Protein AF-A0A255QYK6-F1 (afdb_monomer_lite)

Radius of gyration: 38.68 Å; chains: 1; bounding box: 108×79×109 Å

Secondary structure (DSSP, 8-state):
-TTTHHHHT--TTEEEEE-SS-HHHHHHHHHHHHHH--SEEEEEEEGGGGGGHHHHS-TT-BSSEEEEEE-TT--EEEEEE-TT-HHHHHHHHHHHHT--EEEEE--HHHHTT--PPPP---PPP-HHHHHHHHHT-SSHHHHHIIIIITT-TTS-HHHHHHHHHHHHHHHHHT-SS--HHHHHHHHHHHHHHHHS-SSEEEEEETTTGGGGSHHHHHHTHHHHHHHHHHHHHHHHS-TTS-GGGG--EEEEEE-BHHHHSGGGT-TT--S-HHHHHHHHH--SHHHHHHHHHHHHHHHHHHHHHTT----HHHHHHHHHHHHHHHHHTT-SS--HHHHHHHHIIIIITT-TTTHHHHHHHHHHHHHT---B-B--TTS---HHHHHHHHHHHHHT---GGGTTS-TTTTSPEEEEE-TTT-HHHHHHHHHHHHHHHTT-TTEEE------TTS--SSEEEEE---HHHHHHHHHHGGG-SSHHHHHHHHHHHHHHSS-TTSPPPHHHHHHHHHHHHHTT-HHHHHHHHHTSSHHHHHH--HHHHHHHHHHHHHHHHT-STT--SSGGG-BTTTBPPP---TTPPPHHHHHHHHHHHHTTTTT---HHHHHHHHHHHHHHTSHHHHHHHHHHHHHHHTT----GGGGG-HHHHHHHHHHHHHHHHHHS-HHHHHHHHHHHHHTTSS-HHHHHHHHHHHHHHTTSHHHHHHHHHHHHHHHHHHHHHHHH-GGGGHHHHHHHHHS-HHHHHTTHHHHHHHHHTS-HHHHHHHHHHHHTT--STTSGGGGGB-TTS-B-HHHHHHHHHHHHHHHHHHHHH-TTHHHHHHHHHHS----GGG----------SSSS-HHHHHHHHHT---SS--HHHHHHHHHHHHHHSTT--TTS---SS--------PPPPPPHHHHHHHHHHHH-HHHHHHHHHHHHHTT-HHHHTT--TTTPPP-HHHHHHHHHTGGGS-HHHHHHHHHHHHHHHHHHHHHHHHHHHHHHTTT----EESS--SSB-HHHHHHHHGGGEEE-TTS-EEE---S--EEPPPP----EEEEEEEE-BTT-HHHHHHHHHHHHHHHTSTTEEEEEEEESSSEEE-TTTTT-HHHHHHH---BS---HHHHHHHHHHT-S-GGGEEEEEEE----SS-HHHHHHHHHHHHHTT-EEEEEEPBPTTS-B---HHHHHHHHHTT--EE---HHHHHHHHHHHHHHHHHTTSSSSS-----

pLDDT: mean 76.94, std 16.85, range [23.14, 97.81]

Structure (mmCIF, N/CA/C/O backbone):
data_AF-A0A255QYK6-F1
#
_entry.id   AF-A0A255QYK6-F1
#
loop_
_atom_site.group_PDB
_atom_site.id
_atom_site.type_symbol
_atom_site.label_atom_id
_atom_site.label_alt_id
_atom_site.label_comp_id
_atom_site.label_asym_id
_atom_site.label_entity_id
_atom_site.label_seq_id
_atom_site.pdbx_PDB_ins_code
_atom_site.Cartn_x
_atom_site.Cartn_y
_atom_site.Cartn_z
_atom_site.occupancy
_atom_site.B_iso_or_equiv
_atom_site.auth_seq_id
_atom_site.auth_comp_id
_atom_site.auth_asym_id
_atom_site.auth_atom_id
_atom_site.pdbx_PDB_model_num
ATOM 1 N N . MET A 1 1 ? -12.108 -24.329 42.487 1.00 55.16 1 MET A N 1
ATOM 2 C CA . MET A 1 1 ? -13.130 -23.577 43.253 1.00 55.16 1 MET A CA 1
ATOM 3 C C . MET A 1 1 ? -12.539 -22.639 44.301 1.00 55.16 1 MET A C 1
ATOM 5 O O . MET A 1 1 ? -12.749 -21.452 44.132 1.00 55.16 1 MET A O 1
ATOM 9 N N . LYS A 1 2 ? -11.749 -23.088 45.295 1.00 66.50 2 LYS A N 1
ATOM 10 C CA . LYS A 1 2 ? -11.151 -22.176 46.307 1.00 66.50 2 LYS A CA 1
ATOM 11 C C . LYS A 1 2 ? -10.337 -20.997 45.731 1.00 66.50 2 LYS A C 1
ATOM 13 O O . LYS A 1 2 ? -10.312 -19.937 46.329 1.00 66.50 2 LYS A O 1
ATOM 18 N N . ALA A 1 3 ? -9.713 -21.167 44.561 1.00 72.31 3 ALA A N 1
ATOM 19 C CA . ALA A 1 3 ? -8.942 -20.113 43.889 1.00 72.31 3 ALA A CA 1
ATOM 20 C C . ALA A 1 3 ? -9.787 -19.077 43.108 1.00 72.31 3 ALA A C 1
ATOM 22 O O . ALA A 1 3 ? -9.275 -18.023 42.759 1.00 72.31 3 ALA A O 1
ATOM 23 N N . LEU A 1 4 ? -11.064 -19.365 42.817 1.00 83.75 4 LEU A N 1
ATOM 24 C CA . LEU A 1 4 ? -11.979 -18.463 42.089 1.00 83.75 4 LEU A CA 1
ATOM 25 C C . LEU A 1 4 ? -12.761 -17.540 43.031 1.00 83.75 4 LEU A C 1
ATOM 27 O O . LEU A 1 4 ? -13.229 -16.475 42.634 1.00 83.75 4 LEU A O 1
ATOM 31 N N . GLU A 1 5 ? -12.912 -17.973 44.280 1.00 85.94 5 GLU A N 1
ATOM 32 C CA . GLU A 1 5 ? -13.726 -17.322 45.300 1.00 85.94 5 GLU A CA 1
ATOM 33 C C . GLU A 1 5 ? -13.316 -15.858 45.562 1.00 85.94 5 GLU A C 1
ATOM 35 O O . GLU A 1 5 ? -14.210 -15.009 45.534 1.00 85.94 5 GLU A O 1
ATOM 40 N N . PRO A 1 6 ? -12.014 -15.503 45.661 1.00 86.44 6 PRO A N 1
ATOM 41 C CA . PRO A 1 6 ? -11.593 -14.109 45.838 1.00 86.44 6 PRO A CA 1
ATOM 42 C C . PRO A 1 6 ? -11.974 -13.188 44.668 1.00 86.44 6 PRO A C 1
ATOM 44 O O . PRO A 1 6 ? -12.292 -12.020 44.876 1.00 86.44 6 PRO A O 1
ATOM 47 N N . ILE A 1 7 ? -11.977 -13.707 43.434 1.00 90.94 7 ILE A N 1
ATOM 48 C CA . ILE A 1 7 ? -12.278 -12.926 42.223 1.00 90.94 7 ILE A CA 1
ATOM 49 C C . ILE A 1 7 ? -13.780 -12.625 42.157 1.00 90.94 7 ILE A C 1
ATOM 51 O O . ILE A 1 7 ? -14.190 -11.483 41.953 1.00 90.94 7 ILE A O 1
ATOM 55 N N . ILE A 1 8 ? -14.619 -13.644 42.373 1.00 91.94 8 ILE A N 1
ATOM 56 C CA . ILE A 1 8 ? -16.081 -13.501 42.319 1.00 91.94 8 ILE A CA 1
ATOM 57 C C . ILE A 1 8 ? -16.586 -12.641 43.489 1.00 91.94 8 ILE A C 1
ATOM 59 O O . ILE A 1 8 ? -17.487 -11.820 43.292 1.00 91.94 8 ILE A O 1
ATOM 63 N N . GLN A 1 9 ? -15.999 -12.784 44.681 1.00 91.69 9 GLN A N 1
ATOM 64 C CA . GLN A 1 9 ? -16.382 -12.030 45.882 1.00 91.69 9 GLN A CA 1
ATOM 65 C C . GLN A 1 9 ? -15.782 -10.618 45.949 1.00 91.69 9 GLN A C 1
ATOM 67 O O . GLN A 1 9 ? -16.126 -9.875 46.865 1.00 91.69 9 GLN A O 1
ATOM 72 N N . SER A 1 10 ? -14.932 -10.214 44.998 1.00 91.69 10 SER A N 1
ATOM 73 C CA . SER A 1 10 ? -14.361 -8.863 44.983 1.00 91.69 10 SER A CA 1
ATOM 74 C C . SER A 1 10 ? -15.458 -7.793 44.947 1.00 91.69 10 SER A C 1
ATOM 76 O O . SER A 1 10 ? -16.387 -7.859 44.131 1.00 91.69 10 SER A O 1
ATOM 78 N N . ARG A 1 11 ? -15.358 -6.817 45.857 1.00 91.44 11 ARG A N 1
ATOM 79 C CA . ARG A 1 11 ? -16.264 -5.657 45.971 1.00 91.44 11 ARG A CA 1
ATOM 80 C C . ARG A 1 11 ? -15.533 -4.310 46.050 1.00 91.44 11 ARG A C 1
ATOM 82 O O . ARG A 1 11 ? -16.193 -3.287 45.956 1.00 91.44 11 ARG A O 1
ATOM 89 N N . SER A 1 12 ? -14.203 -4.314 46.150 1.00 89.19 12 SER A N 1
ATOM 90 C CA . SER A 1 12 ? -13.364 -3.107 46.183 1.00 89.19 12 SER A CA 1
ATOM 91 C C . SER A 1 12 ? -12.111 -3.313 45.318 1.00 89.19 12 SER A C 1
ATOM 93 O O . SER A 1 12 ? -11.047 -3.621 45.858 1.00 89.19 12 SER A O 1
ATOM 95 N N . PRO A 1 13 ? -12.230 -3.223 43.978 1.00 93.38 13 PRO A N 1
ATOM 96 C CA . PRO A 1 13 ? -13.437 -2.875 43.217 1.00 93.38 13 PRO A CA 1
ATOM 97 C C . PRO A 1 13 ? -14.353 -4.083 42.946 1.00 93.38 13 PRO A C 1
ATOM 99 O O . PRO A 1 13 ? -13.942 -5.247 43.057 1.00 93.38 13 PRO A O 1
ATOM 102 N N . LEU A 1 14 ? -15.604 -3.824 42.550 1.00 96.62 14 LEU A N 1
ATOM 103 C CA . LEU A 1 14 ? -16.443 -4.847 41.920 1.00 96.62 14 LEU A CA 1
ATOM 104 C C . LEU A 1 14 ? -15.889 -5.143 40.519 1.00 96.62 14 LEU A C 1
ATOM 106 O O . LEU A 1 14 ? -15.897 -4.282 39.641 1.00 96.62 14 LEU A O 1
ATOM 110 N N . LEU A 1 15 ? -15.417 -6.372 40.312 1.00 96.88 15 LEU A N 1
ATOM 111 C CA . LEU A 1 15 ? -14.855 -6.812 39.035 1.00 96.88 15 LEU A CA 1
ATOM 112 C C . LEU A 1 15 ? -15.960 -7.315 38.100 1.00 96.88 15 LEU A C 1
ATOM 114 O O . LEU A 1 15 ? -16.748 -8.195 38.472 1.00 96.88 15 LEU A O 1
ATOM 118 N N . ILE A 1 16 ? -15.981 -6.795 36.874 1.00 97.12 16 ILE A N 1
ATOM 119 C CA . ILE A 1 16 ? -16.819 -7.279 35.776 1.00 97.12 16 ILE A CA 1
ATOM 120 C C . ILE A 1 16 ? -15.891 -7.649 34.618 1.00 97.12 16 ILE A C 1
ATOM 122 O O . ILE A 1 16 ? -15.348 -6.781 33.939 1.00 97.12 16 ILE A O 1
ATOM 126 N N . GLY A 1 17 ? -15.699 -8.956 34.425 1.00 95.50 17 GLY A N 1
ATOM 127 C CA . GLY A 1 17 ? -14.974 -9.492 33.279 1.00 95.50 17 GLY A CA 1
ATOM 128 C C . GLY A 1 17 ? -15.841 -9.415 32.029 1.00 95.50 17 GLY A C 1
ATOM 129 O O . GLY A 1 17 ? -16.974 -9.895 32.049 1.00 95.50 17 GLY A O 1
ATOM 130 N N . VAL A 1 18 ? -15.329 -8.818 30.959 1.00 95.12 18 VAL A N 1
ATOM 131 C CA . VAL A 1 18 ? -16.051 -8.667 29.691 1.00 95.12 18 VAL A CA 1
ATOM 132 C C . VAL A 1 18 ? -15.278 -9.266 28.522 1.00 95.12 18 VAL A C 1
ATOM 134 O O . VAL A 1 18 ? -14.081 -9.559 28.603 1.00 95.12 18 VAL A O 1
ATOM 137 N N . ARG A 1 19 ? -16.003 -9.497 27.433 1.00 91.69 19 ARG A N 1
ATOM 138 C CA . ARG A 1 19 ? -15.470 -9.589 26.078 1.00 91.69 19 ARG A CA 1
ATOM 139 C C . ARG A 1 19 ? -16.010 -8.364 25.346 1.00 91.69 19 ARG A C 1
ATOM 141 O O . ARG A 1 19 ? -17.184 -8.048 25.532 1.00 91.69 19 ARG A O 1
ATOM 148 N N . HIS A 1 20 ? -15.184 -7.762 24.491 1.00 88.38 20 HIS A N 1
ATOM 149 C CA . HIS A 1 20 ? -15.470 -6.508 23.769 1.00 88.38 20 HIS A CA 1
ATOM 150 C C . HIS A 1 20 ? -16.847 -6.458 23.083 1.00 88.38 20 HIS A C 1
ATOM 152 O O . HIS A 1 20 ? -17.471 -5.407 22.934 1.00 88.38 20 HIS A O 1
ATOM 158 N N . HIS A 1 21 ? -17.347 -7.629 22.687 1.00 92.56 21 HIS A N 1
ATOM 159 C CA . HIS A 1 21 ? -18.709 -7.834 22.221 1.00 92.56 21 HIS A CA 1
ATOM 160 C C . HIS A 1 21 ? -19.324 -9.033 22.956 1.00 92.56 21 HIS A C 1
ATOM 162 O O . HIS A 1 21 ? -18.875 -10.170 22.792 1.00 92.56 21 HIS A O 1
ATOM 168 N N . SER A 1 22 ? -20.346 -8.772 23.774 1.00 93.81 22 SER A N 1
ATOM 169 C CA . SER A 1 22 ? -21.103 -9.780 24.519 1.00 93.81 22 SER A CA 1
ATOM 170 C C . SER A 1 22 ? -22.527 -9.293 24.756 1.00 93.81 22 SER A C 1
ATOM 172 O O . SER A 1 22 ? -22.759 -8.348 25.512 1.00 93.81 22 SER A O 1
ATOM 174 N N . ALA A 1 23 ? -23.496 -9.951 24.119 1.00 93.88 23 ALA A N 1
ATOM 175 C CA . ALA A 1 23 ? -24.884 -9.512 24.159 1.00 93.88 23 ALA A CA 1
ATOM 176 C C . ALA A 1 23 ? -25.475 -9.683 25.564 1.00 93.88 23 ALA A C 1
ATOM 178 O O . ALA A 1 23 ? -26.094 -8.762 26.102 1.00 93.88 23 ALA A O 1
ATOM 179 N N . MET A 1 24 ? -25.261 -10.844 26.189 1.00 93.81 24 MET A N 1
ATOM 180 C CA . MET A 1 24 ? -25.851 -11.120 27.503 1.00 93.81 24 MET A CA 1
ATOM 181 C C . MET A 1 24 ? -25.223 -10.292 28.622 1.00 93.81 24 MET A C 1
ATOM 183 O O . MET A 1 24 ? -25.952 -9.802 29.486 1.00 93.81 24 MET A O 1
ATOM 187 N N . LEU A 1 25 ? -23.908 -10.044 28.589 1.00 94.31 25 LEU A N 1
ATOM 188 C CA . LEU A 1 25 ? -23.294 -9.126 29.553 1.00 94.31 25 LEU A CA 1
ATOM 189 C C . LEU A 1 25 ? -23.718 -7.680 29.320 1.00 94.31 25 LEU A C 1
ATOM 191 O O . LEU A 1 25 ? -24.015 -6.996 30.294 1.00 94.31 25 LEU A O 1
ATOM 195 N N . ALA A 1 26 ? -23.791 -7.214 28.069 1.00 95.44 26 ALA A N 1
ATOM 196 C CA . ALA A 1 26 ? -24.257 -5.861 27.763 1.00 95.44 26 ALA A CA 1
ATOM 197 C C . ALA A 1 26 ? -25.679 -5.635 28.293 1.00 95.44 26 ALA A C 1
ATOM 199 O O . ALA A 1 26 ? -25.961 -4.608 28.906 1.00 95.44 26 ALA A O 1
ATOM 200 N N . ARG A 1 27 ? -26.554 -6.636 28.157 1.00 93.62 27 ARG A N 1
ATOM 201 C CA . ARG A 1 27 ? -27.905 -6.618 28.724 1.00 93.62 27 ARG A CA 1
ATOM 202 C C . ARG A 1 27 ? -27.919 -6.611 30.256 1.00 93.62 27 ARG A C 1
ATOM 204 O O . ARG A 1 27 ? -28.722 -5.895 30.847 1.00 93.62 27 ARG A O 1
ATOM 211 N N . ALA A 1 28 ? -27.078 -7.418 30.900 1.00 94.62 28 ALA A N 1
ATOM 212 C CA . ALA A 1 28 ? -27.020 -7.512 32.360 1.00 94.62 28 ALA A CA 1
ATOM 213 C C . ALA A 1 28 ? -26.333 -6.297 33.012 1.00 94.62 28 ALA A C 1
ATOM 215 O O . ALA A 1 28 ? -26.593 -5.998 34.178 1.00 94.62 28 ALA A O 1
ATOM 216 N N . MET A 1 29 ? -25.484 -5.583 32.267 1.00 96.00 29 MET A N 1
ATOM 217 C CA . MET A 1 29 ? -24.637 -4.499 32.768 1.00 96.00 29 MET A CA 1
ATOM 218 C C . MET A 1 29 ? -25.413 -3.418 33.542 1.00 96.00 29 MET A C 1
ATOM 220 O O . MET A 1 29 ? -25.029 -3.148 34.682 1.00 96.00 29 MET A O 1
ATOM 224 N N . PRO A 1 30 ? -26.525 -2.839 33.035 1.00 95.62 30 PRO A N 1
ATOM 225 C CA . PRO A 1 30 ? -27.266 -1.820 33.777 1.00 95.62 30 PRO A CA 1
ATOM 226 C C . PRO A 1 30 ? -27.779 -2.322 35.128 1.00 95.62 30 PRO A C 1
ATOM 228 O O . PRO A 1 30 ? -27.740 -1.580 36.102 1.00 95.62 30 PRO A O 1
ATOM 231 N N . GLN A 1 31 ? -28.220 -3.583 35.210 1.00 95.25 31 GLN A N 1
ATOM 232 C CA . GLN A 1 31 ? -28.685 -4.173 36.465 1.00 95.25 31 GLN A CA 1
ATOM 233 C C . GLN A 1 31 ? -27.528 -4.355 37.456 1.00 95.25 31 GLN A C 1
ATOM 235 O O . GLN A 1 31 ? -27.660 -3.958 38.611 1.00 95.25 31 GLN A O 1
ATOM 240 N N . ILE A 1 32 ? -26.381 -4.881 37.005 1.00 95.88 32 ILE A N 1
ATOM 241 C CA . ILE A 1 32 ? -25.187 -5.062 37.855 1.00 95.88 32 ILE A CA 1
ATOM 242 C C . ILE A 1 32 ? -24.751 -3.719 38.456 1.00 95.88 32 ILE A C 1
ATOM 244 O O . ILE A 1 32 ? -24.486 -3.623 39.656 1.00 95.88 32 ILE A O 1
ATOM 248 N N . LEU A 1 33 ? -24.699 -2.673 37.629 1.00 97.25 33 LEU A N 1
ATOM 249 C CA . LEU A 1 33 ? -24.295 -1.334 38.056 1.00 97.25 33 LEU A CA 1
ATOM 250 C C . LEU A 1 33 ? -25.341 -0.683 38.971 1.00 97.25 33 LEU A C 1
ATOM 252 O O . LEU A 1 33 ? -24.975 -0.073 39.976 1.00 97.25 33 LEU A O 1
ATOM 256 N N . GLN A 1 34 ? -26.632 -0.860 38.680 1.00 96.12 34 GLN A N 1
ATOM 257 C CA . GLN A 1 34 ? -27.728 -0.338 39.499 1.00 96.12 34 GLN A CA 1
ATOM 258 C C . GLN A 1 34 ? -27.777 -0.970 40.896 1.00 96.12 34 GLN A C 1
ATOM 260 O O . GLN A 1 34 ? -28.061 -0.268 41.873 1.00 96.12 34 GLN A O 1
ATOM 265 N N . ASP A 1 35 ? -27.506 -2.272 40.991 1.00 95.50 35 ASP A N 1
ATOM 266 C CA . ASP A 1 35 ? -27.507 -3.017 42.250 1.00 95.50 35 ASP A CA 1
ATOM 267 C C . ASP A 1 35 ? -26.298 -2.642 43.123 1.00 95.50 35 ASP A C 1
ATOM 269 O O . ASP A 1 35 ? -26.432 -2.509 44.340 1.00 95.50 35 ASP A O 1
ATOM 273 N N . PHE A 1 36 ? -25.128 -2.415 42.514 1.00 96.06 36 PHE A N 1
ATOM 274 C CA . PHE A 1 36 ? -23.906 -2.049 43.238 1.00 96.06 36 PHE A CA 1
ATOM 275 C C . PHE A 1 36 ? -23.810 -0.553 43.583 1.00 96.06 36 PHE A C 1
ATOM 277 O O . PHE A 1 36 ? -23.289 -0.210 44.644 1.00 96.06 36 PHE A O 1
ATOM 284 N N . ARG A 1 37 ? -24.332 0.334 42.722 1.00 95.25 37 ARG A N 1
ATOM 285 C CA . ARG A 1 37 ? -24.265 1.807 42.835 1.00 95.25 37 ARG A CA 1
ATOM 286 C C . ARG A 1 37 ? -22.831 2.341 42.999 1.00 95.25 37 ARG A C 1
ATOM 288 O O . ARG A 1 37 ? -22.510 2.875 44.060 1.00 95.25 37 ARG A O 1
ATOM 295 N N . PRO A 1 38 ? -21.963 2.189 41.984 1.00 96.62 38 PRO A N 1
ATOM 296 C CA . PRO A 1 38 ? -20.578 2.645 42.068 1.00 96.62 38 PRO A CA 1
ATOM 297 C C . PRO A 1 38 ? -20.455 4.167 42.178 1.00 96.62 38 PRO A C 1
ATOM 299 O O . PRO A 1 38 ? -21.214 4.910 41.558 1.00 96.62 38 PRO A O 1
ATOM 302 N N . GLU A 1 39 ? -19.427 4.621 42.892 1.00 96.81 39 GLU A N 1
ATOM 303 C CA . GLU A 1 39 ? -18.994 6.026 42.909 1.00 96.81 39 GLU A CA 1
ATOM 304 C C . GLU A 1 39 ? -18.133 6.382 41.689 1.00 96.81 39 GLU A C 1
ATOM 306 O O . GLU A 1 39 ? -18.017 7.550 41.329 1.00 96.81 39 GLU A O 1
ATOM 311 N N . CYS A 1 40 ? -17.511 5.383 41.056 1.00 96.94 40 CYS A N 1
ATOM 312 C CA . CYS A 1 40 ? -16.657 5.539 39.882 1.00 96.94 40 CYS A CA 1
ATOM 313 C C . CYS A 1 40 ? -16.626 4.243 39.064 1.00 96.94 40 CYS A C 1
ATOM 315 O O . CYS A 1 40 ? -16.632 3.144 39.631 1.00 96.94 40 CYS A O 1
ATOM 317 N N . LEU A 1 41 ? -16.561 4.372 37.740 1.00 97.69 41 LEU A N 1
ATOM 318 C CA . LEU A 1 41 ? -16.467 3.250 36.814 1.00 97.69 41 LEU A CA 1
ATOM 319 C C . LEU A 1 41 ? -15.133 3.300 36.059 1.00 97.69 41 LEU A C 1
ATOM 321 O O . LEU A 1 41 ? -14.838 4.262 35.356 1.00 97.69 41 LEU A O 1
ATOM 325 N N . LEU A 1 42 ? -14.326 2.255 36.210 1.00 97.50 42 LEU A N 1
ATOM 326 C CA . LEU A 1 42 ? -13.077 2.052 35.485 1.00 97.50 42 LEU A CA 1
ATOM 327 C C . LEU A 1 42 ? -13.362 1.193 34.251 1.00 97.50 42 LEU A C 1
ATOM 329 O O . LEU A 1 42 ? -13.886 0.090 34.397 1.00 97.50 42 LEU A O 1
ATOM 333 N N . VAL A 1 43 ? -13.036 1.682 33.055 1.00 96.94 43 VAL A N 1
ATOM 334 C CA . VAL A 1 43 ? -13.237 0.954 31.788 1.00 96.94 43 VAL A CA 1
ATOM 335 C C . VAL A 1 43 ? -11.890 0.670 31.147 1.00 96.94 43 VAL A C 1
ATOM 337 O O . VAL A 1 43 ? -11.058 1.577 31.061 1.00 96.94 43 VAL A O 1
ATOM 340 N N . GLU A 1 44 ? -11.697 -0.555 30.650 1.00 94.75 44 GLU A N 1
ATOM 341 C CA . GLU A 1 44 ? -10.571 -0.916 29.781 1.00 94.75 44 GLU A CA 1
ATOM 342 C C . GLU A 1 44 ? -10.635 -0.130 28.464 1.00 94.75 44 GLU A C 1
ATOM 344 O O . GLU A 1 44 ? -11.153 -0.567 27.441 1.00 94.75 44 GLU A O 1
ATOM 349 N N . LEU A 1 45 ? -10.112 1.084 28.525 1.00 92.19 45 LEU A N 1
ATOM 350 C CA . LEU A 1 45 ? -9.935 2.009 27.427 1.00 92.19 45 LEU A CA 1
ATOM 351 C C . LEU A 1 45 ? -8.572 2.680 27.643 1.00 92.19 45 LEU A C 1
ATOM 353 O O . LEU A 1 45 ? -8.253 3.002 28.793 1.00 92.19 45 LEU A O 1
ATOM 357 N N . PRO A 1 46 ? -7.752 2.871 26.595 1.00 90.50 46 PRO A N 1
ATOM 358 C CA . PRO A 1 46 ? -6.493 3.596 26.722 1.00 90.50 46 PRO A CA 1
ATOM 359 C C . PRO A 1 46 ? -6.697 4.988 27.317 1.00 90.50 46 PRO A C 1
ATOM 361 O O . PRO A 1 46 ? -7.644 5.687 26.948 1.00 90.50 46 PRO A O 1
ATOM 364 N N . GLU A 1 47 ? -5.787 5.409 28.193 1.00 86.44 47 GLU A N 1
ATOM 365 C CA . GLU A 1 47 ? -5.859 6.718 28.857 1.00 86.44 47 GLU A CA 1
ATOM 366 C C . GLU A 1 47 ? -5.942 7.906 27.878 1.00 86.44 47 GLU A C 1
ATOM 368 O O . GLU A 1 47 ? -6.646 8.874 28.160 1.00 86.44 47 GLU A O 1
ATOM 373 N N . ASP A 1 48 ? -5.338 7.804 26.686 1.00 85.12 48 ASP A N 1
ATOM 374 C CA . ASP A 1 48 ? -5.396 8.855 25.651 1.00 85.12 48 ASP A CA 1
ATOM 375 C C . ASP A 1 48 ? -6.820 9.103 25.124 1.00 85.12 48 ASP A C 1
ATOM 377 O O . ASP A 1 48 ? -7.097 10.120 24.489 1.00 85.12 48 ASP A O 1
ATOM 381 N N . LEU A 1 49 ? -7.733 8.154 25.343 1.00 89.38 49 LEU A N 1
ATOM 382 C CA . LEU A 1 49 ? -9.115 8.227 24.876 1.00 89.38 49 LEU A CA 1
ATOM 383 C C . LEU A 1 49 ? -10.075 8.762 25.949 1.00 89.38 49 LEU A C 1
ATOM 385 O O . LEU A 1 49 ? -11.274 8.874 25.687 1.00 89.38 49 LEU A O 1
ATOM 389 N N . GLN A 1 50 ? -9.578 9.119 27.138 1.00 92.06 50 GLN A N 1
ATOM 390 C CA . GLN A 1 50 ? -10.387 9.616 28.255 1.00 92.06 50 GLN A CA 1
ATOM 391 C C . GLN A 1 50 ? -11.272 10.810 27.863 1.00 92.06 50 GLN A C 1
ATOM 393 O O . GLN A 1 50 ? -12.456 10.843 28.209 1.00 92.06 50 GLN A O 1
ATOM 398 N N . ASP A 1 51 ? -10.727 11.758 27.099 1.00 90.69 51 ASP A N 1
ATOM 399 C CA . ASP A 1 51 ? -11.443 12.967 26.668 1.00 90.69 51 ASP A CA 1
ATOM 400 C C . ASP A 1 51 ? -12.561 12.676 25.655 1.00 90.69 51 ASP A C 1
ATOM 402 O O . ASP A 1 51 ? -13.433 13.517 25.419 1.00 90.69 51 ASP A O 1
ATOM 406 N N . TRP A 1 52 ? -12.576 11.473 25.071 1.00 91.81 52 TRP A N 1
ATOM 407 C CA . TRP A 1 52 ? -13.575 11.060 24.088 1.00 91.81 52 TRP A CA 1
ATOM 408 C C . TRP A 1 52 ? -14.810 10.402 24.709 1.00 91.81 52 TRP A C 1
ATOM 410 O O . TRP A 1 52 ? -15.870 10.374 24.077 1.00 91.81 52 TRP A O 1
ATOM 420 N N . VAL A 1 53 ? -14.714 9.936 25.959 1.00 93.38 53 VAL A N 1
ATOM 421 C CA . VAL A 1 53 ? -15.797 9.247 26.682 1.00 93.38 53 VAL A CA 1
ATOM 422 C C . VAL A 1 53 ? -17.114 10.047 26.714 1.00 93.38 53 VAL A C 1
ATOM 424 O O . VAL A 1 53 ? -18.158 9.445 26.451 1.00 93.38 53 VAL A O 1
ATOM 427 N N . PRO A 1 54 ? -17.136 11.381 26.934 1.00 94.06 54 PRO A N 1
ATOM 428 C CA . PRO A 1 54 ? -18.385 12.150 26.904 1.00 94.06 54 PRO A CA 1
ATOM 429 C C . PRO A 1 54 ? -19.100 12.133 25.544 1.00 94.06 54 PRO A C 1
ATOM 431 O O . PRO A 1 54 ? -20.328 12.159 25.497 1.00 94.06 54 PRO A O 1
ATOM 434 N N . TYR A 1 55 ? -18.358 12.069 24.432 1.00 94.06 55 TYR A N 1
ATOM 435 C CA . TYR A 1 55 ? -18.944 12.014 23.087 1.00 94.06 55 TYR A CA 1
ATOM 436 C C . TYR A 1 55 ? -19.456 10.614 22.741 1.00 94.06 55 TYR A C 1
ATOM 438 O O . TYR A 1 55 ? -20.455 10.496 22.029 1.00 94.06 55 TYR A O 1
ATOM 446 N N . LEU A 1 56 ? -18.813 9.566 23.272 1.00 93.06 56 LEU A N 1
ATOM 447 C CA . LEU A 1 56 ? -19.334 8.197 23.222 1.00 93.06 56 LEU A CA 1
ATOM 448 C C . LEU A 1 56 ? -20.666 8.107 23.974 1.00 93.06 56 LEU A C 1
ATOM 450 O O . LEU A 1 56 ? -21.650 7.605 23.446 1.00 93.06 56 LEU A O 1
ATOM 454 N N . ALA A 1 57 ? -20.727 8.665 25.182 1.00 93.75 57 ALA A N 1
ATOM 455 C CA . ALA A 1 57 ? -21.927 8.627 26.010 1.00 93.75 57 ALA A CA 1
ATOM 456 C C . ALA A 1 57 ? -23.081 9.512 25.498 1.00 93.75 57 ALA A C 1
ATOM 458 O O . ALA A 1 57 ? -24.211 9.392 25.976 1.00 93.75 57 ALA A O 1
ATOM 459 N N . HIS A 1 58 ? -22.810 10.417 24.552 1.00 94.88 58 HIS A N 1
ATOM 460 C CA . HIS A 1 58 ? -23.779 11.396 24.077 1.00 94.88 58 HIS A CA 1
ATOM 461 C C . HIS A 1 58 ? -25.011 10.718 23.433 1.00 94.88 58 HIS A C 1
ATOM 463 O O . HIS A 1 58 ? -24.838 9.865 22.563 1.00 94.88 58 HIS A O 1
ATOM 469 N N . PRO A 1 59 ? -26.256 11.131 23.753 1.00 91.44 59 PRO A N 1
ATOM 470 C CA . PRO A 1 59 ? -27.475 10.482 23.244 1.00 91.44 59 PRO A CA 1
ATOM 471 C C . PRO A 1 59 ? -27.618 10.445 21.713 1.00 91.44 59 PRO A C 1
ATOM 473 O O . PRO A 1 59 ? -28.229 9.525 21.168 1.00 91.44 59 PRO A O 1
ATOM 476 N N . ASP A 1 60 ? -27.060 11.441 21.017 1.00 93.88 60 ASP A N 1
ATOM 477 C CA . ASP A 1 60 ? -27.065 11.499 19.545 1.00 93.88 60 ASP A CA 1
ATOM 478 C C . ASP A 1 60 ? -26.011 10.589 18.887 1.00 93.88 60 ASP A C 1
ATOM 480 O O . ASP A 1 60 ? -26.053 10.385 17.671 1.00 93.88 60 ASP A O 1
ATOM 484 N N . THR A 1 61 ? -25.078 10.030 19.663 1.00 93.88 61 THR A N 1
ATOM 485 C CA . THR A 1 61 ? -24.119 9.038 19.172 1.00 93.88 61 THR A CA 1
ATOM 486 C C . THR A 1 61 ? -24.778 7.656 19.190 1.00 93.88 61 THR A C 1
ATOM 488 O O . THR A 1 61 ? -25.088 7.105 20.245 1.00 93.88 61 THR A O 1
ATOM 491 N N . ARG A 1 62 ? -25.021 7.087 18.007 1.00 93.12 62 ARG A N 1
ATOM 492 C CA . ARG A 1 62 ? -25.698 5.794 17.815 1.00 93.12 62 ARG A CA 1
ATOM 493 C C . ARG A 1 62 ? -24.716 4.761 17.299 1.00 93.12 62 ARG A C 1
ATOM 495 O O . ARG A 1 62 ? -24.052 5.010 16.298 1.00 93.12 62 ARG A O 1
ATOM 502 N N . ALA A 1 63 ? -24.643 3.608 17.949 1.00 92.12 63 ALA A N 1
ATOM 503 C CA . ALA A 1 63 ? -23.756 2.530 17.541 1.00 92.12 63 ALA A CA 1
ATOM 504 C C . ALA A 1 63 ? -24.240 1.860 16.226 1.00 92.12 63 ALA A C 1
ATOM 506 O O . ALA A 1 63 ? -25.421 1.969 15.889 1.00 92.12 63 ALA A O 1
ATOM 507 N N . PRO A 1 64 ? -23.362 1.181 15.460 1.00 91.69 64 PRO A N 1
ATOM 508 C CA . PRO A 1 64 ? -21.936 0.983 15.721 1.00 91.69 64 PRO A CA 1
ATOM 509 C C . PRO A 1 64 ? -21.081 2.223 15.400 1.00 91.69 64 PRO A C 1
ATOM 511 O O . PRO A 1 64 ? -21.164 2.796 14.314 1.00 91.69 64 PRO A O 1
ATOM 514 N N . VAL A 1 65 ? -20.209 2.616 16.325 1.00 92.00 65 VAL A N 1
ATOM 515 C CA . VAL A 1 65 ? -19.206 3.687 16.143 1.00 92.00 65 VAL A CA 1
ATOM 516 C C . VAL A 1 65 ? -17.823 3.141 16.457 1.00 92.00 65 VAL A C 1
ATOM 518 O O . VAL A 1 65 ? -17.716 2.081 17.056 1.00 92.00 65 VAL A O 1
ATOM 521 N N . ALA A 1 66 ? -16.757 3.830 16.073 1.00 89.62 66 ALA A N 1
ATOM 522 C CA . ALA A 1 66 ? -15.412 3.451 16.489 1.00 89.62 66 ALA A CA 1
ATOM 523 C C . ALA A 1 66 ? -14.611 4.678 16.898 1.00 89.62 66 ALA A C 1
ATOM 525 O O . ALA A 1 66 ? -14.702 5.724 16.253 1.00 89.62 66 ALA A O 1
ATOM 526 N N . ILE A 1 67 ? -13.787 4.538 17.933 1.00 89.38 67 ILE A N 1
ATOM 527 C CA . ILE A 1 67 ? -12.679 5.471 18.124 1.00 89.38 67 ILE A CA 1
ATOM 528 C C . ILE A 1 67 ? -11.528 4.985 17.250 1.00 89.38 67 ILE A C 1
ATOM 530 O O . ILE A 1 67 ? -11.051 3.859 17.403 1.00 89.38 67 ILE A O 1
ATOM 534 N N . SER A 1 68 ? -11.098 5.832 16.322 1.00 85.44 68 SER A N 1
ATOM 535 C CA . SER A 1 68 ? -9.882 5.630 15.546 1.00 85.44 68 SER A CA 1
ATOM 536 C C . SER A 1 68 ? -8.750 6.442 16.150 1.00 85.44 68 SER A C 1
ATOM 538 O O . SER A 1 68 ? -8.920 7.638 16.381 1.00 85.44 68 SER A O 1
ATOM 540 N N . ALA A 1 69 ? -7.600 5.814 16.350 1.00 80.94 69 ALA A N 1
ATOM 541 C CA . ALA A 1 69 ? -6.363 6.481 16.715 1.00 80.94 69 ALA A CA 1
ATOM 542 C C . ALA A 1 69 ? -5.291 6.131 15.684 1.00 80.94 69 ALA A C 1
ATOM 544 O O . ALA A 1 69 ? -5.160 4.969 15.306 1.00 80.94 69 ALA A O 1
ATOM 545 N N . VAL A 1 70 ? -4.534 7.120 15.226 1.00 73.19 70 VAL A N 1
ATOM 546 C CA . VAL A 1 70 ? -3.426 6.913 14.292 1.00 73.19 70 VAL A CA 1
ATOM 547 C C . VAL A 1 70 ? -2.150 7.464 14.887 1.00 73.19 70 VAL A C 1
ATOM 549 O O . VAL A 1 70 ? -2.116 8.614 15.338 1.00 73.19 70 VAL A O 1
ATOM 552 N N . ASP A 1 71 ? -1.110 6.638 14.899 1.00 68.38 71 ASP A N 1
ATOM 553 C CA . ASP A 1 71 ? 0.186 7.050 15.409 1.00 68.38 71 ASP A CA 1
ATOM 554 C C . ASP A 1 71 ? 0.955 7.956 14.428 1.00 68.38 71 ASP A C 1
ATOM 556 O O . ASP A 1 71 ? 0.620 8.063 13.239 1.00 68.38 71 ASP A O 1
ATOM 560 N N . PRO A 1 72 ? 2.003 8.655 14.898 1.00 55.53 72 PRO A N 1
ATOM 561 C CA . PRO A 1 72 ? 2.827 9.492 14.034 1.00 55.53 72 PRO A CA 1
ATOM 562 C C . PRO A 1 72 ? 3.474 8.736 12.860 1.00 55.53 72 PRO A C 1
ATOM 564 O O . PRO A 1 72 ? 3.776 9.349 11.836 1.00 55.53 72 PRO A O 1
ATOM 567 N N . GLN A 1 73 ? 3.655 7.420 12.968 1.00 56.38 73 GLN A N 1
ATOM 568 C CA . GLN A 1 73 ? 4.245 6.555 11.943 1.00 56.38 73 GLN A CA 1
ATOM 569 C C . GLN A 1 73 ? 3.198 5.991 10.960 1.00 56.38 73 GLN A C 1
ATOM 571 O O . GLN A 1 73 ? 3.567 5.376 9.963 1.00 56.38 73 GLN A O 1
ATOM 576 N N . GLY A 1 74 ? 1.907 6.268 11.178 1.00 56.44 74 GLY A N 1
ATOM 577 C CA . GLY A 1 74 ? 0.797 5.840 10.326 1.00 56.44 74 GLY A CA 1
ATOM 578 C C . GLY A 1 74 ? 0.100 4.550 10.773 1.00 56.44 74 GLY A C 1
ATOM 579 O O . GLY A 1 74 ? -0.762 4.061 10.042 1.00 56.44 74 GLY A O 1
ATOM 580 N N . GLY A 1 75 ? 0.426 4.005 11.948 1.00 64.88 75 GLY A N 1
ATOM 581 C CA . GLY A 1 75 ? -0.259 2.852 12.531 1.00 64.88 75 GLY A CA 1
ATOM 582 C C . GLY A 1 75 ? -1.692 3.197 12.937 1.00 64.88 75 GLY A C 1
ATOM 583 O O . GLY A 1 75 ? -1.908 4.088 13.755 1.00 64.88 75 GLY A O 1
ATOM 584 N N . LEU A 1 76 ? -2.679 2.510 12.351 1.00 72.19 76 LEU A N 1
ATOM 585 C CA . LEU A 1 76 ? -4.109 2.709 12.614 1.00 72.19 76 LEU A CA 1
ATOM 586 C C . LEU A 1 76 ? -4.617 1.720 13.672 1.00 72.19 76 LEU A C 1
ATOM 588 O O . LEU A 1 76 ? -4.592 0.509 13.465 1.00 72.19 76 LEU A O 1
ATOM 592 N N . PHE A 1 77 ? -5.177 2.248 14.757 1.00 80.06 77 PHE A N 1
ATOM 593 C CA . PHE A 1 77 ? -5.846 1.505 15.820 1.00 80.06 77 PHE A CA 1
ATOM 594 C C . PHE A 1 77 ? -7.341 1.836 15.821 1.00 80.06 77 PHE A C 1
ATOM 596 O O . PHE A 1 77 ? -7.727 3.006 15.831 1.00 80.06 77 PHE A O 1
ATOM 603 N N . LEU A 1 78 ? -8.191 0.809 15.821 1.00 83.00 78 LEU A N 1
ATOM 604 C CA . LEU A 1 78 ? -9.648 0.950 15.825 1.00 83.00 78 LEU A CA 1
ATOM 605 C C . LEU A 1 78 ? -10.247 0.258 17.050 1.00 83.00 78 LEU A C 1
ATOM 607 O O . LEU A 1 78 ? -9.991 -0.924 17.286 1.00 83.00 78 LEU A O 1
ATOM 611 N N . TYR A 1 79 ? -11.088 0.996 17.774 1.00 88.56 79 TYR A N 1
ATOM 612 C CA . TYR A 1 79 ? -11.865 0.531 18.925 1.00 88.56 79 TYR A CA 1
ATOM 613 C C . TYR A 1 79 ? -13.361 0.654 18.597 1.00 88.56 79 TYR A C 1
ATOM 615 O O . TYR A 1 79 ? -13.983 1.667 18.934 1.00 88.56 79 TYR A O 1
ATOM 623 N N . PRO A 1 80 ? -13.940 -0.313 17.860 1.00 89.75 80 PRO A N 1
ATOM 624 C CA . PRO A 1 80 ? -15.340 -0.280 17.470 1.00 89.75 80 PRO A CA 1
ATOM 625 C C . PRO A 1 80 ? -16.243 -0.661 18.643 1.00 89.75 80 PRO A C 1
ATOM 627 O O . PRO A 1 80 ? -15.955 -1.592 19.376 1.00 89.75 80 PRO A O 1
ATOM 630 N N . LEU A 1 81 ? -17.354 0.036 18.824 1.00 93.31 81 LEU A N 1
ATOM 631 C CA . LEU A 1 81 ? -18.308 -0.150 19.910 1.00 93.31 81 LEU A CA 1
ATOM 632 C C . LEU A 1 81 ? -19.704 -0.319 19.310 1.00 93.31 81 LEU A C 1
ATOM 634 O O . LEU A 1 81 ? -20.095 0.410 18.394 1.00 93.31 81 LEU A O 1
ATOM 638 N N . ALA A 1 82 ? -20.443 -1.299 19.825 1.00 94.56 82 ALA A N 1
ATOM 639 C CA . ALA A 1 82 ? -21.809 -1.630 19.425 1.00 94.56 82 ALA A CA 1
ATOM 640 C C . ALA A 1 82 ? -22.746 -1.614 20.645 1.00 94.56 82 ALA A C 1
ATOM 642 O O . ALA A 1 82 ? -22.282 -1.591 21.783 1.00 94.56 82 ALA A O 1
ATOM 643 N N . ASP A 1 83 ? -24.064 -1.692 20.438 1.00 94.94 83 ASP A N 1
ATOM 644 C CA . ASP A 1 83 ? -25.023 -1.774 21.558 1.00 94.94 83 ASP A CA 1
ATOM 645 C C . ASP A 1 83 ? -24.835 -3.050 22.405 1.00 94.94 83 ASP A C 1
ATOM 647 O O . ASP A 1 83 ? -25.240 -3.106 23.563 1.00 94.94 83 ASP A O 1
ATOM 651 N N . PHE A 1 84 ? -24.173 -4.063 21.842 1.00 94.69 84 PHE A N 1
ATOM 652 C CA . PHE A 1 84 ? -23.755 -5.290 22.521 1.00 94.69 84 PHE A CA 1
ATOM 653 C C . PHE A 1 84 ? -22.299 -5.260 23.023 1.00 94.69 84 PHE A C 1
ATOM 655 O O . PHE A 1 84 ? -21.739 -6.314 23.322 1.00 94.69 84 PHE A O 1
ATOM 662 N N . SER A 1 85 ? -21.667 -4.087 23.111 1.00 95.69 85 SER A N 1
ATOM 663 C CA . SER A 1 85 ? -20.398 -3.894 23.828 1.00 95.69 85 SER A CA 1
ATOM 664 C C . SER A 1 85 ? -20.687 -3.526 25.288 1.00 95.69 85 SER A C 1
ATOM 666 O O . SER A 1 85 ? -21.192 -2.427 25.542 1.00 95.69 85 SER A O 1
ATOM 668 N N . PRO A 1 86 ? -20.398 -4.404 26.267 1.00 95.56 86 PRO A N 1
ATOM 669 C CA . PRO A 1 86 ? -20.681 -4.125 27.676 1.00 95.56 86 PRO A CA 1
ATOM 670 C C . PRO A 1 86 ? -20.012 -2.844 28.196 1.00 95.56 86 PRO A C 1
ATOM 672 O O . PRO A 1 86 ? -20.588 -2.139 29.021 1.00 95.56 86 PRO A O 1
ATOM 675 N N . GLU A 1 87 ? -18.828 -2.514 27.684 1.00 95.25 87 GLU A N 1
ATOM 676 C CA . GLU A 1 87 ? -18.063 -1.302 27.988 1.00 95.25 87 GLU A CA 1
ATOM 677 C C . GLU A 1 87 ? -18.834 -0.042 27.574 1.00 95.25 87 GLU A C 1
ATOM 679 O O . GLU A 1 87 ? -18.951 0.909 28.346 1.00 95.25 87 GLU A O 1
ATOM 684 N N . TRP A 1 88 ? -19.428 -0.052 26.377 1.00 95.00 88 TRP A N 1
ATOM 685 C CA . TRP A 1 88 ? -20.260 1.045 25.880 1.00 95.00 88 TRP A CA 1
ATOM 686 C C . TRP A 1 88 ? -21.523 1.225 26.721 1.00 95.00 88 TRP A C 1
ATOM 688 O O . TRP A 1 88 ? -21.874 2.347 27.096 1.00 95.00 88 TRP A O 1
ATOM 698 N N . VAL A 1 89 ? -22.196 0.119 27.055 1.00 96.56 89 VAL A N 1
ATOM 699 C CA . VAL A 1 89 ? -23.394 0.151 27.905 1.00 96.56 89 VAL A CA 1
ATOM 700 C C . VAL A 1 89 ? -23.063 0.698 29.293 1.00 96.56 89 VAL A C 1
ATOM 702 O O . VAL A 1 89 ? -23.812 1.523 29.815 1.00 96.56 89 VAL A O 1
ATOM 705 N N . ALA A 1 90 ? -21.923 0.305 29.866 1.00 97.06 90 ALA A N 1
ATOM 706 C CA . ALA A 1 90 ? -21.441 0.830 31.140 1.00 97.06 90 ALA A CA 1
ATOM 707 C C . ALA A 1 90 ? -21.185 2.346 31.080 1.00 97.06 90 ALA A C 1
ATOM 709 O O . ALA A 1 90 ? -21.630 3.075 31.967 1.00 97.06 90 ALA A O 1
ATOM 710 N N . ILE A 1 91 ? -20.539 2.833 30.014 1.00 96.69 91 ILE A N 1
ATOM 711 C CA . ILE A 1 91 ? -20.296 4.267 29.781 1.00 96.69 91 ILE A CA 1
ATOM 712 C C . ILE A 1 91 ? -21.615 5.047 29.696 1.00 96.69 91 ILE A C 1
ATOM 714 O O . ILE A 1 91 ? -21.762 6.085 30.345 1.00 96.69 91 ILE A O 1
ATOM 718 N N . ARG A 1 92 ? -22.595 4.549 28.930 1.00 95.81 92 ARG A N 1
ATOM 719 C CA . ARG A 1 92 ? -23.906 5.204 28.790 1.00 95.81 92 ARG A CA 1
ATOM 720 C C . ARG A 1 92 ? -24.689 5.221 30.097 1.00 95.81 92 ARG A C 1
ATOM 722 O O . ARG A 1 92 ? -25.216 6.267 30.466 1.00 95.81 92 ARG A O 1
ATOM 729 N N . TRP A 1 93 ? -24.718 4.102 30.820 1.00 97.12 93 TRP A N 1
ATOM 730 C CA . TRP A 1 93 ? -25.364 4.031 32.131 1.00 97.12 93 TRP A CA 1
ATOM 731 C C . TRP A 1 93 ? -24.727 5.016 33.119 1.00 97.12 93 TRP A C 1
ATOM 733 O O . TRP A 1 93 ? -25.441 5.729 33.822 1.00 97.12 93 TRP A O 1
ATOM 743 N N . ALA A 1 94 ? -23.393 5.097 33.147 1.00 96.69 94 ALA A N 1
ATOM 744 C CA . ALA A 1 94 ? -22.671 6.001 34.036 1.00 96.69 94 ALA A CA 1
ATOM 745 C C . ALA A 1 94 ? -22.995 7.470 33.725 1.00 96.69 94 ALA A C 1
ATOM 747 O O . ALA A 1 94 ? -23.294 8.238 34.637 1.00 96.69 94 ALA A O 1
ATOM 748 N N . PHE A 1 95 ? -23.041 7.839 32.442 1.00 95.38 95 PHE A N 1
ATOM 749 C CA . PHE A 1 95 ? -23.440 9.178 32.008 1.00 95.38 95 PHE A CA 1
ATOM 750 C C . PHE A 1 95 ? -24.884 9.524 32.398 1.00 95.38 95 PHE A C 1
ATOM 752 O O . PHE A 1 95 ? -25.129 10.602 32.937 1.00 95.38 95 PHE A O 1
ATOM 759 N N . GLU A 1 96 ? -25.832 8.603 32.197 1.00 95.50 96 GLU A N 1
ATOM 760 C CA . GLU A 1 96 ? -27.242 8.785 32.578 1.00 95.50 96 GLU A CA 1
ATOM 761 C C . GLU A 1 96 ? -27.437 8.932 34.100 1.00 95.50 96 GLU A C 1
ATOM 763 O O . GLU A 1 96 ? -28.355 9.628 34.536 1.00 95.50 96 GLU A O 1
ATOM 768 N N . ASN A 1 97 ? -26.559 8.328 34.908 1.00 96.44 97 ASN A N 1
ATOM 769 C CA . ASN A 1 97 ? -26.622 8.352 36.375 1.00 96.44 97 ASN A CA 1
ATOM 770 C C . ASN A 1 97 ? -25.640 9.340 37.033 1.00 96.44 97 ASN A C 1
ATOM 772 O O . ASN A 1 97 ? -25.573 9.407 38.260 1.00 96.44 97 ASN A O 1
ATOM 776 N N . GLY A 1 98 ? -24.882 10.116 36.249 1.00 95.38 98 GLY A N 1
ATOM 777 C CA . GLY A 1 98 ? -23.901 11.078 36.766 1.00 95.38 98 GLY A CA 1
ATOM 778 C C . GLY A 1 98 ? -22.694 10.446 37.472 1.00 95.38 98 GLY A C 1
ATOM 779 O O . GLY A 1 98 ? -22.073 11.095 38.312 1.00 95.38 98 GLY A O 1
ATOM 780 N N . VAL A 1 99 ? -22.363 9.193 37.151 1.00 97.12 99 VAL A N 1
ATOM 781 C CA . VAL A 1 99 ? -21.199 8.472 37.686 1.00 97.12 99 VAL A CA 1
ATOM 782 C C . VAL A 1 99 ? -19.977 8.756 36.799 1.00 97.12 99 VAL A C 1
ATOM 784 O O . VAL A 1 99 ? -20.063 8.596 35.579 1.00 97.12 99 VAL A O 1
ATOM 787 N N . PRO A 1 100 ? -18.826 9.172 37.360 1.00 96.25 100 PRO A N 1
ATOM 788 C CA . PRO A 1 100 ? -17.617 9.417 36.581 1.00 96.25 100 PRO A CA 1
ATOM 789 C C . PRO A 1 100 ? -17.041 8.119 36.001 1.00 96.25 100 PRO A C 1
ATOM 791 O O . PRO A 1 100 ? -16.996 7.084 36.669 1.00 96.25 100 PRO A O 1
ATOM 794 N N . VAL A 1 101 ? -16.553 8.207 34.762 1.00 97.25 101 VAL A N 1
ATOM 795 C CA . VAL A 1 101 ? -15.878 7.114 34.054 1.00 97.25 101 VAL A CA 1
ATOM 796 C C . VAL A 1 101 ? -14.399 7.449 33.880 1.00 97.25 101 VAL A C 1
ATOM 798 O O . VAL A 1 101 ? -14.070 8.522 33.368 1.00 97.25 101 VAL A O 1
ATOM 801 N N . LYS A 1 102 ? -13.515 6.523 34.258 1.00 96.06 102 LYS A N 1
ATOM 802 C CA . LYS A 1 102 ? -12.062 6.640 34.090 1.00 96.06 102 LYS A CA 1
ATOM 803 C C . LYS A 1 102 ? -11.522 5.496 33.223 1.00 96.06 102 LYS A C 1
ATOM 805 O O . LYS A 1 102 ? -11.759 4.324 33.504 1.00 96.06 102 LYS A O 1
ATOM 810 N N . ALA A 1 103 ? -10.790 5.845 32.177 1.00 95.00 103 ALA A N 1
ATOM 811 C CA . ALA A 1 103 ? -10.005 4.941 31.351 1.00 95.00 103 ALA A CA 1
ATOM 812 C C . ALA A 1 103 ? -8.879 4.321 32.197 1.00 95.00 103 ALA A C 1
ATOM 814 O O . ALA A 1 103 ? -8.188 5.035 32.928 1.00 95.00 103 ALA A O 1
ATOM 815 N N . CYS A 1 104 ? -8.722 2.997 32.150 1.00 93.56 104 CYS A N 1
ATOM 816 C CA . CYS A 1 104 ? -7.755 2.274 32.981 1.00 93.56 104 CYS A CA 1
ATOM 817 C C . CYS A 1 104 ? -6.777 1.375 32.207 1.00 93.56 104 CYS A C 1
ATOM 819 O O . CYS A 1 104 ? -6.116 0.548 32.832 1.00 93.56 104 CYS A O 1
ATOM 821 N N . ASP A 1 105 ? -6.658 1.526 30.883 1.00 92.44 105 ASP A N 1
ATOM 822 C CA . ASP A 1 105 ? -5.717 0.757 30.055 1.00 92.44 105 ASP A CA 1
ATOM 823 C C . ASP A 1 105 ? -4.504 1.590 29.601 1.00 92.44 105 ASP A C 1
ATOM 825 O O . ASP A 1 105 ? -4.504 2.824 29.630 1.00 92.44 105 ASP A O 1
ATOM 829 N N . LEU A 1 106 ? -3.461 0.891 29.152 1.00 87.81 106 LEU A N 1
ATOM 830 C CA . LEU A 1 106 ? -2.213 1.471 28.661 1.00 87.81 106 LEU A CA 1
ATOM 831 C C . LEU A 1 106 ? -2.440 2.395 27.447 1.00 87.81 106 LEU A C 1
ATOM 833 O O . LEU A 1 106 ? -3.186 2.047 26.527 1.00 87.81 106 LEU A O 1
ATOM 837 N N . SER A 1 107 ? -1.728 3.531 27.418 1.00 83.88 107 SER A N 1
ATOM 838 C CA . SER A 1 107 ? -1.697 4.466 26.282 1.00 83.88 107 SER A CA 1
ATOM 839 C C . SER A 1 107 ? -1.388 3.766 24.951 1.00 83.88 107 SER A C 1
ATOM 841 O O . SER A 1 107 ? -0.546 2.866 24.868 1.00 83.88 107 SER A O 1
ATOM 843 N N . ILE A 1 108 ? -2.050 4.213 23.884 1.00 76.75 108 ILE A N 1
ATOM 844 C CA . ILE A 1 108 ? -1.889 3.731 22.507 1.00 76.75 108 ILE A CA 1
ATOM 845 C C . ILE A 1 108 ? -0.459 3.965 22.018 1.00 76.75 108 ILE A C 1
ATOM 847 O O . ILE A 1 108 ? 0.111 3.087 21.373 1.00 76.75 108 ILE A O 1
ATOM 851 N N . ALA A 1 109 ? 0.158 5.092 22.385 1.00 66.62 109 ALA A N 1
ATOM 852 C CA . ALA A 1 109 ? 1.544 5.394 22.023 1.00 66.62 109 ALA A CA 1
ATOM 853 C C . ALA A 1 109 ? 2.533 4.358 22.592 1.00 66.62 109 ALA A C 1
ATOM 855 O O . ALA A 1 109 ? 3.539 4.039 21.959 1.00 66.62 109 ALA A O 1
ATOM 856 N N . SER A 1 110 ? 2.211 3.778 23.751 1.00 68.25 110 SER A N 1
ATOM 857 C CA . SER A 1 110 ? 2.989 2.710 24.388 1.00 68.25 110 SER A CA 1
ATOM 858 C C . SER A 1 110 ? 2.687 1.320 23.807 1.00 68.25 110 SER A C 1
ATOM 860 O O . SER A 1 110 ? 3.487 0.404 23.986 1.00 68.25 110 SER A O 1
ATOM 862 N N . LYS A 1 111 ? 1.573 1.139 23.073 1.00 62.81 111 LYS A N 1
ATOM 863 C CA . LYS A 1 111 ? 1.256 -0.127 22.379 1.00 62.81 111 LYS A CA 1
ATOM 864 C C . LYS A 1 111 ? 2.210 -0.401 21.214 1.00 62.81 111 LYS A C 1
ATOM 866 O O . LYS A 1 111 ? 2.572 -1.552 21.002 1.00 62.81 111 LYS A O 1
ATOM 871 N N . GLY A 1 112 ? 2.655 0.638 20.501 1.00 50.38 112 GLY A N 1
ATOM 872 C CA . GLY A 1 112 ? 3.559 0.506 19.347 1.00 50.38 112 GLY A CA 1
ATOM 873 C C . GLY A 1 112 ? 4.989 0.059 19.687 1.00 50.38 112 GLY A C 1
ATOM 874 O O . GLY A 1 112 ? 5.721 -0.348 18.793 1.00 50.38 112 GLY A O 1
ATOM 875 N N . GLN A 1 113 ? 5.391 0.117 20.962 1.00 43.94 113 GLN A N 1
ATOM 876 C CA . GLN A 1 113 ? 6.746 -0.225 21.422 1.00 43.94 113 GLN A CA 1
ATOM 877 C C . GLN A 1 113 ? 6.851 -1.622 22.053 1.00 43.94 113 GLN A C 1
ATOM 879 O O . GLN A 1 113 ? 7.957 -2.111 22.249 1.00 43.94 113 GLN A O 1
ATOM 884 N N . ALA A 1 114 ? 5.722 -2.260 22.373 1.00 42.66 114 ALA A N 1
ATOM 885 C CA . ALA A 1 114 ? 5.670 -3.430 23.253 1.00 42.66 114 ALA A CA 1
ATOM 886 C C . ALA A 1 114 ? 5.261 -4.739 22.550 1.00 42.66 114 ALA A C 1
ATOM 888 O O . ALA A 1 114 ? 4.991 -5.736 23.219 1.00 42.66 114 ALA A O 1
ATOM 889 N N . VAL A 1 115 ? 5.199 -4.754 21.214 1.00 36.16 115 VAL A N 1
ATOM 890 C CA . VAL A 1 115 ? 4.919 -5.976 20.444 1.00 36.16 115 VAL A CA 1
ATOM 891 C C . VAL A 1 115 ? 6.214 -6.781 20.300 1.00 36.16 115 VAL A C 1
ATOM 893 O O . VAL A 1 115 ? 6.839 -6.806 19.245 1.00 36.16 115 VAL A O 1
ATOM 896 N N . GLU A 1 116 ? 6.629 -7.418 21.393 1.00 32.50 116 GLU A N 1
ATOM 897 C CA . GLU A 1 116 ? 7.538 -8.562 21.356 1.00 32.50 116 GLU A CA 1
ATOM 898 C C . GLU A 1 116 ? 6.698 -9.843 21.303 1.00 32.50 116 GLU A C 1
ATOM 900 O O . GLU A 1 116 ? 5.880 -10.134 22.179 1.00 32.50 116 GLU A O 1
ATOM 905 N N . SER A 1 117 ? 6.868 -10.578 20.209 1.00 29.50 117 SER A N 1
ATOM 906 C CA . SER A 1 117 ? 6.187 -11.829 19.901 1.00 29.50 117 SER A CA 1
ATOM 907 C C . SER A 1 117 ? 6.662 -12.947 20.832 1.00 29.50 117 SER A C 1
ATOM 909 O O . SER A 1 117 ? 7.839 -13.299 20.835 1.00 29.50 117 SER A O 1
ATOM 911 N N . ASN A 1 118 ? 5.743 -13.560 21.582 1.00 32.75 118 ASN A N 1
ATOM 912 C CA . ASN A 1 118 ? 6.014 -14.819 22.277 1.00 32.75 118 ASN A CA 1
ATOM 913 C C . ASN A 1 118 ? 6.247 -15.936 21.246 1.00 32.75 118 ASN A C 1
ATOM 915 O O . ASN A 1 118 ? 5.348 -16.274 20.473 1.00 32.75 118 ASN A O 1
ATOM 919 N N . ALA A 1 119 ? 7.433 -16.544 21.277 1.00 30.00 119 ALA A N 1
ATOM 920 C CA . ALA A 1 119 ? 7.688 -17.821 20.629 1.00 30.00 119 ALA A CA 1
ATOM 921 C C . ALA A 1 119 ? 6.852 -18.912 21.319 1.00 30.00 119 ALA A C 1
ATOM 923 O O . ALA A 1 119 ? 6.898 -19.078 22.540 1.00 30.00 119 ALA A O 1
ATOM 924 N N . ALA A 1 120 ? 6.060 -19.646 20.539 1.00 30.97 120 ALA A N 1
ATOM 925 C CA . ALA A 1 120 ? 5.328 -20.804 21.026 1.00 30.97 120 ALA A CA 1
ATOM 926 C C . ALA A 1 120 ? 6.314 -21.950 21.302 1.00 30.97 120 ALA A C 1
ATOM 928 O O . ALA A 1 120 ? 6.736 -22.653 20.386 1.00 30.97 120 ALA A O 1
ATOM 929 N N . GLU A 1 121 ? 6.683 -22.145 22.567 1.00 36.38 121 GLU A N 1
ATOM 930 C CA . GLU A 1 121 ? 7.298 -23.395 23.010 1.00 36.38 121 GLU A CA 1
ATOM 931 C C . GLU A 1 121 ? 6.238 -24.497 23.142 1.00 36.38 121 GLU A C 1
ATOM 933 O O . GLU A 1 121 ? 5.096 -24.261 23.541 1.00 36.38 121 GLU A O 1
ATOM 938 N N . ASN A 1 122 ? 6.636 -25.724 22.801 1.00 38.50 122 ASN A N 1
ATOM 939 C CA . ASN A 1 122 ? 5.811 -26.930 22.835 1.00 38.50 122 ASN A CA 1
ATOM 940 C C . ASN A 1 122 ? 5.203 -27.167 24.232 1.00 38.50 122 ASN A C 1
ATOM 942 O O . ASN A 1 122 ? 5.869 -27.697 25.124 1.00 38.50 122 ASN A O 1
ATOM 946 N N . ALA A 1 123 ? 3.930 -26.809 24.420 1.00 49.91 123 ALA A N 1
ATOM 947 C CA . ALA A 1 123 ? 3.246 -26.917 25.705 1.00 49.91 123 ALA A CA 1
ATOM 948 C C . ALA A 1 123 ? 2.357 -28.170 25.819 1.00 49.91 123 ALA A C 1
ATOM 950 O O . ALA A 1 123 ? 1.672 -28.591 24.888 1.00 49.91 123 ALA A O 1
ATOM 951 N N . VAL A 1 124 ? 2.372 -28.754 27.017 1.00 57.28 124 VAL A N 1
ATOM 952 C CA . VAL A 1 124 ? 1.517 -29.857 27.485 1.00 57.28 124 VAL A CA 1
ATOM 953 C C . VAL A 1 124 ? 0.036 -29.418 27.498 1.00 57.28 124 VAL A C 1
ATOM 955 O O . VAL A 1 124 ? -0.219 -28.260 27.824 1.00 57.28 124 VAL A O 1
ATOM 958 N N . PRO A 1 125 ? -0.953 -30.308 27.239 1.00 66.62 125 PRO A N 1
ATOM 959 C CA . PRO A 1 125 ? -2.374 -29.944 27.252 1.00 66.62 125 PRO A CA 1
ATOM 960 C C . PRO A 1 125 ? -2.820 -29.278 28.563 1.00 66.62 125 PRO A C 1
ATOM 962 O O . PRO A 1 125 ? -2.744 -29.862 29.657 1.00 66.62 125 PRO A O 1
ATOM 965 N N . THR A 1 126 ? -3.325 -28.055 28.447 1.00 80.06 126 THR A N 1
ATOM 966 C CA . THR A 1 126 ? -3.752 -27.210 29.565 1.00 80.06 126 THR A CA 1
ATOM 967 C C . THR A 1 126 ? -5.096 -27.670 30.150 1.00 80.06 126 THR A C 1
ATOM 969 O O . THR A 1 126 ? -5.725 -28.633 29.697 1.00 80.06 126 THR A O 1
ATOM 972 N N . ALA A 1 127 ? -5.543 -27.028 31.234 1.00 78.81 127 ALA A N 1
ATOM 973 C CA . ALA A 1 127 ? -6.876 -27.276 31.790 1.00 78.81 127 ALA A CA 1
ATOM 974 C C . ALA A 1 127 ? -7.990 -26.783 30.849 1.00 78.81 127 ALA A C 1
ATOM 976 O O . ALA A 1 127 ? -9.047 -27.411 30.783 1.00 78.81 127 ALA A O 1
ATOM 977 N N . LEU A 1 128 ? -7.736 -25.700 30.108 1.00 85.50 128 LEU A N 1
ATOM 978 C CA . LEU A 1 128 ? -8.631 -25.177 29.081 1.00 85.50 128 LEU A CA 1
ATOM 979 C C . LEU A 1 128 ? -8.776 -26.154 27.910 1.00 85.50 128 LEU A C 1
ATOM 981 O O . LEU A 1 128 ? -9.904 -26.447 27.528 1.00 85.50 128 LEU A O 1
ATOM 985 N N . ASP A 1 129 ? -7.677 -26.737 27.421 1.00 84.00 129 ASP A N 1
ATOM 986 C CA . ASP A 1 129 ? -7.722 -27.717 26.320 1.00 84.00 129 ASP A CA 1
ATOM 987 C C . ASP A 1 129 ? -8.568 -28.941 26.686 1.00 84.00 129 ASP A C 1
ATOM 989 O O . ASP A 1 129 ? -9.378 -29.428 25.898 1.00 84.00 129 ASP A O 1
ATOM 993 N N . ARG A 1 130 ? -8.435 -29.410 27.932 1.00 84.06 130 ARG A N 1
ATOM 994 C CA . ARG A 1 130 ? -9.265 -30.499 28.462 1.00 84.06 130 ARG A CA 1
ATOM 995 C C . ARG A 1 130 ? -10.737 -30.116 28.560 1.00 84.06 130 ARG A C 1
ATOM 997 O O . ARG A 1 130 ? -11.584 -30.971 28.316 1.00 84.06 130 ARG A O 1
ATOM 1004 N N . LEU A 1 131 ? -11.045 -28.871 28.921 1.00 85.38 131 LEU A N 1
ATOM 1005 C CA . LEU A 1 131 ? -12.423 -28.392 28.985 1.00 85.38 131 LEU A CA 1
ATOM 1006 C C . LEU A 1 131 ? -13.036 -28.305 27.586 1.00 85.38 131 LEU A C 1
ATOM 1008 O O . LEU A 1 131 ? -14.111 -28.860 27.396 1.00 85.38 131 LEU A O 1
ATOM 1012 N N . LEU A 1 132 ? -12.331 -27.710 26.618 1.00 87.81 132 LEU A N 1
ATOM 1013 C CA . LEU A 1 132 ? -12.759 -27.648 25.215 1.00 87.81 132 LEU A CA 1
ATOM 1014 C C . LEU A 1 132 ? -13.028 -29.052 24.656 1.00 87.81 132 LEU A C 1
ATOM 1016 O O . LEU A 1 132 ? -14.081 -29.308 24.075 1.00 87.81 132 LEU A O 1
ATOM 1020 N N . GLN A 1 133 ? -12.134 -30.008 24.931 1.00 85.31 133 GLN A N 1
ATOM 1021 C CA . GLN A 1 133 ? -12.319 -31.399 24.517 1.00 85.31 133 GLN A CA 1
ATOM 1022 C C . GLN A 1 133 ? -13.530 -32.071 25.191 1.00 85.31 133 GLN A C 1
ATOM 1024 O O . GLN A 1 133 ? -14.216 -32.872 24.558 1.00 85.31 133 GLN A O 1
ATOM 1029 N N . GLN A 1 134 ? -13.801 -31.771 26.465 1.00 85.12 134 GLN A N 1
ATOM 1030 C CA . GLN A 1 134 ? -14.949 -32.323 27.195 1.00 85.12 134 GLN A CA 1
ATOM 1031 C C . GLN A 1 134 ? -16.282 -31.729 26.740 1.00 85.12 134 GLN A C 1
ATOM 1033 O O . GLN A 1 134 ? -17.282 -32.445 26.691 1.00 85.12 134 GLN A O 1
ATOM 1038 N N . THR A 1 135 ? -16.315 -30.432 26.442 1.00 83.38 135 THR A N 1
ATOM 1039 C CA . THR A 1 135 ? -17.528 -29.730 26.005 1.00 83.38 135 THR A CA 1
ATOM 1040 C C . THR A 1 135 ? -17.783 -29.877 24.505 1.00 83.38 135 THR A C 1
ATOM 1042 O O . THR A 1 135 ? -18.908 -29.646 24.050 1.00 83.38 135 THR A O 1
ATOM 1045 N N . GLY A 1 136 ? -16.766 -30.304 23.750 1.00 80.56 136 GLY A N 1
ATOM 1046 C CA . GLY A 1 136 ? -16.797 -30.399 22.294 1.00 80.56 136 GLY A CA 1
ATOM 1047 C C . GLY A 1 136 ? -16.763 -29.035 21.604 1.00 80.56 136 GLY A C 1
ATOM 1048 O O . GLY A 1 136 ? -17.202 -28.949 20.462 1.00 80.56 136 GLY A O 1
ATOM 1049 N N . ASP A 1 137 ? -16.304 -27.989 22.299 1.00 82.62 137 ASP A N 1
ATOM 1050 C CA . ASP A 1 137 ? -16.111 -26.649 21.731 1.00 82.62 137 ASP A CA 1
ATOM 1051 C C . ASP A 1 137 ? -14.842 -26.615 20.877 1.00 82.62 137 ASP A C 1
ATOM 1053 O O . ASP A 1 137 ? -13.795 -27.122 21.290 1.00 82.62 137 ASP A O 1
ATOM 1057 N N . ALA A 1 138 ? -14.919 -25.990 19.703 1.00 77.94 138 ALA A N 1
ATOM 1058 C CA . ALA A 1 138 ? -13.780 -25.874 18.797 1.00 77.94 138 ALA A CA 1
ATOM 1059 C C . ALA A 1 138 ? -12.736 -24.861 19.291 1.00 77.94 138 ALA A C 1
ATOM 1061 O O . ALA A 1 138 ? -11.540 -25.046 19.060 1.00 77.94 138 ALA A O 1
ATOM 1062 N N . ASP A 1 139 ? -13.179 -23.793 19.960 1.00 84.00 139 ASP A N 1
ATOM 1063 C CA . ASP A 1 139 ? -12.319 -22.709 20.424 1.00 84.00 139 ASP A CA 1
ATOM 1064 C C . ASP A 1 139 ? -12.852 -22.007 21.690 1.00 84.00 139 ASP A C 1
ATOM 1066 O O . ASP A 1 139 ? -13.934 -22.287 22.217 1.00 84.00 139 ASP A O 1
ATOM 1070 N N . THR A 1 140 ? -12.063 -21.062 22.204 1.00 84.81 140 THR A N 1
ATOM 1071 C CA . THR A 1 140 ? -12.416 -20.252 23.380 1.00 84.81 140 THR A CA 1
ATOM 1072 C C . THR A 1 140 ? -13.608 -19.322 23.138 1.00 84.81 140 THR A C 1
ATOM 1074 O O . THR A 1 140 ? -14.275 -18.921 24.094 1.00 84.81 140 THR A O 1
ATOM 1077 N N . GLY A 1 141 ? -13.907 -18.986 21.882 1.00 85.69 141 GLY A N 1
ATOM 1078 C CA . GLY A 1 141 ? -15.064 -18.190 21.492 1.00 85.69 141 GLY A CA 1
ATOM 1079 C C . GLY A 1 141 ? -16.373 -18.968 21.621 1.00 85.69 141 GLY A C 1
ATOM 1080 O O . GLY A 1 141 ? -17.344 -18.422 22.150 1.00 85.69 141 GLY A O 1
ATOM 1081 N N . GLU A 1 142 ? -16.400 -20.234 21.206 1.00 85.00 142 GLU A N 1
ATOM 1082 C CA . GLU A 1 142 ? -17.530 -21.147 21.426 1.00 85.00 142 GLU A CA 1
ATOM 1083 C C . GLU A 1 142 ? -17.724 -21.449 22.914 1.00 85.00 142 GLU A C 1
ATOM 1085 O O . GLU A 1 142 ? -18.851 -21.408 23.413 1.00 85.00 142 GLU A O 1
ATOM 1090 N N . LEU A 1 143 ? -16.631 -21.607 23.666 1.00 89.25 143 LEU A N 1
ATOM 1091 C CA . LEU A 1 143 ? -16.714 -21.749 25.119 1.00 89.25 143 LEU A CA 1
ATOM 1092 C C . LEU A 1 143 ? -17.339 -20.509 25.787 1.00 89.25 143 LEU A C 1
ATOM 1094 O O . LEU A 1 143 ? -18.185 -20.650 26.673 1.00 89.25 143 LEU A O 1
ATOM 1098 N N . TRP A 1 144 ? -16.979 -19.292 25.355 1.00 91.06 144 TRP A N 1
ATOM 1099 C CA . TRP A 1 144 ? -17.640 -18.059 25.809 1.00 91.06 144 TRP A CA 1
ATOM 1100 C C . TRP A 1 144 ? -19.131 -18.059 25.459 1.00 91.06 144 TRP A C 1
ATOM 1102 O O . TRP A 1 144 ? -19.973 -17.759 26.308 1.00 91.06 144 TRP A O 1
ATOM 1112 N N . GLN A 1 145 ? -19.468 -18.443 24.224 1.00 89.00 145 GLN A N 1
ATOM 1113 C CA . GLN A 1 145 ? -20.853 -18.557 23.773 1.00 89.00 145 GLN A CA 1
ATOM 1114 C C . GLN A 1 145 ? -21.646 -19.513 24.673 1.00 89.00 145 GLN A C 1
ATOM 1116 O O . GLN A 1 145 ? -22.768 -19.193 25.063 1.00 89.00 145 GLN A O 1
ATOM 1121 N N . ARG A 1 146 ? -21.076 -20.657 25.059 1.00 90.56 146 ARG A N 1
ATOM 1122 C CA . ARG A 1 146 ? -21.711 -21.624 25.965 1.00 90.56 146 ARG A CA 1
ATOM 1123 C C . ARG A 1 146 ? -21.877 -21.081 27.387 1.00 90.56 146 ARG A C 1
ATOM 1125 O O . ARG A 1 146 ? -22.953 -21.227 27.960 1.00 90.56 146 ARG A O 1
ATOM 1132 N N . LEU A 1 147 ? -20.831 -20.494 27.969 1.00 90.69 147 LEU A N 1
ATOM 1133 C CA . LEU A 1 147 ? -20.817 -20.112 29.388 1.00 90.69 147 LEU A CA 1
ATOM 1134 C C . LEU A 1 147 ? -21.550 -18.801 29.683 1.00 90.69 147 LEU A C 1
ATOM 1136 O O . LEU A 1 147 ? -22.160 -18.683 30.744 1.00 90.69 147 LEU A O 1
ATOM 1140 N N . VAL A 1 148 ? -21.465 -17.820 28.782 1.00 92.88 148 VAL A N 1
ATOM 1141 C CA . VAL A 1 148 ? -21.924 -16.443 29.029 1.00 92.88 148 VAL A CA 1
ATOM 1142 C C . VAL A 1 148 ? -23.129 -16.078 28.166 1.00 92.88 148 VAL A C 1
ATOM 1144 O O . VAL A 1 148 ? -24.063 -15.463 28.668 1.00 92.88 148 VAL A O 1
ATOM 1147 N N . GLU A 1 149 ? -23.164 -16.476 26.892 1.00 92.38 149 GLU A N 1
ATOM 1148 C CA . GLU A 1 149 ? -24.262 -16.080 25.991 1.00 92.38 149 GLU A CA 1
ATOM 1149 C C . GLU A 1 149 ? -25.464 -17.043 26.048 1.00 92.38 149 GLU A C 1
ATOM 1151 O O . GLU A 1 149 ? -26.613 -16.613 26.059 1.00 92.38 149 GLU A O 1
ATOM 1156 N N . SER A 1 150 ? -25.222 -18.355 26.117 1.00 89.56 150 SER A N 1
ATOM 1157 C CA . SER A 1 150 ? -26.265 -19.398 26.088 1.00 89.56 150 SER A CA 1
ATOM 1158 C C . SER A 1 150 ? -27.127 -19.533 27.354 1.00 89.56 150 SER A C 1
ATOM 1160 O O . SER A 1 150 ? -28.227 -20.085 27.237 1.00 89.56 150 SER A O 1
ATOM 1162 N N . PRO A 1 151 ? -26.726 -19.048 28.553 1.00 88.62 151 PRO A N 1
ATOM 1163 C CA . PRO A 1 151 ? -27.666 -18.871 29.660 1.00 88.62 151 PRO A CA 1
ATOM 1164 C C . PRO A 1 151 ? -28.861 -17.977 29.289 1.00 88.62 151 PRO A C 1
ATOM 1166 O O . PRO A 1 151 ? -29.936 -18.149 29.855 1.00 88.62 151 PRO A O 1
ATOM 1169 N N . GLY A 1 152 ? -28.684 -17.078 28.312 1.00 85.12 152 GLY A N 1
ATOM 1170 C CA . GLY A 1 152 ? -29.722 -16.213 27.759 1.00 85.12 152 GLY A CA 1
ATOM 1171 C C . GLY A 1 152 ? -30.269 -15.176 28.743 1.00 85.12 152 GLY A C 1
ATOM 1172 O O . GLY A 1 152 ? -29.670 -14.883 29.777 1.00 85.12 152 GLY A O 1
ATOM 1173 N N . CYS A 1 153 ? -31.402 -14.567 28.392 1.00 83.25 153 CYS A N 1
ATOM 1174 C CA . CYS A 1 153 ? -31.914 -13.366 29.061 1.00 83.25 153 CYS A CA 1
ATOM 1175 C C . CYS A 1 153 ? -32.444 -13.571 30.484 1.00 83.25 153 CYS A C 1
ATOM 1177 O O . CYS A 1 153 ? -32.529 -12.580 31.210 1.00 83.25 153 CYS A O 1
ATOM 1179 N N . ASP A 1 154 ? -32.814 -14.796 30.865 1.00 82.69 154 ASP A N 1
ATOM 1180 C CA . ASP A 1 154 ? -33.400 -15.094 32.180 1.00 82.69 154 ASP A CA 1
ATOM 1181 C C . ASP A 1 154 ? -32.331 -15.442 33.227 1.00 82.69 154 ASP A C 1
ATOM 1183 O O . ASP A 1 154 ? -32.624 -15.598 34.417 1.00 82.69 154 ASP A O 1
ATOM 1187 N N . ALA A 1 155 ? -31.068 -15.554 32.807 1.00 88.31 155 ALA A N 1
ATOM 1188 C CA . ALA A 1 155 ? -29.959 -15.764 33.717 1.00 88.31 155 ALA A CA 1
ATOM 1189 C C . ALA A 1 155 ? -29.794 -14.560 34.657 1.00 88.31 155 ALA A C 1
ATOM 1191 O O . ALA A 1 155 ? -29.736 -13.408 34.230 1.00 88.31 155 ALA A O 1
ATOM 1192 N N . ALA A 1 156 ? -29.668 -14.832 35.959 1.00 91.94 156 ALA A N 1
ATOM 1193 C CA . ALA A 1 156 ? -29.389 -13.787 36.936 1.00 91.94 156 ALA A CA 1
ATOM 1194 C C . ALA A 1 156 ? -28.075 -13.063 36.591 1.00 91.94 156 ALA A C 1
ATOM 1196 O O . ALA A 1 156 ? -27.061 -13.709 36.314 1.00 91.94 156 ALA A O 1
ATOM 1197 N N . ALA A 1 157 ? -28.076 -11.731 36.670 1.00 93.31 157 ALA A N 1
ATOM 1198 C CA . ALA A 1 157 ? -26.938 -10.898 36.285 1.00 93.31 157 ALA A CA 1
ATOM 1199 C C . ALA A 1 157 ? -25.624 -11.285 37.001 1.00 93.31 157 ALA A C 1
ATOM 1201 O O . ALA A 1 157 ? -24.560 -11.325 36.385 1.00 93.31 157 ALA A O 1
ATOM 1202 N N . GLU A 1 158 ? -25.705 -11.668 38.280 1.00 93.38 158 GLU A N 1
ATOM 1203 C CA . GLU A 1 158 ? -24.552 -12.145 39.055 1.00 93.38 158 GLU A CA 1
ATOM 1204 C C . GLU A 1 158 ? -23.988 -13.476 38.530 1.00 93.38 158 GLU A C 1
ATOM 1206 O O . GLU A 1 158 ? -22.775 -13.678 38.550 1.00 93.38 158 GLU A O 1
ATOM 1211 N N . ASN A 1 159 ? -24.835 -14.368 38.002 1.00 93.69 159 ASN A N 1
ATOM 1212 C CA . ASN A 1 159 ? -24.382 -15.629 37.409 1.00 93.69 159 ASN A CA 1
ATOM 1213 C C . ASN A 1 159 ? -23.612 -15.375 36.109 1.00 93.69 159 ASN A C 1
ATOM 1215 O O . ASN A 1 159 ? -22.578 -16.001 35.888 1.00 93.69 159 ASN A O 1
ATOM 1219 N N . LEU A 1 160 ? -24.077 -14.433 35.281 1.00 94.06 160 LEU A N 1
ATOM 1220 C CA . LEU A 1 160 ? -23.378 -14.026 34.057 1.00 94.06 160 LEU A CA 1
ATOM 1221 C C . LEU A 1 160 ? -22.025 -13.382 34.381 1.00 94.06 160 LEU A C 1
ATOM 1223 O O . LEU A 1 160 ? -21.006 -13.757 33.799 1.00 94.06 160 LEU A O 1
ATOM 1227 N N . ARG A 1 161 ? -21.990 -12.483 35.374 1.00 95.12 161 ARG A N 1
ATOM 1228 C CA . ARG A 1 161 ? -20.745 -11.877 35.871 1.00 95.12 161 ARG A CA 1
ATOM 1229 C C . ARG A 1 161 ? -19.766 -12.943 36.372 1.00 95.12 161 ARG A C 1
ATOM 1231 O O . ARG A 1 161 ? -18.593 -12.929 36.005 1.00 95.12 161 ARG A O 1
ATOM 1238 N N . ALA A 1 162 ? -20.239 -13.886 37.187 1.00 94.88 162 ALA A N 1
ATOM 1239 C CA . ALA A 1 162 ? -19.418 -14.973 37.714 1.00 94.88 162 ALA A CA 1
ATOM 1240 C C . ALA A 1 162 ? -18.910 -15.915 36.609 1.00 94.88 162 ALA A C 1
ATOM 1242 O O . ALA A 1 162 ? -17.752 -16.339 36.659 1.00 94.88 162 ALA A O 1
ATOM 1243 N N . ALA A 1 163 ? -19.732 -16.216 35.599 1.00 94.06 163 ALA A N 1
ATOM 1244 C CA . ALA A 1 163 ? -19.345 -17.036 34.452 1.00 94.06 163 ALA A CA 1
ATOM 1245 C C . ALA A 1 163 ? -18.225 -16.377 33.634 1.00 94.06 163 ALA A C 1
ATOM 1247 O O . ALA A 1 163 ? -17.219 -17.027 33.346 1.00 94.06 163 ALA A O 1
ATOM 1248 N N . ALA A 1 164 ? -18.344 -15.078 33.344 1.00 95.19 164 ALA A N 1
ATOM 1249 C CA . ALA A 1 164 ? -17.329 -14.324 32.610 1.00 95.19 164 ALA A CA 1
ATOM 1250 C C . ALA A 1 164 ? -15.986 -14.253 33.361 1.00 95.19 164 ALA A C 1
ATOM 1252 O O . ALA A 1 164 ? -14.927 -14.510 32.787 1.00 95.19 164 ALA A O 1
ATOM 1253 N N . LEU A 1 165 ? -16.018 -14.003 34.676 1.00 95.19 165 LEU A N 1
ATOM 1254 C CA . LEU A 1 165 ? -14.817 -14.035 35.521 1.00 95.19 165 LEU A CA 1
ATOM 1255 C C . LEU A 1 165 ? -14.185 -15.431 35.583 1.00 95.19 165 LEU A C 1
ATOM 1257 O O . LEU A 1 165 ? -12.962 -15.565 35.548 1.00 95.19 165 LEU A O 1
ATOM 1261 N N . THR A 1 166 ? -15.012 -16.477 35.646 1.00 93.38 166 THR A N 1
ATOM 1262 C CA . THR A 1 166 ? -14.541 -17.868 35.650 1.00 93.38 166 THR A CA 1
ATOM 1263 C C . THR A 1 166 ? -13.850 -18.220 34.337 1.00 93.38 166 THR A C 1
ATOM 1265 O O . THR A 1 166 ? -12.780 -18.828 34.356 1.00 93.38 166 THR A O 1
ATOM 1268 N N . PHE A 1 167 ? -14.420 -17.800 33.205 1.00 93.06 167 PHE A N 1
ATOM 1269 C CA . PHE A 1 167 ? -13.800 -17.951 31.890 1.00 93.06 167 PHE A CA 1
ATOM 1270 C C . PHE A 1 167 ? -12.438 -17.250 31.834 1.00 93.06 167 PHE A C 1
ATOM 1272 O O . PHE A 1 167 ? -11.435 -17.875 31.496 1.00 93.06 167 PHE A O 1
ATOM 1279 N N . GLY A 1 168 ? -12.380 -15.980 32.236 1.00 91.88 168 GLY A N 1
ATOM 1280 C CA . GLY A 1 168 ? -11.144 -15.201 32.257 1.00 91.88 168 GLY A CA 1
ATOM 1281 C C . GLY A 1 168 ? -10.036 -15.830 33.100 1.00 91.88 168 GLY A C 1
ATOM 1282 O O . GLY A 1 168 ? -8.889 -15.931 32.662 1.00 91.88 168 GLY A O 1
ATOM 1283 N N . TRP A 1 169 ? -10.394 -16.343 34.280 1.00 91.62 169 TRP A N 1
ATOM 1284 C CA . TRP A 1 169 ? -9.480 -17.097 35.135 1.00 91.62 169 TRP A CA 1
ATOM 1285 C C . TRP A 1 169 ? -8.962 -18.374 34.460 1.00 91.62 169 TRP A C 1
ATOM 1287 O O . TRP A 1 169 ? -7.759 -18.621 34.496 1.00 91.62 169 TRP A O 1
ATOM 1297 N N . LEU A 1 170 ? -9.827 -19.161 33.808 1.00 89.88 170 LEU A N 1
ATOM 1298 C CA . LEU A 1 170 ? -9.422 -20.386 33.101 1.00 89.88 170 LEU A CA 1
ATOM 1299 C C . LEU A 1 170 ? -8.428 -20.104 31.968 1.00 89.88 170 LEU A C 1
ATOM 1301 O O . LEU A 1 170 ? -7.423 -20.811 31.848 1.00 89.88 170 LEU A O 1
ATOM 1305 N N . VAL A 1 171 ? -8.690 -19.070 31.163 1.00 89.25 171 VAL A N 1
ATOM 1306 C CA . VAL A 1 171 ? -7.805 -18.664 30.059 1.00 89.25 171 VAL A CA 1
ATOM 1307 C C . VAL A 1 171 ? -6.456 -18.203 30.604 1.00 89.25 171 VAL A C 1
ATOM 1309 O O . VAL A 1 171 ? -5.413 -18.671 30.146 1.00 89.25 171 VAL A O 1
ATOM 1312 N N . ARG A 1 172 ? -6.459 -17.360 31.643 1.00 88.38 172 ARG A N 1
ATOM 1313 C CA . ARG A 1 172 ? -5.226 -16.871 32.268 1.00 88.38 172 ARG A CA 1
ATOM 1314 C C . ARG A 1 172 ? -4.372 -17.999 32.842 1.00 88.38 172 ARG A C 1
ATOM 1316 O O . ARG A 1 172 ? -3.180 -18.047 32.578 1.00 88.38 172 ARG A O 1
ATOM 1323 N N . GLN A 1 173 ? -4.970 -18.931 33.585 1.00 86.31 173 GLN A N 1
ATOM 1324 C CA . GLN A 1 173 ? -4.248 -20.076 34.164 1.00 86.31 173 GLN A CA 1
ATOM 1325 C C . GLN A 1 173 ? -3.683 -21.032 33.108 1.00 86.31 173 GLN A C 1
ATOM 1327 O O . GLN A 1 173 ? -2.749 -21.780 33.385 1.00 86.31 173 GLN A O 1
ATOM 1332 N N . SER A 1 174 ? -4.258 -21.022 31.907 1.00 85.25 174 SER A N 1
ATOM 1333 C CA . SER A 1 174 ? -3.805 -21.841 30.781 1.00 85.25 174 SER A CA 1
ATOM 1334 C C . SER A 1 174 ? -2.770 -21.120 29.910 1.00 85.25 174 SER A C 1
ATOM 1336 O O . SER A 1 174 ? -2.313 -21.689 28.926 1.00 85.25 174 SER A O 1
ATOM 1338 N N . THR A 1 175 ? -2.377 -19.893 30.270 1.00 82.50 175 THR A N 1
ATOM 1339 C CA . THR A 1 175 ? -1.353 -19.107 29.572 1.00 82.50 175 THR A CA 1
ATOM 1340 C C . THR A 1 175 ? -0.029 -19.212 30.344 1.00 82.50 175 THR A C 1
ATOM 1342 O O . THR A 1 175 ? 0.083 -18.608 31.411 1.00 82.50 175 THR A O 1
ATOM 1345 N N . PRO A 1 176 ? 0.970 -19.982 29.861 1.00 69.19 176 PRO A N 1
ATOM 1346 C CA . PRO A 1 176 ? 2.168 -20.307 30.640 1.00 69.19 176 PRO A CA 1
ATOM 1347 C C . PRO A 1 176 ? 3.038 -19.088 30.969 1.00 69.19 176 PRO A C 1
ATOM 1349 O O . PRO A 1 176 ? 3.592 -19.034 32.061 1.00 69.19 176 PRO A O 1
ATOM 1352 N N . ASN A 1 177 ? 3.098 -18.098 30.071 1.00 78.69 177 ASN A N 1
ATOM 1353 C CA . ASN A 1 177 ? 3.765 -16.816 30.293 1.00 78.69 177 ASN A CA 1
ATOM 1354 C C . ASN A 1 177 ? 2.869 -15.679 29.786 1.00 78.69 177 ASN A C 1
ATOM 1356 O O . ASN A 1 177 ? 2.665 -15.533 28.579 1.00 78.69 177 ASN A O 1
ATOM 1360 N N . VAL A 1 178 ? 2.323 -14.881 30.710 1.00 82.81 178 VAL A N 1
ATOM 1361 C CA . VAL A 1 178 ? 1.596 -13.649 30.364 1.00 82.81 178 VAL A CA 1
ATOM 1362 C C . VAL A 1 178 ? 2.577 -12.691 29.689 1.00 82.81 178 VAL A C 1
ATOM 1364 O O . VAL A 1 178 ? 3.695 -12.518 30.174 1.00 82.81 178 VAL A O 1
ATOM 1367 N N . SER A 1 179 ? 2.173 -12.106 28.560 1.00 83.06 179 SER A N 1
ATOM 1368 C CA . SER A 1 179 ? 3.045 -11.233 27.772 1.00 83.06 179 SER A CA 1
ATOM 1369 C C . SER A 1 179 ? 3.536 -10.038 28.601 1.00 83.06 179 SER A C 1
ATOM 1371 O O . SER A 1 179 ? 2.818 -9.531 29.468 1.00 83.06 179 SER A O 1
ATOM 1373 N N . SER A 1 180 ? 4.755 -9.558 28.331 1.00 82.06 180 SER A N 1
ATOM 1374 C CA . SER A 1 180 ? 5.291 -8.336 28.955 1.00 82.06 180 SER A CA 1
ATOM 1375 C C . SER A 1 180 ? 4.340 -7.150 28.754 1.00 82.06 180 SER A C 1
ATOM 1377 O O . SER A 1 180 ? 4.120 -6.356 29.670 1.00 82.06 180 SER A O 1
ATOM 1379 N N . TYR A 1 181 ? 3.703 -7.097 27.585 1.00 83.44 181 TYR A N 1
ATOM 1380 C CA . TYR A 1 181 ? 2.658 -6.148 27.242 1.00 83.44 181 TYR A CA 1
ATOM 1381 C C . TYR A 1 181 ? 1.438 -6.225 28.174 1.00 83.44 181 TYR A C 1
ATOM 1383 O O . TYR A 1 181 ? 1.060 -5.214 28.766 1.00 83.44 181 TYR A O 1
ATOM 1391 N N . ASP A 1 182 ? 0.844 -7.404 28.373 1.00 88.94 182 ASP A N 1
ATOM 1392 C CA . ASP A 1 182 ? -0.311 -7.566 29.266 1.00 88.94 182 ASP A CA 1
ATOM 1393 C C . ASP A 1 182 ? 0.056 -7.279 30.728 1.00 88.94 182 ASP A C 1
ATOM 1395 O O . ASP A 1 182 ? -0.716 -6.641 31.441 1.00 88.94 182 ASP A O 1
ATOM 1399 N N . VAL A 1 183 ? 1.269 -7.634 31.167 1.00 90.75 183 VAL A N 1
ATOM 1400 C CA . VAL A 1 183 ? 1.768 -7.275 32.508 1.00 90.75 183 VAL A CA 1
ATOM 1401 C C . VAL A 1 183 ? 1.837 -5.754 32.692 1.00 90.75 183 VAL A C 1
ATOM 1403 O O . VAL A 1 183 ? 1.492 -5.247 33.766 1.00 90.75 183 VAL A O 1
ATOM 1406 N N . LEU A 1 184 ? 2.258 -5.007 31.665 1.00 90.75 184 LEU A N 1
ATOM 1407 C CA . LEU A 1 184 ? 2.257 -3.541 31.703 1.00 90.75 184 LEU A CA 1
ATOM 1408 C C . LEU A 1 184 ? 0.831 -2.985 31.751 1.00 90.75 184 LEU A C 1
ATOM 1410 O O . LEU A 1 184 ? 0.560 -2.111 32.576 1.00 90.75 184 LEU A O 1
ATOM 1414 N N . ARG A 1 185 ? -0.096 -3.515 30.946 1.00 92.19 185 ARG A N 1
ATOM 1415 C CA . ARG A 1 185 ? -1.517 -3.120 30.981 1.00 92.19 185 ARG A CA 1
ATOM 1416 C C . ARG A 1 185 ? -2.122 -3.324 32.361 1.00 92.19 185 ARG A C 1
ATOM 1418 O O . ARG A 1 185 ? -2.705 -2.405 32.928 1.00 92.19 185 ARG A O 1
ATOM 1425 N N . GLU A 1 186 ? -1.897 -4.488 32.957 1.00 94.75 186 GLU A N 1
ATOM 1426 C CA . GLU A 1 186 ? -2.369 -4.786 34.305 1.00 94.75 186 GLU A CA 1
ATOM 1427 C C . GLU A 1 186 ? -1.764 -3.853 35.362 1.00 94.75 186 GLU A C 1
ATOM 1429 O O . GLU A 1 186 ? -2.444 -3.500 36.325 1.00 94.75 186 GLU A O 1
ATOM 1434 N N . SER A 1 187 ? -0.506 -3.423 35.200 1.00 94.56 187 SER A N 1
ATOM 1435 C CA . SER A 1 187 ? 0.109 -2.452 36.116 1.00 94.56 187 SER A CA 1
ATOM 1436 C C . SER A 1 187 ? -0.595 -1.090 36.084 1.00 94.56 187 SER A C 1
ATOM 1438 O O . SER A 1 187 ? -0.817 -0.492 37.142 1.00 94.56 187 SER A O 1
ATOM 1440 N N . VAL A 1 188 ? -1.030 -0.649 34.896 1.00 93.94 188 VAL A N 1
ATOM 1441 C CA . VAL A 1 188 ? -1.840 0.566 34.706 1.00 93.94 188 VAL A CA 1
ATOM 1442 C C . VAL A 1 188 ? -3.231 0.380 35.309 1.00 93.94 188 VAL A C 1
ATOM 1444 O O . VAL A 1 188 ? -3.669 1.219 36.096 1.00 93.94 188 VAL A O 1
ATOM 1447 N N . MET A 1 189 ? -3.890 -0.752 35.046 1.00 95.94 189 MET A N 1
ATOM 1448 C CA . MET A 1 189 ? -5.207 -1.070 35.613 1.00 95.94 189 MET A CA 1
ATOM 1449 C C . MET A 1 189 ? -5.178 -1.080 37.148 1.00 95.94 189 MET A C 1
ATOM 1451 O O . MET A 1 189 ? -6.012 -0.441 37.792 1.00 95.94 189 MET A O 1
ATOM 1455 N N . ARG A 1 190 ? -4.184 -1.740 37.761 1.00 96.44 190 ARG A N 1
ATOM 1456 C CA . ARG A 1 190 ? -4.001 -1.740 39.223 1.00 96.44 190 ARG A CA 1
ATOM 1457 C C . ARG A 1 190 ? -3.701 -0.343 39.761 1.00 96.44 190 ARG A C 1
ATOM 1459 O O . ARG A 1 190 ? -4.170 -0.006 40.847 1.00 96.44 190 ARG A O 1
ATOM 1466 N N . GLN A 1 191 ? -2.944 0.486 39.038 1.00 94.94 191 GLN A N 1
ATOM 1467 C CA . GLN A 1 191 ? -2.727 1.880 39.433 1.00 94.94 191 GLN A CA 1
ATOM 1468 C C . GLN A 1 191 ? -4.035 2.677 39.400 1.00 94.94 191 GLN A C 1
ATOM 1470 O O . GLN A 1 191 ? -4.345 3.354 40.379 1.00 94.94 191 GLN A O 1
ATOM 1475 N N . ALA A 1 192 ? -4.826 2.551 38.335 1.00 94.56 192 ALA A N 1
ATOM 1476 C CA . ALA A 1 192 ? -6.113 3.226 38.212 1.00 94.56 192 ALA A CA 1
ATOM 1477 C C . ALA A 1 192 ? -7.081 2.829 39.338 1.00 94.56 192 ALA A C 1
ATOM 1479 O O . ALA A 1 192 ? -7.752 3.704 39.881 1.00 94.56 192 ALA A O 1
ATOM 1480 N N . ILE A 1 193 ? -7.092 1.549 39.735 1.00 95.62 193 ILE A N 1
ATOM 1481 C CA . ILE A 1 193 ? -7.860 1.050 40.888 1.00 95.62 193 ILE A CA 1
ATOM 1482 C C . ILE A 1 193 ? -7.396 1.704 42.194 1.00 95.62 193 ILE A C 1
ATOM 1484 O O . ILE A 1 193 ? -8.230 2.155 42.969 1.00 95.62 193 ILE A O 1
ATOM 1488 N N . ARG A 1 194 ? -6.080 1.810 42.435 1.00 95.06 194 ARG A N 1
ATOM 1489 C CA . ARG A 1 194 ? -5.530 2.455 43.649 1.00 95.06 194 ARG A CA 1
ATOM 1490 C C . ARG A 1 194 ? -5.874 3.943 43.757 1.00 95.06 194 ARG A C 1
ATOM 1492 O O . ARG A 1 194 ? -5.878 4.485 44.856 1.00 95.06 194 ARG A O 1
ATOM 1499 N N . GLU A 1 195 ? -6.096 4.605 42.627 1.00 94.25 195 GLU A N 1
ATOM 1500 C CA . GLU A 1 195 ? -6.462 6.024 42.552 1.00 94.25 195 GLU A CA 1
ATOM 1501 C C . GLU A 1 195 ? -7.980 6.258 42.565 1.00 94.25 195 GLU A C 1
ATOM 1503 O O . GLU A 1 195 ? -8.420 7.405 42.662 1.00 94.25 195 GLU A O 1
ATOM 1508 N N . ALA A 1 196 ? -8.780 5.202 42.413 1.00 94.56 196 ALA A N 1
ATOM 1509 C CA . ALA A 1 196 ? -10.233 5.275 42.418 1.00 94.56 196 ALA A CA 1
ATOM 1510 C C . ALA A 1 196 ? -10.794 5.190 43.852 1.00 94.56 196 ALA A C 1
ATOM 1512 O O . ALA A 1 196 ? -10.115 4.695 44.752 1.00 94.56 196 ALA A O 1
ATOM 1513 N N . PRO A 1 197 ? -12.041 5.639 44.083 1.00 94.00 197 PRO A N 1
ATOM 1514 C CA . PRO A 1 197 ? -12.742 5.382 45.339 1.00 94.00 197 PRO A CA 1
ATOM 1515 C C . PRO A 1 197 ? -12.888 3.879 45.626 1.00 94.00 197 PRO A C 1
ATOM 1517 O O . PRO A 1 197 ? -13.006 3.073 44.698 1.00 94.00 197 PRO A O 1
ATOM 1520 N N . ASP A 1 198 ? -12.963 3.511 46.909 1.00 88.12 198 ASP A N 1
ATOM 1521 C CA . ASP A 1 198 ? -13.110 2.113 47.355 1.00 88.12 198 ASP A CA 1
ATOM 1522 C C . ASP A 1 198 ? -14.367 1.436 46.780 1.00 88.12 198 ASP A C 1
ATOM 1524 O O . ASP A 1 198 ? -14.374 0.228 46.525 1.00 88.12 198 ASP A O 1
ATOM 1528 N N . HIS A 1 199 ? -15.428 2.219 46.549 1.00 94.31 199 HIS A N 1
ATOM 1529 C CA . HIS A 1 199 ? -16.704 1.762 45.994 1.00 94.31 199 HIS A CA 1
ATOM 1530 C C . HIS A 1 199 ? -16.766 1.957 44.471 1.00 94.31 199 HIS A C 1
ATOM 1532 O O . HIS A 1 199 ? -17.652 2.624 43.930 1.00 94.31 199 HIS A O 1
ATOM 1538 N N . SER A 1 200 ? -15.778 1.403 43.767 1.00 96.25 200 SER A N 1
ATOM 1539 C CA . SER A 1 200 ? -15.641 1.478 42.308 1.00 96.25 200 SER A CA 1
ATOM 1540 C C . SER A 1 200 ? -15.934 0.145 41.611 1.00 96.25 200 SER A C 1
ATOM 1542 O O . SER A 1 200 ? -15.862 -0.935 42.203 1.00 96.25 200 SER A O 1
ATOM 1544 N N . VAL A 1 201 ? -16.281 0.222 40.325 1.00 97.81 201 VAL A N 1
ATOM 1545 C CA . VAL A 1 201 ? -16.440 -0.937 39.430 1.00 97.81 201 VAL A CA 1
ATOM 1546 C C . VAL A 1 201 ? -15.317 -0.925 38.405 1.00 97.81 201 VAL A C 1
ATOM 1548 O O . VAL A 1 201 ? -15.039 0.125 37.837 1.00 97.81 201 VAL A O 1
ATOM 1551 N N . ALA A 1 202 ? -14.718 -2.082 38.125 1.00 97.38 202 ALA A N 1
ATOM 1552 C CA . ALA A 1 202 ? -13.782 -2.251 37.017 1.00 97.38 202 ALA A CA 1
ATOM 1553 C C . ALA A 1 202 ? -14.387 -3.158 35.937 1.00 97.38 202 ALA A C 1
ATOM 1555 O O . ALA A 1 202 ? -14.605 -4.350 36.169 1.00 97.38 202 ALA A O 1
ATOM 1556 N N . VAL A 1 203 ? -14.655 -2.574 34.768 1.00 97.56 203 VAL A N 1
ATOM 1557 C CA . VAL A 1 203 ? -15.100 -3.252 33.546 1.00 97.56 203 VAL A CA 1
ATOM 1558 C C . VAL A 1 203 ? -13.872 -3.491 32.677 1.00 97.56 203 VAL A C 1
ATOM 1560 O O . VAL A 1 203 ? -13.380 -2.579 32.011 1.00 97.56 203 VAL A O 1
ATOM 1563 N N . VAL A 1 204 ? -13.355 -4.714 32.730 1.00 96.44 204 VAL A N 1
ATOM 1564 C CA . VAL A 1 204 ? -12.107 -5.102 32.062 1.00 96.44 204 VAL A CA 1
ATOM 1565 C C . VAL A 1 204 ? -12.278 -6.419 31.326 1.00 96.44 204 VAL A C 1
ATOM 1567 O O . VAL A 1 204 ? -13.098 -7.259 31.701 1.00 96.44 204 VAL A O 1
ATOM 1570 N N . GLY A 1 205 ? -11.466 -6.634 30.303 1.00 94.62 205 GLY A N 1
ATOM 1571 C CA . GLY A 1 205 ? -11.302 -7.899 29.620 1.00 94.62 205 GLY A CA 1
ATOM 1572 C C . GLY A 1 205 ? -11.153 -9.028 30.632 1.00 94.62 205 GLY A C 1
ATOM 1573 O O . GLY A 1 205 ? -10.358 -8.965 31.571 1.00 94.62 205 GLY A O 1
ATOM 1574 N N . SER A 1 206 ? -11.946 -10.080 30.447 1.00 94.06 206 SER A N 1
ATOM 1575 C CA . SER A 1 206 ? -12.089 -11.167 31.425 1.00 94.06 206 SER A CA 1
ATOM 1576 C C . SER A 1 206 ? -10.740 -11.776 31.830 1.00 94.06 206 SER A C 1
ATOM 1578 O O . SER A 1 206 ? -10.552 -12.144 32.987 1.00 94.06 206 SER A O 1
ATOM 1580 N N . PHE A 1 207 ? -9.788 -11.833 30.894 1.00 93.75 207 PHE A N 1
ATOM 1581 C CA . PHE A 1 207 ? -8.417 -12.306 31.103 1.00 93.75 207 PHE A CA 1
ATOM 1582 C C . PHE A 1 207 ? -7.638 -11.529 32.182 1.00 93.75 207 PHE A C 1
ATOM 1584 O O . PHE A 1 207 ? -6.846 -12.129 32.916 1.00 93.75 207 PHE A O 1
ATOM 1591 N N . HIS A 1 208 ? -7.874 -10.219 32.301 1.00 94.38 208 HIS A N 1
ATOM 1592 C CA . HIS A 1 208 ? -7.161 -9.327 33.225 1.00 94.38 208 HIS A CA 1
ATOM 1593 C C . HIS A 1 208 ? -7.747 -9.343 34.632 1.00 94.38 208 HIS A C 1
ATOM 1595 O O . HIS A 1 208 ? -7.019 -9.157 35.603 1.00 94.38 208 HIS A O 1
ATOM 1601 N N . ALA A 1 209 ? -9.044 -9.628 34.776 1.00 94.81 209 ALA A N 1
ATOM 1602 C CA . ALA A 1 209 ? -9.746 -9.576 36.060 1.00 94.81 209 ALA A CA 1
ATOM 1603 C C . ALA A 1 209 ? -9.067 -10.354 37.217 1.00 94.81 209 ALA A C 1
ATOM 1605 O O . ALA A 1 209 ? -9.023 -9.819 38.327 1.00 94.81 209 ALA A O 1
ATOM 1606 N N . PRO A 1 210 ? -8.483 -11.560 37.020 1.00 93.38 210 PRO A N 1
ATOM 1607 C CA . PRO A 1 210 ? -7.763 -12.258 38.088 1.00 93.38 210 PRO A CA 1
ATOM 1608 C C . PRO A 1 210 ? -6.567 -11.480 38.659 1.00 93.38 210 PRO A C 1
ATOM 1610 O O . PRO A 1 210 ? -6.208 -11.696 39.812 1.00 93.38 210 PRO A O 1
ATOM 1613 N N . ALA A 1 211 ? -5.963 -10.579 37.880 1.00 93.38 211 ALA A N 1
ATOM 1614 C CA . ALA A 1 211 ? -4.809 -9.771 38.276 1.00 93.38 211 ALA A CA 1
ATOM 1615 C C . ALA A 1 211 ? -5.184 -8.469 39.009 1.00 93.38 211 ALA A C 1
ATOM 1617 O O . ALA A 1 211 ? -4.300 -7.686 39.367 1.00 93.38 211 ALA A O 1
ATOM 1618 N N . LEU A 1 212 ? -6.487 -8.225 39.198 1.00 94.75 212 LEU A N 1
ATOM 1619 C CA . LEU A 1 212 ? -7.054 -6.995 39.758 1.00 94.75 212 LEU A CA 1
ATOM 1620 C C . LEU A 1 212 ? -7.809 -7.235 41.074 1.00 94.75 212 LEU A C 1
ATOM 1622 O O . LEU A 1 212 ? -8.588 -6.389 41.510 1.00 94.75 212 LEU A O 1
ATOM 1626 N N . THR A 1 213 ? -7.606 -8.391 41.713 1.00 93.88 213 THR A N 1
ATOM 1627 C CA . THR A 1 213 ? -8.164 -8.644 43.049 1.00 93.88 213 THR A CA 1
ATOM 1628 C C . THR A 1 213 ? -7.523 -7.713 44.089 1.00 93.88 213 THR A C 1
ATOM 1630 O O . THR A 1 213 ? -6.397 -7.252 43.881 1.00 93.88 213 THR A O 1
ATOM 1633 N N . PRO A 1 214 ? -8.181 -7.451 45.234 1.00 91.44 214 PRO A N 1
ATOM 1634 C CA . PRO A 1 214 ? -7.627 -6.570 46.266 1.00 91.44 214 PRO A CA 1
ATOM 1635 C C . PRO A 1 214 ? -6.227 -6.991 46.743 1.00 91.44 214 PRO A C 1
ATOM 1637 O O . PRO A 1 214 ? -5.367 -6.145 46.986 1.00 91.44 214 PRO A O 1
ATOM 1640 N N . GLU A 1 215 ? -5.982 -8.301 46.829 1.00 92.06 215 GLU A N 1
ATOM 1641 C CA . GLU A 1 215 ? -4.685 -8.869 47.198 1.00 92.06 215 GLU A CA 1
ATOM 1642 C C . GLU A 1 215 ? -3.620 -8.604 46.122 1.00 92.06 215 GLU A C 1
ATOM 1644 O O . GLU A 1 215 ? -2.541 -8.108 46.439 1.00 92.06 215 GLU A O 1
ATOM 1649 N N . GLU A 1 216 ? -3.931 -8.829 44.842 1.00 92.88 216 GLU A N 1
ATOM 1650 C CA . GLU A 1 216 ? -3.001 -8.558 43.735 1.00 92.88 216 GLU A CA 1
ATOM 1651 C C . GLU A 1 216 ? -2.688 -7.063 43.580 1.00 92.88 216 GLU A C 1
ATOM 1653 O O . GLU A 1 216 ? -1.534 -6.687 43.350 1.00 92.88 216 GLU A O 1
ATOM 1658 N N . VAL A 1 217 ? -3.689 -6.192 43.755 1.00 92.62 217 VAL A N 1
ATOM 1659 C CA . VAL A 1 217 ? -3.526 -4.727 43.734 1.00 92.62 217 VAL A CA 1
ATOM 1660 C C . VAL A 1 217 ? -2.575 -4.259 44.840 1.00 92.62 217 VAL A C 1
ATOM 1662 O O . VAL A 1 217 ? -1.774 -3.341 44.615 1.00 92.62 217 VAL A O 1
ATOM 1665 N N . HIS A 1 218 ? -2.641 -4.891 46.016 1.00 92.44 218 HIS A N 1
ATOM 1666 C CA . HIS A 1 218 ? -1.752 -4.620 47.144 1.00 92.44 218 HIS A CA 1
ATOM 1667 C C . HIS A 1 218 ? -0.338 -5.170 46.907 1.00 92.44 218 HIS A C 1
ATOM 1669 O O . HIS A 1 218 ? 0.635 -4.418 46.999 1.00 92.44 218 HIS A O 1
ATOM 1675 N N . ASN A 1 219 ? -0.225 -6.451 46.546 1.00 94.00 219 ASN A N 1
ATOM 1676 C CA . ASN A 1 219 ? 1.047 -7.165 46.401 1.00 94.00 219 ASN A CA 1
ATOM 1677 C C . ASN A 1 219 ? 1.928 -6.595 45.278 1.00 94.00 219 ASN A C 1
ATOM 1679 O O . ASN A 1 219 ? 3.152 -6.580 45.398 1.00 94.00 219 ASN A O 1
ATOM 1683 N N . ASN A 1 220 ? 1.326 -6.075 44.204 1.00 94.56 220 ASN A N 1
ATOM 1684 C CA . ASN A 1 220 ? 2.058 -5.549 43.048 1.00 94.56 220 ASN A CA 1
ATOM 1685 C C . ASN A 1 220 ? 2.355 -4.042 43.119 1.00 94.56 220 ASN A C 1
ATOM 1687 O O . ASN A 1 220 ? 2.849 -3.479 42.144 1.00 94.56 220 ASN A O 1
ATOM 1691 N N . ARG A 1 221 ? 2.116 -3.366 44.252 1.00 93.25 221 ARG A N 1
ATOM 1692 C CA . ARG A 1 221 ? 2.306 -1.907 44.368 1.00 93.25 221 ARG A CA 1
ATOM 1693 C C . ARG A 1 221 ? 3.722 -1.436 44.008 1.00 93.25 221 ARG A C 1
ATOM 1695 O O . ARG A 1 221 ? 3.865 -0.509 43.217 1.00 93.25 221 ARG A O 1
ATOM 1702 N N . GLU A 1 222 ? 4.745 -2.062 44.588 1.00 92.69 222 GLU A N 1
ATOM 1703 C CA . GLU A 1 222 ? 6.156 -1.721 44.341 1.00 92.69 222 GLU A CA 1
ATOM 1704 C C . GLU A 1 222 ? 6.613 -2.130 42.921 1.00 92.69 222 GLU A C 1
ATOM 1706 O O . GLU A 1 222 ? 7.146 -1.274 42.209 1.00 92.69 222 GLU A O 1
ATOM 1711 N N . PRO A 1 223 ? 6.355 -3.371 42.438 1.00 91.88 223 PRO A N 1
ATOM 1712 C CA . PRO A 1 223 ? 6.666 -3.754 41.057 1.00 91.88 223 PRO A CA 1
ATOM 1713 C C . PRO A 1 223 ? 6.008 -2.867 39.994 1.00 91.88 223 PRO A C 1
ATOM 1715 O O . PRO A 1 223 ? 6.658 -2.494 39.019 1.00 91.88 223 PRO A O 1
ATOM 1718 N N . ASP A 1 224 ? 4.730 -2.514 40.167 1.00 91.81 224 ASP A N 1
ATOM 1719 C CA . ASP A 1 224 ? 4.012 -1.649 39.227 1.00 91.81 224 ASP A CA 1
ATOM 1720 C C . ASP A 1 224 ? 4.671 -0.262 39.158 1.00 91.81 224 ASP A C 1
ATOM 1722 O O . ASP A 1 224 ? 4.927 0.243 38.066 1.00 91.81 224 ASP A O 1
ATOM 1726 N N . ALA A 1 225 ? 5.015 0.333 40.308 1.00 89.75 225 ALA A N 1
ATOM 1727 C CA . ALA A 1 225 ? 5.676 1.638 40.359 1.00 89.75 225 ALA A CA 1
ATOM 1728 C C . ALA A 1 225 ? 7.024 1.641 39.617 1.00 89.75 225 ALA A C 1
ATOM 1730 O O . ALA A 1 225 ? 7.331 2.600 38.908 1.00 89.75 225 ALA A O 1
ATOM 1731 N N . GLN A 1 226 ? 7.801 0.558 39.729 1.00 88.88 226 GLN A N 1
ATOM 1732 C CA . GLN A 1 226 ? 9.068 0.399 39.008 1.00 88.88 226 GLN A CA 1
ATOM 1733 C C . GLN A 1 226 ? 8.860 0.281 37.492 1.00 88.88 226 GLN A C 1
ATOM 1735 O O . GLN A 1 226 ? 9.515 0.998 36.735 1.00 88.88 226 GLN A O 1
ATOM 1740 N N . ARG A 1 227 ? 7.924 -0.567 37.041 1.00 87.94 227 ARG A N 1
ATOM 1741 C CA . ARG A 1 227 ? 7.616 -0.749 35.607 1.00 87.94 227 ARG A CA 1
ATOM 1742 C C . ARG A 1 227 ? 7.150 0.552 34.955 1.00 87.94 227 ARG A C 1
ATOM 1744 O O . ARG A 1 227 ? 7.644 0.937 33.899 1.00 87.94 227 ARG A O 1
ATOM 1751 N N . LEU A 1 228 ? 6.240 1.262 35.619 1.00 85.25 228 LEU A N 1
ATOM 1752 C CA . LEU A 1 228 ? 5.674 2.514 35.120 1.00 85.25 228 LEU A CA 1
ATOM 1753 C C . LEU A 1 228 ? 6.695 3.663 35.131 1.00 85.25 228 LEU A C 1
ATOM 1755 O O . LEU A 1 228 ? 6.671 4.519 34.246 1.00 85.25 228 LEU A O 1
ATOM 1759 N N . ALA A 1 229 ? 7.623 3.684 36.094 1.00 85.12 229 ALA A N 1
ATOM 1760 C CA . ALA A 1 229 ? 8.746 4.622 36.088 1.00 85.12 229 ALA A CA 1
ATOM 1761 C C . ALA A 1 229 ? 9.723 4.344 34.932 1.00 85.12 229 ALA A C 1
ATOM 1763 O O . ALA A 1 229 ? 10.170 5.294 34.285 1.00 85.12 229 ALA A O 1
ATOM 1764 N N . GLY A 1 230 ? 9.997 3.066 34.638 1.00 80.00 230 GLY A N 1
ATOM 1765 C CA . GLY A 1 230 ? 10.778 2.632 33.474 1.00 80.00 230 GLY A CA 1
ATOM 1766 C C . GLY A 1 230 ? 10.204 3.185 32.170 1.00 80.00 230 GLY A C 1
ATOM 1767 O O . GLY A 1 230 ? 10.885 3.954 31.490 1.00 80.00 230 GLY A O 1
ATOM 1768 N N . LEU A 1 231 ? 8.913 2.937 31.916 1.00 76.62 231 LEU A N 1
ATOM 1769 C CA . LEU A 1 231 ? 8.191 3.455 30.743 1.00 76.62 231 LEU A CA 1
ATOM 1770 C C . LEU A 1 231 ? 8.298 4.984 30.604 1.00 76.62 231 LEU A C 1
ATOM 1772 O O . LEU A 1 231 ? 8.605 5.500 29.530 1.00 76.62 231 LEU A O 1
ATOM 1776 N N . ARG A 1 232 ? 8.105 5.739 31.694 1.00 76.81 232 ARG A N 1
ATOM 1777 C CA . ARG A 1 232 ? 8.210 7.214 31.676 1.00 76.81 232 ARG A CA 1
ATOM 1778 C C . ARG A 1 232 ? 9.634 7.704 31.400 1.00 76.81 232 ARG A C 1
ATOM 1780 O O . ARG A 1 232 ? 9.819 8.744 30.762 1.00 76.81 232 ARG A O 1
ATOM 1787 N N . SER A 1 233 ? 10.645 6.984 31.885 1.00 68.44 233 SER A N 1
ATOM 1788 C CA . SER A 1 233 ? 12.056 7.323 31.668 1.00 68.44 233 SER A CA 1
ATOM 1789 C C . SER A 1 233 ? 12.500 7.058 30.226 1.00 68.44 233 SER A C 1
ATOM 1791 O O . SER A 1 233 ? 13.161 7.907 29.628 1.00 68.44 233 SER A O 1
ATOM 1793 N N . GLU A 1 234 ? 12.045 5.957 29.625 1.00 62.41 234 GLU A N 1
ATOM 1794 C CA . GLU A 1 234 ? 12.249 5.635 28.207 1.00 62.41 234 GLU A CA 1
ATOM 1795 C C . GLU A 1 234 ? 11.557 6.659 27.301 1.00 62.41 234 GLU A C 1
ATOM 1797 O O . GLU A 1 234 ? 12.149 7.161 26.342 1.00 62.41 234 GLU A O 1
ATOM 1802 N N . GLN A 1 235 ? 10.345 7.083 27.671 1.00 60.09 235 GLN A N 1
ATOM 1803 C CA . GLN A 1 235 ? 9.647 8.184 27.009 1.00 60.09 235 GLN A CA 1
ATOM 1804 C C . GLN A 1 235 ? 10.391 9.525 27.148 1.00 60.09 235 GLN A C 1
ATOM 1806 O O . GLN A 1 235 ? 10.338 10.344 26.229 1.00 60.09 235 GLN A O 1
ATOM 1811 N N . SER A 1 236 ? 11.099 9.779 28.250 1.00 54.25 236 SER A N 1
ATOM 1812 C CA . SER A 1 236 ? 11.803 11.052 28.487 1.00 54.25 236 SER A CA 1
ATOM 1813 C C . SER A 1 236 ? 13.193 11.119 27.834 1.00 54.25 236 SER A C 1
ATOM 1815 O O . SER A 1 236 ? 13.606 12.191 27.400 1.00 54.25 236 SER A O 1
ATOM 1817 N N . ASN A 1 237 ? 13.894 9.986 27.699 1.00 48.78 237 ASN A N 1
ATOM 1818 C CA . ASN A 1 237 ? 15.248 9.901 27.123 1.00 48.78 237 ASN A CA 1
ATOM 1819 C C . ASN A 1 237 ? 15.293 9.904 25.580 1.00 48.78 237 ASN A C 1
ATOM 1821 O O . ASN A 1 237 ? 16.370 9.922 24.986 1.00 48.78 237 ASN A O 1
ATOM 1825 N N . SER A 1 238 ? 14.142 9.927 24.905 1.00 48.00 238 SER A N 1
ATOM 1826 C CA . SER A 1 238 ? 14.029 10.202 23.463 1.00 48.00 238 SER A CA 1
ATOM 1827 C C . SER A 1 238 ? 14.170 11.720 23.199 1.00 48.00 238 SER A C 1
ATOM 1829 O O . SER A 1 238 ? 13.245 12.390 22.735 1.00 48.00 238 SER A O 1
ATOM 1831 N N . THR A 1 239 ? 15.329 12.293 23.516 1.00 36.41 239 THR A N 1
ATOM 1832 C CA . THR A 1 239 ? 15.585 13.746 23.598 1.00 36.41 239 THR A CA 1
ATOM 1833 C C . THR A 1 239 ? 15.843 14.448 22.251 1.00 36.41 239 THR A C 1
ATOM 1835 O O . THR A 1 239 ? 16.578 15.430 22.198 1.00 36.41 239 THR A O 1
ATOM 1838 N N . THR A 1 240 ? 15.253 13.982 21.145 1.00 37.91 240 THR A N 1
ATOM 1839 C CA . THR A 1 240 ? 15.423 14.619 19.814 1.00 37.91 240 THR A CA 1
ATOM 1840 C C . THR A 1 240 ? 14.132 14.850 19.035 1.00 37.91 240 THR A C 1
ATOM 1842 O O . THR A 1 240 ? 14.185 15.384 17.933 1.00 37.91 240 THR A O 1
ATOM 1845 N N . LYS A 1 241 ? 12.963 14.502 19.580 1.00 39.94 241 LYS A N 1
ATOM 1846 C CA . LYS A 1 241 ? 11.680 14.773 18.920 1.00 39.94 241 LYS A CA 1
ATOM 1847 C C . LYS A 1 241 ? 10.856 15.717 19.777 1.00 39.94 241 LYS A C 1
ATOM 1849 O O . LYS A 1 241 ? 10.627 15.453 20.955 1.00 39.94 241 LYS A O 1
ATOM 1854 N N . SER A 1 242 ? 10.487 16.846 19.178 1.00 38.25 242 SER A N 1
ATOM 1855 C CA . SER A 1 242 ? 9.609 17.858 19.758 1.00 38.25 242 SER A CA 1
ATOM 1856 C C . SER A 1 242 ? 8.379 17.200 20.387 1.00 38.25 242 SER A C 1
ATOM 1858 O O . SER A 1 242 ? 7.864 16.211 19.875 1.00 38.25 242 SER A O 1
ATOM 1860 N N . GLN A 1 243 ? 7.864 17.778 21.468 1.00 39.66 243 GLN A N 1
ATOM 1861 C CA . GLN A 1 243 ? 6.627 17.351 22.129 1.00 39.66 243 GLN A CA 1
ATOM 1862 C C . GLN A 1 243 ? 5.428 17.272 21.151 1.00 39.66 243 GLN A C 1
ATOM 1864 O O . GLN A 1 243 ? 4.499 16.508 21.383 1.00 39.66 243 GLN A O 1
ATOM 1869 N N . THR A 1 244 ? 5.501 17.981 20.015 1.00 37.81 244 THR A N 1
ATOM 1870 C CA . THR A 1 244 ? 4.536 17.946 18.901 1.00 37.81 244 THR A CA 1
ATOM 1871 C C . THR A 1 244 ? 4.605 16.692 18.013 1.00 37.81 244 THR A C 1
ATOM 1873 O O . THR A 1 244 ? 3.645 16.411 17.308 1.00 37.81 244 THR A O 1
ATOM 1876 N N . ASP A 1 245 ? 5.698 15.919 18.028 1.00 41.97 245 ASP A N 1
ATOM 1877 C CA . ASP A 1 245 ? 5.864 14.700 17.205 1.00 41.97 245 ASP A CA 1
ATOM 1878 C C . ASP A 1 245 ? 5.190 13.455 17.810 1.00 41.97 245 ASP A C 1
ATOM 1880 O O . ASP A 1 245 ? 5.267 12.366 17.238 1.00 41.97 245 ASP A O 1
ATOM 1884 N N . ARG A 1 246 ? 4.556 13.587 18.982 1.00 51.44 246 ARG A N 1
ATOM 1885 C CA . ARG A 1 246 ? 3.945 12.476 19.733 1.00 51.44 246 ARG A CA 1
ATOM 1886 C C . ARG A 1 246 ? 2.424 12.535 19.828 1.00 51.44 246 ARG A C 1
ATOM 1888 O O . ARG A 1 246 ? 1.834 11.617 20.387 1.00 51.44 246 ARG A O 1
ATOM 1895 N N . GLU A 1 247 ? 1.785 13.579 19.306 1.00 61.50 247 GLU A N 1
ATOM 1896 C CA . GLU A 1 247 ? 0.327 13.687 19.359 1.00 61.50 247 GLU A CA 1
ATOM 1897 C C . GLU A 1 247 ? -0.320 12.694 18.381 1.00 61.50 247 GLU A C 1
ATOM 1899 O O . GLU A 1 247 ? -0.173 12.788 17.160 1.00 61.50 247 GLU A O 1
ATOM 1904 N N . MET A 1 248 ? -1.020 11.708 18.946 1.00 70.88 248 MET A N 1
ATOM 1905 C CA . MET A 1 248 ? -1.844 10.745 18.219 1.00 70.88 248 MET A CA 1
ATOM 1906 C C . MET A 1 248 ? -3.030 11.464 17.570 1.00 70.88 248 MET A C 1
ATOM 1908 O O . MET A 1 248 ? -3.731 12.238 18.224 1.00 70.88 248 MET A O 1
ATOM 1912 N N . GLY A 1 249 ? -3.313 11.164 16.302 1.00 75.19 249 GLY A N 1
ATOM 1913 C CA . GLY A 1 249 ? -4.549 11.616 15.667 1.00 75.19 249 GLY A CA 1
ATOM 1914 C C . GLY A 1 249 ? -5.709 10.751 16.142 1.00 75.19 249 GLY A C 1
ATOM 1915 O O . GLY A 1 249 ? -5.819 9.610 15.699 1.00 75.19 249 GLY A O 1
ATOM 1916 N N . VAL A 1 250 ? -6.557 11.263 17.037 1.00 81.81 250 VAL A N 1
ATOM 1917 C CA . VAL A 1 250 ? -7.731 10.542 17.557 1.00 81.81 250 VAL A CA 1
ATOM 1918 C C . VAL A 1 250 ? -9.012 11.148 16.996 1.00 81.81 250 VAL A C 1
ATOM 1920 O O . VAL A 1 250 ? -9.150 12.366 16.921 1.00 81.81 250 VAL A O 1
ATOM 1923 N N . SER A 1 251 ? -9.958 10.299 16.602 1.00 84.94 251 SER A N 1
ATOM 1924 C CA . SER A 1 251 ? -11.265 10.730 16.110 1.00 84.94 251 SER A CA 1
ATOM 1925 C C . SER A 1 251 ? -12.346 9.694 16.373 1.00 84.94 251 SER A C 1
ATOM 1927 O O . SER A 1 251 ? -12.091 8.488 16.361 1.00 84.94 251 SER A O 1
ATOM 1929 N N . LEU A 1 252 ? -13.567 10.178 16.583 1.00 88.44 252 LEU A N 1
ATOM 1930 C CA . LEU A 1 252 ? -14.764 9.357 16.686 1.00 88.44 252 LEU A CA 1
ATOM 1931 C C . LEU A 1 252 ? -15.429 9.259 15.310 1.00 88.44 252 LEU A C 1
ATOM 1933 O O . LEU A 1 252 ? -15.906 10.256 14.765 1.00 88.44 252 LEU A O 1
ATOM 1937 N N . ILE A 1 253 ? -15.478 8.049 14.757 1.00 86.50 253 ILE A N 1
ATOM 1938 C CA . ILE A 1 253 ? -15.993 7.779 13.413 1.00 86.50 253 ILE A CA 1
ATOM 1939 C C . ILE A 1 253 ? -17.256 6.917 13.455 1.00 86.50 253 ILE A C 1
ATOM 1941 O O . ILE A 1 253 ? -17.425 6.048 14.313 1.00 86.50 253 ILE A O 1
ATOM 1945 N N . ALA A 1 254 ? -18.155 7.148 12.497 1.00 84.62 254 ALA A N 1
ATOM 1946 C CA . ALA A 1 254 ? -19.276 6.247 12.263 1.00 84.62 254 ALA A CA 1
ATOM 1947 C C . ALA A 1 254 ? -18.752 4.905 11.736 1.00 84.62 254 ALA A C 1
ATOM 1949 O O . ALA A 1 254 ? -17.831 4.869 10.916 1.00 84.62 254 ALA A O 1
ATOM 1950 N N . TYR A 1 255 ? -19.355 3.815 12.195 1.00 84.88 255 TYR A N 1
ATOM 1951 C CA . TYR A 1 255 ? -18.990 2.460 11.808 1.00 84.88 255 TYR A CA 1
ATOM 1952 C C . TYR A 1 255 ? -20.216 1.720 11.267 1.00 84.88 255 TYR A C 1
ATOM 1954 O O . TYR A 1 255 ? -21.317 2.274 11.173 1.00 84.88 255 TYR A O 1
ATOM 1962 N N . SER A 1 256 ? -20.040 0.467 10.867 1.00 85.31 256 SER A N 1
ATOM 1963 C CA . SER A 1 256 ? -21.120 -0.358 10.333 1.00 85.31 256 SER A CA 1
ATOM 1964 C C . SER A 1 256 ? -20.960 -1.808 10.743 1.00 85.31 256 SER A C 1
ATOM 1966 O O . SER A 1 256 ? -19.865 -2.252 11.082 1.00 85.31 256 SER A O 1
ATOM 1968 N N . PHE A 1 257 ? -22.051 -2.562 10.686 1.00 87.25 257 PHE A N 1
ATOM 1969 C CA . PHE A 1 257 ? -22.014 -3.991 10.984 1.00 87.25 257 PHE A CA 1
ATOM 1970 C C . PHE A 1 257 ? -21.154 -4.788 10.001 1.00 87.25 257 PHE A C 1
ATOM 1972 O O . PHE A 1 257 ? -20.453 -5.698 10.423 1.00 87.25 257 PHE A O 1
ATOM 1979 N N . GLU A 1 258 ? -21.111 -4.405 8.724 1.00 82.94 258 GLU A N 1
ATOM 1980 C CA . GLU A 1 258 ? -20.202 -5.033 7.756 1.00 82.94 258 GLU A CA 1
ATOM 1981 C C . GLU A 1 258 ? -18.728 -4.864 8.145 1.00 82.94 258 GLU A C 1
ATOM 1983 O O . GLU A 1 258 ? -17.927 -5.764 7.924 1.00 82.94 258 GLU A O 1
ATOM 1988 N N . GLN A 1 259 ? -18.376 -3.734 8.762 1.00 79.75 259 GLN A N 1
ATOM 1989 C CA . GLN A 1 259 ? -17.020 -3.483 9.254 1.00 79.75 259 GLN A CA 1
ATOM 1990 C C . GLN A 1 259 ? -16.738 -4.189 10.582 1.00 79.75 259 GLN A C 1
ATOM 1992 O O . GLN A 1 259 ? -15.608 -4.566 10.859 1.00 79.75 259 GLN A O 1
ATOM 1997 N N . LEU A 1 260 ? -17.769 -4.350 11.409 1.00 84.00 260 LEU A N 1
ATOM 1998 C CA . LEU A 1 260 ? -17.676 -5.033 12.694 1.00 84.00 260 LEU A CA 1
ATOM 1999 C C . LEU A 1 260 ? -17.549 -6.553 12.540 1.00 84.00 260 LEU A C 1
ATOM 2001 O O . LEU A 1 260 ? -17.027 -7.219 13.436 1.00 84.00 260 LEU A O 1
ATOM 2005 N N . ASP A 1 261 ? -18.026 -7.093 11.415 1.00 84.56 261 ASP A N 1
ATOM 2006 C CA . ASP A 1 261 ? -17.935 -8.515 11.120 1.00 84.56 261 ASP A CA 1
ATOM 2007 C C . ASP A 1 261 ? -16.472 -8.953 10.994 1.00 84.56 261 ASP A C 1
ATOM 2009 O O . ASP A 1 261 ? -15.690 -8.382 10.233 1.00 84.56 261 ASP A O 1
ATOM 2013 N N . GLU A 1 262 ? -16.105 -9.998 11.732 1.00 81.62 262 GLU A N 1
ATOM 2014 C CA . GLU A 1 262 ? -14.752 -10.575 11.754 1.00 81.62 262 GLU A CA 1
ATOM 2015 C C . GLU A 1 262 ? -14.238 -10.917 10.339 1.00 81.62 262 GLU A C 1
ATOM 2017 O O . GLU A 1 262 ? -13.048 -10.791 10.050 1.00 81.62 262 GLU A O 1
ATOM 2022 N N . ARG A 1 263 ? -15.135 -11.279 9.404 1.00 79.50 263 ARG A N 1
ATOM 2023 C CA . ARG A 1 263 ? -14.777 -11.648 8.020 1.00 79.50 263 ARG A CA 1
ATOM 2024 C C . ARG A 1 263 ? -14.313 -10.450 7.183 1.00 79.50 263 ARG A C 1
ATOM 2026 O O . ARG A 1 263 ? -13.824 -10.655 6.075 1.00 79.50 263 ARG A O 1
ATOM 2033 N N . SER A 1 264 ? -14.447 -9.223 7.687 1.00 65.38 264 SER A N 1
ATOM 2034 C CA . SER A 1 264 ? -13.895 -8.009 7.070 1.00 65.38 264 SER A CA 1
ATOM 2035 C C . SER A 1 264 ? -12.372 -7.886 7.222 1.00 65.38 264 SER A C 1
ATOM 2037 O O . SER A 1 264 ? -11.760 -7.055 6.551 1.00 65.38 264 SER A O 1
ATOM 2039 N N . GLY A 1 265 ? -11.760 -8.713 8.079 1.00 57.03 265 GLY A N 1
ATOM 2040 C CA . GLY A 1 265 ? -10.329 -8.676 8.383 1.00 57.03 265 GLY A CA 1
ATOM 2041 C C . GLY A 1 265 ? -9.977 -7.929 9.672 1.00 57.03 265 GLY A C 1
ATOM 2042 O O . GLY A 1 265 ? -8.793 -7.780 9.960 1.00 57.03 265 GLY A O 1
ATOM 2043 N N . TYR A 1 266 ? -10.964 -7.477 10.460 1.00 62.81 266 TYR A N 1
ATOM 2044 C CA . TYR A 1 266 ? -10.729 -6.932 11.800 1.00 62.81 266 TYR A CA 1
ATOM 2045 C C . TYR A 1 266 ? -10.535 -8.070 12.828 1.00 62.81 266 TYR A C 1
ATOM 2047 O O . TYR A 1 266 ? -11.496 -8.792 13.108 1.00 62.81 266 TYR A O 1
ATOM 2055 N N . PRO A 1 267 ? -9.337 -8.235 13.434 1.00 56.31 267 PRO A N 1
ATOM 2056 C CA . PRO A 1 267 ? -9.027 -9.399 14.278 1.00 56.31 267 PRO A CA 1
ATOM 2057 C C . PRO A 1 267 ? -9.878 -9.527 15.548 1.00 56.31 267 PRO A C 1
ATOM 2059 O O . PRO A 1 267 ? -10.072 -10.631 16.044 1.00 56.31 267 PRO A O 1
ATOM 2062 N N . ALA A 1 268 ? -10.387 -8.409 16.076 1.00 62.75 268 ALA A N 1
ATOM 2063 C CA . ALA A 1 268 ? -11.258 -8.381 17.254 1.00 62.75 268 ALA A CA 1
ATOM 2064 C C . ALA A 1 268 ? -12.754 -8.239 16.896 1.00 62.75 268 ALA A C 1
ATOM 2066 O O . ALA A 1 268 ? -13.567 -7.903 17.758 1.00 62.75 268 ALA A O 1
ATOM 2067 N N . GLY A 1 269 ? -13.120 -8.464 15.628 1.00 76.00 269 GLY A N 1
ATOM 2068 C CA . GLY A 1 269 ? -14.502 -8.383 15.153 1.00 76.00 269 GLY A CA 1
ATOM 2069 C C . GLY A 1 269 ? -15.401 -9.484 15.709 1.00 76.00 269 GLY A C 1
ATOM 2070 O O . GLY A 1 269 ? -14.942 -10.448 16.325 1.00 76.00 269 GLY A O 1
ATOM 2071 N N . ILE A 1 270 ? -16.708 -9.349 15.480 1.00 86.00 270 ILE A N 1
ATOM 2072 C CA . ILE A 1 270 ? -17.711 -10.343 15.883 1.00 86.00 270 ILE A CA 1
ATOM 2073 C C . ILE A 1 270 ? -18.506 -10.826 14.679 1.00 86.00 270 ILE A C 1
ATOM 2075 O O . ILE A 1 270 ? -18.960 -10.031 13.866 1.00 86.00 270 ILE A O 1
ATOM 2079 N N . ARG A 1 271 ? -18.699 -12.139 14.552 1.00 89.19 271 ARG A N 1
ATOM 2080 C CA . ARG A 1 271 ? -19.499 -12.701 13.457 1.00 89.19 271 ARG A CA 1
ATOM 2081 C C . ARG A 1 271 ? -20.975 -12.408 13.649 1.00 89.19 271 ARG A C 1
ATOM 2083 O O . ARG A 1 271 ? -21.494 -12.566 14.750 1.00 89.19 271 ARG A O 1
ATOM 2090 N N . ASP A 1 272 ? -21.653 -12.130 12.541 1.00 91.75 272 ASP A N 1
ATOM 2091 C CA . ASP A 1 272 ? -23.113 -12.005 12.485 1.00 91.75 272 ASP A CA 1
ATOM 2092 C C . ASP A 1 272 ? -23.659 -10.954 13.482 1.00 91.75 272 ASP A C 1
ATOM 2094 O O . ASP A 1 272 ? -24.493 -11.263 14.335 1.00 91.75 272 ASP A O 1
ATOM 2098 N N . PRO A 1 273 ? -23.202 -9.693 13.410 1.00 93.00 273 PRO A N 1
ATOM 2099 C CA . PRO A 1 273 ? -23.533 -8.640 14.379 1.00 93.00 273 PRO A CA 1
ATOM 2100 C C . PRO A 1 273 ? -25.038 -8.381 14.559 1.00 93.00 273 PRO A C 1
ATOM 2102 O O . PRO A 1 273 ? -25.462 -8.019 15.657 1.00 93.00 273 PRO A O 1
ATOM 2105 N N . VAL A 1 274 ? -25.876 -8.615 13.539 1.00 95.00 274 VAL A N 1
ATOM 2106 C CA . VAL A 1 274 ? -27.339 -8.472 13.674 1.00 95.00 274 VAL A CA 1
ATOM 2107 C C . VAL A 1 274 ? -27.898 -9.500 14.655 1.00 95.00 274 VAL A C 1
ATOM 2109 O O . VAL A 1 274 ? -28.827 -9.178 15.394 1.00 95.00 274 VAL A O 1
ATOM 2112 N N . TRP A 1 275 ? -27.332 -10.712 14.712 1.00 94.06 275 TRP A N 1
ATOM 2113 C CA . TRP A 1 275 ? -27.713 -11.703 15.722 1.00 94.06 275 TRP A CA 1
ATOM 2114 C C . TRP A 1 275 ? -27.543 -11.111 17.120 1.00 94.06 275 TRP A C 1
ATOM 2116 O O . TRP A 1 275 ? -28.499 -11.054 17.890 1.00 94.06 275 TRP A O 1
ATOM 2126 N N . HIS A 1 276 ? -26.352 -10.590 17.415 1.00 93.62 276 HIS A N 1
ATOM 2127 C CA . HIS A 1 276 ? -26.031 -10.012 18.718 1.00 93.62 276 HIS A CA 1
ATOM 2128 C C . HIS A 1 276 ? -26.897 -8.791 19.045 1.00 93.62 276 HIS A C 1
ATOM 2130 O O . HIS A 1 276 ? -27.416 -8.706 20.157 1.00 93.62 276 HIS A O 1
ATOM 2136 N N . GLN A 1 277 ? -27.140 -7.911 18.068 1.00 94.88 277 GLN A N 1
ATOM 2137 C CA . GLN A 1 277 ? -28.052 -6.774 18.219 1.00 94.88 277 GLN A CA 1
ATOM 2138 C C . GLN A 1 277 ? -29.452 -7.227 18.661 1.00 94.88 277 GLN A C 1
ATOM 2140 O O . GLN A 1 277 ? -29.990 -6.729 19.649 1.00 94.88 277 GLN A O 1
ATOM 2145 N N . ARG A 1 278 ? -30.032 -8.220 17.975 1.00 94.25 278 ARG A N 1
ATOM 2146 C CA . ARG A 1 278 ? -31.378 -8.720 18.295 1.00 94.25 278 ARG A CA 1
ATOM 2147 C C . ARG A 1 278 ? -31.431 -9.433 19.643 1.00 94.25 278 ARG A C 1
ATOM 2149 O O . ARG A 1 278 ? -32.437 -9.318 20.337 1.00 94.25 278 ARG A O 1
ATOM 2156 N N . MET A 1 279 ? -30.359 -10.120 20.040 1.00 92.88 279 MET A N 1
ATOM 2157 C CA . MET A 1 279 ? -30.283 -10.760 21.358 1.00 92.88 279 MET A CA 1
ATOM 2158 C C . MET A 1 279 ? -30.210 -9.743 22.505 1.00 92.88 279 MET A C 1
ATOM 2160 O O . MET A 1 279 ? -30.795 -9.991 23.557 1.00 92.88 279 MET A O 1
ATOM 2164 N N . VAL A 1 280 ? -29.556 -8.589 22.317 1.00 92.44 280 VAL A N 1
ATOM 2165 C CA . VAL A 1 280 ? -29.573 -7.496 23.313 1.00 92.44 280 VAL A CA 1
ATOM 2166 C C . VAL A 1 280 ? -30.957 -6.854 23.424 1.00 92.44 280 VAL A C 1
ATOM 2168 O O . VAL A 1 280 ? -31.423 -6.579 24.530 1.00 92.44 280 VAL A O 1
ATOM 2171 N N . GLU A 1 281 ? -31.633 -6.645 22.292 1.00 92.31 281 GLU A N 1
ATOM 2172 C CA . GLU A 1 281 ? -32.972 -6.040 22.231 1.00 92.31 281 GLU A CA 1
ATOM 2173 C C . GLU A 1 281 ? -34.085 -6.942 22.796 1.00 92.31 281 GLU A C 1
ATOM 2175 O O . GLU A 1 281 ? -35.114 -6.442 23.267 1.00 92.31 281 GLU A O 1
ATOM 2180 N N . ALA A 1 282 ? -33.910 -8.265 22.738 1.00 91.56 282 ALA A N 1
ATOM 2181 C CA . ALA A 1 282 ? -34.898 -9.244 23.184 1.00 91.56 282 ALA A CA 1
ATOM 2182 C C . ALA A 1 282 ? -35.149 -9.145 24.695 1.00 91.56 282 ALA A C 1
ATOM 2184 O O . ALA A 1 282 ? -34.215 -9.095 25.484 1.00 91.56 282 ALA A O 1
ATOM 2185 N N . LYS A 1 283 ? -36.414 -9.117 25.130 1.00 87.88 283 LYS A N 1
ATOM 2186 C CA . LYS A 1 283 ? -36.778 -8.897 26.545 1.00 87.88 283 LYS A CA 1
ATOM 2187 C C . LYS A 1 283 ? -36.867 -10.170 27.382 1.00 87.88 283 LYS A C 1
ATOM 2189 O O . LYS A 1 283 ? -36.733 -10.070 28.596 1.00 87.88 283 LYS A O 1
ATOM 2194 N N . ASP A 1 284 ? -37.092 -11.301 26.742 1.00 89.12 284 ASP A N 1
ATOM 2195 C CA . ASP A 1 284 ? -37.316 -12.619 27.326 1.00 89.12 284 ASP A CA 1
ATOM 2196 C C . ASP A 1 284 ? -36.911 -13.700 26.303 1.00 89.12 284 ASP A C 1
ATOM 2198 O O . ASP A 1 284 ? -36.547 -13.389 25.158 1.00 89.12 284 ASP A O 1
ATOM 2202 N N . HIS A 1 285 ? -36.934 -14.972 26.715 1.00 86.81 285 HIS A N 1
ATOM 2203 C CA . HIS A 1 285 ? -36.513 -16.076 25.850 1.00 86.81 285 HIS A CA 1
ATOM 2204 C C . HIS A 1 285 ? -37.450 -16.245 24.651 1.00 86.81 285 HIS A C 1
ATOM 2206 O O . HIS A 1 285 ? -36.990 -16.591 23.564 1.00 86.81 285 HIS A O 1
ATOM 2212 N N . ASP A 1 286 ? -38.738 -15.938 24.816 1.00 88.38 286 ASP A N 1
ATOM 2213 C CA . ASP A 1 286 ? -39.715 -15.977 23.728 1.00 88.38 286 ASP A CA 1
ATOM 2214 C C . ASP A 1 286 ? -39.369 -14.956 22.631 1.00 88.38 286 ASP A C 1
ATOM 2216 O O . ASP A 1 286 ? -39.455 -15.268 21.440 1.00 88.38 286 ASP A O 1
ATOM 2220 N N . ALA A 1 287 ? -38.913 -13.755 23.002 1.00 91.44 287 ALA A N 1
ATOM 2221 C CA . ALA A 1 287 ? -38.433 -12.752 22.055 1.00 91.44 287 ALA A CA 1
ATOM 2222 C C . ALA A 1 287 ? -37.131 -13.177 21.352 1.00 91.44 287 ALA A C 1
ATOM 2224 O O . ALA A 1 287 ? -36.974 -12.895 20.161 1.00 91.44 287 ALA A O 1
ATOM 2225 N N . MET A 1 288 ? -36.218 -13.870 22.044 1.00 90.56 288 MET A N 1
ATOM 2226 C CA . MET A 1 288 ? -35.007 -14.434 21.424 1.00 90.56 288 MET A CA 1
ATOM 2227 C C . MET A 1 288 ? -35.358 -15.503 20.386 1.00 90.56 288 MET A C 1
ATOM 2229 O O . MET A 1 288 ? -34.875 -15.461 19.251 1.00 90.56 288 MET A O 1
ATOM 2233 N N . ASP A 1 289 ? -36.261 -16.416 20.740 1.00 89.25 289 ASP A N 1
ATOM 2234 C CA . ASP A 1 289 ? -36.759 -17.459 19.841 1.00 89.25 289 ASP A CA 1
ATOM 2235 C C . ASP A 1 289 ? -37.504 -16.858 18.637 1.00 89.25 289 ASP A C 1
ATOM 2237 O O . ASP A 1 289 ? -37.339 -17.313 17.498 1.00 89.25 289 ASP A O 1
ATOM 2241 N N . ALA A 1 290 ? -38.289 -15.799 18.856 1.00 92.25 290 ALA A N 1
ATOM 2242 C CA . ALA A 1 290 ? -38.956 -15.065 17.785 1.00 92.25 290 ALA A CA 1
ATOM 2243 C C . ALA A 1 290 ? -37.952 -14.396 16.830 1.00 92.25 290 ALA A C 1
ATOM 2245 O O . ALA A 1 290 ? -38.153 -14.440 15.614 1.00 92.25 290 ALA A O 1
ATOM 2246 N N . ALA A 1 291 ? -36.855 -13.832 17.348 1.00 93.69 291 ALA A N 1
ATOM 2247 C CA . ALA A 1 291 ? -35.786 -13.262 16.527 1.00 93.69 291 ALA A CA 1
ATOM 2248 C C . ALA A 1 291 ? -35.078 -14.337 15.683 1.00 93.69 291 ALA A C 1
ATOM 2250 O O . ALA A 1 291 ? -34.876 -14.141 14.483 1.00 93.69 291 ALA A O 1
ATOM 2251 N N . ALA A 1 292 ? -34.778 -15.506 16.259 1.00 94.12 292 ALA A N 1
ATOM 2252 C CA . ALA A 1 292 ? -34.216 -16.634 15.511 1.00 94.12 292 ALA A CA 1
ATOM 2253 C C . ALA A 1 292 ? -35.145 -17.086 14.367 1.00 94.12 292 ALA A C 1
ATOM 2255 O O . ALA A 1 292 ? -34.699 -17.306 13.234 1.00 94.12 292 ALA A O 1
ATOM 2256 N N . LEU A 1 293 ? -36.455 -17.161 14.622 1.00 94.75 293 LEU A N 1
ATOM 2257 C CA . LEU A 1 293 ? -37.457 -17.469 13.596 1.00 94.75 293 LEU A CA 1
ATOM 2258 C C . LEU A 1 293 ? -37.516 -16.392 12.497 1.00 94.75 293 LEU A C 1
ATOM 2260 O O . LEU A 1 293 ? -37.629 -16.713 11.307 1.00 94.75 293 LEU A O 1
ATOM 2264 N N . GLU A 1 294 ? -37.416 -15.115 12.862 1.00 95.31 294 GLU A N 1
ATOM 2265 C CA . GLU A 1 294 ? -37.353 -13.998 11.914 1.00 95.31 294 GLU A CA 1
ATOM 2266 C C . GLU A 1 294 ? -36.121 -14.100 10.999 1.00 95.31 294 GLU A C 1
ATOM 2268 O O . GLU A 1 294 ? -36.234 -13.907 9.781 1.00 95.31 294 GLU A O 1
ATOM 2273 N N . PHE A 1 295 ? -34.966 -14.489 11.544 1.00 96.38 295 PHE A N 1
ATOM 2274 C CA . PHE A 1 295 ? -33.765 -14.753 10.754 1.00 96.38 295 PHE A CA 1
ATOM 2275 C C . PHE A 1 295 ? -33.964 -15.923 9.790 1.00 96.38 295 PHE A C 1
ATOM 2277 O O . PHE A 1 295 ? -33.739 -15.762 8.588 1.00 96.38 295 PHE A O 1
ATOM 2284 N N . ALA A 1 296 ? -34.453 -17.074 10.267 1.00 96.31 296 ALA A N 1
ATOM 2285 C CA . ALA A 1 296 ? -34.677 -18.253 9.423 1.00 96.31 296 ALA A CA 1
ATOM 2286 C C . ALA A 1 296 ? -35.639 -17.948 8.262 1.00 96.31 296 ALA A C 1
ATOM 2288 O O . ALA A 1 296 ? -35.372 -18.276 7.100 1.00 96.31 296 ALA A O 1
ATOM 2289 N N . THR A 1 297 ? -36.746 -17.261 8.553 1.00 96.50 297 THR A N 1
ATOM 2290 C CA . THR A 1 297 ? -37.735 -16.877 7.534 1.00 96.50 297 THR A CA 1
ATOM 2291 C C . THR A 1 297 ? -37.192 -15.836 6.554 1.00 96.50 297 THR A C 1
ATOM 2293 O O . THR A 1 297 ? -37.501 -15.902 5.358 1.00 96.50 297 THR A O 1
ATOM 2296 N N . SER A 1 298 ? -36.349 -14.907 7.010 1.00 95.50 298 SER A N 1
ATOM 2297 C CA . SER A 1 298 ? -35.704 -13.906 6.154 1.00 95.50 298 SER A CA 1
ATOM 2298 C C . SER A 1 298 ? -34.641 -14.514 5.243 1.00 95.50 298 SER A C 1
ATOM 2300 O O . SER A 1 298 ? -34.616 -14.184 4.056 1.00 95.50 298 SER A O 1
ATOM 2302 N N . ILE A 1 299 ? -33.848 -15.468 5.734 1.00 95.88 299 ILE A N 1
ATOM 2303 C CA . ILE A 1 299 ? -32.890 -16.231 4.919 1.00 95.88 299 ILE A CA 1
ATOM 2304 C C . ILE A 1 299 ? -33.634 -17.032 3.847 1.00 95.88 299 ILE A C 1
ATOM 2306 O O . ILE A 1 299 ? -33.302 -16.932 2.665 1.00 95.88 299 ILE A O 1
ATOM 2310 N N . CYS A 1 300 ? -34.715 -17.733 4.208 1.00 95.81 300 CYS A N 1
ATOM 2311 C CA . CYS A 1 300 ? -35.555 -18.435 3.231 1.00 95.81 300 CYS A CA 1
ATOM 2312 C C . CYS A 1 300 ? -36.138 -17.477 2.178 1.00 95.81 300 CYS A C 1
ATOM 2314 O O . CYS A 1 300 ? -36.197 -17.804 0.993 1.00 95.81 300 CYS A O 1
ATOM 2316 N N . ARG A 1 301 ? -36.538 -16.260 2.576 1.00 95.19 301 ARG A N 1
ATOM 2317 C CA . ARG A 1 301 ? -37.027 -15.227 1.647 1.00 95.19 301 ARG A CA 1
ATOM 2318 C C . ARG A 1 301 ? -35.938 -14.781 0.663 1.00 95.19 301 ARG A C 1
ATOM 2320 O O . ARG A 1 301 ? -36.234 -14.665 -0.524 1.00 95.19 301 ARG A O 1
ATOM 2327 N N . ARG A 1 302 ? -34.707 -14.555 1.131 1.00 93.75 302 ARG A N 1
ATOM 2328 C CA . ARG A 1 302 ? -33.554 -14.180 0.289 1.00 93.75 302 ARG A CA 1
ATOM 2329 C C . ARG A 1 302 ? -33.154 -15.303 -0.667 1.00 93.75 302 ARG A C 1
ATOM 2331 O O . ARG A 1 302 ? -32.945 -15.044 -1.846 1.00 93.75 302 ARG A O 1
ATOM 2338 N N . LEU A 1 303 ? -33.170 -16.551 -0.202 1.00 92.81 303 LEU A N 1
ATOM 2339 C CA . LEU A 1 303 ? -32.954 -17.727 -1.049 1.00 92.81 303 LEU A CA 1
ATOM 2340 C C . LEU A 1 303 ? -33.975 -17.821 -2.186 1.00 92.81 303 LEU A C 1
ATOM 2342 O O . LEU A 1 303 ? -33.588 -18.042 -3.332 1.00 92.81 303 LEU A O 1
ATOM 2346 N N . ARG A 1 304 ? -35.262 -17.569 -1.903 1.00 93.06 304 ARG A N 1
ATOM 2347 C CA . ARG A 1 304 ? -36.298 -17.503 -2.949 1.00 93.06 304 ARG A CA 1
ATOM 2348 C C . ARG A 1 304 ? -36.048 -16.391 -3.960 1.00 93.06 304 ARG A C 1
ATOM 2350 O O . ARG A 1 304 ? -36.253 -16.607 -5.149 1.00 93.06 304 ARG A O 1
ATOM 2357 N N . GLN A 1 305 ? -35.596 -15.220 -3.513 1.00 91.44 305 GLN A N 1
ATOM 2358 C CA . GLN A 1 305 ? -35.238 -14.116 -4.414 1.00 91.44 305 GLN A CA 1
ATOM 2359 C C . GLN A 1 305 ? -34.047 -14.466 -5.316 1.00 91.44 305 GLN A C 1
ATOM 2361 O O . GLN A 1 305 ? -34.017 -14.038 -6.465 1.00 91.44 305 GLN A O 1
ATOM 2366 N N . ALA A 1 306 ? -33.115 -15.283 -4.825 1.00 87.19 306 ALA A N 1
ATOM 2367 C CA . ALA A 1 306 ? -31.999 -15.825 -5.597 1.00 87.19 306 ALA A CA 1
ATOM 2368 C C . ALA A 1 306 ? -32.381 -17.032 -6.486 1.00 87.19 306 ALA A C 1
ATOM 2370 O O . ALA A 1 306 ? -31.511 -17.617 -7.122 1.00 87.19 306 ALA A O 1
ATOM 2371 N N . GLY A 1 307 ? -33.664 -17.415 -6.546 1.00 90.06 307 GLY A N 1
ATOM 2372 C CA . GLY A 1 307 ? -34.159 -18.502 -7.399 1.00 90.06 307 GLY A CA 1
ATOM 2373 C C . GLY A 1 307 ? -34.134 -19.900 -6.770 1.00 90.06 307 GLY A C 1
ATOM 2374 O O . GLY A 1 307 ? -34.404 -20.877 -7.466 1.00 90.06 307 GLY A O 1
ATOM 2375 N N . HIS A 1 308 ? -33.850 -20.026 -5.470 1.00 89.38 308 HIS A N 1
ATOM 2376 C CA . HIS A 1 308 ? -33.835 -21.312 -4.762 1.00 89.38 308 HIS A CA 1
ATOM 2377 C C . HIS A 1 308 ? -35.162 -21.612 -4.048 1.00 89.38 308 HIS A C 1
ATOM 2379 O O . HIS A 1 308 ? -35.835 -20.721 -3.527 1.00 89.38 308 HIS A O 1
ATOM 2385 N N . VAL A 1 309 ? -35.531 -22.894 -3.964 1.00 88.12 309 VAL A N 1
ATOM 2386 C CA . VAL A 1 309 ? -36.722 -23.337 -3.222 1.00 88.12 309 VAL A CA 1
ATOM 2387 C C . VAL A 1 309 ? -36.409 -23.374 -1.724 1.00 88.12 309 VAL A C 1
ATOM 2389 O O . VAL A 1 309 ? -35.689 -24.257 -1.262 1.00 88.12 309 VAL A O 1
ATOM 2392 N N . ALA A 1 310 ? -36.951 -22.414 -0.975 1.00 90.81 310 ALA A N 1
ATOM 2393 C CA . ALA A 1 310 ? -36.908 -22.378 0.487 1.00 90.81 310 ALA A CA 1
ATOM 2394 C C . ALA A 1 310 ? -38.235 -21.823 1.032 1.00 90.81 310 ALA A C 1
ATOM 2396 O O . ALA A 1 310 ? -38.658 -20.720 0.672 1.00 90.81 310 ALA A O 1
ATOM 2397 N N . GLY A 1 311 ? -38.936 -22.589 1.860 1.00 88.75 311 GLY A N 1
ATOM 2398 C CA . GLY A 1 311 ? -40.293 -22.316 2.328 1.00 88.75 311 GLY A CA 1
ATOM 2399 C C . GLY A 1 311 ? -40.423 -22.243 3.847 1.00 88.75 311 GLY A C 1
ATOM 2400 O O . GLY A 1 311 ? -39.452 -22.319 4.592 1.00 88.75 311 GLY A O 1
ATOM 2401 N N . THR A 1 312 ? -41.663 -22.106 4.314 1.00 91.69 312 THR A N 1
ATOM 2402 C CA . THR A 1 312 ? -41.992 -22.208 5.743 1.00 91.69 312 THR A CA 1
ATOM 2403 C C . THR A 1 312 ? -41.548 -23.542 6.358 1.00 91.69 312 THR A C 1
ATOM 2405 O O . THR A 1 312 ? -40.989 -23.483 7.448 1.00 91.69 312 THR A O 1
ATOM 2408 N N . PRO A 1 313 ? -41.702 -24.713 5.693 1.00 93.31 313 PRO A N 1
ATOM 2409 C CA . PRO A 1 313 ? -41.224 -25.980 6.251 1.00 93.31 313 PRO A CA 1
ATOM 2410 C C . PRO A 1 313 ? -39.725 -25.968 6.558 1.00 93.31 313 PRO A C 1
ATOM 2412 O O . PRO A 1 313 ? -39.325 -26.406 7.629 1.00 93.31 313 PRO A O 1
ATOM 2415 N N . ASP A 1 314 ? -38.908 -25.390 5.673 1.00 93.88 314 ASP A N 1
ATOM 2416 C CA . ASP A 1 314 ? -37.458 -25.311 5.872 1.00 93.88 314 ASP A CA 1
ATOM 2417 C C . ASP A 1 314 ? -37.093 -24.415 7.067 1.00 93.88 314 ASP A C 1
ATOM 2419 O O . ASP A 1 314 ? -36.222 -24.758 7.867 1.00 93.88 314 ASP A O 1
ATOM 2423 N N . ALA A 1 315 ? -37.788 -23.284 7.231 1.00 94.62 315 ALA A N 1
ATOM 2424 C CA . ALA A 1 315 ? -37.606 -22.405 8.387 1.00 94.62 315 ALA A CA 1
ATOM 2425 C C . ALA A 1 315 ? -38.050 -23.083 9.696 1.00 94.62 315 ALA A C 1
ATOM 2427 O O . ALA A 1 315 ? -37.364 -22.969 10.710 1.00 94.62 315 ALA A O 1
ATOM 2428 N N . THR A 1 316 ? -39.166 -23.819 9.677 1.00 94.56 316 THR A N 1
ATOM 2429 C CA . THR A 1 316 ? -39.639 -24.599 10.830 1.00 94.56 316 THR A CA 1
ATOM 2430 C C . THR A 1 316 ? -38.637 -25.685 11.214 1.00 94.56 316 THR A C 1
ATOM 2432 O O . THR A 1 316 ? -38.295 -25.792 12.391 1.00 94.56 316 THR A O 1
ATOM 2435 N N . GLU A 1 317 ? -38.118 -26.441 10.243 1.00 95.81 317 GLU A N 1
ATOM 2436 C CA . GLU A 1 317 ? -37.095 -27.461 10.494 1.00 95.81 317 GLU A CA 1
ATOM 2437 C C . GLU A 1 317 ? -35.786 -26.856 11.000 1.00 95.81 317 GLU A C 1
ATOM 2439 O O . GLU A 1 317 ? -35.191 -27.405 11.923 1.00 95.81 317 GLU A O 1
ATOM 2444 N N . THR A 1 318 ? -35.382 -25.692 10.484 1.00 96.31 318 THR A N 1
ATOM 2445 C CA . THR A 1 318 ? -34.202 -24.961 10.978 1.00 96.31 318 THR A CA 1
ATOM 2446 C C . THR A 1 318 ? -34.345 -24.635 12.468 1.00 96.31 318 THR A C 1
ATOM 2448 O O . THR A 1 318 ? -33.455 -24.937 13.259 1.00 96.31 318 THR A O 1
ATOM 2451 N N . ILE A 1 319 ? -35.485 -24.080 12.893 1.00 96.00 319 ILE A N 1
ATOM 2452 C CA . ILE A 1 319 ? -35.710 -23.738 14.308 1.00 96.00 319 ILE A CA 1
ATOM 2453 C C . ILE A 1 319 ? -35.856 -24.985 15.184 1.00 96.00 319 ILE A C 1
ATOM 2455 O O . ILE A 1 319 ? -35.350 -25.012 16.307 1.00 96.00 319 ILE A O 1
ATOM 2459 N N . ARG A 1 320 ? -36.514 -26.039 14.687 1.00 96.19 320 ARG A N 1
ATOM 2460 C CA . ARG A 1 320 ? -36.588 -27.321 15.399 1.00 96.19 320 ARG A CA 1
ATOM 2461 C C . ARG A 1 320 ? -35.186 -27.893 15.630 1.00 96.19 320 ARG A C 1
ATOM 2463 O O . ARG A 1 320 ? -34.852 -28.207 16.767 1.00 96.19 320 ARG A O 1
ATOM 2470 N N . MET A 1 321 ? -34.368 -27.975 14.578 1.00 96.31 321 MET A N 1
ATOM 2471 C CA . MET A 1 321 ? -32.999 -28.494 14.638 1.00 96.31 321 MET A CA 1
ATOM 2472 C C . MET A 1 321 ? -32.124 -27.667 15.582 1.00 96.31 321 MET A C 1
ATOM 2474 O O . MET A 1 321 ? -31.432 -28.238 16.417 1.00 96.31 321 MET A O 1
ATOM 2478 N N . MET A 1 322 ? -32.208 -26.336 15.517 1.00 95.50 322 MET A N 1
ATOM 2479 C CA . MET A 1 322 ? -31.509 -25.432 16.437 1.00 95.50 322 MET A CA 1
ATOM 2480 C C . MET A 1 322 ? -31.832 -25.755 17.908 1.00 95.50 322 MET A C 1
ATOM 2482 O O . MET A 1 322 ? -30.931 -25.870 18.738 1.00 95.50 322 MET A O 1
ATOM 2486 N N . ARG A 1 323 ? -33.115 -25.951 18.237 1.00 93.88 323 ARG A N 1
ATOM 2487 C CA . ARG A 1 323 ? -33.550 -26.311 19.599 1.00 93.88 323 ARG A CA 1
ATOM 2488 C C . ARG A 1 323 ? -33.067 -27.697 20.018 1.00 93.88 323 ARG A C 1
ATOM 2490 O O . ARG A 1 323 ? -32.688 -27.891 21.171 1.00 93.88 323 ARG A O 1
ATOM 2497 N N . ASP A 1 324 ? -33.083 -28.657 19.102 1.00 95.62 324 ASP A N 1
ATOM 2498 C CA . ASP A 1 324 ? -32.623 -30.015 19.387 1.00 95.62 324 ASP A CA 1
ATOM 2499 C C . ASP A 1 324 ? -31.101 -30.061 19.594 1.00 95.62 324 ASP A C 1
ATOM 2501 O O . ASP A 1 324 ? -30.644 -30.718 20.530 1.00 95.62 324 ASP A O 1
ATOM 2505 N N . LEU A 1 325 ? -30.322 -29.294 18.822 1.00 93.69 325 LEU A N 1
ATOM 2506 C CA . LEU A 1 325 ? -28.882 -29.105 19.043 1.00 93.69 325 LEU A CA 1
ATOM 2507 C C . LEU A 1 325 ? -28.600 -28.520 20.433 1.00 93.69 325 LEU A C 1
ATOM 2509 O O . LEU A 1 325 ? -27.774 -29.067 21.164 1.00 93.69 325 LEU A O 1
ATOM 2513 N N . ALA A 1 326 ? -29.331 -27.477 20.838 1.00 91.81 326 ALA A N 1
ATOM 2514 C CA . ALA A 1 326 ? -29.184 -26.877 22.165 1.00 91.81 326 ALA A CA 1
ATOM 2515 C C . ALA A 1 326 ? -29.454 -27.889 23.293 1.00 91.81 326 ALA A C 1
ATOM 2517 O O . ALA A 1 326 ? -28.675 -27.984 24.242 1.00 91.81 326 ALA A O 1
ATOM 2518 N N . ARG A 1 327 ? -30.505 -28.713 23.158 1.00 93.12 327 ARG A N 1
ATOM 2519 C CA . ARG A 1 327 ? -30.816 -29.788 24.118 1.00 93.12 327 ARG A CA 1
ATOM 2520 C C . ARG A 1 327 ? -29.730 -30.857 24.165 1.00 93.12 327 ARG A C 1
ATOM 2522 O O . ARG A 1 327 ? -29.335 -31.262 25.253 1.00 93.12 327 ARG A O 1
ATOM 2529 N N . MET A 1 328 ? -29.230 -31.303 23.010 1.00 92.19 328 MET A N 1
ATOM 2530 C CA . MET A 1 328 ? -28.151 -32.299 22.944 1.00 92.19 328 MET A CA 1
ATOM 2531 C C . MET A 1 328 ? -26.852 -31.784 23.570 1.00 92.19 328 MET A C 1
ATOM 2533 O O . MET A 1 328 ? -26.120 -32.553 24.187 1.00 92.19 328 MET A O 1
ATOM 2537 N N . ARG A 1 329 ? -26.587 -30.481 23.450 1.00 88.62 329 ARG A N 1
ATOM 2538 C CA . ARG A 1 329 ? -25.423 -29.797 24.034 1.00 88.62 329 ARG A CA 1
ATOM 2539 C C . ARG A 1 329 ? -25.622 -29.353 25.483 1.00 88.62 329 ARG A C 1
ATOM 2541 O O . ARG A 1 329 ? -24.707 -28.752 26.045 1.00 88.62 329 ARG A O 1
ATOM 2548 N N . ASN A 1 330 ? -26.783 -29.653 26.072 1.00 88.25 330 ASN A N 1
ATOM 2549 C CA . ASN A 1 330 ? -27.179 -29.259 27.424 1.00 88.25 330 ASN A CA 1
ATOM 2550 C C . ASN A 1 330 ? -27.071 -27.739 27.669 1.00 88.25 330 ASN A C 1
ATOM 2552 O O . ASN A 1 330 ? -26.581 -27.297 28.709 1.00 88.25 330 ASN A O 1
ATOM 2556 N N . LEU A 1 331 ? -27.496 -26.940 26.686 1.00 88.56 331 LEU A N 1
ATOM 2557 C CA . LEU A 1 331 ? -27.563 -25.481 26.775 1.00 88.56 331 LEU A CA 1
ATOM 2558 C C . LEU A 1 331 ? -28.930 -25.035 27.310 1.00 88.56 331 LEU A C 1
ATOM 2560 O O . LEU A 1 331 ? -29.951 -25.655 27.011 1.00 88.56 331 LEU A O 1
ATOM 2564 N N . ALA A 1 332 ? -28.953 -23.941 28.078 1.00 84.50 332 ALA A N 1
ATOM 2565 C CA . ALA A 1 332 ? -30.194 -23.364 28.603 1.00 84.50 332 ALA A CA 1
ATOM 2566 C C . ALA A 1 332 ? -31.057 -22.744 27.491 1.00 84.50 332 ALA A C 1
ATOM 2568 O O . ALA A 1 332 ? -32.278 -22.881 27.500 1.00 84.50 332 ALA A O 1
ATOM 2569 N N . SER A 1 333 ? -30.413 -22.113 26.508 1.00 86.69 333 SER A N 1
ATOM 2570 C CA . SER A 1 333 ? -31.046 -21.587 25.302 1.00 86.69 333 SER A CA 1
ATOM 2571 C C . SER A 1 333 ? -30.169 -21.828 24.077 1.00 86.69 333 SER A C 1
ATOM 2573 O O . SER A 1 333 ? -28.969 -22.079 24.197 1.00 86.69 333 SER A O 1
ATOM 2575 N N . ALA A 1 334 ? -30.780 -21.807 22.893 1.00 89.00 334 ALA A N 1
ATOM 2576 C CA . ALA A 1 334 ? -30.053 -21.986 21.645 1.00 89.00 334 ALA A CA 1
ATOM 2577 C C . ALA A 1 334 ? -29.307 -20.705 21.248 1.00 89.00 334 ALA A C 1
ATOM 2579 O O . ALA A 1 334 ? -29.889 -19.620 21.238 1.00 89.00 334 ALA A O 1
ATOM 2580 N N . GLY A 1 335 ? -28.027 -20.837 20.897 1.00 89.31 335 GLY A N 1
ATOM 2581 C CA . GLY A 1 335 ? -27.168 -19.722 20.525 1.00 89.31 335 GLY A CA 1
ATOM 2582 C C . GLY A 1 335 ? -26.948 -19.585 19.018 1.00 89.31 335 GLY A C 1
ATOM 2583 O O . GLY A 1 335 ? -27.544 -20.277 18.188 1.00 89.31 335 GLY A O 1
ATOM 2584 N N . ARG A 1 336 ? -26.022 -18.683 18.663 1.00 90.88 336 ARG A N 1
ATOM 2585 C CA . ARG A 1 336 ? -25.610 -18.434 17.271 1.00 90.88 336 ARG A CA 1
ATOM 2586 C C . ARG A 1 336 ? -25.082 -19.706 16.599 1.00 90.88 336 ARG A C 1
ATOM 2588 O O . ARG A 1 336 ? -25.379 -19.949 15.433 1.00 90.88 336 ARG A O 1
ATOM 2595 N N . GLY A 1 337 ? -24.293 -20.499 17.329 1.00 89.44 337 GLY A N 1
ATOM 2596 C CA . GLY A 1 337 ? -23.680 -21.730 16.821 1.00 89.44 337 GLY A CA 1
ATOM 2597 C C . GLY A 1 337 ? -24.728 -22.745 16.371 1.00 89.44 337 GLY A C 1
ATOM 2598 O O . GLY A 1 337 ? -24.708 -23.182 15.221 1.00 89.44 337 GLY A O 1
ATOM 2599 N N . GLU A 1 338 ? -25.709 -23.028 17.233 1.00 92.00 338 GLU A N 1
ATOM 2600 C CA . GLU A 1 338 ? -26.822 -23.937 16.930 1.00 92.00 338 GLU A CA 1
ATOM 2601 C C . GLU A 1 338 ? -27.640 -23.449 15.730 1.00 92.00 338 GLU A C 1
ATOM 2603 O O . GLU A 1 338 ? -28.072 -24.253 14.905 1.00 92.00 338 GLU A O 1
ATOM 2608 N N . PHE A 1 339 ? -27.841 -22.135 15.604 1.00 94.19 339 PHE A N 1
ATOM 2609 C CA . PHE A 1 339 ? -28.583 -21.555 14.488 1.00 94.19 339 PHE A CA 1
ATOM 2610 C C . PHE A 1 339 ? -27.849 -21.706 13.148 1.00 94.19 339 PHE A C 1
ATOM 2612 O O . PHE A 1 339 ? -28.449 -22.115 12.150 1.00 94.19 339 PHE A O 1
ATOM 2619 N N . VAL A 1 340 ? -26.546 -21.410 13.113 1.00 92.56 340 VAL A N 1
ATOM 2620 C CA . VAL A 1 340 ? -25.726 -21.531 11.895 1.00 92.56 340 VAL A CA 1
ATOM 2621 C C . VAL A 1 340 ? -25.627 -22.984 11.444 1.00 92.56 340 VAL A C 1
ATOM 2623 O O . VAL A 1 340 ? -25.793 -23.269 10.257 1.00 92.56 340 VAL A O 1
ATOM 2626 N N . GLU A 1 341 ? -25.424 -23.912 12.375 1.00 91.75 341 GLU A N 1
ATOM 2627 C CA . GLU A 1 341 ? -25.374 -25.344 12.074 1.00 91.75 341 GLU A CA 1
ATOM 2628 C C . GLU A 1 341 ? -26.730 -25.886 11.604 1.00 91.75 341 GLU A C 1
ATOM 2630 O O . GLU A 1 341 ? -26.794 -26.687 10.665 1.00 91.75 341 GLU A O 1
ATOM 2635 N N . ALA A 1 342 ? -27.833 -25.406 12.188 1.00 95.25 342 ALA A N 1
ATOM 2636 C CA . ALA A 1 342 ? -29.174 -25.742 11.727 1.00 95.25 342 ALA A CA 1
ATOM 2637 C C . ALA A 1 342 ? -29.428 -25.242 10.297 1.00 95.25 342 ALA A C 1
ATOM 2639 O O . ALA A 1 342 ? -29.954 -25.989 9.474 1.00 95.25 342 ALA A O 1
ATOM 2640 N N . ILE A 1 343 ? -29.002 -24.020 9.956 1.00 94.75 343 ILE A N 1
ATOM 2641 C CA . ILE A 1 343 ? -29.086 -23.501 8.581 1.00 94.75 343 ILE A CA 1
ATOM 2642 C C . ILE A 1 343 ? -28.243 -24.342 7.622 1.00 94.75 343 ILE A C 1
ATOM 2644 O O . ILE A 1 343 ? -28.710 -24.684 6.533 1.00 94.75 343 ILE A O 1
ATOM 2648 N N . GLN A 1 344 ? -27.015 -24.691 8.006 1.00 91.69 344 GLN A N 1
ATOM 2649 C CA . GLN A 1 344 ? -26.149 -25.541 7.190 1.00 91.69 344 GLN A CA 1
ATOM 2650 C C . GLN A 1 344 ? -26.801 -26.908 6.944 1.00 91.69 344 GLN A C 1
ATOM 2652 O O . GLN A 1 344 ? -26.892 -27.361 5.806 1.00 91.69 344 GLN A O 1
ATOM 2657 N N . SER A 1 345 ? -27.354 -27.529 7.980 1.00 92.62 345 SER A N 1
ATOM 2658 C CA . SER A 1 345 ? -27.983 -28.846 7.868 1.00 92.62 345 SER A CA 1
ATOM 2659 C C . SER A 1 345 ? -29.282 -28.809 7.055 1.00 92.62 345 SER A C 1
ATOM 2661 O O . SER A 1 345 ? -29.455 -29.587 6.115 1.00 92.62 345 SER A O 1
ATOM 2663 N N . CYS A 1 346 ? -30.193 -27.887 7.376 1.00 93.56 346 CYS A N 1
ATOM 2664 C CA . CYS A 1 346 ? -31.536 -27.843 6.795 1.00 93.56 346 CYS A CA 1
ATOM 2665 C C . CYS A 1 346 ? -31.574 -27.177 5.413 1.00 93.56 346 CYS A C 1
ATOM 2667 O O . CYS A 1 346 ? -32.303 -27.642 4.534 1.00 93.56 346 CYS A O 1
ATOM 2669 N N . LEU A 1 347 ? -30.805 -26.098 5.204 1.00 91.88 347 LEU A N 1
ATOM 2670 C CA . LEU A 1 347 ? -30.880 -25.284 3.985 1.00 91.88 347 LEU A CA 1
ATOM 2671 C C . LEU A 1 347 ? -29.787 -25.600 2.962 1.00 91.88 347 LEU A C 1
ATOM 2673 O O . LEU A 1 347 ? -30.050 -25.415 1.775 1.00 91.88 347 LEU A O 1
ATOM 2677 N N . VAL A 1 348 ? -28.591 -26.050 3.364 1.00 90.69 348 VAL A N 1
ATOM 2678 C CA . VAL A 1 348 ? -27.506 -26.380 2.409 1.00 90.69 348 VAL A CA 1
ATOM 2679 C C . VAL A 1 348 ? -27.636 -27.807 1.881 1.00 90.69 348 VAL A C 1
ATOM 2681 O O . VAL A 1 348 ? -27.370 -28.039 0.704 1.00 90.69 348 VAL A O 1
ATOM 2684 N N . GLN A 1 349 ? -28.086 -28.753 2.715 1.00 84.94 349 GLN A N 1
ATOM 2685 C CA . GLN A 1 349 ? -28.378 -30.144 2.320 1.00 84.94 349 GLN A CA 1
ATOM 2686 C C . GLN A 1 349 ? -27.196 -30.859 1.623 1.00 84.94 349 GLN A C 1
ATOM 2688 O O . GLN A 1 349 ? -27.397 -31.723 0.774 1.00 84.94 349 GLN A O 1
ATOM 2693 N N . GLY A 1 350 ? -25.954 -30.489 1.960 1.00 79.62 350 GLY A N 1
ATOM 2694 C CA . GLY A 1 350 ? -24.730 -31.090 1.411 1.00 79.62 350 GLY A CA 1
ATOM 2695 C C . GLY A 1 350 ? -24.248 -30.541 0.057 1.00 79.62 350 GLY A C 1
ATOM 2696 O O . GLY A 1 350 ? -23.144 -30.885 -0.360 1.00 79.62 350 GLY A O 1
ATOM 2697 N N . ASP A 1 351 ? -24.998 -29.657 -0.615 1.00 81.81 351 ASP A N 1
ATOM 2698 C CA . ASP A 1 351 ? -24.542 -28.986 -1.847 1.00 81.81 351 ASP A CA 1
ATOM 2699 C C . ASP A 1 351 ? -23.781 -27.694 -1.520 1.00 81.81 351 ASP A C 1
ATOM 2701 O O . ASP A 1 351 ? -24.354 -26.608 -1.446 1.00 81.81 351 ASP A O 1
ATOM 2705 N N . LEU A 1 352 ? -22.466 -27.803 -1.325 1.00 77.88 352 LEU A N 1
ATOM 2706 C CA . LEU A 1 352 ? -21.616 -26.681 -0.909 1.00 77.88 352 LEU A CA 1
ATOM 2707 C C . LEU A 1 352 ? -21.368 -25.639 -2.014 1.00 77.88 352 LEU A C 1
ATOM 2709 O O . LEU A 1 352 ? -21.160 -24.463 -1.712 1.00 77.88 352 LEU A O 1
ATOM 2713 N N . MET A 1 353 ? -21.365 -26.044 -3.288 1.00 72.56 353 MET A N 1
ATOM 2714 C CA . MET A 1 353 ? -20.909 -25.188 -4.395 1.00 72.56 353 MET A CA 1
ATOM 2715 C C . MET A 1 353 ? -22.051 -24.446 -5.092 1.00 72.56 353 MET A C 1
ATOM 2717 O O . MET A 1 353 ? -21.824 -23.342 -5.589 1.00 72.56 353 MET A O 1
ATOM 2721 N N . GLY A 1 354 ? -23.261 -25.013 -5.105 1.00 80.06 354 GLY A N 1
ATOM 2722 C CA . GLY A 1 354 ? -24.465 -24.365 -5.621 1.00 80.06 354 GLY A CA 1
ATOM 2723 C C . GLY A 1 354 ? -25.266 -23.704 -4.505 1.00 80.06 354 GLY A C 1
ATOM 2724 O O . GLY A 1 354 ? -25.085 -22.523 -4.191 1.00 80.06 354 GLY A O 1
ATOM 2725 N N . ARG A 1 355 ? -26.161 -24.484 -3.891 1.00 83.56 355 ARG A N 1
ATOM 2726 C CA . ARG A 1 355 ? -27.093 -24.012 -2.855 1.00 83.56 355 ARG A CA 1
ATOM 2727 C C . ARG A 1 355 ? -26.373 -23.445 -1.631 1.00 83.56 355 ARG A C 1
ATOM 2729 O O . ARG A 1 355 ? -26.804 -22.428 -1.099 1.00 83.56 355 ARG A O 1
ATOM 2736 N N . GLY A 1 356 ? -25.250 -24.032 -1.229 1.00 86.31 356 GLY A N 1
ATOM 2737 C CA . GLY A 1 356 ? -24.439 -23.592 -0.094 1.00 86.31 356 GLY A CA 1
ATOM 2738 C C . GLY A 1 356 ? -23.937 -22.159 -0.222 1.00 86.31 356 GLY A C 1
ATOM 2739 O O . GLY A 1 356 ? -24.049 -21.390 0.729 1.00 86.31 356 GLY A O 1
ATOM 2740 N N . ARG A 1 357 ? -23.486 -21.749 -1.415 1.00 87.31 357 ARG A N 1
ATOM 2741 C CA . ARG A 1 357 ? -23.084 -20.355 -1.673 1.00 87.31 357 ARG A CA 1
ATOM 2742 C C . ARG A 1 357 ? -24.265 -19.394 -1.600 1.00 87.31 357 ARG A C 1
ATOM 2744 O O . ARG A 1 357 ? -24.130 -18.307 -1.045 1.00 87.31 357 ARG A O 1
ATOM 2751 N N . ALA A 1 358 ? -25.423 -19.798 -2.119 1.00 88.50 358 ALA A N 1
ATOM 2752 C CA . ALA A 1 358 ? -26.635 -18.991 -2.038 1.00 88.50 358 ALA A CA 1
ATOM 2753 C C . ALA A 1 358 ? -27.130 -18.840 -0.592 1.00 88.50 358 ALA A C 1
ATOM 2755 O O . ALA A 1 358 ? -27.518 -17.745 -0.195 1.00 88.50 358 ALA A O 1
ATOM 2756 N N . VAL A 1 359 ? -27.064 -19.908 0.214 1.00 91.62 359 VAL A N 1
ATOM 2757 C CA . VAL A 1 359 ? -27.381 -19.870 1.652 1.00 91.62 359 VAL A CA 1
ATOM 2758 C C . VAL A 1 359 ? -26.395 -18.975 2.387 1.00 91.62 359 VAL A C 1
ATOM 2760 O O . VAL A 1 359 ? -26.832 -18.127 3.153 1.00 91.62 359 VAL A O 1
ATOM 2763 N N . ALA A 1 360 ? -25.093 -19.099 2.121 1.00 88.38 360 ALA A N 1
ATOM 2764 C CA . ALA A 1 360 ? -24.077 -18.245 2.729 1.00 88.38 360 ALA A CA 1
ATOM 2765 C C . ALA A 1 360 ? -24.280 -16.764 2.371 1.00 88.38 360 ALA A C 1
ATOM 2767 O O . ALA A 1 360 ? -24.229 -15.917 3.256 1.00 88.38 360 ALA A O 1
ATOM 2768 N N . SER A 1 361 ? -24.583 -16.445 1.108 1.00 88.44 361 SER A N 1
ATOM 2769 C CA . SER A 1 361 ? -24.892 -15.074 0.679 1.00 88.44 361 SER A CA 1
ATOM 2770 C C . SER A 1 361 ? -26.178 -14.546 1.319 1.00 88.44 361 SER A C 1
ATOM 2772 O O . SER A 1 361 ? -26.202 -13.410 1.782 1.00 88.44 361 SER A O 1
ATOM 2774 N N . ALA A 1 362 ? -27.235 -15.360 1.387 1.00 91.81 362 ALA A N 1
ATOM 2775 C CA . ALA A 1 362 ? -28.491 -14.993 2.038 1.00 91.81 362 ALA A CA 1
ATOM 2776 C C . ALA A 1 362 ? -28.327 -14.806 3.556 1.00 91.81 362 ALA A C 1
ATOM 2778 O O . ALA A 1 362 ? -28.921 -13.893 4.125 1.00 91.81 362 ALA A O 1
ATOM 2779 N N . ALA A 1 363 ? -27.530 -15.658 4.203 1.00 91.19 363 ALA A N 1
ATOM 2780 C CA . ALA A 1 363 ? -27.193 -15.555 5.615 1.00 91.19 363 ALA A CA 1
ATOM 2781 C C . ALA A 1 363 ? -26.341 -14.312 5.882 1.00 91.19 363 ALA A C 1
ATOM 2783 O O . ALA A 1 363 ? -26.673 -13.570 6.794 1.00 91.19 363 ALA A O 1
ATOM 2784 N N . ALA A 1 364 ? -25.328 -14.023 5.060 1.00 87.62 364 ALA A N 1
ATOM 2785 C CA . ALA A 1 364 ? -24.531 -12.801 5.168 1.00 87.62 364 ALA A CA 1
ATOM 2786 C C . ALA A 1 364 ? -25.410 -11.541 5.066 1.00 87.62 364 ALA A C 1
ATOM 2788 O O . ALA A 1 364 ? -25.351 -10.683 5.942 1.00 87.62 364 ALA A O 1
ATOM 2789 N N . ASP A 1 365 ? -26.302 -11.473 4.073 1.00 87.44 365 ASP A N 1
ATOM 2790 C CA . ASP A 1 365 ? -27.251 -10.363 3.897 1.00 87.44 365 ASP A CA 1
ATOM 2791 C C . ASP A 1 365 ? -28.148 -10.120 5.125 1.00 87.44 365 ASP A C 1
ATOM 2793 O O . ASP A 1 365 ? -28.535 -8.983 5.391 1.00 87.44 365 ASP A O 1
ATOM 2797 N N . VAL A 1 366 ? -28.540 -11.183 5.836 1.00 93.44 366 VAL A N 1
ATOM 2798 C CA . VAL A 1 366 ? -29.486 -11.114 6.965 1.00 93.44 366 VAL A CA 1
ATOM 2799 C C . VAL A 1 366 ? -28.773 -10.933 8.305 1.00 93.44 366 VAL A C 1
ATOM 2801 O O . VAL A 1 366 ? -29.249 -10.175 9.145 1.00 93.44 366 VAL A O 1
ATOM 2804 N N . LEU A 1 367 ? -27.660 -11.633 8.512 1.00 92.75 367 LEU A N 1
ATOM 2805 C CA . LEU A 1 367 ? -26.954 -11.719 9.790 1.00 92.75 367 LEU A CA 1
ATOM 2806 C C . LEU A 1 367 ? -25.876 -10.641 9.964 1.00 92.75 367 LEU A C 1
ATOM 2808 O O . LEU A 1 367 ? -25.569 -10.277 11.097 1.00 92.75 367 LEU A O 1
ATOM 2812 N N . ILE A 1 368 ? -25.330 -10.103 8.870 1.00 90.62 368 ILE A N 1
ATOM 2813 C CA . ILE A 1 368 ? -24.449 -8.924 8.904 1.00 90.62 368 ILE A CA 1
ATOM 2814 C C . ILE A 1 368 ? -25.283 -7.646 8.766 1.00 90.62 368 ILE A C 1
ATOM 2816 O O . ILE A 1 368 ? -25.071 -6.687 9.500 1.00 90.62 368 ILE A O 1
ATOM 2820 N N . GLY A 1 369 ? -26.277 -7.646 7.873 1.00 84.06 369 GLY A N 1
ATOM 2821 C CA . GLY A 1 369 ? -27.163 -6.502 7.658 1.00 84.06 369 GLY A CA 1
ATOM 2822 C C . GLY A 1 369 ? -26.446 -5.244 7.148 1.00 84.06 369 GLY A C 1
ATOM 2823 O O . GLY A 1 369 ? -25.296 -5.280 6.717 1.00 84.06 369 GLY A O 1
ATOM 2824 N N . ASP A 1 370 ? -27.153 -4.115 7.169 1.00 77.06 370 ASP A N 1
ATOM 2825 C CA . ASP A 1 370 ? -26.703 -2.816 6.648 1.00 77.06 370 ASP A CA 1
ATOM 2826 C C . ASP A 1 370 ? -26.729 -1.695 7.704 1.00 77.06 370 ASP A C 1
ATOM 2828 O O . ASP A 1 370 ? -26.666 -0.512 7.363 1.00 77.06 370 ASP A O 1
ATOM 2832 N N . CYS A 1 371 ? -26.791 -2.056 8.993 1.00 84.19 371 CYS A N 1
ATOM 2833 C CA . CYS A 1 371 ? -26.822 -1.093 10.093 1.00 84.19 371 CYS A CA 1
ATOM 2834 C C . CYS A 1 371 ? -25.533 -0.262 10.158 1.00 84.19 371 CYS A C 1
ATOM 2836 O O . CYS A 1 371 ? -24.418 -0.777 10.003 1.00 84.19 371 CYS A O 1
ATOM 2838 N N . ARG A 1 372 ? -25.702 1.040 10.403 1.00 82.50 372 ARG A N 1
ATOM 2839 C CA . ARG A 1 372 ? -24.636 2.041 10.456 1.00 82.50 372 ARG A CA 1
ATOM 2840 C C . ARG A 1 372 ? -24.869 2.996 11.603 1.00 82.50 372 ARG A C 1
ATOM 2842 O O . ARG A 1 372 ? -25.993 3.459 11.794 1.00 82.50 372 ARG A O 1
ATOM 2849 N N . GLY A 1 373 ? -23.798 3.294 12.325 1.00 86.38 373 GLY A N 1
ATOM 2850 C CA . GLY A 1 373 ? -23.860 4.232 13.425 1.00 86.38 373 GLY A CA 1
ATOM 2851 C C . GLY A 1 373 ? -23.831 5.681 12.972 1.00 86.38 373 GLY A C 1
ATOM 2852 O O . GLY A 1 373 ? -23.667 6.020 11.797 1.00 86.38 373 GLY A O 1
ATOM 2853 N N . GLN A 1 374 ? -23.980 6.549 13.957 1.00 88.00 374 GLN A N 1
ATOM 2854 C CA . GLN A 1 374 ? -24.008 7.989 13.815 1.00 88.00 374 GLN A CA 1
ATOM 2855 C C . GLN A 1 374 ? -23.179 8.601 14.939 1.00 88.00 374 GLN A C 1
ATOM 2857 O O . GLN A 1 374 ? -23.308 8.204 16.091 1.00 88.00 374 GLN A O 1
ATOM 2862 N N . VAL A 1 375 ? -22.346 9.582 14.605 1.00 88.75 375 VAL A N 1
ATOM 2863 C CA . VAL A 1 375 ? -21.569 10.347 15.587 1.00 88.75 375 VAL A CA 1
ATOM 2864 C C . VAL A 1 375 ? -22.279 11.666 15.866 1.00 88.75 375 VAL A C 1
ATOM 2866 O O . VAL A 1 375 ? -22.813 12.289 14.943 1.00 88.75 375 VAL A O 1
ATOM 2869 N N . THR A 1 376 ? -22.287 12.096 17.128 1.00 89.06 376 THR A N 1
ATOM 2870 C CA . THR A 1 376 ? -22.829 13.402 17.517 1.00 89.06 376 THR A CA 1
ATOM 2871 C C . THR A 1 376 ? -22.148 14.555 16.771 1.00 89.06 376 THR A C 1
ATOM 2873 O O . THR A 1 376 ? -20.931 14.572 16.581 1.00 89.06 376 THR A O 1
ATOM 2876 N N . SER A 1 377 ? -22.917 15.578 16.390 1.00 84.69 377 SER A N 1
ATOM 2877 C CA . SER A 1 377 ? -22.373 16.788 15.757 1.00 84.69 377 SER A CA 1
ATOM 2878 C C . SER A 1 377 ? -21.510 17.638 16.694 1.00 84.69 377 SER A C 1
ATOM 2880 O O . SER A 1 377 ? -20.852 18.565 16.231 1.00 84.69 377 SER A O 1
ATOM 2882 N N . THR A 1 378 ? -21.540 17.362 18.001 1.00 86.88 378 THR A N 1
ATOM 2883 C CA . THR A 1 378 ? -20.716 18.040 19.012 1.00 86.88 378 THR A CA 1
ATOM 2884 C C . THR A 1 378 ? -19.314 17.447 19.144 1.00 86.88 378 THR A C 1
ATOM 2886 O O . THR A 1 378 ? -18.480 18.048 19.817 1.00 86.88 378 THR A O 1
ATOM 2889 N N . ALA A 1 379 ? -19.040 16.299 18.510 1.00 85.94 379 ALA A N 1
ATOM 2890 C CA . ALA A 1 379 ? -17.729 15.665 18.559 1.00 85.94 379 ALA A CA 1
ATOM 2891 C C . ALA A 1 379 ? -16.661 16.562 17.893 1.00 85.94 379 ALA A C 1
ATOM 2893 O O . ALA A 1 379 ? -16.929 17.135 16.829 1.00 85.94 379 ALA A O 1
ATOM 2894 N N . PRO A 1 380 ? -15.455 16.685 18.479 1.00 84.50 380 PRO A N 1
ATOM 2895 C CA . PRO A 1 380 ? -14.357 17.436 17.886 1.00 84.50 380 PRO A CA 1
ATOM 2896 C C . PRO A 1 380 ? -14.004 16.889 16.501 1.00 84.50 380 PRO A C 1
ATOM 2898 O O . PRO A 1 380 ? -13.968 15.678 16.289 1.00 84.50 380 PRO A O 1
ATOM 2901 N N . ARG A 1 381 ? -13.731 17.790 15.552 1.00 82.44 381 ARG A N 1
ATOM 2902 C CA . ARG A 1 381 ? -13.267 17.454 14.198 1.00 82.44 381 ARG A CA 1
ATOM 2903 C C . ARG A 1 381 ? -12.057 18.308 13.860 1.00 82.44 381 ARG A C 1
ATOM 2905 O O . ARG A 1 381 ? -12.091 19.515 14.122 1.00 82.44 381 ARG A O 1
ATOM 2912 N N . CYS A 1 382 ? -11.019 17.739 13.246 1.00 83.25 382 CYS A N 1
ATOM 2913 C CA . CYS A 1 382 ? -9.876 18.560 12.844 1.00 83.25 382 CYS A CA 1
ATOM 2914 C C . CYS A 1 382 ? -10.231 19.546 11.721 1.00 83.25 382 CYS A C 1
ATOM 2916 O O . CYS A 1 382 ? -11.129 19.328 10.898 1.00 83.25 382 CYS A O 1
ATOM 2918 N N . GLY A 1 383 ? -9.456 20.633 11.640 1.00 83.69 383 GLY A N 1
ATOM 2919 C CA . GLY A 1 383 ? -9.598 21.633 10.578 1.00 83.69 383 GLY A CA 1
ATOM 2920 C C . GLY A 1 383 ? -9.452 21.042 9.170 1.00 83.69 383 GLY A C 1
ATOM 2921 O O . GLY A 1 383 ? -10.159 21.469 8.254 1.00 83.69 383 GLY A O 1
ATOM 2922 N N . LEU A 1 384 ? -8.616 20.006 9.010 1.00 88.94 384 LEU A N 1
ATOM 2923 C CA . LEU A 1 384 ? -8.426 19.325 7.730 1.00 88.94 384 LEU A CA 1
ATOM 2924 C C . LEU A 1 384 ? -9.695 18.598 7.269 1.00 88.94 384 LEU A C 1
ATOM 2926 O O . LEU A 1 384 ? -10.065 18.721 6.100 1.00 88.94 384 LEU A O 1
ATOM 2930 N N . ALA A 1 385 ? -10.389 17.898 8.171 1.00 88.12 385 ALA A N 1
ATOM 2931 C CA . ALA A 1 385 ? -11.650 17.224 7.866 1.00 88.12 385 ALA A CA 1
ATOM 2932 C C . ALA A 1 385 ? -12.724 18.225 7.420 1.00 88.12 385 ALA A C 1
ATOM 2934 O O . ALA A 1 385 ? -13.384 18.018 6.402 1.00 88.12 385 ALA A O 1
ATOM 2935 N N . VAL A 1 386 ? -12.838 19.362 8.115 1.00 88.75 386 VAL A N 1
ATOM 2936 C CA . VAL A 1 386 ? -13.765 20.445 7.741 1.00 88.75 386 VAL A CA 1
ATOM 2937 C C . VAL A 1 386 ? -13.426 21.018 6.360 1.00 88.75 386 VAL A C 1
ATOM 2939 O O . VAL A 1 386 ? -14.319 21.260 5.542 1.00 88.75 386 VAL A O 1
ATOM 2942 N N . HIS A 1 387 ? -12.139 21.216 6.071 1.00 92.38 387 HIS A N 1
ATOM 2943 C CA . HIS A 1 387 ? -11.680 21.705 4.774 1.00 92.38 387 HIS A CA 1
ATOM 2944 C C . HIS A 1 387 ? -11.962 20.706 3.638 1.00 92.38 387 HIS A C 1
ATOM 2946 O O . HIS A 1 387 ? -12.438 21.111 2.576 1.00 92.38 387 HIS A O 1
ATOM 2952 N N . ILE A 1 388 ? -11.718 19.407 3.847 1.00 92.56 388 ILE A N 1
ATOM 2953 C CA . ILE A 1 388 ? -11.983 18.354 2.850 1.00 92.56 388 ILE A CA 1
ATOM 2954 C C . ILE A 1 388 ? -13.484 18.215 2.576 1.00 92.56 388 ILE A C 1
ATOM 2956 O O . ILE A 1 388 ? -13.874 18.175 1.410 1.00 92.56 388 ILE A O 1
ATOM 2960 N N . ASP A 1 389 ? -14.337 18.242 3.603 1.00 89.25 389 ASP A N 1
ATOM 2961 C CA . ASP A 1 389 ? -15.796 18.204 3.428 1.00 89.25 389 ASP A CA 1
ATOM 2962 C C . ASP A 1 389 ? -16.297 19.367 2.562 1.00 89.25 389 ASP A C 1
ATOM 2964 O O . ASP A 1 389 ? -17.153 19.193 1.688 1.00 89.25 389 ASP A O 1
ATOM 2968 N N . LYS A 1 390 ? -15.754 20.571 2.790 1.00 90.94 390 LYS A N 1
ATOM 2969 C CA . LYS A 1 390 ? -16.070 21.752 1.981 1.00 90.94 390 LYS A CA 1
ATOM 2970 C C . LYS A 1 390 ? -15.657 21.541 0.522 1.00 90.94 390 LYS A C 1
ATOM 2972 O O . LYS A 1 390 ? -16.473 21.769 -0.371 1.00 90.94 390 LYS A O 1
ATOM 2977 N N . LEU A 1 391 ? -14.441 21.042 0.280 1.00 92.25 391 LEU A N 1
ATOM 2978 C CA . LEU A 1 391 ? -13.959 20.721 -1.068 1.00 92.25 391 LEU A CA 1
ATOM 2979 C C . LEU A 1 391 ? -14.837 19.674 -1.762 1.00 92.25 391 LEU A C 1
ATOM 2981 O O . LEU A 1 391 ? -15.145 19.819 -2.944 1.00 92.25 391 LEU A O 1
ATOM 2985 N N . PHE A 1 392 ? -15.262 18.630 -1.050 1.00 92.38 392 PHE A N 1
ATOM 2986 C CA . PHE A 1 392 ? -16.070 17.554 -1.626 1.00 92.38 392 PHE A CA 1
ATOM 2987 C C . PHE A 1 392 ? -17.456 18.050 -2.034 1.00 92.38 392 PHE A C 1
ATOM 2989 O O . PHE A 1 392 ? -17.903 17.760 -3.147 1.00 92.38 392 PHE A O 1
ATOM 2996 N N . LYS A 1 393 ? -18.083 18.894 -1.206 1.00 90.50 393 LYS A N 1
ATOM 2997 C CA . LYS A 1 393 ? -19.354 19.555 -1.536 1.00 90.50 393 LYS A CA 1
ATOM 2998 C C . LYS A 1 393 ? -19.222 20.484 -2.744 1.00 90.50 393 LYS A C 1
ATOM 3000 O O . LYS A 1 393 ? -20.007 20.378 -3.684 1.00 90.50 393 LYS A O 1
ATOM 3005 N N . GLU A 1 394 ? -18.210 21.352 -2.770 1.00 91.31 394 GLU A N 1
ATOM 3006 C CA . GLU A 1 394 ? -17.976 22.282 -3.887 1.00 91.31 394 GLU A CA 1
ATOM 3007 C C . GLU A 1 394 ? -17.687 21.538 -5.206 1.00 91.31 394 GLU A C 1
ATOM 3009 O O . GLU A 1 394 ? -18.233 21.856 -6.271 1.00 91.31 394 GLU A O 1
ATOM 3014 N N . LEU A 1 395 ? -16.876 20.480 -5.155 1.00 92.06 395 LEU A N 1
ATOM 3015 C CA . LEU A 1 395 ? -16.479 19.703 -6.330 1.00 92.06 395 LEU A CA 1
ATOM 3016 C C . LEU A 1 395 ? -17.462 18.578 -6.689 1.00 92.06 395 LEU A C 1
ATOM 3018 O O . LEU A 1 395 ? -17.284 17.945 -7.733 1.00 92.06 395 LEU A O 1
ATOM 3022 N N . ASN A 1 396 ? -18.533 18.378 -5.915 1.00 90.31 396 ASN A N 1
ATOM 3023 C CA . ASN A 1 396 ? -19.496 17.281 -6.072 1.00 90.31 396 ASN A CA 1
ATOM 3024 C C . ASN A 1 396 ? -18.792 15.912 -6.147 1.00 90.31 396 ASN A C 1
ATOM 3026 O O . ASN A 1 396 ? -18.980 15.146 -7.099 1.00 90.31 396 ASN A O 1
ATOM 3030 N N . LEU A 1 397 ? -17.903 15.673 -5.182 1.00 90.50 397 LEU A N 1
ATOM 3031 C CA . LEU A 1 397 ? -17.223 14.401 -4.950 1.00 90.50 397 LEU A CA 1
ATOM 3032 C C . LEU A 1 397 ? -17.954 13.626 -3.835 1.00 90.50 397 LEU A C 1
ATOM 3034 O O . LEU A 1 397 ? -18.485 14.263 -2.926 1.00 90.50 397 LEU A O 1
ATOM 3038 N N . PRO A 1 398 ? -18.004 12.281 -3.885 1.00 87.56 398 PRO A N 1
ATOM 3039 C CA . PRO A 1 398 ? -18.622 11.472 -2.830 1.00 87.56 398 PRO A CA 1
ATOM 3040 C C . PRO A 1 398 ? -17.993 11.720 -1.448 1.00 87.56 398 PRO A C 1
ATOM 3042 O O . PRO A 1 398 ? -16.803 11.459 -1.270 1.00 87.56 398 PRO A O 1
ATOM 3045 N N . GLY A 1 399 ? -18.779 12.213 -0.488 1.00 81.25 399 GLY A N 1
ATOM 3046 C CA . GLY A 1 399 ? -18.378 12.386 0.911 1.00 81.25 399 GLY A CA 1
ATOM 3047 C C . GLY A 1 399 ? -18.758 11.209 1.812 1.00 81.25 399 GLY A C 1
ATOM 3048 O O . GLY A 1 399 ? -19.176 10.159 1.309 1.00 81.25 399 GLY A O 1
ATOM 3049 N N . PRO A 1 400 ? -18.640 11.353 3.142 1.00 70.69 400 PRO A N 1
ATOM 3050 C CA . PRO A 1 400 ? -19.012 10.310 4.100 1.00 70.69 400 PRO A CA 1
ATOM 3051 C C . PRO A 1 400 ? -20.495 9.914 4.008 1.00 70.69 400 PRO A C 1
ATOM 3053 O O . PRO A 1 400 ? -20.853 8.803 4.363 1.00 70.69 400 PRO A O 1
ATOM 3056 N N . GLU A 1 401 ? -21.375 10.759 3.473 1.00 68.12 401 GLU A N 1
ATOM 3057 C CA . GLU A 1 401 ? -22.780 10.429 3.187 1.00 68.12 401 GLU A CA 1
ATOM 3058 C C . GLU A 1 401 ? -22.979 9.475 1.993 1.00 68.12 401 GLU A C 1
ATOM 3060 O O . GLU A 1 401 ? -24.028 8.846 1.858 1.00 68.12 401 GLU A O 1
ATOM 3065 N N . SER A 1 402 ? -21.977 9.318 1.123 1.00 62.81 402 SER A N 1
ATOM 3066 C CA . SER A 1 402 ? -22.046 8.350 0.014 1.00 62.81 402 SER A CA 1
ATOM 3067 C C . SER A 1 402 ? -22.017 6.903 0.498 1.00 62.81 402 SER A C 1
ATOM 3069 O O . SER A 1 402 ? -22.512 6.004 -0.175 1.00 62.81 402 SER A O 1
ATOM 3071 N N . LEU A 1 403 ? -21.508 6.693 1.711 1.00 57.69 403 LEU A N 1
ATOM 3072 C CA . LEU A 1 403 ? -21.627 5.440 2.424 1.00 57.69 403 LEU A CA 1
ATOM 3073 C C . LEU A 1 403 ? -23.118 5.129 2.694 1.00 57.69 403 LEU A C 1
ATOM 3075 O O . LEU A 1 403 ? -23.531 3.986 2.518 1.00 57.69 403 LEU A O 1
ATOM 3079 N N . THR A 1 404 ? -23.945 6.095 3.101 1.00 50.91 404 THR A N 1
ATOM 3080 C CA . THR A 1 404 ? -25.302 5.834 3.627 1.00 50.91 404 THR A CA 1
ATOM 3081 C C . THR A 1 404 ? -26.387 5.675 2.559 1.00 50.91 404 THR A C 1
ATOM 3083 O O . THR A 1 404 ? -27.490 5.222 2.865 1.00 50.91 404 THR A O 1
ATOM 3086 N N . THR A 1 405 ? -26.107 6.018 1.301 1.00 46.34 405 THR A N 1
ATOM 3087 C CA . THR A 1 405 ? -27.110 6.059 0.231 1.00 46.34 405 THR A CA 1
ATOM 3088 C C . THR A 1 405 ? -26.924 4.919 -0.782 1.00 46.34 405 THR A C 1
ATOM 3090 O O . THR A 1 405 ? -26.133 5.012 -1.712 1.00 46.34 405 THR A O 1
ATOM 3093 N N . SER A 1 406 ? -27.765 3.879 -0.645 1.00 38.72 406 SER A N 1
ATOM 3094 C CA . SER A 1 406 ? -28.069 2.799 -1.615 1.00 38.72 406 SER A CA 1
ATOM 3095 C C . SER A 1 406 ? -27.195 1.528 -1.606 1.00 38.72 406 SER A C 1
ATOM 3097 O O . SER A 1 406 ? -25.975 1.568 -1.492 1.00 38.72 406 SER A O 1
ATOM 3099 N N . LYS A 1 407 ? -27.853 0.383 -1.873 1.00 44.66 407 LYS A N 1
ATOM 3100 C CA . LYS A 1 407 ? -27.309 -0.969 -2.162 1.00 44.66 407 LYS A CA 1
ATOM 3101 C C . LYS A 1 407 ? -26.206 -1.014 -3.239 1.00 44.66 407 LYS A C 1
ATOM 3103 O O . LYS A 1 407 ? -25.590 -2.052 -3.438 1.00 44.66 407 LYS A O 1
ATOM 3108 N N . THR A 1 408 ? -25.972 0.097 -3.932 1.00 41.06 408 THR A N 1
ATOM 3109 C CA . THR A 1 408 ? -24.925 0.323 -4.939 1.00 41.06 408 THR A CA 1
ATOM 3110 C C . THR A 1 408 ? -23.613 0.885 -4.363 1.00 41.06 408 THR A C 1
ATOM 3112 O O . THR A 1 408 ? -22.682 1.113 -5.123 1.00 41.06 408 THR A O 1
ATOM 3115 N N . ALA A 1 409 ? -23.510 1.117 -3.047 1.00 48.25 409 ALA A N 1
ATOM 3116 C CA . ALA A 1 409 ? -22.333 1.709 -2.390 1.00 48.25 409 ALA A CA 1
ATOM 3117 C C . ALA A 1 409 ? -21.109 0.774 -2.249 1.00 48.25 409 ALA A C 1
ATOM 3119 O O . ALA A 1 409 ? -20.081 1.194 -1.715 1.00 48.25 409 ALA A O 1
ATOM 3120 N N . LYS A 1 410 ? -21.201 -0.484 -2.709 1.00 52.69 410 LYS A N 1
ATOM 3121 C CA . LYS A 1 410 ? -20.070 -1.428 -2.692 1.00 52.69 410 LYS A CA 1
ATOM 3122 C C . LYS A 1 410 ? -19.061 -1.187 -3.815 1.00 52.69 410 LYS A C 1
ATOM 3124 O O . LYS A 1 410 ? -17.888 -1.489 -3.618 1.00 52.69 410 LYS A O 1
ATOM 3129 N N . ASP A 1 411 ? -19.481 -0.590 -4.930 1.00 60.50 411 ASP A N 1
ATOM 3130 C CA . ASP A 1 411 ? -18.615 -0.446 -6.098 1.00 60.50 411 ASP A CA 1
ATOM 3131 C C . ASP A 1 411 ? -17.958 0.945 -6.163 1.00 60.50 411 ASP A C 1
ATOM 3133 O O . ASP A 1 411 ? -18.640 1.964 -5.992 1.00 60.50 411 ASP A O 1
ATOM 3137 N N . PRO A 1 412 ? -16.642 1.024 -6.436 1.00 74.44 412 PRO A N 1
ATOM 3138 C CA . PRO A 1 412 ? -15.954 2.294 -6.614 1.00 74.44 412 PRO A CA 1
ATOM 3139 C C . PRO A 1 412 ? -16.562 3.068 -7.788 1.00 74.44 412 PRO A C 1
ATOM 3141 O O . PRO A 1 412 ? -16.748 2.538 -8.888 1.00 74.44 412 PRO A O 1
ATOM 3144 N N . LYS A 1 413 ? -16.858 4.354 -7.576 1.00 85.00 413 LYS A N 1
ATOM 3145 C CA . LYS A 1 413 ? -17.441 5.195 -8.623 1.00 85.00 413 LYS A CA 1
ATOM 3146 C C . LYS A 1 413 ? -16.356 5.592 -9.610 1.00 85.00 413 LYS A C 1
ATOM 3148 O O . LYS A 1 413 ? -15.418 6.302 -9.253 1.00 85.00 413 LYS A O 1
ATOM 3153 N N . GLU A 1 414 ? -16.524 5.199 -10.865 1.00 88.25 414 GLU A N 1
ATOM 3154 C CA . GLU A 1 414 ? -15.633 5.646 -11.928 1.00 88.25 414 GLU A CA 1
ATOM 3155 C C . GLU A 1 414 ? -16.025 7.051 -12.417 1.00 88.25 414 GLU A C 1
ATOM 3157 O O . GLU A 1 414 ? -17.183 7.314 -12.761 1.00 88.25 414 GLU A O 1
ATOM 3162 N N . ILE A 1 415 ? -15.061 7.968 -12.460 1.00 90.62 415 ILE A N 1
ATOM 3163 C CA . ILE A 1 415 ? -15.216 9.322 -12.994 1.00 90.62 415 ILE A CA 1
ATOM 3164 C C . ILE A 1 415 ? -14.190 9.573 -14.100 1.00 90.62 415 ILE A C 1
ATOM 3166 O O . ILE A 1 415 ? -13.031 9.174 -14.003 1.00 90.62 415 ILE A O 1
ATOM 3170 N N . LYS A 1 416 ? -14.633 10.255 -15.159 1.00 91.56 416 LYS A N 1
ATOM 3171 C CA . LYS A 1 416 ? -13.799 10.679 -16.289 1.00 91.56 416 LYS A CA 1
ATOM 3172 C C . LYS A 1 416 ? -13.635 12.193 -16.239 1.00 91.56 416 LYS A C 1
ATOM 3174 O O . LYS A 1 416 ? -14.641 12.900 -16.191 1.00 91.56 416 LYS A O 1
ATOM 3179 N N . LEU A 1 417 ? -12.397 12.675 -16.230 1.00 90.19 417 LEU A N 1
ATOM 3180 C CA . LEU A 1 417 ? -12.059 14.087 -16.049 1.00 90.19 417 LEU A CA 1
ATOM 3181 C C . LEU A 1 417 ? -11.378 14.639 -17.305 1.00 90.19 417 LEU A C 1
ATOM 3183 O O . LEU A 1 417 ? -10.361 14.101 -17.732 1.00 90.19 417 LEU A O 1
ATOM 3187 N N . ASP A 1 418 ? -11.921 15.720 -17.868 1.00 89.06 418 ASP A N 1
ATOM 3188 C CA . ASP A 1 418 ? -11.300 16.478 -18.968 1.00 89.06 418 ASP A CA 1
ATOM 3189 C C . ASP A 1 418 ? -10.485 17.639 -18.378 1.00 89.06 418 ASP A C 1
ATOM 3191 O O . ASP A 1 418 ? -10.972 18.757 -18.179 1.00 89.06 418 ASP A O 1
ATOM 3195 N N . VAL A 1 419 ? -9.255 17.316 -17.984 1.00 86.56 419 VAL A N 1
ATOM 3196 C CA . VAL A 1 419 ? -8.451 18.107 -17.043 1.00 86.56 419 VAL A CA 1
ATOM 3197 C C . VAL A 1 419 ? -7.971 19.433 -17.626 1.00 86.56 419 VAL A C 1
ATOM 3199 O O . VAL A 1 419 ? -7.904 20.425 -16.901 1.00 86.56 419 VAL A O 1
ATOM 3202 N N . LEU A 1 420 ? -7.647 19.477 -18.920 1.00 83.00 420 LEU A N 1
ATOM 3203 C CA . LEU A 1 420 ? -7.112 20.689 -19.544 1.00 83.00 420 LEU A CA 1
ATOM 3204 C C . LEU A 1 420 ? -8.204 21.633 -20.056 1.00 83.00 420 LEU A C 1
ATOM 3206 O O . LEU A 1 420 ? -7.950 22.831 -20.115 1.00 83.00 420 LEU A O 1
ATOM 3210 N N . ARG A 1 421 ? -9.413 21.138 -20.369 1.00 85.75 421 ARG A N 1
ATOM 3211 C CA . ARG A 1 421 ? -10.492 21.958 -20.958 1.00 85.75 421 ARG A CA 1
ATOM 3212 C C . ARG A 1 421 ? -11.536 22.444 -19.958 1.00 85.75 421 ARG A C 1
ATOM 3214 O O . ARG A 1 421 ? -12.195 23.449 -20.213 1.00 85.75 421 ARG A O 1
ATOM 3221 N N . LYS A 1 422 ? -11.754 21.726 -18.849 1.00 89.88 422 LYS A N 1
ATOM 3222 C CA . LYS A 1 422 ? -12.807 22.054 -17.872 1.00 89.88 422 LYS A CA 1
ATOM 3223 C C . LYS A 1 422 ? -12.201 22.453 -16.521 1.00 89.88 422 LYS A C 1
ATOM 3225 O O . LYS A 1 422 ? -11.713 21.579 -15.803 1.00 89.88 422 LYS A O 1
ATOM 3230 N N . PRO A 1 423 ? -12.332 23.722 -16.083 1.00 90.06 423 PRO A N 1
ATOM 3231 C CA . PRO A 1 423 ? -11.740 24.191 -14.822 1.00 90.06 423 PRO A CA 1
ATOM 3232 C C . PRO A 1 423 ? -12.175 23.405 -13.572 1.00 90.06 423 PRO A C 1
ATOM 3234 O O . PRO A 1 423 ? -11.382 23.174 -12.661 1.00 90.06 423 PRO A O 1
ATOM 3237 N N . ARG A 1 424 ? -13.427 22.924 -13.525 1.00 90.81 424 ARG A N 1
ATOM 3238 C CA . ARG A 1 424 ? -13.916 22.093 -12.409 1.00 90.81 424 ARG A CA 1
ATOM 3239 C C . ARG A 1 424 ? -13.293 20.693 -12.396 1.00 90.81 424 ARG A C 1
ATOM 3241 O O . ARG A 1 424 ? -12.997 20.175 -11.321 1.00 90.81 424 ARG A O 1
ATOM 3248 N N . ASP A 1 425 ? -13.093 20.084 -13.563 1.00 91.75 425 ASP A N 1
ATOM 3249 C CA . ASP A 1 425 ? -12.454 18.767 -13.661 1.00 91.75 425 ASP A CA 1
ATOM 3250 C C . ASP A 1 425 ? -10.949 18.873 -13.383 1.00 91.75 425 ASP A C 1
ATOM 3252 O O . ASP A 1 425 ? -10.404 18.008 -12.699 1.00 91.75 425 ASP A O 1
ATOM 3256 N N . ARG A 1 426 ? -10.312 19.990 -13.767 1.00 90.94 426 ARG A N 1
ATOM 3257 C CA . ARG A 1 426 ? -8.960 20.361 -13.320 1.00 90.94 426 ARG A CA 1
ATOM 3258 C C . ARG A 1 426 ? -8.860 20.403 -11.796 1.00 90.94 426 ARG A C 1
ATOM 3260 O O . ARG A 1 426 ? -8.001 19.743 -11.215 1.00 90.94 426 ARG A O 1
ATOM 3267 N N . ALA A 1 427 ? -9.767 21.126 -11.135 1.00 92.25 427 ALA A N 1
ATOM 3268 C CA . ALA A 1 427 ? -9.794 21.229 -9.676 1.00 92.25 427 ALA A CA 1
ATOM 3269 C C . ALA A 1 427 ? -9.999 19.867 -8.992 1.00 92.25 427 ALA A C 1
ATOM 3271 O O . ALA A 1 427 ? -9.300 19.557 -8.026 1.00 92.25 427 ALA A O 1
ATOM 3272 N N . ARG A 1 428 ? -10.899 19.020 -9.517 1.00 94.12 428 ARG A N 1
ATOM 3273 C CA . ARG A 1 428 ? -11.071 17.631 -9.052 1.00 94.12 428 ARG A CA 1
ATOM 3274 C C . ARG A 1 428 ? -9.770 16.849 -9.166 1.00 94.12 428 ARG A C 1
ATOM 3276 O O . ARG A 1 428 ? -9.325 16.282 -8.177 1.00 94.12 428 ARG A O 1
ATOM 3283 N N . ALA A 1 429 ? -9.134 16.873 -10.332 1.00 91.94 429 ALA A N 1
ATOM 3284 C CA . ALA A 1 429 ? -7.911 16.125 -10.590 1.00 91.94 429 ALA A CA 1
ATOM 3285 C C . ALA A 1 429 ? -6.751 16.559 -9.670 1.00 91.94 429 ALA A C 1
ATOM 3287 O O . ALA A 1 429 ? -5.954 15.719 -9.253 1.00 91.94 429 ALA A O 1
ATOM 3288 N N . VAL A 1 430 ? -6.673 17.845 -9.306 1.00 93.31 430 VAL A N 1
ATOM 3289 C CA . VAL A 1 430 ? -5.708 18.358 -8.317 1.00 93.31 430 VAL A CA 1
ATOM 3290 C C . VAL A 1 430 ? -6.035 17.874 -6.902 1.00 93.31 430 VAL A C 1
ATOM 3292 O O . VAL A 1 430 ? -5.135 17.426 -6.195 1.00 93.31 430 VAL A O 1
ATOM 3295 N N . VAL A 1 431 ? -7.302 17.922 -6.472 1.00 95.06 431 VAL A N 1
ATOM 3296 C CA . VAL A 1 431 ? -7.704 17.435 -5.136 1.00 95.06 431 VAL A CA 1
ATOM 3297 C C . VAL A 1 431 ? -7.453 15.937 -4.986 1.00 95.06 431 VAL A C 1
ATOM 3299 O O . VAL A 1 431 ? -6.894 15.531 -3.972 1.00 95.06 431 VAL A O 1
ATOM 3302 N N . LEU A 1 432 ? -7.786 15.124 -5.993 1.00 94.06 432 LEU A N 1
ATOM 3303 C CA . LEU A 1 432 ? -7.537 13.678 -5.953 1.00 94.06 432 LEU A CA 1
ATOM 3304 C C . LEU A 1 432 ? -6.043 13.369 -5.825 1.00 94.06 432 LEU A C 1
ATOM 3306 O O . LEU A 1 432 ? -5.654 12.587 -4.965 1.00 94.06 432 LEU A O 1
ATOM 3310 N N . ARG A 1 433 ? -5.189 14.055 -6.593 1.00 91.81 433 ARG A N 1
ATOM 3311 C CA . ARG A 1 433 ? -3.730 13.917 -6.472 1.00 91.81 433 ARG A CA 1
ATOM 3312 C C . ARG A 1 433 ? -3.199 14.352 -5.112 1.00 91.81 433 ARG A C 1
ATOM 3314 O O . ARG A 1 433 ? -2.311 13.691 -4.589 1.00 91.81 433 ARG A O 1
ATOM 3321 N N . ARG A 1 434 ? -3.747 15.422 -4.522 1.00 94.31 434 ARG A N 1
ATOM 3322 C CA . ARG A 1 434 ? -3.384 15.849 -3.162 1.00 94.31 434 ARG A CA 1
ATOM 3323 C C . ARG A 1 434 ? -3.751 14.789 -2.119 1.00 94.31 434 ARG A C 1
ATOM 3325 O O . ARG A 1 434 ? -2.951 14.538 -1.228 1.00 94.31 434 ARG A O 1
ATOM 3332 N N . LEU A 1 435 ? -4.919 14.154 -2.241 1.00 93.44 435 LEU A N 1
ATOM 3333 C CA . LEU A 1 435 ? -5.313 13.046 -1.362 1.00 93.44 435 LEU A CA 1
ATOM 3334 C C . LEU A 1 435 ? -4.365 11.851 -1.518 1.00 93.44 435 LEU A C 1
ATOM 3336 O O . LEU A 1 435 ? -3.883 11.341 -0.512 1.00 93.44 435 LEU A O 1
ATOM 3340 N N . CYS A 1 436 ? -4.023 11.467 -2.753 1.00 91.88 436 CYS A N 1
ATOM 3341 C CA . CYS A 1 436 ? -3.043 10.407 -3.011 1.00 91.88 436 CYS A CA 1
ATOM 3342 C C . CYS A 1 436 ? -1.650 10.755 -2.456 1.00 91.88 436 CYS A C 1
ATOM 3344 O O . CYS A 1 436 ? -1.016 9.910 -1.838 1.00 91.88 436 CYS A O 1
ATOM 3346 N N . ALA A 1 437 ? -1.182 11.994 -2.638 1.00 89.44 437 ALA A N 1
ATOM 3347 C CA . ALA A 1 437 ? 0.114 12.452 -2.131 1.00 89.44 437 ALA A CA 1
ATOM 3348 C C . ALA A 1 437 ? 0.163 12.528 -0.596 1.00 89.44 437 ALA A C 1
ATOM 3350 O O . ALA A 1 437 ? 1.227 12.350 -0.013 1.00 89.44 437 ALA A O 1
ATOM 3351 N N . ALA A 1 438 ? -0.981 12.767 0.053 1.00 88.25 438 ALA A N 1
ATOM 3352 C CA . ALA A 1 438 ? -1.137 12.703 1.505 1.00 88.25 438 ALA A CA 1
ATOM 3353 C C . ALA A 1 438 ? -1.397 11.279 2.032 1.00 88.25 438 ALA A C 1
ATOM 3355 O O . ALA A 1 438 ? -1.680 11.111 3.218 1.00 88.25 438 ALA A O 1
ATOM 3356 N N . SER A 1 439 ? -1.349 10.266 1.159 1.00 87.50 439 SER A N 1
ATOM 3357 C CA . SER A 1 439 ? -1.683 8.873 1.471 1.00 87.50 439 SER A CA 1
ATOM 3358 C C . SER A 1 439 ? -3.077 8.698 2.086 1.00 87.50 439 SER A C 1
ATOM 3360 O O . SER A 1 439 ? -3.308 7.750 2.830 1.00 87.50 439 SER A O 1
ATOM 3362 N N . ILE A 1 440 ? -4.023 9.596 1.782 1.00 88.56 440 ILE A N 1
ATOM 3363 C CA . ILE A 1 440 ? -5.414 9.496 2.235 1.00 88.56 440 ILE A CA 1
ATOM 3364 C C . ILE A 1 440 ? -6.150 8.534 1.288 1.00 88.56 440 ILE A C 1
ATOM 3366 O O . ILE A 1 440 ? -6.335 8.863 0.109 1.00 88.56 440 ILE A O 1
ATOM 3370 N N . PRO A 1 441 ? -6.590 7.353 1.765 1.00 85.88 441 PRO A N 1
ATOM 3371 C CA . PRO A 1 441 ? -7.192 6.339 0.910 1.00 85.88 441 PRO A CA 1
ATOM 3372 C C . PRO A 1 441 ? -8.589 6.793 0.477 1.00 85.88 441 PRO A C 1
ATOM 3374 O O . PRO A 1 441 ? -9.517 6.819 1.278 1.00 85.88 441 PRO A O 1
ATOM 3377 N N . TYR A 1 442 ? -8.741 7.203 -0.780 1.00 90.25 442 TYR A N 1
ATOM 3378 C CA . TYR A 1 442 ? -10.015 7.692 -1.328 1.00 90.25 442 TYR A CA 1
ATOM 3379 C C . TYR A 1 442 ? -10.131 7.480 -2.839 1.00 90.25 442 TYR A C 1
ATOM 3381 O O . TYR A 1 442 ? -11.202 7.159 -3.353 1.00 90.25 442 TYR A O 1
ATOM 3389 N N . ALA A 1 443 ? -9.030 7.681 -3.566 1.00 89.81 443 ALA A N 1
ATOM 3390 C CA . ALA A 1 443 ? -9.030 7.643 -5.017 1.00 89.81 443 ALA A CA 1
ATOM 3391 C C . ALA A 1 443 ? -7.826 6.899 -5.580 1.00 89.81 443 ALA A C 1
ATOM 3393 O O . ALA A 1 443 ? -6.709 7.028 -5.078 1.00 89.81 443 ALA A O 1
ATOM 3394 N N . THR A 1 444 ? -8.066 6.170 -6.663 1.00 88.56 444 THR A N 1
ATOM 3395 C CA . THR A 1 444 ? -7.049 5.481 -7.456 1.00 88.56 444 THR A CA 1
ATOM 3396 C C . THR A 1 444 ? -7.228 5.835 -8.928 1.00 88.56 444 THR A C 1
ATOM 3398 O O . THR A 1 444 ? -8.346 5.966 -9.437 1.00 88.56 444 THR A O 1
ATOM 3401 N N . ARG A 1 445 ? -6.115 6.038 -9.632 1.00 86.31 445 ARG A N 1
ATOM 3402 C CA . ARG A 1 445 ? -6.125 6.296 -11.074 1.00 86.31 445 ARG A CA 1
ATOM 3403 C C . ARG A 1 445 ? -6.114 4.959 -11.818 1.00 86.31 445 ARG A C 1
ATOM 3405 O O . ARG A 1 445 ? -5.322 4.090 -11.478 1.00 86.31 445 ARG A O 1
ATOM 3412 N N . VAL A 1 446 ? -6.995 4.796 -12.807 1.00 82.38 446 VAL A N 1
ATOM 3413 C CA . VAL A 1 446 ? -7.186 3.519 -13.533 1.00 82.38 446 VAL A CA 1
ATOM 3414 C C . VAL A 1 446 ? -6.340 3.443 -14.809 1.00 82.38 446 VAL A C 1
ATOM 3416 O O . VAL A 1 446 ? -6.066 2.355 -15.307 1.00 82.38 446 VAL A O 1
ATOM 3419 N N . ASP A 1 447 ? -5.910 4.583 -15.351 1.00 65.00 447 ASP A N 1
ATOM 3420 C CA . ASP A 1 447 ? -5.118 4.620 -16.583 1.00 65.00 447 ASP A CA 1
ATOM 3421 C C . ASP A 1 447 ? -3.686 4.106 -16.324 1.00 65.00 447 ASP A C 1
ATOM 3423 O O . ASP A 1 447 ? -2.893 4.780 -15.672 1.00 65.00 447 ASP A O 1
ATOM 3427 N N . THR A 1 448 ? -3.355 2.917 -16.838 1.00 47.09 448 THR A N 1
ATOM 3428 C CA . THR A 1 448 ? -2.082 2.198 -16.604 1.00 47.09 448 THR A CA 1
ATOM 3429 C C . THR A 1 448 ? -0.951 2.545 -17.575 1.00 47.09 448 THR A C 1
ATOM 3431 O O . THR A 1 448 ? 0.117 1.943 -17.506 1.00 47.09 448 THR A O 1
ATOM 3434 N N . VAL A 1 449 ? -1.154 3.490 -18.496 1.00 47.09 449 VAL A N 1
ATOM 3435 C CA . VAL A 1 449 ? -0.122 3.894 -19.461 1.00 47.09 449 VAL A CA 1
ATOM 3436 C C . VAL A 1 449 ? 0.362 5.298 -19.108 1.00 47.09 449 VAL A C 1
ATOM 3438 O O . VAL A 1 449 ? -0.118 6.295 -19.646 1.00 47.09 449 VAL A O 1
ATOM 3441 N N . GLU A 1 450 ? 1.307 5.383 -18.172 1.00 41.69 450 GLU A N 1
ATOM 3442 C CA . GLU A 1 450 ? 2.138 6.577 -17.990 1.00 41.69 450 GLU A CA 1
ATOM 3443 C C . GLU A 1 450 ? 3.168 6.641 -19.125 1.00 41.69 450 GLU A C 1
ATOM 3445 O O . GLU A 1 450 ? 4.348 6.373 -18.938 1.00 41.69 450 GLU A O 1
ATOM 3450 N N . THR A 1 451 ? 2.741 6.977 -20.343 1.00 45.16 451 THR A N 1
ATOM 3451 C CA . THR A 1 451 ? 3.700 7.514 -21.314 1.00 45.16 451 THR A CA 1
ATOM 3452 C C . THR A 1 451 ? 3.892 8.978 -20.939 1.00 45.16 451 THR A C 1
ATOM 3454 O O . THR A 1 451 ? 3.045 9.807 -21.264 1.00 45.16 451 THR A O 1
ATOM 3457 N N . GLU A 1 452 ? 4.966 9.297 -20.209 1.00 46.31 452 GLU A N 1
ATOM 3458 C CA . GLU A 1 452 ? 5.254 10.644 -19.671 1.00 46.31 452 GLU A CA 1
ATOM 3459 C C . GLU A 1 452 ? 5.198 11.766 -20.736 1.00 46.31 452 GLU A C 1
ATOM 3461 O O . GLU A 1 452 ? 4.992 12.936 -20.401 1.00 46.31 452 GLU A O 1
ATOM 3466 N N . LEU A 1 453 ? 5.299 11.390 -22.016 1.00 44.72 453 LEU A N 1
ATOM 3467 C CA . LEU A 1 453 ? 5.350 12.261 -23.189 1.00 44.72 453 LEU A CA 1
ATOM 3468 C C . LEU A 1 453 ? 4.018 12.408 -23.958 1.00 44.72 453 LEU A C 1
ATOM 3470 O O . LEU A 1 453 ? 3.932 13.276 -24.825 1.00 44.72 453 LEU A O 1
ATOM 3474 N N . ARG A 1 454 ? 2.969 11.612 -23.675 1.00 48.56 454 ARG A N 1
ATOM 3475 C CA . ARG A 1 454 ? 1.654 11.736 -24.347 1.00 48.56 454 ARG A CA 1
ATOM 3476 C C . ARG A 1 454 ? 0.561 12.171 -23.379 1.00 48.56 454 ARG A C 1
ATOM 3478 O O . ARG A 1 454 ? 0.293 11.532 -22.365 1.00 48.56 454 ARG A O 1
ATOM 3485 N N . GLU A 1 455 ? -0.096 13.275 -23.712 1.00 53.03 455 GLU A N 1
ATOM 3486 C CA . GLU A 1 455 ? -1.165 13.843 -22.898 1.00 53.03 455 GLU A CA 1
ATOM 3487 C C . GLU A 1 455 ? -2.468 13.067 -23.102 1.00 53.03 455 GLU A C 1
ATOM 3489 O O . GLU A 1 455 ? -3.144 13.192 -24.124 1.00 53.03 455 GLU A O 1
ATOM 3494 N N . ASN A 1 456 ? -2.860 12.273 -22.103 1.00 57.91 456 ASN A N 1
ATOM 3495 C CA . ASN A 1 456 ? -4.223 11.760 -22.055 1.00 57.91 456 ASN A CA 1
ATOM 3496 C C . ASN A 1 456 ? -5.173 12.939 -21.805 1.00 57.91 456 ASN A C 1
ATOM 3498 O O . ASN A 1 456 ? -5.233 13.478 -20.702 1.00 57.91 456 ASN A O 1
ATOM 3502 N N . LEU A 1 457 ? -5.932 13.319 -22.836 1.00 65.38 457 LEU A N 1
ATOM 3503 C CA . LEU A 1 457 ? -6.973 14.355 -22.770 1.00 65.38 457 LEU A CA 1
ATOM 3504 C C . LEU A 1 457 ? -8.034 14.066 -21.692 1.00 65.38 457 LEU A C 1
ATOM 3506 O O . LEU A 1 457 ? -8.673 14.987 -21.190 1.00 65.38 457 LEU A O 1
ATOM 3510 N N . ILE A 1 458 ? -8.233 12.790 -21.347 1.00 81.69 458 ILE A N 1
ATOM 3511 C CA . ILE A 1 458 ? -9.204 12.336 -20.351 1.00 81.69 458 ILE A CA 1
ATOM 3512 C C . ILE A 1 458 ? -8.496 11.446 -19.332 1.00 81.69 458 ILE A C 1
ATOM 3514 O O . ILE A 1 458 ? -7.850 10.472 -19.710 1.00 81.69 458 ILE A O 1
ATOM 3518 N N . GLU A 1 459 ? -8.675 11.745 -18.046 1.00 87.19 459 GLU A N 1
ATOM 3519 C CA . GLU A 1 459 ? -8.215 10.901 -16.939 1.00 87.19 459 GLU A CA 1
ATOM 3520 C C . GLU A 1 459 ? -9.367 10.075 -16.363 1.00 87.19 459 GLU A C 1
ATOM 3522 O O . GLU A 1 459 ? -10.449 10.615 -16.105 1.00 87.19 459 GLU A O 1
ATOM 3527 N N . ARG A 1 460 ? -9.135 8.784 -16.105 1.00 89.94 460 ARG A N 1
ATOM 3528 C CA . ARG A 1 460 ? -10.091 7.886 -15.436 1.00 89.94 460 ARG A CA 1
ATOM 3529 C C . ARG A 1 460 ? -9.671 7.627 -13.991 1.00 89.94 460 ARG A C 1
ATOM 3531 O O . ARG A 1 460 ? -8.565 7.158 -13.718 1.00 89.94 460 ARG A O 1
ATOM 3538 N N . TRP A 1 461 ? -10.587 7.899 -13.070 1.00 90.81 461 TRP A N 1
ATOM 3539 C CA . TRP A 1 461 ? -10.389 7.736 -11.632 1.00 90.81 461 TRP A CA 1
ATOM 3540 C C . TRP A 1 461 ? -11.485 6.862 -11.033 1.00 90.81 461 TRP A C 1
ATOM 3542 O O . TRP A 1 461 ? -12.655 7.012 -11.377 1.00 90.81 461 TRP A O 1
ATOM 3552 N N . GLN A 1 462 ? -11.114 5.991 -10.104 1.00 91.12 462 GLN A N 1
ATOM 3553 C CA . GLN A 1 462 ? -12.033 5.319 -9.193 1.00 91.12 462 GLN A CA 1
ATOM 3554 C C . GLN A 1 462 ? -12.009 6.061 -7.862 1.00 91.12 462 GLN A C 1
ATOM 3556 O O . GLN A 1 462 ? -10.944 6.260 -7.282 1.00 91.12 462 GLN A O 1
ATOM 3561 N N . VAL A 1 463 ? -13.177 6.509 -7.400 1.00 90.94 463 VAL A N 1
ATOM 3562 C CA . VAL A 1 463 ? -13.322 7.245 -6.138 1.00 90.94 463 VAL A CA 1
ATOM 3563 C C . VAL A 1 463 ? -14.311 6.539 -5.220 1.00 90.94 463 VAL A C 1
ATOM 3565 O O . VAL A 1 463 ? -15.401 6.143 -5.644 1.00 90.94 463 VAL A O 1
ATOM 3568 N N . GLN A 1 464 ? -13.935 6.387 -3.955 1.00 86.50 464 GLN A N 1
ATOM 3569 C CA . GLN A 1 464 ? -14.762 5.768 -2.927 1.00 86.50 464 GLN A CA 1
ATOM 3570 C C . GLN A 1 464 ? -14.339 6.278 -1.551 1.00 86.50 464 GLN A C 1
ATOM 3572 O O . GLN A 1 464 ? -13.155 6.292 -1.224 1.00 86.50 464 GLN A O 1
ATOM 3577 N N . TRP A 1 465 ? -15.310 6.660 -0.721 1.00 82.31 465 TRP A N 1
ATOM 3578 C CA . TRP A 1 465 ? -15.036 6.914 0.690 1.00 82.31 465 TRP A CA 1
ATOM 3579 C C . TRP A 1 465 ? -14.784 5.579 1.401 1.00 82.31 465 TRP A C 1
ATOM 3581 O O . TRP A 1 465 ? -15.666 4.720 1.433 1.00 82.31 465 TRP A O 1
ATOM 3591 N N . GLN A 1 466 ? -13.579 5.392 1.935 1.00 76.06 466 GLN A N 1
ATOM 3592 C CA . GLN A 1 466 ? -13.135 4.156 2.579 1.00 76.06 466 GLN A CA 1
ATOM 3593 C C . GLN A 1 466 ? -13.150 4.291 4.106 1.00 76.06 466 GLN A C 1
ATOM 3595 O O . GLN A 1 466 ? -13.288 5.377 4.668 1.00 76.06 466 GLN A O 1
ATOM 3600 N N . GLN A 1 467 ? -12.970 3.165 4.793 1.00 65.94 467 GLN A N 1
ATOM 3601 C CA . GLN A 1 467 ? -12.976 3.107 6.257 1.00 65.94 467 GLN A CA 1
ATOM 3602 C C . GLN A 1 467 ? -11.806 3.893 6.867 1.00 65.94 467 GLN A C 1
ATOM 3604 O O . GLN A 1 467 ? -11.988 4.655 7.812 1.00 65.94 467 GLN A O 1
ATOM 3609 N N . GLY A 1 468 ? -10.616 3.758 6.272 1.00 71.31 468 GLY A N 1
ATOM 3610 C CA . GLY A 1 468 ? -9.418 4.479 6.695 1.00 71.31 468 GLY A CA 1
ATOM 3611 C C . GLY A 1 468 ? -9.430 5.966 6.339 1.00 71.31 468 GLY A C 1
ATOM 3612 O O . GLY A 1 468 ? -8.657 6.716 6.917 1.00 71.31 468 GLY A O 1
ATOM 3613 N N . THR A 1 469 ? -10.308 6.432 5.438 1.00 82.19 469 THR A N 1
ATOM 3614 C CA . THR A 1 469 ? -10.261 7.814 4.928 1.00 82.19 469 THR A CA 1
ATOM 3615 C C . THR A 1 469 ? -10.372 8.839 6.056 1.00 82.19 469 THR A C 1
ATOM 3617 O O . THR A 1 469 ? -9.533 9.729 6.151 1.00 82.19 469 THR A O 1
ATOM 3620 N N . ALA A 1 470 ? -11.372 8.704 6.935 1.00 80.38 470 ALA A N 1
ATOM 3621 C CA . ALA A 1 470 ? -11.595 9.646 8.034 1.00 80.38 470 ALA A CA 1
ATOM 3622 C C . ALA A 1 470 ? -10.444 9.630 9.055 1.00 80.38 470 ALA A C 1
ATOM 3624 O O . ALA A 1 470 ? -9.960 10.687 9.453 1.00 80.38 470 ALA A O 1
ATOM 3625 N N . ALA A 1 471 ? -9.962 8.438 9.415 1.00 71.69 471 ALA A N 1
ATOM 3626 C CA . ALA A 1 471 ? -8.866 8.277 10.365 1.00 71.69 471 ALA A CA 1
ATOM 3627 C C . ALA A 1 471 ? -7.540 8.833 9.815 1.00 71.69 471 ALA A C 1
ATOM 3629 O O . ALA A 1 471 ? -6.827 9.557 10.509 1.00 71.69 471 ALA A O 1
ATOM 3630 N N . THR A 1 472 ? -7.224 8.566 8.543 1.00 80.44 472 THR A N 1
ATOM 3631 C CA . THR A 1 472 ? -6.023 9.115 7.903 1.00 80.44 472 THR A CA 1
ATOM 3632 C C . THR A 1 472 ? -6.109 10.634 7.769 1.00 80.44 472 THR A C 1
ATOM 3634 O O . THR A 1 472 ? -5.104 11.305 7.966 1.00 80.44 472 THR A O 1
ATOM 3637 N N . ILE A 1 473 ? -7.286 11.211 7.500 1.00 86.25 473 ILE A N 1
ATOM 3638 C CA . ILE A 1 473 ? -7.459 12.674 7.505 1.00 86.25 473 ILE A CA 1
ATOM 3639 C C . ILE A 1 473 ? -7.067 13.261 8.869 1.00 86.25 473 ILE A C 1
ATOM 3641 O O . ILE A 1 473 ? -6.299 14.217 8.932 1.00 86.25 473 ILE A O 1
ATOM 3645 N N . GLU A 1 474 ? -7.540 12.674 9.961 1.00 80.88 474 GLU A N 1
ATOM 3646 C CA . GLU A 1 474 ? -7.243 13.154 11.314 1.00 80.88 474 GLU A CA 1
ATOM 3647 C C . GLU A 1 474 ? -5.750 13.025 11.633 1.00 80.88 474 GLU A C 1
ATOM 3649 O O . GLU A 1 474 ? -5.127 13.997 12.059 1.00 80.88 474 GLU A O 1
ATOM 3654 N N . SER A 1 475 ? -5.136 11.890 11.284 1.00 76.00 475 SER A N 1
ATOM 3655 C CA . SER A 1 475 ? -3.683 11.681 11.372 1.00 76.00 475 SER A CA 1
ATOM 3656 C C . SER A 1 475 ? -2.866 12.737 10.631 1.00 76.00 475 SER A C 1
ATOM 3658 O O . SER A 1 475 ? -1.816 13.160 11.114 1.00 76.00 475 SER A O 1
ATOM 3660 N N . GLN A 1 476 ? -3.294 13.109 9.423 1.00 82.75 476 GLN A N 1
ATOM 3661 C CA . GLN A 1 476 ? -2.551 14.030 8.563 1.00 82.75 476 GLN A CA 1
ATOM 3662 C C . GLN A 1 476 ? -2.747 15.497 8.968 1.00 82.75 476 GLN A C 1
ATOM 3664 O O . GLN A 1 476 ? -1.964 16.354 8.561 1.00 82.75 476 GLN A O 1
ATOM 3669 N N . SER A 1 477 ? -3.743 15.800 9.805 1.00 82.75 477 SER A N 1
ATOM 3670 C CA . SER A 1 477 ? -4.048 17.160 10.264 1.00 82.75 477 SER A CA 1
ATOM 3671 C C . SER A 1 477 ? -2.913 17.818 11.059 1.00 82.75 477 SER A C 1
ATOM 3673 O O . SER A 1 477 ? -2.765 19.041 11.019 1.00 82.75 477 SER A O 1
ATOM 3675 N N . ARG A 1 478 ? -2.029 17.016 11.671 1.00 77.75 478 ARG A N 1
ATOM 3676 C CA . ARG A 1 478 ? -0.799 17.481 12.340 1.00 77.75 478 ARG A CA 1
ATOM 3677 C C . ARG A 1 478 ? 0.145 18.248 11.406 1.00 77.75 478 ARG A C 1
ATOM 3679 O O . ARG A 1 478 ? 0.891 19.117 11.841 1.00 77.75 478 ARG A O 1
ATOM 3686 N N . LEU A 1 479 ? 0.103 17.930 10.110 1.00 80.75 479 LEU A N 1
ATOM 3687 C CA . LEU A 1 479 ? 0.939 18.545 9.078 1.00 80.75 479 LEU A CA 1
ATOM 3688 C C . LEU A 1 479 ? 0.311 19.818 8.491 1.00 80.75 479 LEU A C 1
ATOM 3690 O O . LEU A 1 479 ? 0.969 20.533 7.729 1.00 80.75 479 LEU A O 1
ATOM 3694 N N . GLY A 1 480 ? -0.951 20.107 8.822 1.00 84.38 480 GLY A N 1
ATOM 3695 C CA . GLY A 1 480 ? -1.665 21.293 8.369 1.00 84.38 480 GLY A CA 1
ATOM 3696 C C . GLY A 1 480 ? -3.186 21.176 8.480 1.00 84.38 480 GLY A C 1
ATOM 3697 O O . GLY A 1 480 ? -3.772 20.101 8.390 1.00 84.38 480 GLY A O 1
ATOM 3698 N N . VAL A 1 481 ? -3.851 22.327 8.588 1.00 87.75 481 VAL A N 1
ATOM 3699 C CA . VAL A 1 481 ? -5.321 22.415 8.677 1.00 87.75 481 VAL A CA 1
ATOM 3700 C C . VAL A 1 481 ? -6.007 22.427 7.307 1.00 87.75 481 VAL A C 1
ATOM 3702 O O . VAL A 1 481 ? -7.230 22.371 7.222 1.00 87.75 481 VAL A O 1
ATOM 3705 N N . THR A 1 482 ? -5.238 22.500 6.220 1.00 91.12 482 THR A N 1
ATOM 3706 C CA . THR A 1 482 ? -5.741 22.423 4.843 1.00 91.12 482 THR A CA 1
ATOM 3707 C C . THR A 1 482 ? -4.956 21.396 4.036 1.00 91.12 482 THR A C 1
ATOM 3709 O O . THR A 1 482 ? -3.765 21.182 4.252 1.00 91.12 482 THR A O 1
ATOM 3712 N N . LEU A 1 483 ? -5.617 20.786 3.052 1.00 92.62 483 LEU A N 1
ATOM 3713 C CA . LEU A 1 483 ? -5.018 19.732 2.234 1.00 92.62 483 LEU A CA 1
ATOM 3714 C C . LEU A 1 483 ? -3.736 20.184 1.487 1.00 92.62 483 LEU A C 1
ATOM 3716 O O . LEU A 1 483 ? -2.785 19.409 1.451 1.00 92.62 483 LEU A O 1
ATOM 3720 N N . PRO A 1 484 ? -3.636 21.416 0.938 1.00 91.44 484 PRO A N 1
ATOM 3721 C CA . PRO A 1 484 ? -2.381 21.907 0.363 1.00 91.44 484 PRO A CA 1
ATOM 3722 C C . PRO A 1 484 ? -1.235 22.011 1.377 1.00 91.44 484 PRO A C 1
ATOM 3724 O O . PRO A 1 484 ? -0.111 21.658 1.035 1.00 91.44 484 PRO A O 1
ATOM 3727 N N . GLN A 1 485 ? -1.510 22.460 2.610 1.00 90.00 485 GLN A N 1
ATOM 3728 C CA . GLN A 1 485 ? -0.493 22.566 3.666 1.00 90.00 485 GLN A CA 1
ATOM 3729 C C . GLN A 1 485 ? 0.053 21.192 4.048 1.00 90.00 485 GLN A C 1
ATOM 3731 O O . GLN A 1 485 ? 1.263 21.028 4.125 1.00 90.00 485 GLN A O 1
ATOM 3736 N N . VAL A 1 486 ? -0.831 20.203 4.209 1.00 90.25 486 VAL A N 1
ATOM 3737 C CA . VAL A 1 486 ? -0.443 18.819 4.513 1.00 90.25 486 VAL A CA 1
ATOM 3738 C C . VAL A 1 486 ? 0.510 18.277 3.453 1.00 90.25 486 VAL A C 1
ATOM 3740 O O . VAL A 1 486 ? 1.606 17.838 3.785 1.00 90.25 486 VAL A O 1
ATOM 3743 N N . VAL A 1 487 ? 0.136 18.355 2.170 1.00 92.31 487 VAL A N 1
ATOM 3744 C CA . VAL A 1 487 ? 0.987 17.845 1.082 1.00 92.31 487 VAL A CA 1
ATOM 3745 C C . VAL A 1 487 ? 2.304 18.620 1.007 1.00 92.31 487 VAL A C 1
ATOM 3747 O O . VAL A 1 487 ? 3.355 18.017 0.808 1.00 92.31 487 VAL A O 1
ATOM 3750 N N . GLU A 1 488 ? 2.287 19.942 1.196 1.00 89.50 488 GLU A N 1
ATOM 3751 C CA . GLU A 1 488 ? 3.516 20.738 1.219 1.00 89.50 488 GLU A CA 1
ATOM 3752 C C . GLU A 1 488 ? 4.459 20.319 2.358 1.00 89.50 488 GLU A C 1
ATOM 3754 O O . GLU A 1 488 ? 5.658 20.159 2.122 1.00 89.50 488 GLU A O 1
ATOM 3759 N N . SER A 1 489 ? 3.932 20.100 3.562 1.00 85.31 489 SER A N 1
ATOM 3760 C CA . SER A 1 489 ? 4.696 19.615 4.715 1.00 85.31 489 SER A CA 1
ATOM 3761 C C . SER A 1 489 ? 5.282 18.223 4.462 1.00 85.31 489 SER A C 1
ATOM 3763 O O . SER A 1 489 ? 6.475 18.030 4.682 1.00 85.31 489 SER A O 1
ATOM 3765 N N . ILE A 1 490 ? 4.495 17.282 3.920 1.00 85.56 490 ILE A N 1
ATOM 3766 C CA . ILE A 1 490 ? 4.964 15.926 3.561 1.00 85.56 490 ILE A CA 1
ATOM 3767 C C . ILE A 1 490 ? 6.140 16.002 2.591 1.00 85.56 490 ILE A C 1
ATOM 3769 O O . ILE A 1 490 ? 7.170 15.363 2.798 1.00 85.56 490 ILE A O 1
ATOM 3773 N N . VAL A 1 491 ? 6.008 16.806 1.536 1.00 84.69 491 VAL A N 1
ATOM 3774 C CA . VAL A 1 491 ? 7.044 16.913 0.507 1.00 84.69 491 VAL A CA 1
ATOM 3775 C C . VAL A 1 491 ? 8.310 17.592 1.046 1.00 84.69 491 VAL A C 1
ATOM 3777 O O . VAL A 1 491 ? 9.410 17.226 0.639 1.00 84.69 491 VAL A O 1
ATOM 3780 N N . ARG A 1 492 ? 8.189 18.548 1.978 1.00 81.25 492 ARG A N 1
ATOM 3781 C CA . ARG A 1 492 ? 9.349 19.160 2.652 1.00 81.25 492 ARG A CA 1
ATOM 3782 C C . ARG A 1 492 ? 10.067 18.175 3.572 1.00 81.25 492 ARG A C 1
ATOM 3784 O O . ARG A 1 492 ? 11.286 18.089 3.504 1.00 81.25 492 ARG A O 1
ATOM 3791 N N . LEU A 1 493 ? 9.324 17.414 4.374 1.00 73.88 493 LEU A N 1
ATOM 3792 C CA . LEU A 1 493 ? 9.883 16.417 5.295 1.00 73.88 493 LEU A CA 1
ATOM 3793 C C . LEU A 1 493 ? 10.581 15.271 4.552 1.00 73.88 493 LEU A C 1
ATOM 3795 O O . LEU A 1 493 ? 11.659 14.838 4.954 1.00 73.88 493 LEU A O 1
ATOM 3799 N N . ALA A 1 494 ? 10.013 14.833 3.424 1.00 68.06 494 ALA A N 1
ATOM 3800 C CA . ALA A 1 494 ? 10.632 13.824 2.569 1.00 68.06 494 ALA A CA 1
ATOM 3801 C C . ALA A 1 494 ? 11.986 14.278 1.992 1.00 68.06 494 ALA A C 1
ATOM 3803 O O . ALA A 1 494 ? 12.844 13.439 1.759 1.00 68.06 494 ALA A O 1
ATOM 3804 N N . GLY A 1 495 ? 12.186 15.586 1.783 1.00 57.38 495 GLY A N 1
ATOM 3805 C CA . GLY A 1 495 ? 13.468 16.144 1.335 1.00 57.38 495 GLY A CA 1
ATOM 3806 C C . GLY A 1 495 ? 14.496 16.353 2.453 1.00 57.38 495 GLY A C 1
ATOM 3807 O O . GLY A 1 495 ? 15.677 16.443 2.166 1.00 57.38 495 GLY A O 1
ATOM 3808 N N . GLN A 1 496 ? 14.068 16.416 3.718 1.00 54.69 496 GLN A N 1
ATOM 3809 C CA . GLN A 1 496 ? 14.950 16.628 4.880 1.00 54.69 496 GLN A CA 1
ATOM 3810 C C . GLN A 1 496 ? 15.461 15.325 5.510 1.00 54.69 496 GLN A C 1
ATOM 3812 O O . GLN A 1 496 ? 16.386 15.353 6.316 1.00 54.69 496 GLN A O 1
ATOM 3817 N N . SER A 1 497 ? 14.839 14.191 5.178 1.00 44.47 497 SER A N 1
ATOM 3818 C CA . SER A 1 497 ? 15.173 12.882 5.756 1.00 44.47 497 SER A CA 1
ATOM 3819 C C . SER A 1 497 ? 16.465 12.278 5.180 1.00 44.47 497 SER A C 1
ATOM 3821 O O . SER A 1 497 ? 17.007 11.339 5.760 1.00 44.47 497 SER A O 1
ATOM 3823 N N . ASP A 1 498 ? 16.985 12.843 4.087 1.00 43.03 498 ASP A N 1
ATOM 3824 C CA . ASP A 1 498 ? 18.315 12.547 3.558 1.00 43.03 498 ASP A CA 1
ATOM 3825 C C . ASP A 1 498 ? 19.318 13.493 4.241 1.00 43.03 498 ASP A C 1
ATOM 3827 O O . ASP A 1 498 ? 19.358 14.687 3.955 1.00 43.03 498 ASP A O 1
ATOM 3831 N N . GLY A 1 499 ? 20.062 12.964 5.218 1.00 40.19 499 GLY A N 1
ATOM 3832 C CA . GLY A 1 499 ? 20.845 13.715 6.204 1.00 40.19 499 GLY A CA 1
ATOM 3833 C C . GLY A 1 499 ? 21.618 14.945 5.700 1.00 40.19 499 GLY A C 1
ATOM 3834 O O . GLY A 1 499 ? 22.304 14.925 4.677 1.00 40.19 499 GLY A O 1
ATOM 3835 N N . GLU A 1 500 ? 21.547 16.007 6.504 1.00 38.12 500 GLU A N 1
ATOM 3836 C CA . GLU A 1 500 ? 22.261 17.278 6.368 1.00 38.12 500 GLU A CA 1
ATOM 3837 C C . GLU A 1 500 ? 23.776 17.091 6.126 1.00 38.12 500 GLU A C 1
ATOM 3839 O O . GLU A 1 500 ? 24.534 16.891 7.072 1.00 38.12 500 GLU A O 1
ATOM 3844 N N . ALA A 1 501 ? 24.225 17.184 4.863 1.00 35.72 501 ALA A N 1
ATOM 3845 C CA . ALA A 1 501 ? 25.585 17.619 4.470 1.00 35.72 501 ALA A CA 1
ATOM 3846 C C . ALA A 1 501 ? 25.823 17.781 2.945 1.00 35.72 501 ALA A C 1
ATOM 3848 O O . ALA A 1 501 ? 26.910 18.202 2.544 1.00 35.72 501 ALA A O 1
ATOM 3849 N N . SER A 1 502 ? 24.870 17.481 2.060 1.00 40.38 502 SER A N 1
ATOM 3850 C CA . SER A 1 502 ? 25.013 17.705 0.609 1.00 40.38 502 SER A CA 1
ATOM 3851 C C . SER A 1 502 ? 23.720 18.273 0.045 1.00 40.38 502 SER A C 1
ATOM 3853 O O . SER A 1 502 ? 22.655 17.921 0.532 1.00 40.38 502 SER A O 1
ATOM 3855 N N . GLY A 1 503 ? 23.806 19.175 -0.937 1.00 52.38 503 GLY A N 1
ATOM 3856 C CA . GLY A 1 503 ? 22.619 19.728 -1.597 1.00 52.38 503 GLY A CA 1
ATOM 3857 C C . GLY A 1 503 ? 21.692 18.628 -2.124 1.00 52.38 503 GLY A C 1
ATOM 3858 O O . GLY A 1 503 ? 22.160 17.531 -2.438 1.00 52.38 503 GLY A O 1
ATOM 3859 N N . ASP A 1 504 ? 20.391 18.927 -2.200 1.00 57.81 504 ASP A N 1
ATOM 3860 C CA . ASP A 1 504 ? 19.369 17.986 -2.665 1.00 57.81 504 ASP A CA 1
ATOM 3861 C C . ASP A 1 504 ? 19.806 17.313 -3.978 1.00 57.81 504 ASP A C 1
ATOM 3863 O O . ASP A 1 504 ? 20.157 17.979 -4.957 1.00 57.81 504 ASP A O 1
ATOM 3867 N N . LEU A 1 505 ? 19.775 15.978 -4.011 1.00 75.25 505 LEU A N 1
ATOM 3868 C CA . LEU A 1 505 ? 20.061 15.213 -5.224 1.00 75.25 505 LEU A CA 1
ATOM 3869 C C . LEU A 1 505 ? 19.092 15.637 -6.352 1.00 75.25 505 LEU A C 1
ATOM 3871 O O . LEU A 1 505 ? 17.904 15.853 -6.083 1.00 75.25 505 LEU A O 1
ATOM 3875 N N . PRO A 1 506 ? 19.538 15.699 -7.624 1.00 82.25 506 PRO A N 1
ATOM 3876 C CA . PRO A 1 506 ? 18.679 16.030 -8.766 1.00 82.25 506 PRO A CA 1
ATOM 3877 C C . PRO A 1 506 ? 17.366 15.231 -8.821 1.00 82.25 506 PRO A C 1
ATOM 3879 O O . PRO A 1 506 ? 16.305 15.778 -9.126 1.00 82.25 506 PRO A O 1
ATOM 3882 N N . THR A 1 507 ? 17.407 13.951 -8.450 1.00 82.00 507 THR A N 1
ATOM 3883 C CA . THR A 1 507 ? 16.230 13.077 -8.334 1.00 82.00 507 THR A CA 1
ATOM 3884 C C . THR A 1 507 ? 15.207 13.583 -7.315 1.00 82.00 507 THR A C 1
ATOM 3886 O O . THR A 1 507 ? 14.005 13.585 -7.597 1.00 82.00 507 THR A O 1
ATOM 3889 N N . THR A 1 508 ? 15.659 14.048 -6.150 1.00 82.44 508 THR A N 1
ATOM 3890 C CA . THR A 1 508 ? 14.813 14.595 -5.081 1.00 82.44 508 THR A CA 1
ATOM 3891 C C . THR A 1 508 ? 14.168 15.908 -5.518 1.00 82.44 508 THR A C 1
ATOM 3893 O O . THR A 1 508 ? 12.954 16.073 -5.352 1.00 82.44 508 THR A O 1
ATOM 3896 N N . ILE A 1 509 ? 14.931 16.791 -6.173 1.00 86.00 509 ILE A N 1
ATOM 3897 C CA . ILE A 1 509 ? 14.422 18.053 -6.739 1.00 86.00 509 ILE A CA 1
ATOM 3898 C C . ILE A 1 509 ? 13.325 17.768 -7.773 1.00 86.00 509 ILE A C 1
ATOM 3900 O O . ILE A 1 509 ? 12.227 18.324 -7.683 1.00 86.00 509 ILE A O 1
ATOM 3904 N N . LEU A 1 510 ? 13.569 16.855 -8.721 1.00 87.94 510 LEU A N 1
ATOM 3905 C CA . LEU A 1 510 ? 12.589 16.497 -9.754 1.00 87.94 510 LEU A CA 1
ATOM 3906 C C . LEU A 1 510 ? 11.345 15.825 -9.175 1.00 87.94 510 LEU A C 1
ATOM 3908 O O . LEU A 1 510 ? 10.226 16.136 -9.591 1.00 87.94 510 LEU A O 1
ATOM 3912 N N . ARG A 1 511 ? 11.504 14.941 -8.185 1.00 86.50 511 ARG A N 1
ATOM 3913 C CA . ARG A 1 511 ? 10.376 14.304 -7.493 1.00 86.50 511 ARG A CA 1
ATOM 3914 C C . ARG A 1 511 ? 9.518 15.344 -6.778 1.00 86.50 511 ARG A C 1
ATOM 3916 O O . ARG A 1 511 ? 8.295 15.340 -6.947 1.00 86.50 511 ARG A O 1
ATOM 3923 N N . ARG A 1 512 ? 10.143 16.253 -6.024 1.00 88.94 512 ARG A N 1
ATOM 3924 C CA . ARG A 1 512 ? 9.464 17.364 -5.342 1.00 88.94 512 ARG A CA 1
ATOM 3925 C C . ARG A 1 512 ? 8.737 18.258 -6.338 1.00 88.94 512 ARG A C 1
ATOM 3927 O O . ARG A 1 512 ? 7.558 18.556 -6.139 1.00 88.94 512 ARG A O 1
ATOM 3934 N N . LEU A 1 513 ? 9.401 18.632 -7.428 1.00 89.44 513 LEU A N 1
ATOM 3935 C CA . LEU A 1 513 ? 8.823 19.459 -8.480 1.00 89.44 513 LEU A CA 1
ATOM 3936 C C . LEU A 1 513 ? 7.621 18.776 -9.149 1.00 89.44 513 LEU A C 1
ATOM 3938 O O . LEU A 1 513 ? 6.581 19.409 -9.342 1.00 89.44 513 LEU A O 1
ATOM 3942 N N . ARG A 1 514 ? 7.711 17.477 -9.452 1.00 89.38 514 ARG A N 1
ATOM 3943 C CA . ARG A 1 514 ? 6.606 16.703 -10.036 1.00 89.38 514 ARG A CA 1
ATOM 3944 C C . ARG A 1 514 ? 5.389 16.672 -9.113 1.00 89.38 514 ARG A C 1
ATOM 3946 O O . ARG A 1 514 ? 4.284 16.952 -9.567 1.00 89.38 514 ARG A O 1
ATOM 3953 N N . ILE A 1 515 ? 5.577 16.421 -7.817 1.00 89.31 515 ILE A N 1
ATOM 3954 C CA . ILE A 1 515 ? 4.466 16.448 -6.850 1.00 89.31 515 ILE A CA 1
ATOM 3955 C C . ILE A 1 515 ? 3.889 17.866 -6.737 1.00 89.31 515 ILE A C 1
ATOM 3957 O O . ILE A 1 515 ? 2.671 18.040 -6.788 1.00 89.31 515 ILE A O 1
ATOM 3961 N N . ALA A 1 516 ? 4.742 18.891 -6.647 1.00 90.81 516 ALA A N 1
ATOM 3962 C CA . ALA A 1 516 ? 4.315 20.280 -6.499 1.00 90.81 516 ALA A CA 1
ATOM 3963 C C . ALA A 1 516 ? 3.515 20.792 -7.709 1.00 90.81 516 ALA A C 1
ATOM 3965 O O . ALA A 1 516 ? 2.468 21.418 -7.531 1.00 90.81 516 ALA A O 1
ATOM 3966 N N . THR A 1 517 ? 3.965 20.495 -8.932 1.00 90.31 517 THR A N 1
ATOM 3967 C CA . THR A 1 517 ? 3.279 20.877 -10.181 1.00 90.31 517 THR A CA 1
ATOM 3968 C C . THR A 1 517 ? 1.937 20.163 -10.347 1.00 90.31 517 THR A C 1
ATOM 3970 O O . THR A 1 517 ? 0.933 20.784 -10.700 1.00 90.31 517 THR A O 1
ATOM 3973 N N . GLN A 1 518 ? 1.882 18.870 -10.024 1.00 88.69 518 GLN A N 1
ATOM 3974 C CA . GLN A 1 518 ? 0.668 18.059 -10.110 1.00 88.69 518 GLN A CA 1
ATOM 3975 C C . GLN A 1 518 ? -0.370 18.402 -9.026 1.00 88.69 518 GLN A C 1
ATOM 3977 O O . GLN A 1 518 ? -1.570 18.394 -9.301 1.00 88.69 518 GLN A O 1
ATOM 3982 N N . CYS A 1 519 ? 0.078 18.740 -7.814 1.00 91.94 519 CYS A N 1
ATOM 3983 C CA . CYS A 1 519 ? -0.780 19.107 -6.681 1.00 91.94 519 CYS A CA 1
ATOM 3984 C C . CYS A 1 519 ? -1.085 20.613 -6.602 1.00 91.94 519 CYS A C 1
ATOM 3986 O O . CYS A 1 519 ? -1.782 21.050 -5.685 1.00 91.94 519 CYS A O 1
ATOM 3988 N N . GLY A 1 520 ? -0.570 21.429 -7.524 1.00 88.56 520 GLY A N 1
ATOM 3989 C CA . GLY A 1 520 ? -0.789 22.878 -7.541 1.00 88.56 520 GLY A CA 1
ATOM 3990 C C . GLY A 1 520 ? -0.255 23.594 -6.302 1.00 88.56 520 GLY A C 1
ATOM 3991 O O . GLY A 1 520 ? -0.929 24.458 -5.743 1.00 88.56 520 GLY A O 1
ATOM 3992 N N . LEU A 1 521 ? 0.933 23.204 -5.838 1.00 90.56 521 LEU A N 1
ATOM 3993 C CA . LEU A 1 521 ? 1.643 23.843 -4.728 1.00 90.56 521 LEU A CA 1
ATOM 3994 C C . LEU A 1 521 ? 2.526 24.972 -5.276 1.00 90.56 521 LEU A C 1
ATOM 3996 O O . LEU A 1 521 ? 3.739 24.819 -5.400 1.00 90.56 521 LEU A O 1
ATOM 4000 N N . VAL A 1 522 ? 1.906 26.104 -5.624 1.00 88.19 522 VAL A N 1
ATOM 4001 C CA . VAL A 1 522 ? 2.529 27.229 -6.357 1.00 88.19 522 VAL A CA 1
ATOM 4002 C C . VAL A 1 522 ? 3.884 27.654 -5.781 1.00 88.19 522 VAL A C 1
ATOM 4004 O O . VAL A 1 522 ? 4.861 27.773 -6.518 1.00 88.19 522 VAL A O 1
ATOM 4007 N N . ARG A 1 523 ? 3.973 27.837 -4.458 1.00 87.38 523 ARG A N 1
ATOM 4008 C CA . ARG A 1 523 ? 5.207 28.281 -3.794 1.00 87.38 523 ARG A CA 1
ATOM 4009 C C . ARG A 1 523 ? 6.319 27.234 -3.868 1.00 87.38 523 ARG A C 1
ATOM 4011 O O . ARG A 1 523 ? 7.452 27.575 -4.190 1.00 87.38 523 ARG A O 1
ATOM 4018 N N . LEU A 1 524 ? 5.996 25.973 -3.581 1.00 88.12 524 LEU A N 1
ATOM 4019 C CA . LEU A 1 524 ? 6.960 24.870 -3.596 1.00 88.12 524 LEU A CA 1
ATOM 4020 C C . LEU A 1 524 ? 7.446 24.563 -5.018 1.00 88.12 524 LEU A C 1
ATOM 4022 O O . LEU A 1 524 ? 8.629 24.296 -5.220 1.00 88.12 524 LEU A O 1
ATOM 4026 N N . ALA A 1 525 ? 6.547 24.650 -6.002 1.00 89.56 525 ALA A N 1
ATOM 4027 C CA . ALA A 1 525 ? 6.887 24.520 -7.413 1.00 89.56 525 ALA A CA 1
ATOM 4028 C C . ALA A 1 525 ? 7.830 25.645 -7.856 1.00 89.56 525 ALA A C 1
ATOM 4030 O O . ALA A 1 525 ? 8.856 25.363 -8.462 1.00 89.56 525 ALA A O 1
ATOM 4031 N N . GLY A 1 526 ? 7.537 26.900 -7.492 1.00 87.25 526 GLY A N 1
ATOM 4032 C CA . GLY A 1 526 ? 8.414 28.039 -7.783 1.00 87.25 526 GLY A CA 1
ATOM 4033 C C . GLY A 1 526 ? 9.811 27.901 -7.166 1.00 87.25 526 GLY A C 1
ATOM 4034 O O . GLY A 1 526 ? 10.795 28.185 -7.839 1.00 87.25 526 GLY A O 1
ATOM 4035 N N . GLN A 1 527 ? 9.904 27.412 -5.924 1.00 86.81 527 GLN A N 1
ATOM 4036 C CA . GLN A 1 527 ? 11.185 27.130 -5.259 1.00 86.81 527 GLN A CA 1
ATOM 4037 C C . GLN A 1 527 ? 11.962 26.014 -5.966 1.00 86.81 527 GLN A C 1
ATOM 4039 O O . GLN A 1 527 ? 13.110 26.216 -6.338 1.00 86.81 527 GLN A O 1
ATOM 4044 N N . SER A 1 528 ? 11.311 24.881 -6.241 1.00 87.81 528 SER A N 1
ATOM 4045 C CA . SER A 1 528 ? 11.971 23.730 -6.876 1.00 87.81 528 SER A CA 1
ATOM 4046 C C . SER A 1 528 ? 12.389 24.021 -8.322 1.00 87.81 528 SER A C 1
ATOM 4048 O O . SER A 1 528 ? 13.395 23.502 -8.785 1.00 87.81 528 SER A O 1
ATOM 4050 N N . LEU A 1 529 ? 11.647 24.875 -9.037 1.00 88.06 529 LEU A N 1
ATOM 4051 C CA . LEU A 1 529 ? 12.045 25.369 -10.359 1.00 88.06 529 LEU A CA 1
ATOM 4052 C C . LEU A 1 529 ? 13.285 26.266 -10.297 1.00 88.06 529 LEU A C 1
ATOM 4054 O O . LEU A 1 529 ? 14.093 26.230 -11.218 1.00 88.06 529 LEU A O 1
ATOM 4058 N N . ALA A 1 530 ? 13.438 27.064 -9.236 1.00 85.50 530 ALA A N 1
ATOM 4059 C CA . ALA A 1 530 ? 14.616 27.907 -9.047 1.00 85.50 530 ALA A CA 1
ATOM 4060 C C . ALA A 1 530 ? 15.881 27.095 -8.710 1.00 85.50 530 ALA A C 1
ATOM 4062 O O . ALA A 1 530 ? 16.982 27.583 -8.940 1.00 85.50 530 ALA A O 1
ATOM 4063 N N . GLU A 1 531 ? 15.726 25.868 -8.206 1.00 85.44 531 GLU A N 1
ATOM 4064 C CA . GLU A 1 531 ? 16.825 24.936 -7.919 1.00 85.44 531 GLU A CA 1
ATOM 4065 C C . GLU A 1 531 ? 17.314 24.157 -9.151 1.00 85.44 531 GLU A C 1
ATOM 4067 O O . GLU A 1 531 ? 18.367 23.528 -9.096 1.00 85.44 531 GLU A O 1
ATOM 4072 N N . ILE A 1 532 ? 16.602 24.221 -10.285 1.00 86.25 532 ILE A N 1
ATOM 4073 C CA . ILE A 1 532 ? 17.111 23.737 -11.581 1.00 86.25 532 ILE A CA 1
ATOM 4074 C C . ILE A 1 532 ? 18.098 24.781 -12.122 1.00 86.25 532 ILE A C 1
ATOM 4076 O O . ILE A 1 532 ? 17.836 25.497 -13.088 1.00 86.25 532 ILE A O 1
ATOM 4080 N N . ASP A 1 533 ? 19.230 24.908 -11.439 1.00 82.12 533 ASP A N 1
ATOM 4081 C CA . ASP A 1 533 ? 20.243 25.929 -11.667 1.00 82.12 533 ASP A CA 1
ATOM 4082 C C . ASP A 1 533 ? 21.534 25.341 -12.279 1.00 82.12 533 ASP A C 1
ATOM 4084 O O . ASP A 1 533 ? 21.566 24.238 -12.835 1.00 82.12 533 ASP A O 1
ATOM 4088 N N . GLY A 1 534 ? 22.636 26.096 -12.214 1.00 77.56 534 GLY A N 1
ATOM 4089 C CA . GLY A 1 534 ? 23.940 25.630 -12.687 1.00 77.56 534 GLY A CA 1
ATOM 4090 C C . GLY A 1 534 ? 24.474 24.399 -11.943 1.00 77.56 534 GLY A C 1
ATOM 4091 O O . GLY A 1 534 ? 25.118 23.554 -12.570 1.00 77.56 534 GLY A O 1
ATOM 4092 N N . HIS A 1 535 ? 24.200 24.272 -10.643 1.00 80.94 535 HIS A N 1
ATOM 4093 C CA . HIS A 1 535 ? 24.639 23.132 -9.844 1.00 80.94 535 HIS A CA 1
ATOM 4094 C C . HIS A 1 535 ? 23.872 21.869 -10.230 1.00 80.94 535 HIS A C 1
ATOM 4096 O O . HIS A 1 535 ? 24.510 20.859 -10.539 1.00 80.94 535 HIS A O 1
ATOM 4102 N N . PHE A 1 536 ? 22.541 21.949 -10.343 1.00 85.56 536 PHE A N 1
ATOM 4103 C CA . PHE A 1 536 ? 21.713 20.841 -10.834 1.00 85.56 536 PHE A CA 1
ATOM 4104 C C . PHE A 1 536 ? 22.236 20.306 -12.172 1.00 85.56 536 PHE A C 1
ATOM 4106 O O . PHE A 1 536 ? 22.525 19.118 -12.301 1.00 85.56 536 PHE A O 1
ATOM 4113 N N . ARG A 1 537 ? 22.473 21.191 -13.149 1.00 85.19 537 ARG A N 1
ATOM 4114 C CA . ARG A 1 537 ? 22.991 20.814 -14.480 1.00 85.19 537 ARG A CA 1
ATOM 4115 C C . ARG A 1 537 ? 24.351 20.107 -14.429 1.00 85.19 537 ARG A C 1
ATOM 4117 O O . ARG A 1 537 ? 24.639 19.226 -15.240 1.00 85.19 537 ARG A O 1
ATOM 4124 N N . SER A 1 538 ? 25.198 20.481 -13.472 1.00 79.75 538 SER A N 1
ATOM 4125 C CA . SER A 1 538 ? 26.532 19.892 -13.313 1.00 79.75 538 SER A CA 1
ATOM 4126 C C . SER A 1 538 ? 26.523 18.473 -12.737 1.00 79.75 538 SER A C 1
ATOM 4128 O O . SER A 1 538 ? 27.460 17.719 -13.014 1.00 79.75 538 SER A O 1
ATOM 4130 N N . VAL A 1 539 ? 25.479 18.102 -11.990 1.00 79.88 539 VAL A N 1
ATOM 4131 C CA . VAL A 1 539 ? 25.376 16.816 -11.280 1.00 79.88 539 VAL A CA 1
ATOM 4132 C C . VAL A 1 539 ? 24.370 15.870 -11.945 1.00 79.88 539 VAL A C 1
ATOM 4134 O O . VAL A 1 539 ? 24.575 14.660 -11.907 1.00 79.88 539 VAL A O 1
ATOM 4137 N N . ALA A 1 540 ? 23.323 16.404 -12.580 1.00 82.44 540 ALA A N 1
ATOM 4138 C CA . ALA A 1 540 ? 22.222 15.621 -13.131 1.00 82.44 540 ALA A CA 1
ATOM 4139 C C . ALA A 1 540 ? 22.644 14.667 -14.265 1.00 82.44 540 ALA A C 1
ATOM 4141 O O . ALA A 1 540 ? 23.468 15.003 -15.129 1.00 82.44 540 ALA A O 1
ATOM 4142 N N . SER A 1 541 ? 22.035 13.479 -14.267 1.00 84.06 541 SER A N 1
ATOM 4143 C CA . SER A 1 541 ? 22.142 12.476 -15.330 1.00 84.06 541 SER A CA 1
ATOM 4144 C C . SER A 1 541 ? 21.341 12.873 -16.577 1.00 84.06 541 SER A C 1
ATOM 4146 O O . SER A 1 541 ? 20.514 13.785 -16.540 1.00 84.06 541 SER A O 1
ATOM 4148 N N . LEU A 1 542 ? 21.559 12.182 -17.705 1.00 84.94 542 LEU A N 1
ATOM 4149 C CA . LEU A 1 542 ? 20.817 12.460 -18.941 1.00 84.94 542 LEU A CA 1
ATOM 4150 C C . LEU A 1 542 ? 19.301 12.305 -18.736 1.00 84.94 542 LEU A C 1
ATOM 4152 O O . LEU A 1 542 ? 18.551 13.205 -19.099 1.00 84.94 542 LEU A O 1
ATOM 4156 N N . SER A 1 543 ? 18.860 11.216 -18.100 1.00 83.62 543 SER A N 1
ATOM 4157 C CA . SER A 1 543 ? 17.437 10.968 -17.818 1.00 83.62 543 SER A CA 1
ATOM 4158 C C . SER A 1 543 ? 16.824 12.069 -16.940 1.00 83.62 543 SER A C 1
ATOM 4160 O O . SER A 1 543 ? 15.740 12.573 -17.234 1.00 83.62 543 SER A O 1
ATOM 4162 N N . GLU A 1 544 ? 17.548 12.528 -15.916 1.00 86.44 544 GLU A N 1
ATOM 4163 C CA . GLU A 1 544 ? 17.105 13.631 -15.055 1.00 86.44 544 GLU A CA 1
ATOM 4164 C C . GLU A 1 544 ? 16.993 14.955 -15.822 1.00 86.44 544 GLU A C 1
ATOM 4166 O O . GLU A 1 544 ? 16.032 15.700 -15.631 1.00 86.44 544 GLU A O 1
ATOM 4171 N N . LEU A 1 545 ? 17.933 15.246 -16.725 1.00 88.12 545 LEU A N 1
ATOM 4172 C CA . LEU A 1 545 ? 17.881 16.448 -17.558 1.00 88.12 545 LEU A CA 1
ATOM 4173 C C . LEU A 1 545 ? 16.712 16.405 -18.556 1.00 88.12 545 LEU A C 1
ATOM 4175 O O . LEU A 1 545 ? 16.016 17.411 -18.703 1.00 88.12 545 LEU A O 1
ATOM 4179 N N . VAL A 1 546 ? 16.435 15.257 -19.189 1.00 86.69 546 VAL A N 1
ATOM 4180 C CA . VAL A 1 546 ? 15.251 15.086 -20.058 1.00 86.69 546 VAL A CA 1
ATOM 4181 C C . VAL A 1 546 ? 13.953 15.256 -19.259 1.00 86.69 546 VAL A C 1
ATOM 4183 O O . VAL A 1 546 ? 13.033 15.956 -19.700 1.00 86.69 546 VAL A O 1
ATOM 4186 N N . GLY A 1 547 ? 13.893 14.699 -18.046 1.00 86.75 547 GLY A N 1
ATOM 4187 C CA . GLY A 1 547 ? 12.777 14.906 -17.123 1.00 86.75 547 GLY A CA 1
ATOM 4188 C C . GLY A 1 547 ? 12.589 16.381 -16.752 1.00 86.75 547 GLY A C 1
ATOM 4189 O O . GLY A 1 547 ? 11.469 16.898 -16.804 1.00 86.75 547 GLY A O 1
ATOM 4190 N N . ALA A 1 548 ? 13.681 17.092 -16.451 1.00 89.06 548 ALA A N 1
ATOM 4191 C CA . ALA A 1 548 ? 13.668 18.526 -16.162 1.00 89.06 548 ALA A CA 1
ATOM 4192 C C . ALA A 1 548 ? 13.125 19.337 -17.347 1.00 89.06 548 ALA A C 1
ATOM 4194 O O . ALA A 1 548 ? 12.215 20.147 -17.167 1.00 89.06 548 ALA A O 1
ATOM 4195 N N . ILE A 1 549 ? 13.625 19.080 -18.561 1.00 87.31 549 ILE A N 1
ATOM 4196 C CA . ILE A 1 549 ? 13.180 19.736 -19.800 1.00 87.31 549 ILE A CA 1
ATOM 4197 C C . ILE A 1 549 ? 11.679 19.538 -20.009 1.00 87.31 549 ILE A C 1
ATOM 4199 O O . ILE A 1 549 ? 10.954 20.501 -20.268 1.00 87.31 549 ILE A O 1
ATOM 4203 N N . THR A 1 550 ? 11.201 18.304 -19.853 1.00 84.75 550 THR A N 1
ATOM 4204 C CA . THR A 1 550 ? 9.790 17.958 -20.050 1.00 84.75 550 THR A CA 1
ATOM 4205 C C . THR A 1 550 ? 8.895 18.698 -19.059 1.00 84.75 550 THR A C 1
ATOM 4207 O O . THR A 1 550 ? 7.880 19.279 -19.451 1.00 84.75 550 THR A O 1
ATOM 4210 N N . ILE A 1 551 ? 9.276 18.744 -17.778 1.00 87.06 551 ILE A N 1
ATOM 4211 C CA . ILE A 1 551 ? 8.515 19.476 -16.758 1.00 87.06 551 ILE A CA 1
ATOM 4212 C C . ILE A 1 551 ? 8.540 20.983 -17.043 1.00 87.06 551 ILE A C 1
ATOM 4214 O O . ILE A 1 551 ? 7.488 21.620 -17.046 1.00 87.06 551 ILE A O 1
ATOM 4218 N N . VAL A 1 552 ? 9.708 21.563 -17.323 1.00 86.81 552 VAL A N 1
ATOM 4219 C CA . VAL A 1 552 ? 9.864 23.005 -17.575 1.00 86.81 552 VAL A CA 1
ATOM 4220 C C . VAL A 1 552 ? 9.051 23.447 -18.797 1.00 86.81 552 VAL A C 1
ATOM 4222 O O . VAL A 1 552 ? 8.295 24.418 -18.710 1.00 86.81 552 VAL A O 1
ATOM 4225 N N . ALA A 1 553 ? 9.122 22.701 -19.903 1.00 82.75 553 ALA A N 1
ATOM 4226 C CA . ALA A 1 553 ? 8.348 22.978 -21.114 1.00 82.75 553 ALA A CA 1
ATOM 4227 C C . ALA A 1 553 ? 6.832 22.919 -20.854 1.00 82.75 553 ALA A C 1
ATOM 4229 O O . ALA A 1 553 ? 6.089 23.812 -21.265 1.00 82.75 553 ALA A O 1
ATOM 4230 N N . ARG A 1 554 ? 6.362 21.914 -20.105 1.00 84.44 554 ARG A N 1
ATOM 4231 C CA . ARG A 1 554 ? 4.936 21.769 -19.762 1.00 84.44 554 ARG A CA 1
ATOM 4232 C C . ARG A 1 554 ? 4.434 22.839 -18.796 1.00 84.44 554 ARG A C 1
ATOM 4234 O O . ARG A 1 554 ? 3.278 23.249 -18.902 1.00 84.44 554 ARG A O 1
ATOM 4241 N N . VAL A 1 555 ? 5.273 23.308 -17.869 1.00 85.06 555 VAL A N 1
ATOM 4242 C CA . VAL A 1 555 ? 4.944 24.453 -17.002 1.00 85.06 555 VAL A CA 1
ATOM 4243 C C . VAL A 1 555 ? 4.778 25.718 -17.842 1.00 85.06 555 VAL A C 1
ATOM 4245 O O . VAL A 1 555 ? 3.778 26.414 -17.676 1.00 85.06 555 VAL A O 1
ATOM 4248 N N . ALA A 1 556 ? 5.699 25.988 -18.773 1.00 79.31 556 ALA A N 1
ATOM 4249 C CA . ALA A 1 556 ? 5.605 27.142 -19.669 1.00 79.31 556 ALA A CA 1
ATOM 4250 C C . ALA A 1 556 ? 4.333 27.100 -20.538 1.00 79.31 556 ALA A C 1
ATOM 4252 O O . ALA A 1 556 ? 3.675 28.124 -20.722 1.00 79.31 556 ALA A O 1
ATOM 4253 N N . ALA A 1 557 ? 3.941 25.909 -20.999 1.00 77.75 557 ALA A N 1
ATOM 4254 C CA . ALA A 1 557 ? 2.718 25.697 -21.771 1.00 77.75 557 ALA A CA 1
ATOM 4255 C C . ALA A 1 557 ? 1.420 25.724 -20.929 1.00 77.75 557 ALA A C 1
ATOM 4257 O O . ALA A 1 557 ? 0.329 25.773 -21.491 1.00 77.75 557 ALA A O 1
ATOM 4258 N N . GLY A 1 558 ? 1.492 25.697 -19.590 1.00 79.75 558 GLY A N 1
ATOM 4259 C CA . GLY A 1 558 ? 0.309 25.613 -18.717 1.00 79.75 558 GLY A CA 1
ATOM 4260 C C . GLY A 1 558 ? -0.374 24.234 -18.712 1.00 79.75 558 GLY A C 1
ATOM 4261 O O . GLY A 1 558 ? -1.533 24.103 -18.307 1.00 79.75 558 GLY A O 1
ATOM 4262 N N . HIS A 1 559 ? 0.339 23.190 -19.142 1.00 84.06 559 HIS A N 1
ATOM 4263 C CA . HIS A 1 559 ? -0.183 21.827 -19.306 1.00 84.06 559 HIS A CA 1
ATOM 4264 C C . HIS A 1 559 ? -0.199 21.009 -18.003 1.00 84.06 559 HIS A C 1
ATOM 4266 O O . HIS A 1 559 ? -0.605 19.844 -17.996 1.00 84.06 559 HIS A O 1
ATOM 4272 N N . PHE A 1 560 ? 0.231 21.590 -16.878 1.00 85.69 560 PHE A N 1
ATOM 4273 C CA . PHE A 1 560 ? 0.063 20.965 -15.567 1.00 85.69 560 PHE A CA 1
ATOM 4274 C C . PHE A 1 560 ? -1.295 21.325 -14.955 1.00 85.69 560 PHE A C 1
ATOM 4276 O O . PHE A 1 560 ? -1.642 22.507 -14.886 1.00 85.69 560 PHE A O 1
ATOM 4283 N N . PRO A 1 561 ? -2.051 20.342 -14.426 1.00 83.62 561 PRO A N 1
ATOM 4284 C CA . PRO A 1 561 ? -3.357 20.594 -13.819 1.00 83.62 561 PRO A CA 1
ATOM 4285 C C . PRO A 1 561 ? -3.284 21.600 -12.669 1.00 83.62 561 PRO A C 1
ATOM 4287 O O . PRO A 1 561 ? -4.172 22.436 -12.530 1.00 83.62 561 PRO A O 1
ATOM 4290 N N . GLY A 1 562 ? -2.216 21.541 -11.869 1.00 84.69 562 GLY A N 1
ATOM 4291 C CA . GLY A 1 562 ? -2.041 22.382 -10.693 1.00 84.69 562 GLY A CA 1
ATOM 4292 C C . GLY A 1 562 ? -1.465 23.774 -10.953 1.00 84.69 562 GLY A C 1
ATOM 4293 O O . GLY A 1 562 ? -1.549 24.606 -10.055 1.00 84.69 562 GLY A O 1
ATOM 4294 N N . LEU A 1 563 ? -0.894 24.037 -12.134 1.00 88.81 563 LEU A N 1
ATOM 4295 C CA . LEU A 1 563 ? -0.191 25.290 -12.450 1.00 88.81 563 LEU A CA 1
ATOM 4296 C C . LEU A 1 563 ? -0.662 25.888 -13.791 1.00 88.81 563 LEU A C 1
ATOM 4298 O O . LEU A 1 563 ? 0.127 25.974 -14.734 1.00 88.81 563 LEU A O 1
ATOM 4302 N N . PRO A 1 564 ? -1.940 26.284 -13.917 1.00 88.31 564 PRO A N 1
ATOM 4303 C CA . PRO A 1 564 ? -2.409 26.992 -15.103 1.00 88.31 564 PRO A CA 1
ATOM 4304 C C . PRO A 1 564 ? -1.739 28.367 -15.210 1.00 88.31 564 PRO A C 1
ATOM 4306 O O . PRO A 1 564 ? -1.665 29.113 -14.234 1.00 88.31 564 PRO A O 1
ATOM 4309 N N . THR A 1 565 ? -1.280 28.725 -16.407 1.00 85.06 565 THR A N 1
ATOM 4310 C CA . THR A 1 565 ? -0.672 30.038 -16.691 1.00 85.06 565 THR A CA 1
ATOM 4311 C C . THR A 1 565 ? -1.704 31.081 -17.119 1.00 85.06 565 THR A C 1
ATOM 4313 O O . THR A 1 565 ? -1.447 32.281 -17.016 1.00 85.06 565 THR A O 1
ATOM 4316 N N . ARG A 1 566 ? -2.886 30.639 -17.570 1.00 84.56 566 ARG A N 1
ATOM 4317 C CA . ARG A 1 566 ? -3.968 31.504 -18.046 1.00 84.56 566 ARG A CA 1
ATOM 4318 C C . ARG A 1 566 ? -5.099 31.633 -17.013 1.00 84.56 566 ARG A C 1
ATOM 4320 O O . ARG A 1 566 ? -5.459 30.630 -16.392 1.00 84.56 566 ARG A O 1
ATOM 4327 N N . PRO A 1 567 ? -5.685 32.830 -16.815 1.00 85.06 567 PRO A N 1
ATOM 4328 C CA . PRO A 1 567 ? -6.776 33.044 -15.859 1.00 85.06 567 PRO A CA 1
ATOM 4329 C C . PRO A 1 567 ? -8.024 32.180 -16.100 1.00 85.06 567 PRO A C 1
ATOM 4331 O O . PRO A 1 567 ? -8.652 31.737 -15.137 1.00 85.06 567 PRO A O 1
ATOM 4334 N N . GLU A 1 568 ? -8.376 31.914 -17.358 1.00 85.25 568 GLU A N 1
ATOM 4335 C CA . GLU A 1 568 ? -9.548 31.120 -17.755 1.00 85.25 568 GLU A CA 1
ATOM 4336 C C . GLU A 1 568 ? -9.475 29.645 -17.334 1.00 85.25 568 GLU A C 1
ATOM 4338 O O . GLU A 1 568 ? -10.510 29.007 -17.141 1.00 85.25 568 GLU A O 1
ATOM 4343 N N . ASP A 1 569 ? -8.266 29.126 -17.117 1.00 84.06 569 ASP A N 1
ATOM 4344 C CA . ASP A 1 569 ? -8.020 27.735 -16.731 1.00 84.06 569 ASP A CA 1
ATOM 4345 C C . ASP A 1 569 ? -8.011 27.535 -15.206 1.00 84.06 569 ASP A C 1
ATOM 4347 O O . ASP A 1 569 ? -7.738 26.437 -14.713 1.00 84.06 569 ASP A O 1
ATOM 4351 N N . THR A 1 570 ? -8.291 28.588 -14.432 1.00 87.62 570 THR A N 1
ATOM 4352 C CA . THR A 1 570 ? -8.219 28.557 -12.966 1.00 87.62 570 THR A CA 1
ATOM 4353 C C . THR A 1 570 ? -9.520 28.146 -12.290 1.00 87.62 570 THR A C 1
ATOM 4355 O O . THR A 1 570 ? -10.619 28.265 -12.827 1.00 87.62 570 THR A O 1
ATOM 4358 N N . TYR A 1 571 ? -9.393 27.682 -11.048 1.00 87.62 571 TYR A N 1
ATOM 4359 C CA . TYR A 1 571 ? -10.517 27.443 -10.152 1.00 87.62 571 TYR A CA 1
ATOM 4360 C C . TYR A 1 571 ? -10.136 28.006 -8.779 1.00 87.62 571 TYR A C 1
ATOM 4362 O O . TYR A 1 571 ? -9.579 27.265 -7.968 1.00 87.62 571 TYR A O 1
ATOM 4370 N N . PRO A 1 572 ? -10.379 29.303 -8.503 1.00 78.81 572 PRO A N 1
ATOM 4371 C CA . PRO A 1 572 ? -9.709 30.051 -7.430 1.00 78.81 572 PRO A CA 1
ATOM 4372 C C . PRO A 1 572 ? -9.733 29.426 -6.027 1.00 78.81 572 PRO A C 1
ATOM 4374 O O . PRO A 1 572 ? -8.805 29.637 -5.255 1.00 78.81 572 PRO A O 1
ATOM 4377 N N . ALA A 1 573 ? -10.751 28.624 -5.695 1.00 75.75 573 ALA A N 1
ATOM 4378 C CA . ALA A 1 573 ? -10.824 27.908 -4.418 1.00 75.75 573 ALA A CA 1
ATOM 4379 C C . ALA A 1 573 ? -9.767 26.788 -4.259 1.00 75.75 573 ALA A C 1
ATOM 4381 O O . ALA A 1 573 ? -9.488 26.359 -3.143 1.00 75.75 573 ALA A O 1
ATOM 4382 N N . VAL A 1 574 ? -9.193 26.289 -5.360 1.00 83.88 574 VAL A N 1
ATOM 4383 C CA . VAL A 1 574 ? -8.332 25.089 -5.390 1.00 83.88 574 VAL A CA 1
ATOM 4384 C C . VAL A 1 574 ? -7.054 25.293 -6.212 1.00 83.88 574 VAL A C 1
ATOM 4386 O O . VAL A 1 574 ? -5.992 24.805 -5.809 1.00 83.88 574 VAL A O 1
ATOM 4389 N N . VAL A 1 575 ? -7.163 25.981 -7.353 1.00 87.31 575 VAL A N 1
ATOM 4390 C CA . VAL A 1 575 ? -6.119 26.180 -8.366 1.00 87.31 575 VAL A CA 1
ATOM 4391 C C . VAL A 1 575 ? -6.058 27.664 -8.740 1.00 87.31 575 VAL A C 1
ATOM 4393 O O . VAL A 1 575 ? -7.014 28.206 -9.297 1.00 87.31 575 VAL A O 1
ATOM 4396 N N . ALA A 1 576 ? -4.930 28.307 -8.443 1.00 85.88 576 ALA A N 1
ATOM 4397 C CA . ALA A 1 576 ? -4.662 29.709 -8.762 1.00 85.88 576 ALA A CA 1
ATOM 4398 C C . ALA A 1 576 ? -3.816 29.849 -10.040 1.00 85.88 576 ALA A C 1
ATOM 4400 O O . ALA A 1 576 ? -3.208 28.877 -10.488 1.00 85.88 576 ALA A O 1
ATOM 4401 N N . VAL A 1 577 ? -3.760 31.065 -10.599 1.00 88.62 577 VAL A N 1
ATOM 4402 C CA . VAL A 1 577 ? -2.850 31.384 -11.712 1.00 88.62 577 VAL A CA 1
ATOM 4403 C C . VAL A 1 577 ? -1.409 31.221 -11.234 1.00 88.62 577 VAL A C 1
ATOM 4405 O O . VAL A 1 577 ? -1.034 31.746 -10.182 1.00 88.62 577 VAL A O 1
ATOM 4408 N N . PHE A 1 578 ? -0.601 30.507 -12.011 1.00 88.50 578 PHE A N 1
ATOM 4409 C CA . PHE A 1 578 ? 0.824 30.358 -11.774 1.00 88.50 578 PHE A CA 1
ATOM 4410 C C . PHE A 1 578 ? 1.627 31.322 -12.648 1.00 88.50 578 PHE A C 1
ATOM 4412 O O . PHE A 1 578 ? 1.470 31.358 -13.868 1.00 88.50 578 PHE A O 1
ATOM 4419 N N . HIS A 1 579 ? 2.535 32.060 -12.014 1.00 85.00 579 HIS A N 1
ATOM 4420 C CA . HIS A 1 579 ? 3.528 32.877 -12.699 1.00 85.00 579 HIS A CA 1
ATOM 4421 C C . HIS A 1 579 ? 4.904 32.217 -12.533 1.00 85.00 579 HIS A C 1
ATOM 4423 O O . HIS A 1 579 ? 5.378 32.113 -11.397 1.00 85.00 579 HIS A O 1
ATOM 4429 N N . PRO A 1 580 ? 5.537 31.735 -13.620 1.00 77.94 580 PRO A N 1
ATOM 4430 C CA . PRO A 1 580 ? 6.844 31.096 -13.535 1.00 77.94 580 PRO A CA 1
ATOM 4431 C C . PRO A 1 580 ? 7.916 32.084 -13.041 1.00 77.94 580 PRO A C 1
ATOM 4433 O O . PRO A 1 580 ? 7.844 33.276 -13.356 1.00 77.94 580 PRO A O 1
ATOM 4436 N N . PRO A 1 581 ? 8.908 31.616 -12.260 1.00 78.44 581 PRO A N 1
ATOM 4437 C CA . PRO A 1 581 ? 9.967 32.476 -11.743 1.00 78.44 581 PRO A CA 1
ATOM 4438 C C . PRO A 1 581 ? 10.838 33.035 -12.876 1.00 78.44 581 PRO A C 1
ATOM 4440 O O . PRO A 1 581 ? 11.117 32.350 -13.856 1.00 78.44 581 PRO A O 1
ATOM 4443 N N . HIS A 1 582 ? 11.330 34.267 -12.716 1.00 67.19 582 HIS A N 1
ATOM 4444 C CA . HIS A 1 582 ? 12.204 34.917 -13.705 1.00 67.19 582 HIS A CA 1
ATOM 4445 C C . HIS A 1 582 ? 13.566 34.220 -13.888 1.00 67.19 582 HIS A C 1
ATOM 4447 O O . HIS A 1 582 ? 14.218 34.427 -14.904 1.00 67.19 582 HIS A O 1
ATOM 4453 N N . SER A 1 583 ? 13.995 33.411 -12.914 1.00 61.88 583 SER A N 1
ATOM 4454 C CA . SER A 1 583 ? 15.259 32.661 -12.909 1.00 61.88 583 SER A CA 1
ATOM 4455 C C . SER A 1 583 ? 15.142 31.238 -13.469 1.00 61.88 583 SER A C 1
ATOM 4457 O O . SER A 1 583 ? 16.048 30.433 -13.272 1.00 61.88 583 SER A O 1
ATOM 4459 N N . LEU A 1 584 ? 14.015 30.893 -14.095 1.00 70.31 584 LEU A N 1
ATOM 4460 C CA . LEU A 1 584 ? 13.786 29.579 -14.688 1.00 70.31 584 LEU A CA 1
ATOM 4461 C C . LEU A 1 584 ? 14.837 29.301 -15.772 1.00 70.31 584 LEU A C 1
ATOM 4463 O O . LEU A 1 584 ? 14.955 30.076 -16.723 1.00 70.31 584 LEU A O 1
ATOM 4467 N N . ALA A 1 585 ? 15.574 28.194 -15.642 1.00 66.94 585 ALA A N 1
ATOM 4468 C CA . ALA A 1 585 ? 16.488 27.752 -16.688 1.00 66.94 585 ALA A CA 1
ATOM 4469 C C . ALA A 1 585 ? 15.732 27.612 -18.013 1.00 66.94 585 ALA A C 1
ATOM 4471 O O . ALA A 1 585 ? 14.654 27.011 -18.074 1.00 66.94 585 ALA A O 1
ATOM 4472 N N . SER A 1 586 ? 16.301 28.173 -19.080 1.00 76.25 586 SER A N 1
ATOM 4473 C CA . SER A 1 586 ? 15.717 28.015 -20.403 1.00 76.25 586 SER A CA 1
ATOM 4474 C C . SER A 1 586 ? 15.786 26.545 -20.826 1.00 76.25 586 SER A C 1
ATOM 4476 O O . SER A 1 586 ? 16.759 25.839 -20.544 1.00 76.25 586 SER A O 1
ATOM 4478 N N . VAL A 1 587 ? 14.754 26.077 -21.533 1.00 79.00 587 VAL A N 1
ATOM 4479 C CA . VAL A 1 587 ? 14.738 24.730 -22.129 1.00 79.00 587 VAL A CA 1
ATOM 4480 C C . VAL A 1 587 ? 16.002 24.497 -22.968 1.00 79.00 587 VAL A C 1
ATOM 4482 O O . VAL A 1 587 ? 16.602 23.428 -22.903 1.00 79.00 587 VAL A O 1
ATOM 4485 N N . ASN A 1 588 ? 16.469 25.532 -23.666 1.00 77.75 588 ASN A N 1
ATOM 4486 C CA . ASN A 1 588 ? 17.670 25.487 -24.492 1.00 77.75 588 ASN A CA 1
ATOM 4487 C C . ASN A 1 588 ? 18.969 25.271 -23.695 1.00 77.75 588 ASN A C 1
ATOM 4489 O O . ASN A 1 588 ? 19.827 24.506 -24.130 1.00 77.75 588 ASN A O 1
ATOM 4493 N N . GLU A 1 589 ? 19.123 25.875 -22.513 1.00 81.81 589 GLU A N 1
ATOM 4494 C CA . GLU A 1 589 ? 20.286 25.623 -21.642 1.00 81.81 589 GLU A CA 1
ATOM 4495 C C . GLU A 1 589 ? 20.328 24.179 -21.132 1.00 81.81 589 GLU A C 1
ATOM 4497 O O . GLU A 1 589 ? 21.398 23.562 -21.063 1.00 81.81 589 GLU A O 1
ATOM 4502 N N . LEU A 1 590 ? 19.164 23.628 -20.782 1.00 85.69 590 LEU A N 1
ATOM 4503 C CA . LEU A 1 590 ? 19.055 22.235 -20.358 1.00 85.69 590 LEU A CA 1
ATOM 4504 C C . LEU A 1 590 ? 19.354 21.284 -21.524 1.00 85.69 590 LEU A C 1
ATOM 4506 O O . LEU A 1 590 ? 20.130 20.348 -21.346 1.00 85.69 590 LEU A O 1
ATOM 4510 N N . LEU A 1 591 ? 18.829 21.559 -22.725 1.00 84.19 591 LEU A N 1
ATOM 4511 C CA . LEU A 1 591 ? 19.123 20.780 -23.935 1.00 84.19 591 LEU A CA 1
ATOM 4512 C C . LEU A 1 591 ? 20.610 20.783 -24.279 1.00 84.19 591 LEU A C 1
ATOM 4514 O O . LEU A 1 591 ? 21.165 19.728 -24.576 1.00 84.19 591 LEU A O 1
ATOM 4518 N N . CYS A 1 592 ? 21.276 21.936 -24.198 1.00 84.31 592 CYS A N 1
ATOM 4519 C CA . CYS A 1 592 ? 22.725 22.005 -24.383 1.00 84.31 592 CYS A CA 1
ATOM 4520 C C . CYS A 1 592 ? 23.461 21.080 -23.417 1.00 84.31 592 CYS A C 1
ATOM 4522 O O . CYS A 1 592 ? 24.338 20.332 -23.840 1.00 84.31 592 CYS A O 1
ATOM 4524 N N . THR A 1 593 ? 23.055 21.088 -22.146 1.00 86.31 593 THR A N 1
ATOM 4525 C CA . THR A 1 593 ? 23.645 20.222 -21.121 1.00 86.31 593 THR A CA 1
ATOM 4526 C C . THR A 1 593 ? 23.383 18.744 -21.427 1.00 86.31 593 THR A C 1
ATOM 4528 O O . THR A 1 593 ? 24.296 17.935 -21.288 1.00 86.31 593 THR A O 1
ATOM 4531 N N . CYS A 1 594 ? 22.181 18.375 -21.896 1.00 87.31 594 CYS A N 1
ATOM 4532 C CA . CYS A 1 594 ? 21.892 17.009 -22.352 1.00 87.31 594 CYS A CA 1
ATOM 4533 C C . CYS A 1 594 ? 22.871 16.563 -23.437 1.00 87.31 594 CYS A C 1
ATOM 4535 O O . CYS A 1 594 ? 23.438 15.477 -23.341 1.00 87.31 594 CYS A O 1
ATOM 4537 N N . LEU A 1 595 ? 23.093 17.400 -24.454 1.00 85.62 595 LEU A N 1
ATOM 4538 C CA . LEU A 1 595 ? 23.990 17.055 -25.554 1.00 85.62 595 LEU A CA 1
ATOM 4539 C C . LEU A 1 595 ? 25.447 16.940 -25.103 1.00 85.62 595 LEU A C 1
ATOM 4541 O O . LEU A 1 595 ? 26.136 16.030 -25.551 1.00 85.62 595 LEU A O 1
ATOM 4545 N N . ASP A 1 596 ? 25.899 17.784 -24.175 1.00 83.44 596 ASP A N 1
ATOM 4546 C CA . ASP A 1 596 ? 27.247 17.680 -23.600 1.00 83.44 596 ASP A CA 1
ATOM 4547 C C . ASP A 1 596 ? 27.433 16.376 -22.791 1.00 83.44 596 ASP A C 1
ATOM 4549 O O . ASP A 1 596 ? 28.549 15.873 -22.652 1.00 83.44 596 ASP A O 1
ATOM 4553 N N . ARG A 1 597 ? 26.347 15.786 -22.264 1.00 83.75 597 ARG A N 1
ATOM 4554 C CA . ARG A 1 597 ? 26.382 14.477 -21.583 1.00 83.75 597 ARG A CA 1
ATOM 4555 C C . ARG A 1 597 ? 26.433 13.291 -22.540 1.00 83.75 597 ARG A C 1
ATOM 4557 O O . ARG A 1 597 ? 26.970 12.254 -22.150 1.00 83.75 597 ARG A O 1
ATOM 4564 N N . LEU A 1 598 ? 25.928 13.428 -23.769 1.00 84.38 598 LEU A N 1
ATOM 4565 C CA . LEU A 1 598 ? 25.926 12.343 -24.759 1.00 84.38 598 LEU A CA 1
ATOM 4566 C C . LEU A 1 598 ? 27.342 11.875 -25.116 1.00 84.38 598 LEU A C 1
ATOM 4568 O O . LEU A 1 598 ? 27.554 10.681 -25.321 1.00 84.38 598 LEU A O 1
ATOM 4572 N N . ASP A 1 599 ? 28.330 12.774 -25.114 1.00 77.25 599 ASP A N 1
ATOM 4573 C CA . ASP A 1 599 ? 29.738 12.435 -25.372 1.00 77.25 599 ASP A CA 1
ATOM 4574 C C . ASP A 1 599 ? 30.270 11.354 -24.409 1.00 77.25 599 ASP A C 1
ATOM 4576 O O . ASP A 1 599 ? 31.101 10.530 -24.786 1.00 77.25 599 ASP A O 1
ATOM 4580 N N . GLY A 1 600 ? 29.757 11.300 -23.173 1.00 74.75 600 GLY A N 1
ATOM 4581 C CA . GLY A 1 600 ? 30.122 10.278 -22.187 1.00 74.75 600 GLY A CA 1
ATOM 4582 C C . GLY A 1 600 ? 29.462 8.911 -22.406 1.00 74.75 600 GLY A C 1
ATOM 4583 O O . GLY A 1 600 ? 29.929 7.921 -21.842 1.00 74.75 600 GLY A O 1
ATOM 4584 N N . LEU A 1 601 ? 28.402 8.839 -23.217 1.00 82.06 601 LEU A N 1
ATOM 4585 C CA . LEU A 1 601 ? 27.601 7.628 -23.435 1.00 82.06 601 LEU A CA 1
ATOM 4586 C C . LEU A 1 601 ? 28.019 6.831 -24.673 1.00 82.06 601 LEU A C 1
ATOM 4588 O O . LEU A 1 601 ? 27.571 5.701 -24.843 1.00 82.06 601 LEU A O 1
ATOM 4592 N N . GLU A 1 602 ? 28.913 7.364 -25.509 1.00 81.38 602 GLU A N 1
ATOM 4593 C CA . GLU A 1 602 ? 29.370 6.724 -26.751 1.00 81.38 602 GLU A CA 1
ATOM 4594 C C . GLU A 1 602 ? 29.871 5.277 -26.529 1.00 81.38 602 GLU A C 1
ATOM 4596 O O . GLU A 1 602 ? 29.604 4.381 -27.333 1.00 81.38 602 GLU A O 1
ATOM 4601 N N . GLY A 1 603 ? 30.543 5.017 -25.402 1.00 75.38 603 GLY A N 1
ATOM 4602 C CA . GLY A 1 603 ? 31.050 3.692 -25.028 1.00 75.38 603 GLY A CA 1
ATOM 4603 C C . GLY A 1 603 ? 30.084 2.807 -24.228 1.00 75.38 603 GLY A C 1
ATOM 4604 O O . GLY A 1 603 ? 30.453 1.677 -23.901 1.00 75.38 603 GLY A O 1
ATOM 4605 N N . SER A 1 604 ? 28.883 3.284 -23.886 1.00 80.38 604 SER A N 1
ATOM 4606 C CA . SER A 1 604 ? 27.973 2.562 -22.990 1.00 80.38 604 SER A CA 1
ATOM 4607 C C . SER A 1 604 ? 27.375 1.313 -23.645 1.00 80.38 604 SER A C 1
ATOM 4609 O O . SER A 1 604 ? 27.132 1.266 -24.850 1.00 80.38 604 SER A O 1
ATOM 4611 N N . ARG A 1 605 ? 27.144 0.270 -22.844 1.00 78.81 605 ARG A N 1
ATOM 4612 C CA . ARG A 1 605 ? 26.436 -0.958 -23.239 1.00 78.81 605 ARG A CA 1
ATOM 4613 C C . ARG A 1 605 ? 25.124 -1.132 -22.473 1.00 78.81 605 ARG A C 1
ATOM 4615 O O . ARG A 1 605 ? 24.465 -2.144 -22.670 1.00 78.81 605 ARG A O 1
ATOM 4622 N N . ASP A 1 606 ? 24.730 -0.185 -21.629 1.00 76.81 606 ASP A N 1
ATOM 4623 C CA . ASP A 1 606 ? 23.532 -0.283 -20.792 1.00 76.81 606 ASP A CA 1
ATOM 4624 C C . ASP A 1 606 ? 22.259 0.016 -21.621 1.00 76.81 606 ASP A C 1
ATOM 4626 O O . ASP A 1 606 ? 22.229 1.017 -22.344 1.00 76.81 606 ASP A O 1
ATOM 4630 N N . PRO A 1 607 ? 21.206 -0.830 -21.581 1.00 77.31 607 PRO A N 1
ATOM 4631 C CA . PRO A 1 607 ? 19.927 -0.518 -22.227 1.00 77.31 607 PRO A CA 1
ATOM 4632 C C . PRO A 1 607 ? 19.253 0.764 -21.709 1.00 77.31 607 PRO A C 1
ATOM 4634 O O . PRO A 1 607 ? 18.501 1.399 -22.451 1.00 77.31 607 PRO A O 1
ATOM 4637 N N . SER A 1 608 ? 19.489 1.144 -20.449 1.00 76.44 608 SER A N 1
ATOM 4638 C CA . SER A 1 608 ? 18.869 2.327 -19.836 1.00 76.44 608 SER A CA 1
ATOM 4639 C C . SER A 1 608 ? 19.395 3.639 -20.422 1.00 76.44 608 SER A C 1
ATOM 4641 O O . SER A 1 608 ? 18.626 4.581 -20.603 1.00 76.44 608 SER A O 1
ATOM 4643 N N . ASP A 1 609 ? 20.663 3.675 -20.837 1.00 83.00 609 ASP A N 1
ATOM 4644 C CA . ASP A 1 609 ? 21.241 4.826 -21.539 1.00 83.00 609 ASP A CA 1
ATOM 4645 C C . ASP A 1 609 ? 20.628 5.002 -22.935 1.00 83.00 609 ASP A C 1
ATOM 4647 O O . ASP A 1 609 ? 20.379 6.127 -23.368 1.00 83.00 609 ASP A O 1
ATOM 4651 N N . VAL A 1 610 ? 20.322 3.897 -23.632 1.00 86.12 610 VAL A N 1
ATOM 4652 C CA . VAL A 1 610 ? 19.584 3.948 -24.908 1.00 86.12 610 VAL A CA 1
ATOM 4653 C C . VAL A 1 610 ? 18.182 4.504 -24.677 1.00 86.12 610 VAL A C 1
ATOM 4655 O O . VAL A 1 610 ? 17.730 5.334 -25.462 1.00 86.12 610 VAL A O 1
ATOM 4658 N N . GLN A 1 611 ? 17.518 4.112 -23.585 1.00 84.19 611 GLN A N 1
ATOM 4659 C CA . GLN A 1 611 ? 16.198 4.641 -23.243 1.00 84.19 611 GLN A CA 1
ATOM 4660 C C . GLN A 1 611 ? 16.234 6.154 -23.001 1.00 84.19 611 GLN A C 1
ATOM 4662 O O . GLN A 1 611 ? 15.399 6.866 -23.543 1.00 84.19 611 GLN A O 1
ATOM 4667 N N . ALA A 1 612 ? 17.240 6.668 -22.290 1.00 82.69 612 ALA A N 1
ATOM 4668 C CA . ALA A 1 612 ? 17.387 8.111 -22.085 1.00 82.69 612 ALA A CA 1
ATOM 4669 C C . ALA A 1 612 ? 17.588 8.886 -23.406 1.00 82.69 612 ALA A C 1
ATOM 4671 O O . ALA A 1 612 ? 17.138 10.026 -23.536 1.00 82.69 612 ALA A O 1
ATOM 4672 N N . ILE A 1 613 ? 18.236 8.272 -24.405 1.00 87.94 613 ILE A N 1
ATOM 4673 C CA . ILE A 1 613 ? 18.353 8.833 -25.761 1.00 87.94 613 ILE A CA 1
ATOM 4674 C C . ILE A 1 613 ? 17.001 8.790 -26.486 1.00 87.94 613 ILE A C 1
ATOM 4676 O O . ILE A 1 613 ? 16.646 9.768 -27.140 1.00 87.94 613 ILE A O 1
ATOM 4680 N N . VAL A 1 614 ? 16.243 7.695 -26.365 1.00 86.25 614 VAL A N 1
ATOM 4681 C CA . VAL A 1 614 ? 14.877 7.594 -26.912 1.00 86.25 614 VAL A CA 1
ATOM 4682 C C . VAL A 1 614 ? 13.993 8.693 -26.333 1.00 86.25 614 VAL A C 1
ATOM 4684 O O . VAL A 1 614 ? 13.381 9.428 -27.100 1.00 86.25 614 VAL A O 1
ATOM 4687 N N . ASP A 1 615 ? 14.008 8.889 -25.014 1.00 83.81 615 ASP A N 1
ATOM 4688 C CA . ASP A 1 615 ? 13.208 9.920 -24.345 1.00 83.81 615 ASP A CA 1
ATOM 4689 C C . ASP A 1 615 ? 13.584 11.334 -24.837 1.00 83.81 615 ASP A C 1
ATOM 4691 O O . ASP A 1 615 ? 12.713 12.181 -25.048 1.00 83.81 615 ASP A O 1
ATOM 4695 N N . LEU A 1 616 ? 14.877 11.591 -25.086 1.00 87.50 616 LEU A N 1
ATOM 4696 C CA . LEU A 1 616 ? 15.354 12.850 -25.673 1.00 87.50 616 LEU A CA 1
ATOM 4697 C C . LEU A 1 616 ? 14.862 13.041 -27.118 1.00 87.50 616 LEU A C 1
ATOM 4699 O O . LEU A 1 616 ? 14.478 14.145 -27.503 1.00 87.50 616 LEU A O 1
ATOM 4703 N N . VAL A 1 617 ? 14.893 11.989 -27.937 1.00 86.06 617 VAL A N 1
ATOM 4704 C CA . VAL A 1 617 ? 14.460 12.043 -29.343 1.00 86.06 617 VAL A CA 1
ATOM 4705 C C . VAL A 1 617 ? 12.947 12.190 -29.448 1.00 86.06 617 VAL A C 1
ATOM 4707 O O . VAL A 1 617 ? 12.466 13.013 -30.229 1.00 86.06 617 VAL A O 1
ATOM 4710 N N . ASP A 1 618 ? 12.199 11.461 -28.627 1.00 83.31 618 ASP A N 1
ATOM 4711 C CA . ASP A 1 618 ? 10.750 11.593 -28.530 1.00 83.31 618 ASP A CA 1
ATOM 4712 C C . ASP A 1 618 ? 10.359 12.995 -28.048 1.00 83.31 618 ASP A C 1
ATOM 4714 O O . ASP A 1 618 ? 9.385 13.565 -28.545 1.00 83.31 618 ASP A O 1
ATOM 4718 N N . TRP A 1 619 ? 11.153 13.610 -27.160 1.00 84.00 619 TRP A N 1
ATOM 4719 C CA . TRP A 1 619 ? 10.976 15.015 -26.799 1.00 84.00 619 TRP A CA 1
ATOM 4720 C C . TRP A 1 619 ? 11.121 15.945 -28.015 1.00 84.00 619 TRP A C 1
ATOM 4722 O O . TRP A 1 619 ? 10.242 16.781 -28.233 1.00 84.00 619 TRP A O 1
ATOM 4732 N N . PHE A 1 620 ? 12.153 15.774 -28.855 1.00 82.62 620 PHE A N 1
ATOM 4733 C CA . PHE A 1 620 ? 12.309 16.552 -30.100 1.00 82.62 620 PHE A CA 1
ATOM 4734 C C . PHE A 1 620 ? 11.157 16.334 -31.096 1.00 82.62 620 PHE A C 1
ATOM 4736 O O . PHE A 1 620 ? 10.848 17.237 -31.872 1.00 82.62 620 PHE A O 1
ATOM 4743 N N . GLY A 1 621 ? 10.527 15.156 -31.080 1.00 74.69 621 GLY A N 1
ATOM 4744 C CA . GLY A 1 621 ? 9.359 14.826 -31.902 1.00 74.69 621 GLY A CA 1
ATOM 4745 C C . GLY A 1 621 ? 8.011 15.272 -31.322 1.00 74.69 621 GLY A C 1
ATOM 4746 O O . GLY A 1 621 ? 6.984 15.069 -31.967 1.00 74.69 621 GLY A O 1
ATOM 4747 N N . SER A 1 622 ? 7.988 15.845 -30.117 1.00 76.00 622 SER A N 1
ATOM 4748 C CA . SER A 1 622 ? 6.754 16.235 -29.430 1.00 76.00 622 SER A CA 1
ATOM 4749 C C . SER A 1 622 ? 6.195 17.579 -29.914 1.00 76.00 622 SER A C 1
ATOM 4751 O O . SER A 1 622 ? 6.940 18.484 -30.296 1.00 76.00 622 SER A O 1
ATOM 4753 N N . ASP A 1 623 ? 4.875 17.762 -29.790 1.00 70.50 623 ASP A N 1
ATOM 4754 C CA . ASP A 1 623 ? 4.207 19.044 -30.073 1.00 70.50 623 ASP A CA 1
ATOM 4755 C C . ASP A 1 623 ? 4.787 20.200 -29.232 1.00 70.50 623 ASP A C 1
ATOM 4757 O O . ASP A 1 623 ? 4.790 21.355 -29.656 1.00 70.50 623 ASP A O 1
ATOM 4761 N N . LEU A 1 624 ? 5.318 19.904 -28.039 1.00 70.31 624 LEU A N 1
ATOM 4762 C CA . LEU A 1 624 ? 5.967 20.887 -27.166 1.00 70.31 624 LEU A CA 1
ATOM 4763 C C . LEU A 1 624 ? 7.236 21.465 -27.806 1.00 70.31 624 LEU A C 1
ATOM 4765 O O . LEU A 1 624 ? 7.431 22.681 -27.769 1.00 70.31 624 LEU A O 1
ATOM 4769 N N . ALA A 1 625 ? 8.074 20.625 -28.418 1.00 74.12 625 ALA A N 1
ATOM 4770 C CA . ALA A 1 625 ? 9.291 21.070 -29.094 1.00 74.12 625 ALA A CA 1
ATOM 4771 C C . ALA A 1 625 ? 8.979 21.886 -30.359 1.00 74.12 625 ALA A C 1
ATOM 4773 O O . ALA A 1 625 ? 9.628 22.904 -30.609 1.00 74.12 625 ALA A O 1
ATOM 4774 N N . VAL A 1 626 ? 7.948 21.493 -31.119 1.00 72.38 626 VAL A N 1
ATOM 4775 C CA . VAL A 1 626 ? 7.493 22.228 -32.313 1.00 72.38 626 VAL A CA 1
ATOM 4776 C C . VAL A 1 626 ? 6.986 23.620 -31.939 1.00 72.38 626 VAL A C 1
ATOM 4778 O O . VAL A 1 626 ? 7.443 24.611 -32.508 1.00 72.38 626 VAL A O 1
ATOM 4781 N N . ASN A 1 627 ? 6.112 23.714 -30.934 1.00 70.50 627 ASN A N 1
ATOM 4782 C CA . ASN A 1 627 ? 5.568 24.991 -30.465 1.00 70.50 627 ASN A CA 1
ATOM 4783 C C . ASN A 1 627 ? 6.663 25.929 -29.929 1.00 70.50 627 ASN A C 1
ATOM 4785 O O . ASN A 1 627 ? 6.622 27.135 -30.176 1.00 70.50 627 ASN A O 1
ATOM 4789 N N . LEU A 1 628 ? 7.665 25.388 -29.224 1.00 71.69 628 LEU A N 1
ATOM 4790 C CA . LEU A 1 628 ? 8.834 26.156 -28.781 1.00 71.69 628 LEU A CA 1
ATOM 4791 C C . LEU A 1 628 ? 9.639 26.694 -29.974 1.00 71.69 628 LEU A C 1
ATOM 4793 O O . LEU A 1 628 ? 9.959 27.881 -30.008 1.00 71.69 628 LEU A O 1
ATOM 4797 N N . ALA A 1 629 ? 9.902 25.862 -30.985 1.00 69.19 629 ALA A N 1
ATOM 4798 C CA . ALA A 1 629 ? 10.633 26.270 -32.185 1.00 69.19 629 ALA A CA 1
ATOM 4799 C C . ALA A 1 629 ? 9.872 27.311 -33.035 1.00 69.19 629 ALA A C 1
ATOM 4801 O O . ALA A 1 629 ? 10.486 28.178 -33.661 1.00 69.19 629 ALA A O 1
ATOM 4802 N N . GLU A 1 630 ? 8.539 27.258 -33.077 1.00 66.62 630 GLU A N 1
ATOM 4803 C CA . GLU A 1 630 ? 7.712 28.280 -33.735 1.00 66.62 630 GLU A CA 1
ATOM 4804 C C . GLU A 1 630 ? 7.714 29.610 -32.969 1.00 66.62 630 GLU A C 1
ATOM 4806 O O . GLU A 1 630 ? 7.816 30.681 -33.580 1.00 66.62 630 GLU A O 1
ATOM 4811 N N . ALA A 1 631 ? 7.675 29.562 -31.635 1.00 66.31 631 ALA A N 1
ATOM 4812 C CA . ALA A 1 631 ? 7.788 30.753 -30.798 1.00 66.31 631 ALA A CA 1
ATOM 4813 C C . ALA A 1 631 ? 9.137 31.468 -31.006 1.00 66.31 631 ALA A C 1
ATOM 4815 O O . ALA A 1 631 ? 9.154 32.690 -31.167 1.00 66.31 631 ALA A O 1
ATOM 4816 N N . GLU A 1 632 ? 10.246 30.723 -31.104 1.00 67.56 632 GLU A N 1
ATOM 4817 C CA . GLU A 1 632 ? 11.583 31.265 -31.411 1.00 67.56 632 GLU A CA 1
ATOM 4818 C C . GLU A 1 632 ? 11.609 32.017 -32.754 1.00 67.56 632 GLU A C 1
ATOM 4820 O O . GLU A 1 632 ? 12.047 33.169 -32.814 1.00 67.56 632 GLU A O 1
ATOM 4825 N N . LYS A 1 633 ? 11.045 31.426 -33.817 1.00 64.81 633 LYS A N 1
ATOM 4826 C CA . LYS A 1 633 ? 10.964 32.054 -35.154 1.00 64.81 633 LYS A CA 1
ATOM 4827 C C . LYS A 1 633 ? 10.141 33.343 -35.159 1.00 64.81 633 LYS A C 1
ATOM 4829 O O . LYS A 1 633 ? 10.440 34.277 -35.904 1.00 64.81 633 LYS A O 1
ATOM 4834 N N . THR A 1 634 ? 9.097 33.403 -34.336 1.00 60.94 634 THR A N 1
ATOM 4835 C CA . THR A 1 634 ? 8.213 34.575 -34.242 1.00 60.94 634 THR A CA 1
ATOM 4836 C C . THR A 1 634 ? 8.911 35.743 -33.535 1.00 60.94 634 THR A C 1
ATOM 4838 O O . THR A 1 634 ? 8.727 36.901 -33.916 1.00 60.94 634 THR A O 1
ATOM 4841 N N . VAL A 1 635 ? 9.765 35.447 -32.549 1.00 60.91 635 VAL A N 1
ATOM 4842 C CA . VAL A 1 635 ? 10.605 36.439 -31.858 1.00 60.91 635 VAL A CA 1
ATOM 4843 C C . VAL A 1 635 ? 11.702 36.968 -32.787 1.00 60.91 635 VAL A C 1
ATOM 4845 O O . VAL A 1 635 ? 11.880 38.184 -32.867 1.00 60.91 635 VAL A O 1
ATOM 4848 N N . GLU A 1 636 ? 12.361 36.105 -33.567 1.00 58.47 636 GLU A N 1
ATOM 4849 C CA . GLU A 1 636 ? 13.357 36.516 -34.574 1.00 58.47 636 GLU A CA 1
ATOM 4850 C C . GLU A 1 636 ? 12.764 37.441 -35.656 1.00 58.47 636 GLU A C 1
ATOM 4852 O O . GLU A 1 636 ? 13.399 38.415 -36.064 1.00 58.47 636 GLU A O 1
ATOM 4857 N N . ALA A 1 637 ? 11.513 37.208 -36.070 1.00 57.06 637 ALA A N 1
ATOM 4858 C CA . ALA A 1 637 ? 10.811 38.048 -37.046 1.00 57.06 637 ALA A CA 1
ATOM 4859 C C . ALA A 1 637 ? 10.430 39.449 -36.514 1.00 57.06 637 ALA A C 1
ATOM 4861 O O . ALA A 1 637 ? 10.158 40.354 -37.303 1.00 57.06 637 ALA A O 1
ATOM 4862 N N . SER A 1 638 ? 10.423 39.650 -35.189 1.00 54.44 638 SER A N 1
ATOM 4863 C CA . SER A 1 638 ? 10.022 40.909 -34.538 1.00 54.44 638 SER A CA 1
ATOM 4864 C C . SER A 1 638 ? 11.141 41.962 -34.418 1.00 54.44 638 SER A C 1
ATOM 4866 O O . SER A 1 638 ? 10.896 43.071 -33.944 1.00 54.44 638 SER A O 1
ATOM 4868 N N . GLY A 1 639 ? 12.358 41.662 -34.893 1.00 47.59 639 GLY A N 1
ATOM 4869 C CA . GLY A 1 639 ? 13.430 42.649 -35.088 1.00 47.59 639 GLY A CA 1
ATOM 4870 C C . GLY A 1 639 ? 14.130 43.160 -33.820 1.00 47.59 639 GLY A C 1
ATOM 4871 O O . GLY A 1 639 ? 14.833 44.169 -33.888 1.00 47.59 639 GLY A O 1
ATOM 4872 N N . GLN A 1 640 ? 13.976 42.497 -32.670 1.00 45.50 640 GLN A N 1
ATOM 4873 C CA . GLN A 1 640 ? 14.830 42.764 -31.505 1.00 45.50 640 GLN A CA 1
ATOM 4874 C C . GLN A 1 640 ? 16.265 42.260 -31.765 1.00 45.50 640 GLN A C 1
ATOM 4876 O O . GLN A 1 640 ? 16.433 41.228 -32.415 1.00 45.50 640 GLN A O 1
ATOM 4881 N N . PRO A 1 641 ? 17.316 42.973 -31.305 1.00 42.03 641 PRO A N 1
ATOM 4882 C CA . PRO A 1 641 ? 18.695 42.586 -31.580 1.00 42.03 641 PRO A CA 1
ATOM 4883 C C . PRO A 1 641 ? 18.985 41.204 -30.987 1.00 42.03 641 PRO A C 1
ATOM 4885 O O . PRO A 1 641 ? 18.835 41.000 -29.783 1.00 42.03 641 PRO A O 1
ATOM 4888 N N . ALA A 1 642 ? 19.404 40.272 -31.846 1.00 42.94 642 ALA A N 1
ATOM 4889 C CA . ALA A 1 642 ? 19.846 38.945 -31.448 1.00 42.94 642 ALA A CA 1
ATOM 4890 C C . ALA A 1 642 ? 21.007 39.075 -30.449 1.00 42.94 642 ALA A C 1
ATOM 4892 O O . ALA A 1 642 ? 22.092 39.542 -30.801 1.00 42.94 642 ALA A O 1
ATOM 4893 N N . SER A 1 643 ? 20.774 38.688 -29.195 1.00 45.41 643 SER A N 1
ATOM 4894 C CA . SER A 1 643 ? 21.865 38.316 -28.294 1.00 45.41 643 SER A CA 1
ATOM 4895 C C . SER A 1 643 ? 22.506 37.013 -28.802 1.00 45.41 643 SER A C 1
ATOM 4897 O O . SER A 1 643 ? 21.979 36.387 -29.720 1.00 45.41 643 SER A O 1
ATOM 4899 N N . ASP A 1 644 ? 23.622 36.567 -28.217 1.00 45.41 644 ASP A N 1
ATOM 4900 C CA . ASP A 1 644 ? 24.374 35.336 -28.566 1.00 45.41 644 ASP A CA 1
ATOM 4901 C C . ASP A 1 644 ? 23.560 34.000 -28.525 1.00 45.41 644 ASP A C 1
ATOM 4903 O O . ASP A 1 644 ? 24.110 32.899 -28.618 1.00 45.41 644 ASP A O 1
ATOM 4907 N N . THR A 1 645 ? 22.232 34.079 -28.409 1.00 46.84 645 THR A N 1
ATOM 4908 C CA . THR A 1 645 ? 21.237 33.005 -28.292 1.00 46.84 645 THR A CA 1
ATOM 4909 C C . THR A 1 645 ? 20.929 32.253 -29.592 1.00 46.84 645 THR A C 1
ATOM 4911 O O . THR A 1 645 ? 20.340 31.176 -29.520 1.00 46.84 645 THR A O 1
ATOM 4914 N N . SER A 1 646 ? 21.378 32.711 -30.768 1.00 50.25 646 SER A N 1
ATOM 4915 C CA . SER A 1 646 ? 21.173 31.978 -32.038 1.00 50.25 646 SER A CA 1
ATOM 4916 C C . SER A 1 646 ? 21.852 30.599 -32.059 1.00 50.25 646 SER A C 1
ATOM 4918 O O . SER A 1 646 ? 21.403 29.687 -32.748 1.00 50.25 646 SER A O 1
ATOM 4920 N N . SER A 1 647 ? 22.898 30.406 -31.249 1.00 50.56 647 SER A N 1
ATOM 4921 C CA . SER A 1 647 ? 23.599 29.125 -31.070 1.00 50.56 647 SER A CA 1
ATOM 4922 C C . SER A 1 647 ? 22.815 28.087 -30.248 1.00 50.56 647 SER A C 1
ATOM 4924 O O . SER A 1 647 ? 23.170 26.907 -30.249 1.00 50.56 647 SER A O 1
ATOM 4926 N N . LEU A 1 648 ? 21.739 28.508 -29.573 1.00 57.28 648 LEU A N 1
ATOM 4927 C CA . LEU A 1 648 ? 20.987 27.720 -28.594 1.00 57.28 648 LEU A CA 1
ATOM 4928 C C . LEU A 1 648 ? 19.612 27.244 -29.096 1.00 57.28 648 LEU A C 1
ATOM 4930 O O . LEU A 1 648 ? 18.933 26.553 -28.348 1.00 57.28 648 LEU A O 1
ATOM 4934 N N . SER A 1 649 ? 19.210 27.561 -30.333 1.00 73.12 649 SER A N 1
ATOM 4935 C CA . SER A 1 649 ? 17.890 27.179 -30.865 1.00 73.12 649 SER A CA 1
ATOM 4936 C C . SER A 1 649 ? 17.664 25.663 -30.889 1.00 73.12 649 SER A C 1
ATOM 4938 O O . SER A 1 649 ? 18.604 24.880 -31.086 1.00 73.12 649 SER A O 1
ATOM 4940 N N . VAL A 1 650 ? 16.402 25.240 -30.761 1.00 75.31 650 VAL A N 1
ATOM 4941 C CA . VAL A 1 650 ? 16.012 23.813 -30.770 1.00 75.31 650 VAL A CA 1
ATOM 4942 C C . VAL A 1 650 ? 16.502 23.110 -32.045 1.00 75.31 650 VAL A C 1
ATOM 4944 O O . VAL A 1 650 ? 17.019 21.993 -31.987 1.00 75.31 650 VAL A O 1
ATOM 4947 N N . ALA A 1 651 ? 16.438 23.795 -33.192 1.00 74.81 651 ALA A N 1
ATOM 4948 C CA . ALA A 1 651 ? 16.929 23.284 -34.473 1.00 74.81 651 ALA A CA 1
ATOM 4949 C C . ALA A 1 651 ? 18.455 23.058 -34.487 1.00 74.81 651 ALA A C 1
ATOM 4951 O O . ALA A 1 651 ? 18.933 22.058 -35.029 1.00 74.81 651 ALA A O 1
ATOM 4952 N N . ASN A 1 652 ? 19.231 23.948 -33.859 1.00 79.25 652 ASN A N 1
ATOM 4953 C CA . ASN A 1 652 ? 20.682 23.791 -33.740 1.00 79.25 652 ASN A CA 1
ATOM 4954 C C . ASN A 1 652 ? 21.057 22.654 -32.779 1.00 79.25 652 ASN A C 1
ATOM 4956 O O . ASN A 1 652 ? 21.995 21.904 -33.059 1.00 79.25 652 ASN A O 1
ATOM 4960 N N . GLN A 1 653 ? 20.300 22.460 -31.694 1.00 82.62 653 GLN A N 1
ATOM 4961 C CA . GLN A 1 653 ? 20.496 21.315 -30.795 1.00 82.62 653 GLN A CA 1
ATOM 4962 C C . GLN A 1 653 ? 20.171 19.985 -31.492 1.00 82.62 653 GLN A C 1
ATOM 4964 O O . GLN A 1 653 ? 20.943 19.030 -31.394 1.00 82.62 653 GLN A O 1
ATOM 4969 N N . GLN A 1 654 ? 19.103 19.931 -32.292 1.00 84.06 654 GLN A N 1
ATOM 4970 C CA . GLN A 1 654 ? 18.796 18.757 -33.112 1.00 84.06 654 GLN A CA 1
ATOM 4971 C C . GLN A 1 654 ? 19.927 18.453 -34.116 1.00 84.06 654 GLN A C 1
ATOM 4973 O O . GLN A 1 654 ? 20.317 17.297 -34.287 1.00 84.06 654 GLN A O 1
ATOM 4978 N N . ALA A 1 655 ? 20.526 19.477 -34.736 1.00 85.50 655 ALA A N 1
ATOM 4979 C CA . ALA A 1 655 ? 21.677 19.303 -35.627 1.00 85.50 655 ALA A CA 1
ATOM 4980 C C . ALA A 1 655 ? 22.930 18.778 -34.896 1.00 85.50 655 ALA A C 1
ATOM 4982 O O . ALA A 1 655 ? 23.652 17.934 -35.438 1.00 85.50 655 ALA A O 1
ATOM 4983 N N . ARG A 1 656 ? 23.178 19.224 -33.656 1.00 87.38 656 ARG A N 1
ATOM 4984 C CA . ARG A 1 656 ? 24.250 18.695 -32.791 1.00 87.38 656 ARG A CA 1
ATOM 4985 C C . ARG A 1 656 ? 24.016 17.227 -32.424 1.00 87.38 656 ARG A C 1
ATOM 4987 O O . ARG A 1 656 ? 24.957 16.442 -32.511 1.00 87.38 656 ARG A O 1
ATOM 4994 N N . LEU A 1 657 ? 22.781 16.833 -32.105 1.00 89.56 657 LEU A N 1
ATOM 4995 C CA . LEU A 1 657 ? 22.419 15.429 -31.866 1.00 89.56 657 LEU A CA 1
ATOM 4996 C C . LEU A 1 657 ? 22.690 14.557 -33.103 1.00 89.56 657 LEU A C 1
ATOM 4998 O O . LEU A 1 657 ? 23.294 13.490 -32.994 1.00 89.56 657 LEU A O 1
ATOM 5002 N N . VAL A 1 658 ? 22.317 15.034 -34.296 1.00 90.19 658 VAL A N 1
ATOM 5003 C CA . VAL A 1 658 ? 22.622 14.357 -35.571 1.00 90.19 658 VAL A CA 1
ATOM 5004 C C . VAL A 1 658 ? 24.134 14.227 -35.786 1.00 90.19 658 VAL A C 1
ATOM 5006 O O . VAL A 1 658 ? 24.599 13.195 -36.272 1.00 90.19 658 VAL A O 1
ATOM 5009 N N . HIS A 1 659 ? 24.916 15.250 -35.432 1.00 89.81 659 HIS A N 1
ATOM 5010 C CA . HIS A 1 659 ? 26.376 15.196 -35.516 1.00 89.81 659 HIS A CA 1
ATOM 5011 C C . HIS A 1 659 ? 26.971 14.157 -34.559 1.00 89.81 659 HIS A C 1
ATOM 5013 O O . HIS A 1 659 ? 27.777 13.336 -34.999 1.00 89.81 659 HIS A O 1
ATOM 5019 N N . TRP A 1 660 ? 26.528 14.139 -33.301 1.00 91.25 660 TRP A N 1
ATOM 5020 C CA . TRP A 1 660 ? 26.936 13.136 -32.318 1.00 91.25 660 TRP A CA 1
ATOM 5021 C C . TRP A 1 660 ? 26.622 11.718 -32.807 1.00 91.25 660 TRP A C 1
ATOM 5023 O O . TRP A 1 660 ? 27.517 10.882 -32.864 1.00 91.25 660 TRP A O 1
ATOM 5033 N N . CYS A 1 661 ? 25.406 11.469 -33.310 1.00 92.56 661 CYS A N 1
ATOM 5034 C CA . CYS A 1 661 ? 25.032 10.153 -33.843 1.00 92.56 661 CYS A CA 1
ATOM 5035 C C . CYS A 1 661 ? 25.964 9.690 -34.977 1.00 92.56 661 CYS A C 1
ATOM 5037 O O . CYS A 1 661 ? 26.297 8.510 -35.066 1.00 92.56 661 CYS A O 1
ATOM 5039 N N . ARG A 1 662 ? 26.422 10.607 -35.844 1.00 91.56 662 ARG A N 1
ATOM 5040 C CA . ARG A 1 662 ? 27.381 10.280 -36.915 1.00 91.56 662 ARG A CA 1
ATOM 5041 C C . ARG A 1 662 ? 28.752 9.870 -36.375 1.00 91.56 662 ARG A C 1
ATOM 5043 O O . ARG A 1 662 ? 29.360 8.982 -36.958 1.00 91.56 662 ARG A O 1
ATOM 5050 N N . LEU A 1 663 ? 29.219 10.480 -35.286 1.00 87.62 663 LEU A N 1
ATOM 5051 C CA . LEU A 1 663 ? 30.476 10.107 -34.628 1.00 87.62 663 LEU A CA 1
ATOM 5052 C C . LEU A 1 663 ? 30.348 8.765 -33.893 1.00 87.62 663 LEU A C 1
ATOM 5054 O O . LEU A 1 663 ? 31.186 7.881 -34.087 1.00 87.62 663 LEU A O 1
ATOM 5058 N N . THR A 1 664 ? 29.250 8.572 -33.158 1.00 90.50 664 THR A N 1
ATOM 5059 C CA . THR A 1 664 ? 28.955 7.339 -32.411 1.00 90.50 664 THR A CA 1
ATOM 5060 C C . THR A 1 664 ? 28.891 6.113 -33.319 1.00 90.50 664 THR A C 1
ATOM 5062 O O . THR A 1 664 ? 29.297 5.024 -32.919 1.00 90.50 664 THR A O 1
ATOM 5065 N N . LEU A 1 665 ? 28.453 6.268 -34.573 1.00 89.19 665 LEU A N 1
ATOM 5066 C CA . LEU A 1 665 ? 28.492 5.190 -35.567 1.00 89.19 665 LEU A CA 1
ATOM 5067 C C . LEU A 1 665 ? 29.909 4.684 -35.875 1.00 89.19 665 LEU A C 1
ATOM 5069 O O . LEU A 1 665 ? 30.075 3.505 -36.186 1.00 89.19 665 LEU A O 1
ATOM 5073 N N . GLU A 1 666 ? 30.921 5.549 -35.793 1.00 86.25 666 GLU A N 1
ATOM 5074 C CA . GLU A 1 666 ? 32.316 5.203 -36.084 1.00 86.25 666 GLU A CA 1
ATOM 5075 C C . GLU A 1 666 ? 33.055 4.667 -34.851 1.00 86.25 666 GLU A C 1
ATOM 5077 O O . GLU A 1 666 ? 33.881 3.760 -34.971 1.00 86.25 666 GLU A O 1
ATOM 5082 N N . ARG A 1 667 ? 32.791 5.237 -33.668 1.00 83.81 667 ARG A N 1
ATOM 5083 C CA . ARG A 1 667 ? 33.629 5.046 -32.469 1.00 83.81 667 ARG A CA 1
ATOM 5084 C C . ARG A 1 667 ? 32.885 4.473 -31.261 1.00 83.81 667 ARG A C 1
ATOM 5086 O O . ARG A 1 667 ? 33.541 4.027 -30.321 1.00 83.81 667 ARG A O 1
ATOM 5093 N N . GLY A 1 668 ? 31.556 4.417 -31.301 1.00 85.06 668 GLY A N 1
ATOM 5094 C CA . GLY A 1 668 ? 30.727 3.947 -30.193 1.00 85.06 668 GLY A CA 1
ATOM 5095 C C . GLY A 1 668 ? 30.768 2.442 -29.956 1.00 85.06 668 GLY A C 1
ATOM 5096 O O . GLY A 1 668 ? 31.360 1.681 -30.729 1.00 85.06 668 GLY A O 1
ATOM 5097 N N . SER A 1 669 ? 30.122 1.993 -28.882 1.00 88.44 669 SER A N 1
ATOM 5098 C CA . SER A 1 669 ? 29.855 0.570 -28.637 1.00 88.44 669 SER A CA 1
ATOM 5099 C C . SER A 1 669 ? 28.892 0.004 -29.688 1.00 88.44 669 SER A C 1
ATOM 5101 O O . SER A 1 669 ? 28.132 0.751 -30.301 1.00 88.44 669 SER A O 1
ATOM 5103 N N . ASP A 1 670 ? 28.861 -1.316 -29.892 1.00 91.56 670 ASP A N 1
ATOM 5104 C CA . ASP A 1 670 ? 27.969 -1.916 -30.898 1.00 91.56 670 ASP A CA 1
ATOM 5105 C C . ASP A 1 670 ? 26.487 -1.592 -30.637 1.00 91.56 670 ASP A C 1
ATOM 5107 O O . ASP A 1 670 ? 25.752 -1.280 -31.571 1.00 91.56 670 ASP A O 1
ATOM 5111 N N . ARG A 1 671 ? 26.072 -1.538 -29.362 1.00 90.06 671 ARG A N 1
ATOM 5112 C CA . ARG A 1 671 ? 24.716 -1.125 -28.964 1.00 90.06 671 ARG A CA 1
ATOM 5113 C C . ARG A 1 671 ? 24.439 0.347 -29.268 1.00 90.06 671 ARG A C 1
ATOM 5115 O O . ARG A 1 671 ? 23.390 0.659 -29.830 1.00 90.06 671 ARG A O 1
ATOM 5122 N N . MET A 1 672 ? 25.381 1.241 -28.966 1.00 90.38 672 MET A N 1
ATOM 5123 C CA . MET A 1 672 ? 25.226 2.679 -29.222 1.00 90.38 672 MET A CA 1
ATOM 5124 C C . MET A 1 672 ? 25.299 3.025 -30.711 1.00 90.38 672 MET A C 1
ATOM 5126 O O . MET A 1 672 ? 24.602 3.934 -31.153 1.00 90.38 672 MET A O 1
ATOM 5130 N N . ARG A 1 673 ? 26.047 2.263 -31.522 1.00 92.62 673 ARG A N 1
ATOM 5131 C CA . ARG A 1 673 ? 25.995 2.351 -32.995 1.00 92.62 673 ARG A CA 1
ATOM 5132 C C . ARG A 1 673 ? 24.606 2.005 -33.520 1.00 92.62 673 ARG A C 1
ATOM 5134 O O . ARG A 1 673 ? 24.088 2.706 -34.386 1.00 92.62 673 ARG A O 1
ATOM 5141 N N . GLY A 1 674 ? 24.007 0.950 -32.967 1.00 91.56 674 GLY A N 1
ATOM 5142 C CA . GLY A 1 674 ? 22.616 0.574 -33.201 1.00 91.56 674 GLY A CA 1
ATOM 5143 C C . GLY A 1 674 ? 21.652 1.722 -32.927 1.00 91.56 674 GLY A C 1
ATOM 5144 O O . GLY A 1 674 ? 20.932 2.164 -33.824 1.00 91.56 674 GLY A O 1
ATOM 5145 N N . ALA A 1 675 ? 21.693 2.242 -31.700 1.00 92.81 675 ALA A N 1
ATOM 5146 C CA . ALA A 1 675 ? 20.852 3.352 -31.268 1.00 92.81 675 ALA A CA 1
ATOM 5147 C C . ALA A 1 675 ? 21.047 4.596 -32.151 1.00 92.81 675 ALA A C 1
ATOM 5149 O O . ALA A 1 675 ? 20.076 5.128 -32.676 1.00 92.81 675 ALA A O 1
ATOM 5150 N N . ALA A 1 676 ? 22.291 5.010 -32.412 1.00 93.31 676 ALA A N 1
ATOM 5151 C CA . ALA A 1 676 ? 22.607 6.161 -33.259 1.00 93.31 676 ALA A CA 1
ATOM 5152 C C . ALA A 1 676 ? 22.083 6.010 -34.699 1.00 93.31 676 ALA A C 1
ATOM 5154 O O . ALA A 1 676 ? 21.562 6.974 -35.265 1.00 93.31 676 ALA A O 1
ATOM 5155 N N . ALA A 1 677 ? 22.168 4.809 -35.288 1.00 92.44 677 ALA A N 1
ATOM 5156 C CA . ALA A 1 677 ? 21.565 4.524 -36.592 1.00 92.44 677 ALA A CA 1
ATOM 5157 C C . ALA A 1 677 ? 20.040 4.701 -36.554 1.00 92.44 677 ALA A C 1
ATOM 5159 O O . ALA A 1 677 ? 19.475 5.320 -37.457 1.00 92.44 677 ALA A O 1
ATOM 5160 N N . GLY A 1 678 ? 19.389 4.197 -35.499 1.00 90.31 678 GLY A N 1
ATOM 5161 C CA . GLY A 1 678 ? 17.953 4.358 -35.278 1.00 90.31 678 GLY A CA 1
ATOM 5162 C C . GLY A 1 678 ? 17.543 5.824 -35.120 1.00 90.31 678 GLY A C 1
ATOM 5163 O O . GLY A 1 678 ? 16.636 6.284 -35.808 1.00 90.31 678 GLY A O 1
ATOM 5164 N N . VAL A 1 679 ? 18.272 6.597 -34.311 1.00 91.12 679 VAL A N 1
ATOM 5165 C CA . VAL A 1 679 ? 18.003 8.030 -34.096 1.00 91.12 679 VAL A CA 1
ATOM 5166 C C . VAL A 1 679 ? 18.122 8.821 -35.399 1.00 91.12 679 VAL A C 1
ATOM 5168 O O . VAL A 1 679 ? 17.255 9.635 -35.715 1.00 91.12 679 VAL A O 1
ATOM 5171 N N . LEU A 1 680 ? 19.155 8.564 -36.208 1.00 91.56 680 LEU A N 1
ATOM 5172 C CA . LEU A 1 680 ? 19.321 9.229 -37.507 1.00 91.56 680 LEU A CA 1
ATOM 5173 C C . LEU A 1 680 ? 18.161 8.945 -38.467 1.00 91.56 680 LEU A C 1
ATOM 5175 O O . LEU A 1 680 ? 17.820 9.809 -39.276 1.00 91.56 680 LEU A O 1
ATOM 5179 N N . CYS A 1 681 ? 17.561 7.760 -38.383 1.00 89.56 681 CYS A N 1
ATOM 5180 C CA . CYS A 1 681 ? 16.386 7.402 -39.169 1.00 89.56 681 CYS A CA 1
ATOM 5181 C C . CYS A 1 681 ? 15.118 8.068 -38.617 1.00 89.56 681 CYS A C 1
ATOM 5183 O O . CYS A 1 681 ? 14.378 8.673 -39.389 1.00 89.56 681 CYS A O 1
ATOM 5185 N N . GLN A 1 682 ? 14.910 8.050 -37.294 1.00 86.88 682 GLN A N 1
ATOM 5186 C CA . GLN A 1 682 ? 13.772 8.707 -36.634 1.00 86.88 682 GLN A CA 1
ATOM 5187 C C . GLN A 1 682 ? 13.724 10.213 -36.918 1.00 86.88 682 GLN A C 1
ATOM 5189 O O . GLN A 1 682 ? 12.658 10.772 -37.160 1.00 86.88 682 GLN A O 1
ATOM 5194 N N . LEU A 1 683 ? 14.891 10.864 -36.947 1.00 85.44 683 LEU A N 1
ATOM 5195 C CA . LEU A 1 683 ? 15.033 12.292 -37.245 1.00 85.44 683 LEU A CA 1
ATOM 5196 C C . LEU A 1 683 ? 15.061 12.612 -38.754 1.00 85.44 683 LEU A C 1
ATOM 5198 O O . LEU A 1 683 ? 15.375 13.743 -39.122 1.00 85.44 683 LEU A O 1
ATOM 5202 N N . ASN A 1 684 ? 14.776 11.646 -39.639 1.00 84.62 684 ASN A N 1
ATOM 5203 C CA . ASN A 1 684 ? 14.839 11.786 -41.105 1.00 84.62 684 ASN A CA 1
ATOM 5204 C C . ASN A 1 684 ? 16.204 12.267 -41.652 1.00 84.62 684 ASN A C 1
ATOM 5206 O O . ASN A 1 684 ? 16.298 12.777 -42.769 1.00 84.62 684 ASN A O 1
ATOM 5210 N N . ALA A 1 685 ? 17.290 12.101 -40.889 1.00 85.69 685 ALA A N 1
ATOM 5211 C CA . ALA A 1 685 ? 18.645 12.463 -41.307 1.00 85.69 685 ALA A CA 1
ATOM 5212 C C . ALA A 1 685 ? 19.294 11.381 -42.190 1.00 85.69 685 ALA A C 1
ATOM 5214 O O . ALA A 1 685 ? 20.224 11.675 -42.952 1.00 85.69 685 ALA A O 1
ATOM 5215 N N . TRP A 1 686 ? 18.823 10.135 -42.089 1.00 87.44 686 TRP A N 1
ATOM 5216 C CA . TRP A 1 686 ? 19.193 9.010 -42.946 1.00 87.44 686 TRP A CA 1
ATOM 5217 C C . TRP A 1 686 ? 17.981 8.468 -43.713 1.00 87.44 686 TRP A C 1
ATOM 5219 O O . TRP A 1 686 ? 16.933 8.250 -43.110 1.00 87.44 686 TRP A O 1
ATOM 5229 N N . PRO A 1 687 ? 18.120 8.187 -45.024 1.00 86.12 687 PRO A N 1
ATOM 5230 C CA . PRO A 1 687 ? 17.105 7.445 -45.759 1.00 86.12 687 PRO A CA 1
ATOM 5231 C C . PRO A 1 687 ? 17.108 5.970 -45.337 1.00 86.12 687 PRO A C 1
ATOM 5233 O O . PRO A 1 687 ? 18.155 5.414 -44.981 1.00 86.12 687 PRO A O 1
ATOM 5236 N N . SER A 1 688 ? 15.958 5.308 -45.472 1.00 84.81 688 SER A N 1
ATOM 5237 C CA . SER A 1 688 ? 15.778 3.887 -45.138 1.00 84.81 688 SER A CA 1
ATOM 5238 C C . SER A 1 688 ? 16.750 2.947 -45.867 1.00 84.81 688 SER A C 1
ATOM 5240 O O . SER A 1 688 ? 17.139 1.912 -45.323 1.00 84.81 688 SER A O 1
ATOM 5242 N N . SER A 1 689 ? 17.228 3.326 -47.057 1.00 85.81 689 SER A N 1
ATOM 5243 C CA . SER A 1 689 ? 18.225 2.568 -47.824 1.00 85.81 689 SER A CA 1
ATOM 5244 C C . SER A 1 689 ? 19.578 2.444 -47.114 1.00 85.81 689 SER A C 1
ATOM 5246 O O . SER A 1 689 ? 20.188 1.377 -47.155 1.00 85.81 689 SER A O 1
ATOM 5248 N N . LYS A 1 690 ? 20.037 3.485 -46.404 1.00 87.44 690 LYS A N 1
ATOM 5249 C CA . LYS A 1 690 ? 21.295 3.426 -45.636 1.00 87.44 690 LYS A CA 1
ATOM 5250 C C . LYS A 1 690 ? 21.183 2.491 -44.440 1.00 87.44 690 LYS A C 1
ATOM 5252 O O . LYS A 1 690 ? 22.098 1.711 -44.192 1.00 87.44 690 LYS A O 1
ATOM 5257 N N . PHE A 1 691 ? 20.060 2.549 -43.729 1.00 88.56 691 PHE A N 1
ATOM 5258 C CA . PHE A 1 691 ? 19.779 1.648 -42.611 1.00 88.56 691 PHE A CA 1
ATOM 5259 C C . PHE A 1 691 ? 19.670 0.189 -43.076 1.00 88.56 691 PHE A C 1
ATOM 5261 O O . PHE A 1 691 ? 20.224 -0.718 -42.457 1.00 88.56 691 PHE A O 1
ATOM 5268 N N . THR A 1 692 ? 19.037 -0.020 -44.231 1.00 86.81 692 THR A N 1
ATOM 5269 C CA . THR A 1 692 ? 18.944 -1.321 -44.905 1.00 86.81 692 THR A CA 1
ATOM 5270 C C . THR A 1 692 ? 20.331 -1.892 -45.217 1.00 86.81 692 THR A C 1
ATOM 5272 O O . THR A 1 692 ? 20.627 -3.010 -44.811 1.00 86.81 692 THR A O 1
ATOM 5275 N N . SER A 1 693 ? 21.222 -1.121 -45.851 1.00 88.06 693 SER A N 1
ATOM 5276 C CA . SER A 1 693 ? 22.597 -1.571 -46.123 1.00 88.06 693 SER A CA 1
ATOM 5277 C C . SER A 1 693 ? 23.409 -1.849 -44.855 1.00 88.06 693 SER A C 1
ATOM 5279 O O . SER A 1 693 ? 24.218 -2.773 -44.831 1.00 88.06 693 SER A O 1
ATOM 5281 N N . LEU A 1 694 ? 23.211 -1.058 -43.797 1.00 90.50 694 LEU A N 1
ATOM 5282 C CA . LEU A 1 694 ? 23.930 -1.226 -42.535 1.00 90.50 694 LEU A CA 1
ATOM 5283 C C . LEU A 1 694 ? 23.516 -2.512 -41.805 1.00 90.50 694 LEU A C 1
ATOM 5285 O O . LEU A 1 694 ? 24.377 -3.270 -41.362 1.00 90.50 694 LEU A O 1
ATOM 5289 N N . THR A 1 695 ? 22.210 -2.773 -41.717 1.00 89.62 695 THR A N 1
ATOM 5290 C CA . THR A 1 695 ? 21.666 -3.988 -41.086 1.00 89.62 695 THR A CA 1
ATOM 5291 C C . THR A 1 695 ? 22.008 -5.253 -41.875 1.00 89.62 695 THR A C 1
ATOM 5293 O O . THR A 1 695 ? 22.337 -6.273 -41.270 1.00 89.62 695 THR A O 1
ATOM 5296 N N . GLU A 1 696 ? 22.024 -5.175 -43.210 1.00 89.12 696 GLU A N 1
ATOM 5297 C CA . GLU A 1 696 ? 22.530 -6.239 -44.089 1.00 89.12 696 GLU A CA 1
ATOM 5298 C C . GLU A 1 696 ? 24.018 -6.525 -43.805 1.00 89.12 696 GLU A C 1
ATOM 5300 O O . GLU A 1 696 ? 24.392 -7.671 -43.554 1.00 89.12 696 GLU A O 1
ATOM 5305 N N . GLY A 1 697 ? 24.850 -5.481 -43.699 1.00 89.00 697 GLY A N 1
ATOM 5306 C CA . GLY A 1 697 ? 26.272 -5.609 -43.363 1.00 89.00 697 GLY A CA 1
ATOM 5307 C C . GLY A 1 697 ? 26.545 -6.192 -41.969 1.00 89.00 697 GLY A C 1
ATOM 5308 O O . GLY A 1 697 ? 27.466 -6.996 -41.808 1.00 89.00 697 GLY A O 1
ATOM 5309 N N . TRP A 1 698 ? 25.741 -5.845 -40.957 1.00 91.44 698 TRP A N 1
ATOM 5310 C CA . TRP A 1 698 ? 25.834 -6.470 -39.630 1.00 91.44 698 TRP A CA 1
ATOM 5311 C C . TRP A 1 698 ? 25.518 -7.964 -39.691 1.00 91.44 698 TRP A C 1
ATOM 5313 O O . TRP A 1 698 ? 26.232 -8.773 -39.093 1.00 91.44 698 TRP A O 1
ATOM 5323 N N . LEU A 1 699 ? 24.480 -8.344 -40.439 1.00 89.69 699 LEU A N 1
ATOM 5324 C CA . LEU A 1 699 ? 24.095 -9.742 -40.608 1.00 89.69 699 LEU A CA 1
ATOM 5325 C C . LEU A 1 699 ? 25.153 -10.540 -41.390 1.00 89.69 699 LEU A C 1
ATOM 5327 O O . LEU A 1 699 ? 25.400 -11.716 -41.091 1.00 89.69 699 LEU A O 1
ATOM 5331 N N . ASP A 1 700 ? 25.794 -9.925 -42.386 1.00 88.12 700 ASP A N 1
ATOM 5332 C CA . ASP A 1 700 ? 26.901 -10.516 -43.149 1.00 88.12 700 ASP A CA 1
ATOM 5333 C C . ASP A 1 700 ? 28.119 -10.770 -42.256 1.00 88.12 700 ASP A C 1
ATOM 5335 O O . ASP A 1 700 ? 28.662 -11.876 -42.263 1.00 88.12 700 ASP A O 1
ATOM 5339 N N . ALA A 1 701 ? 28.479 -9.809 -41.400 1.00 86.69 701 ALA A N 1
ATOM 5340 C CA . ALA A 1 701 ? 29.611 -9.913 -40.477 1.00 86.69 701 ALA A CA 1
ATOM 5341 C C . ALA A 1 701 ? 29.425 -10.956 -39.352 1.00 86.69 701 ALA A C 1
ATOM 5343 O O . ALA A 1 701 ? 30.404 -11.367 -38.724 1.00 86.69 701 ALA A O 1
ATOM 5344 N N . ALA A 1 702 ? 28.198 -11.426 -39.102 1.00 88.31 702 ALA A N 1
ATOM 5345 C CA . ALA A 1 702 ? 27.860 -12.374 -38.035 1.00 88.31 702 ALA A CA 1
ATOM 5346 C C . ALA A 1 702 ? 28.236 -13.843 -38.342 1.00 88.31 702 ALA A C 1
ATOM 5348 O O . ALA A 1 702 ? 27.432 -14.756 -38.161 1.00 88.31 702 ALA A O 1
ATOM 5349 N N . VAL A 1 703 ? 29.449 -14.080 -38.855 1.00 84.12 703 VAL A N 1
ATOM 5350 C CA . VAL A 1 703 ? 29.972 -15.426 -39.173 1.00 84.12 703 VAL A CA 1
ATOM 5351 C C . VAL A 1 703 ? 30.540 -16.110 -37.928 1.00 84.12 703 VAL A C 1
ATOM 5353 O O . VAL A 1 703 ? 30.318 -17.298 -37.706 1.00 84.12 703 VAL A O 1
ATOM 5356 N N . HIS A 1 704 ? 31.260 -15.347 -37.107 1.00 82.31 704 HIS A N 1
ATOM 5357 C CA . HIS A 1 704 ? 31.925 -15.819 -35.895 1.00 82.31 704 HIS A CA 1
ATOM 5358 C C . HIS A 1 704 ? 31.203 -15.305 -34.647 1.00 82.31 704 HIS A C 1
ATOM 5360 O O . HIS A 1 704 ? 30.405 -14.369 -34.726 1.00 82.31 704 HIS A O 1
ATOM 5366 N N . ARG A 1 705 ? 31.536 -15.876 -33.489 1.00 76.44 705 ARG A N 1
ATOM 5367 C CA . ARG A 1 705 ? 30.977 -15.517 -32.178 1.00 76.44 705 ARG A CA 1
ATOM 5368 C C . ARG A 1 705 ? 30.983 -14.017 -31.878 1.00 76.44 705 ARG A C 1
ATOM 5370 O O . ARG A 1 705 ? 29.947 -13.455 -31.530 1.00 76.44 705 ARG A O 1
ATOM 5377 N N . ASP A 1 706 ? 32.113 -13.346 -32.098 1.00 76.44 706 ASP A N 1
ATOM 5378 C CA . ASP A 1 706 ? 32.219 -11.891 -31.910 1.00 76.44 706 ASP A CA 1
ATOM 5379 C C . ASP A 1 706 ? 31.295 -11.122 -32.865 1.00 76.44 706 ASP A C 1
ATOM 5381 O O . ASP A 1 706 ? 30.710 -10.106 -32.507 1.00 76.44 706 ASP A O 1
ATOM 5385 N N . GLY A 1 707 ? 31.125 -11.607 -34.097 1.00 85.00 707 GLY A N 1
ATOM 5386 C CA . GLY A 1 707 ? 30.201 -11.008 -35.060 1.00 85.00 707 GLY A CA 1
ATOM 5387 C C . GLY A 1 707 ? 28.738 -11.164 -34.636 1.00 85.00 707 GLY A C 1
ATOM 5388 O O . GLY A 1 707 ? 27.955 -10.229 -34.787 1.00 85.00 707 GLY A O 1
ATOM 5389 N N . ARG A 1 708 ? 28.377 -12.319 -34.066 1.00 87.06 708 ARG A N 1
ATOM 5390 C CA . ARG A 1 708 ? 27.034 -12.616 -33.543 1.00 87.06 708 ARG A CA 1
ATOM 5391 C C . ARG A 1 708 ? 26.670 -11.758 -32.331 1.00 87.06 708 ARG A C 1
ATOM 5393 O O . ARG A 1 708 ? 25.583 -11.192 -32.291 1.00 87.06 708 ARG A O 1
ATOM 5400 N N . THR A 1 709 ? 27.593 -11.576 -31.389 1.00 83.06 709 THR A N 1
ATOM 5401 C CA . THR A 1 709 ? 27.389 -10.681 -30.232 1.00 83.06 709 THR A CA 1
ATOM 5402 C C . THR A 1 709 ? 27.257 -9.218 -30.652 1.00 83.06 709 THR A C 1
ATOM 5404 O O . THR A 1 709 ? 26.372 -8.516 -30.155 1.00 83.06 709 THR A O 1
ATOM 5407 N N . ARG A 1 710 ? 28.066 -8.758 -31.618 1.00 88.44 710 ARG A N 1
ATOM 5408 C CA . ARG A 1 710 ? 27.917 -7.414 -32.208 1.00 88.44 710 ARG A CA 1
ATOM 5409 C C . ARG A 1 710 ? 26.572 -7.235 -32.905 1.00 88.44 710 ARG A C 1
ATOM 5411 O O . ARG A 1 710 ? 25.945 -6.195 -32.725 1.00 88.44 710 ARG A O 1
ATOM 5418 N N . LEU A 1 711 ? 26.120 -8.242 -33.659 1.00 91.19 711 LEU A N 1
ATOM 5419 C CA . LEU A 1 711 ? 24.812 -8.244 -34.320 1.00 91.19 711 LEU A CA 1
ATOM 5420 C C . LEU A 1 711 ? 23.681 -8.064 -33.303 1.00 91.19 711 LEU A C 1
ATOM 5422 O O . LEU A 1 711 ? 22.861 -7.163 -33.475 1.00 91.19 711 LEU A O 1
ATOM 5426 N N . THR A 1 712 ? 23.665 -8.869 -32.234 1.00 89.06 712 THR A N 1
ATOM 5427 C CA . THR A 1 712 ? 22.659 -8.758 -31.168 1.00 89.06 712 THR A CA 1
ATOM 5428 C C . THR A 1 712 ? 22.669 -7.359 -30.559 1.00 89.06 712 THR A C 1
ATOM 5430 O O . THR A 1 712 ? 21.634 -6.702 -30.505 1.00 89.06 712 THR A O 1
ATOM 5433 N N . ALA A 1 713 ? 23.843 -6.861 -30.153 1.00 88.38 713 ALA A N 1
ATOM 5434 C CA . ALA A 1 713 ? 23.965 -5.554 -29.515 1.00 88.38 713 ALA A CA 1
ATOM 5435 C C . ALA A 1 713 ? 23.486 -4.408 -30.424 1.00 88.38 713 ALA A C 1
ATOM 5437 O O . ALA A 1 713 ? 22.704 -3.566 -29.974 1.00 88.38 713 ALA A O 1
ATOM 5438 N N . ALA A 1 714 ? 23.912 -4.396 -31.691 1.00 91.00 714 ALA A N 1
ATOM 5439 C CA . ALA A 1 714 ? 23.565 -3.356 -32.654 1.00 91.00 714 ALA A CA 1
ATOM 5440 C C . ALA A 1 714 ? 22.082 -3.381 -33.048 1.00 91.00 714 ALA A C 1
ATOM 5442 O O . ALA A 1 714 ? 21.442 -2.329 -33.082 1.00 91.00 714 ALA A O 1
ATOM 5443 N N . ILE A 1 715 ? 21.497 -4.562 -33.280 1.00 91.94 715 ILE A N 1
ATOM 5444 C CA . ILE A 1 715 ? 20.063 -4.667 -33.582 1.00 91.94 715 ILE A CA 1
ATOM 5445 C C . ILE A 1 715 ? 19.226 -4.304 -32.354 1.00 91.94 715 ILE A C 1
ATOM 5447 O O . ILE A 1 715 ? 18.272 -3.547 -32.505 1.00 91.94 715 ILE A O 1
ATOM 5451 N N . SER A 1 716 ? 19.577 -4.748 -31.143 1.00 89.44 716 SER A N 1
ATOM 5452 C CA . SER A 1 716 ? 18.844 -4.355 -29.928 1.00 89.44 716 SER A CA 1
ATOM 5453 C C . SER A 1 716 ? 18.851 -2.840 -29.713 1.00 89.44 716 SER A C 1
ATOM 5455 O O . SER A 1 716 ? 17.805 -2.260 -29.442 1.00 89.44 716 SER A O 1
ATOM 5457 N N . GLY A 1 717 ? 20.000 -2.178 -29.894 1.00 88.94 717 GLY A N 1
ATOM 5458 C CA . GLY A 1 717 ? 20.077 -0.717 -29.791 1.00 88.94 717 GLY A CA 1
ATOM 5459 C C . GLY A 1 717 ? 19.241 -0.002 -30.858 1.00 88.94 717 GLY A C 1
ATOM 5460 O O . GLY A 1 717 ? 18.523 0.944 -30.549 1.00 88.94 717 GLY A O 1
ATOM 5461 N N . ALA A 1 718 ? 19.289 -0.472 -32.110 1.00 91.00 718 ALA A N 1
ATOM 5462 C CA . ALA A 1 718 ? 18.525 0.125 -33.206 1.00 91.00 718 ALA A CA 1
ATOM 5463 C C . ALA A 1 718 ? 17.014 -0.078 -33.047 1.00 91.00 718 ALA A C 1
ATOM 5465 O O . ALA A 1 718 ? 16.236 0.845 -33.271 1.00 91.00 718 ALA A O 1
ATOM 5466 N N . THR A 1 719 ? 16.593 -1.279 -32.652 1.00 87.94 719 THR A N 1
ATOM 5467 C CA . THR A 1 719 ? 15.179 -1.644 -32.499 1.00 87.94 719 THR A CA 1
ATOM 5468 C C . THR A 1 719 ? 14.537 -0.961 -31.298 1.00 87.94 719 THR A C 1
ATOM 5470 O O . THR A 1 719 ? 13.373 -0.589 -31.395 1.00 87.94 719 THR A O 1
ATOM 5473 N N . GLN A 1 720 ? 15.273 -0.717 -30.206 1.00 86.75 720 GLN A N 1
ATOM 5474 C CA . GLN A 1 720 ? 14.760 0.041 -29.057 1.00 86.75 720 GLN A CA 1
ATOM 5475 C C . GLN A 1 720 ? 14.345 1.468 -29.449 1.00 86.75 720 GLN A C 1
ATOM 5477 O O . GLN A 1 720 ? 13.322 1.955 -28.981 1.00 86.75 720 GLN A O 1
ATOM 5482 N N . VAL A 1 721 ? 15.087 2.101 -30.365 1.00 87.75 721 VAL A N 1
ATOM 5483 C CA . VAL A 1 721 ? 14.737 3.415 -30.934 1.00 87.75 721 VAL A CA 1
ATOM 5484 C C . VAL A 1 721 ? 13.667 3.288 -32.026 1.00 87.75 721 VAL A C 1
ATOM 5486 O O . VAL A 1 721 ? 12.764 4.112 -32.134 1.00 87.75 721 VAL A O 1
ATOM 5489 N N . MET A 1 722 ? 13.754 2.249 -32.862 1.00 87.50 722 MET A N 1
ATOM 5490 C CA . MET A 1 722 ? 12.977 2.152 -34.103 1.00 87.50 722 MET A CA 1
ATOM 5491 C C . MET A 1 722 ? 11.689 1.348 -34.031 1.00 87.50 722 MET A C 1
ATOM 5493 O O . MET A 1 722 ? 10.983 1.272 -35.039 1.00 87.50 722 MET A O 1
ATOM 5497 N N . LEU A 1 723 ? 11.340 0.793 -32.871 1.00 86.00 723 LEU A N 1
ATOM 5498 C CA . LEU A 1 723 ? 10.158 -0.049 -32.711 1.00 86.00 723 LEU A CA 1
ATOM 5499 C C . LEU A 1 723 ? 8.877 0.578 -33.305 1.00 86.00 723 LEU A C 1
ATOM 5501 O O . LEU A 1 723 ? 8.205 -0.122 -34.066 1.00 86.00 723 LEU A O 1
ATOM 5505 N N . PRO A 1 724 ? 8.543 1.868 -33.071 1.00 83.19 724 PRO A N 1
ATOM 5506 C CA . PRO A 1 724 ? 7.334 2.461 -33.643 1.00 83.19 724 PRO A CA 1
ATOM 5507 C C . PRO A 1 724 ? 7.346 2.531 -35.177 1.00 83.19 724 PRO A C 1
ATOM 5509 O O . PRO A 1 724 ? 6.310 2.310 -35.799 1.00 83.19 724 PRO A O 1
ATOM 5512 N N . LEU A 1 725 ? 8.503 2.816 -35.791 1.00 83.31 725 LEU A N 1
ATOM 5513 C CA . LEU A 1 725 ? 8.640 2.872 -37.253 1.00 83.31 725 LEU A CA 1
ATOM 5514 C C . LEU A 1 725 ? 8.638 1.476 -37.884 1.00 83.31 725 LEU A C 1
ATOM 5516 O O . LEU A 1 725 ? 8.063 1.277 -38.948 1.00 83.31 725 LEU A O 1
ATOM 5520 N N . MET A 1 726 ? 9.243 0.491 -37.219 1.00 86.25 726 MET A N 1
ATOM 5521 C CA . MET A 1 726 ? 9.247 -0.898 -37.687 1.00 86.25 726 MET A CA 1
ATOM 5522 C C . MET A 1 726 ? 7.861 -1.550 -37.600 1.00 86.25 726 MET A C 1
ATOM 5524 O O . MET A 1 726 ? 7.550 -2.425 -38.402 1.00 86.25 726 MET A O 1
ATOM 5528 N N . GLN A 1 727 ? 7.026 -1.136 -36.639 1.00 84.38 727 GLN A N 1
ATOM 5529 C CA . GLN A 1 727 ? 5.636 -1.594 -36.531 1.00 84.38 727 GLN A CA 1
ATOM 5530 C C . GLN A 1 727 ? 4.710 -0.948 -37.572 1.00 84.38 727 GLN A C 1
ATOM 5532 O O . GLN A 1 727 ? 3.644 -1.501 -37.843 1.00 84.38 727 GLN A O 1
ATOM 5537 N N . SER A 1 728 ? 5.081 0.210 -38.129 1.00 80.50 728 SER A N 1
ATOM 5538 C CA . SER A 1 728 ? 4.268 0.924 -39.118 1.00 80.50 728 SER A CA 1
ATOM 5539 C C . SER A 1 728 ? 4.659 0.622 -40.564 1.00 80.50 728 SER A C 1
ATOM 5541 O O . SER A 1 728 ? 3.772 0.575 -41.415 1.00 80.50 728 SER A O 1
ATOM 5543 N N . ASP A 1 729 ? 5.944 0.390 -40.851 1.00 80.38 729 ASP A N 1
ATOM 5544 C CA . ASP A 1 729 ? 6.435 0.117 -42.203 1.00 80.38 729 ASP A CA 1
ATOM 5545 C C . ASP A 1 729 ? 7.505 -0.990 -42.237 1.00 80.38 729 ASP A C 1
ATOM 5547 O O . ASP A 1 729 ? 8.571 -0.913 -41.618 1.00 80.38 729 ASP A O 1
ATOM 5551 N N . SER A 1 730 ? 7.232 -2.006 -43.055 1.00 80.25 730 SER A N 1
ATOM 5552 C CA . SER A 1 730 ? 8.102 -3.153 -43.316 1.00 80.25 730 SER A CA 1
ATOM 5553 C C . SER A 1 730 ? 9.470 -2.798 -43.914 1.00 80.25 730 SER A C 1
ATOM 5555 O O . SER A 1 730 ? 10.418 -3.578 -43.768 1.00 80.25 730 SER A O 1
ATOM 5557 N N . VAL A 1 731 ? 9.606 -1.628 -44.556 1.00 83.81 731 VAL A N 1
ATOM 5558 C CA . VAL A 1 731 ? 10.846 -1.172 -45.209 1.00 83.81 731 VAL A CA 1
ATOM 5559 C C . VAL A 1 731 ? 12.023 -1.144 -44.230 1.00 83.81 731 VAL A C 1
ATOM 5561 O O . VAL A 1 731 ? 13.146 -1.477 -44.615 1.00 83.81 731 VAL A O 1
ATOM 5564 N N . TRP A 1 732 ? 11.785 -0.831 -42.955 1.00 85.75 732 TRP A N 1
ATOM 5565 C CA . TRP A 1 732 ? 12.832 -0.756 -41.926 1.00 85.75 732 TRP A CA 1
ATOM 5566 C C . TRP A 1 732 ? 13.436 -2.111 -41.546 1.00 85.75 732 TRP A C 1
ATOM 5568 O O . TRP A 1 732 ? 14.547 -2.162 -41.023 1.00 85.75 732 TRP A O 1
ATOM 5578 N N . LEU A 1 733 ? 12.747 -3.210 -41.853 1.00 86.94 733 LEU A N 1
ATOM 5579 C CA . LEU A 1 733 ? 13.248 -4.574 -41.675 1.00 86.94 733 LEU A CA 1
ATOM 5580 C C . LEU A 1 733 ? 13.741 -5.194 -42.992 1.00 86.94 733 LEU A C 1
ATOM 5582 O O . LEU A 1 733 ? 14.264 -6.305 -42.982 1.00 86.94 733 LEU A O 1
ATOM 5586 N N . SER A 1 734 ? 13.635 -4.485 -44.121 1.00 82.69 734 SER A N 1
ATOM 5587 C CA . SER A 1 734 ? 13.944 -5.031 -45.450 1.00 82.69 734 SER A CA 1
ATOM 5588 C C . SER A 1 734 ? 15.408 -5.450 -45.635 1.00 82.69 734 SER A C 1
ATOM 5590 O O . SER A 1 734 ? 15.668 -6.416 -46.349 1.00 82.69 734 SER A O 1
ATOM 5592 N N . GLY A 1 735 ? 16.363 -4.789 -44.967 1.00 83.38 735 GLY A N 1
ATOM 5593 C CA . GLY A 1 735 ? 17.777 -5.194 -44.973 1.00 83.38 735 GLY A CA 1
ATOM 5594 C C . GLY A 1 735 ? 18.016 -6.536 -44.292 1.00 83.38 735 GLY A C 1
ATOM 5595 O O . GLY A 1 735 ? 18.663 -7.416 -44.862 1.00 83.38 735 GLY A O 1
ATOM 5596 N N . LEU A 1 736 ? 17.398 -6.738 -43.125 1.00 86.88 736 LEU A N 1
ATOM 5597 C CA . LEU A 1 736 ? 17.377 -8.041 -42.462 1.00 86.88 736 LEU A CA 1
ATOM 5598 C C . LEU A 1 736 ? 16.613 -9.067 -43.303 1.00 86.88 736 LEU A C 1
ATOM 5600 O O . LEU A 1 736 ? 17.110 -10.168 -43.494 1.00 86.88 736 LEU A O 1
ATOM 5604 N N . GLY A 1 737 ? 15.463 -8.700 -43.874 1.00 85.12 737 GLY A N 1
ATOM 5605 C CA . GLY A 1 737 ? 14.649 -9.581 -44.715 1.00 85.12 737 GLY A CA 1
ATOM 5606 C C . GLY A 1 737 ? 15.389 -10.081 -45.954 1.00 85.12 737 GLY A C 1
ATOM 5607 O O . GLY A 1 737 ? 15.402 -11.282 -46.214 1.00 85.12 737 GLY A O 1
ATOM 5608 N N . ARG A 1 738 ? 16.079 -9.192 -46.679 1.00 82.31 738 ARG A N 1
ATOM 5609 C CA . ARG A 1 738 ? 16.919 -9.541 -47.836 1.00 82.31 738 ARG A CA 1
ATOM 5610 C C . ARG A 1 738 ? 18.065 -10.456 -47.433 1.00 82.31 738 ARG A C 1
ATOM 5612 O O . ARG A 1 738 ? 18.292 -11.486 -48.069 1.00 82.31 738 ARG A O 1
ATOM 5619 N N . GLY A 1 739 ? 18.774 -10.084 -46.370 1.00 83.00 739 GLY A N 1
ATOM 5620 C CA . GLY A 1 739 ? 19.884 -10.872 -45.867 1.00 83.00 739 GLY A CA 1
ATOM 5621 C C . GLY A 1 739 ? 19.431 -12.264 -45.417 1.00 83.00 739 GLY A C 1
ATOM 5622 O O . GLY A 1 739 ? 20.068 -13.256 -45.768 1.00 83.00 739 GLY A O 1
ATOM 5623 N N . ILE A 1 740 ? 18.303 -12.362 -44.715 1.00 87.75 740 ILE A N 1
ATOM 5624 C CA . ILE A 1 740 ? 17.697 -13.633 -44.310 1.00 87.75 740 ILE A CA 1
ATOM 5625 C C . ILE A 1 740 ? 17.278 -14.439 -45.539 1.00 87.75 740 ILE A C 1
ATOM 5627 O O . ILE A 1 740 ? 17.586 -15.622 -45.582 1.00 87.75 740 ILE A O 1
ATOM 5631 N N . ALA A 1 741 ? 16.642 -13.842 -46.549 1.00 83.25 741 ALA A N 1
ATOM 5632 C CA . ALA A 1 741 ? 16.121 -14.565 -47.711 1.00 83.25 741 ALA A CA 1
ATOM 5633 C C . ALA A 1 741 ? 17.199 -15.226 -48.589 1.00 83.25 741 ALA A C 1
ATOM 5635 O O . ALA A 1 741 ? 17.019 -16.351 -49.051 1.00 83.25 741 ALA A O 1
ATOM 5636 N N . ILE A 1 742 ? 18.325 -14.543 -48.821 1.00 81.69 742 ILE A N 1
ATOM 5637 C CA . ILE A 1 742 ? 19.377 -15.003 -49.752 1.00 81.69 742 ILE A CA 1
ATOM 5638 C C . ILE A 1 742 ? 20.225 -16.148 -49.157 1.00 81.69 742 ILE A C 1
ATOM 5640 O O . ILE A 1 742 ? 20.887 -16.883 -49.895 1.00 81.69 742 ILE A O 1
ATOM 5644 N N . ARG A 1 743 ? 20.207 -16.323 -47.830 1.00 84.69 743 ARG A N 1
ATOM 5645 C CA . ARG A 1 743 ? 21.019 -17.316 -47.108 1.00 84.69 743 ARG A CA 1
ATOM 5646 C C . ARG A 1 743 ? 20.468 -18.739 -47.238 1.00 84.69 743 ARG A C 1
ATOM 5648 O O . ARG A 1 743 ? 19.254 -18.951 -47.256 1.00 84.69 743 ARG A O 1
ATOM 5655 N N . GLN A 1 744 ? 21.371 -19.719 -47.258 1.00 85.00 744 GLN A N 1
ATOM 5656 C CA . GLN A 1 744 ? 21.014 -21.130 -47.075 1.00 85.00 744 GLN A CA 1
ATOM 5657 C C . GLN A 1 744 ? 20.533 -21.379 -45.638 1.00 85.00 744 GLN A C 1
ATOM 5659 O O . GLN A 1 744 ? 20.920 -20.645 -44.725 1.00 85.00 744 GLN A O 1
ATOM 5664 N N . ASP A 1 745 ? 19.719 -22.418 -45.432 1.00 83.00 745 ASP A N 1
ATOM 5665 C CA . ASP A 1 745 ? 19.125 -22.721 -44.120 1.00 83.00 745 ASP A CA 1
ATOM 5666 C C . ASP A 1 745 ? 20.190 -22.873 -43.022 1.00 83.00 745 ASP A C 1
ATOM 5668 O O . ASP A 1 745 ? 20.076 -22.246 -41.973 1.00 83.00 745 ASP A O 1
ATOM 5672 N N . ALA A 1 746 ? 21.289 -23.588 -43.287 1.00 81.12 746 ALA A N 1
ATOM 5673 C CA . ALA A 1 746 ? 22.371 -23.780 -42.316 1.00 81.12 746 ALA A CA 1
ATOM 5674 C C . ALA A 1 746 ? 23.040 -22.462 -41.863 1.00 81.12 746 ALA A C 1
ATOM 5676 O O . ALA A 1 746 ? 23.376 -22.297 -40.690 1.00 81.12 746 ALA A O 1
ATOM 5677 N N . ASP A 1 747 ? 23.216 -21.498 -42.773 1.00 84.25 747 ASP A N 1
ATOM 5678 C CA . ASP A 1 747 ? 23.825 -20.198 -42.455 1.00 84.25 747 ASP A CA 1
ATOM 5679 C C . ASP A 1 747 ? 22.861 -19.252 -41.731 1.00 84.25 747 ASP A C 1
ATOM 5681 O O . ASP A 1 747 ? 23.297 -18.403 -40.941 1.00 84.25 747 ASP A O 1
ATOM 5685 N N . PHE A 1 748 ? 21.563 -19.388 -42.013 1.00 87.94 748 PHE A N 1
ATOM 5686 C CA . PHE A 1 748 ? 20.494 -18.700 -41.298 1.00 87.94 748 PHE A CA 1
ATOM 5687 C C . PHE A 1 748 ? 20.372 -19.223 -39.864 1.00 87.94 748 PHE A C 1
ATOM 5689 O O . PHE A 1 748 ? 20.413 -18.423 -38.929 1.00 87.94 748 PHE A O 1
ATOM 5696 N N . LEU A 1 749 ? 20.310 -20.546 -39.679 1.00 86.62 749 LEU A N 1
ATOM 5697 C CA . LEU A 1 749 ? 20.171 -21.177 -38.364 1.00 86.62 749 LEU A CA 1
ATOM 5698 C C . LEU A 1 749 ? 21.310 -20.773 -37.418 1.00 86.62 749 LEU A C 1
ATOM 5700 O O . LEU A 1 749 ? 21.044 -20.400 -36.280 1.00 86.62 749 LEU A O 1
ATOM 5704 N N . LYS A 1 750 ? 22.556 -20.674 -37.900 1.00 85.94 750 LYS A N 1
ATOM 5705 C CA . LYS A 1 750 ? 23.697 -20.184 -37.094 1.00 85.94 750 LYS A CA 1
ATOM 5706 C C . LYS A 1 750 ? 23.551 -18.749 -36.563 1.00 85.94 750 LYS A C 1
ATOM 5708 O O . LYS A 1 750 ? 24.246 -18.380 -35.623 1.00 85.94 750 LYS A O 1
ATOM 5713 N N . ARG A 1 751 ? 22.707 -17.913 -37.177 1.00 89.06 751 ARG A N 1
ATOM 5714 C CA . ARG A 1 751 ? 22.454 -16.510 -36.777 1.00 89.06 751 ARG A CA 1
ATOM 5715 C C . ARG A 1 751 ? 21.113 -16.329 -36.069 1.00 89.06 751 ARG A C 1
ATOM 5717 O O . ARG A 1 751 ? 20.868 -15.264 -35.501 1.00 89.06 751 ARG A O 1
ATOM 5724 N N . LEU A 1 752 ? 20.253 -17.346 -36.107 1.00 88.88 752 LEU A N 1
ATOM 5725 C CA . LEU A 1 752 ? 18.903 -17.299 -35.564 1.00 88.88 752 LEU A CA 1
ATOM 5726 C C . LEU A 1 752 ? 18.874 -16.973 -34.057 1.00 88.88 752 LEU A C 1
ATOM 5728 O O . LEU A 1 752 ? 18.090 -16.096 -33.697 1.00 88.88 752 LEU A O 1
ATOM 5732 N N . PRO A 1 753 ? 19.731 -17.548 -33.184 1.00 86.56 753 PRO A N 1
ATOM 5733 C CA . PRO A 1 753 ? 19.729 -17.194 -31.761 1.00 86.56 753 PRO A CA 1
ATOM 5734 C C . PRO A 1 753 ? 20.035 -15.715 -31.516 1.00 86.56 753 PRO A C 1
ATOM 5736 O O . PRO A 1 753 ? 19.324 -15.056 -30.767 1.00 86.56 753 PRO A O 1
ATOM 5739 N N . SER A 1 754 ? 21.028 -15.152 -32.214 1.00 87.38 754 SER A N 1
ATOM 5740 C CA . SER A 1 754 ? 21.386 -13.730 -32.109 1.00 87.38 754 SER A CA 1
ATOM 5741 C C . SER A 1 754 ? 20.264 -12.810 -32.592 1.00 87.38 754 SER A C 1
ATOM 5743 O O . SER A 1 754 ? 19.970 -11.797 -31.959 1.00 87.38 754 SER A O 1
ATOM 5745 N N . LEU A 1 755 ? 19.603 -13.178 -33.695 1.00 89.44 755 LEU A N 1
ATOM 5746 C CA . LEU A 1 755 ? 18.445 -12.447 -34.209 1.00 89.44 755 LEU A CA 1
ATOM 5747 C C . LEU A 1 755 ? 17.267 -12.507 -33.233 1.00 89.44 755 LEU A C 1
ATOM 5749 O O . LEU A 1 755 ? 16.674 -11.474 -32.944 1.00 89.44 755 LEU A O 1
ATOM 5753 N N . ARG A 1 756 ? 16.961 -13.683 -32.679 1.00 88.00 756 ARG A N 1
ATOM 5754 C CA . ARG A 1 756 ? 15.879 -13.867 -31.702 1.00 88.00 756 ARG A CA 1
ATOM 5755 C C . ARG A 1 756 ? 16.155 -13.113 -30.401 1.00 88.00 756 ARG A C 1
ATOM 5757 O O . ARG A 1 756 ? 15.275 -12.409 -29.908 1.00 88.00 756 ARG A O 1
ATOM 5764 N N . ALA A 1 757 ? 17.390 -13.173 -29.900 1.00 84.06 757 ALA A N 1
ATOM 5765 C CA . ALA A 1 757 ? 17.844 -12.411 -28.738 1.00 84.06 757 ALA A CA 1
ATOM 5766 C C . ALA A 1 757 ? 17.659 -10.901 -28.934 1.00 84.06 757 ALA A C 1
ATOM 5768 O O . ALA A 1 757 ? 17.212 -10.209 -28.021 1.00 84.06 757 ALA A O 1
ATOM 5769 N N . ALA A 1 758 ? 17.939 -10.390 -30.139 1.00 87.50 758 ALA A N 1
ATOM 5770 C CA . ALA A 1 758 ? 17.869 -8.961 -30.415 1.00 87.50 758 ALA A CA 1
ATOM 5771 C C . ALA A 1 758 ? 16.457 -8.366 -30.249 1.00 87.50 758 ALA A C 1
ATOM 5773 O O . ALA A 1 758 ? 16.342 -7.196 -29.886 1.00 87.50 758 ALA A O 1
ATOM 5774 N N . PHE A 1 759 ? 15.408 -9.171 -30.472 1.00 87.62 759 PHE A N 1
ATOM 5775 C CA . PHE A 1 759 ? 13.998 -8.785 -30.323 1.00 87.62 759 PHE A CA 1
ATOM 5776 C C . PHE A 1 759 ? 13.347 -9.302 -29.029 1.00 87.62 759 PHE A C 1
ATOM 5778 O O . PHE A 1 759 ? 12.173 -9.018 -28.784 1.00 87.62 759 PHE A O 1
ATOM 5785 N N . HIS A 1 760 ? 14.068 -10.057 -28.192 1.00 81.81 760 HIS A N 1
ATOM 5786 C CA . HIS A 1 760 ? 13.491 -10.709 -27.014 1.00 81.81 760 HIS A CA 1
ATOM 5787 C C . HIS A 1 760 ? 12.946 -9.706 -25.984 1.00 81.81 760 HIS A C 1
ATOM 5789 O O . HIS A 1 760 ? 11.903 -9.963 -25.376 1.00 81.81 760 HIS A O 1
ATOM 5795 N N . SER A 1 761 ? 13.604 -8.559 -25.807 1.00 74.19 761 SER A N 1
ATOM 5796 C CA . SER A 1 761 ? 13.205 -7.530 -24.835 1.00 74.19 761 SER A CA 1
ATOM 5797 C C . SER A 1 761 ? 11.802 -6.957 -25.077 1.00 74.19 761 SER A C 1
ATOM 5799 O O . SER A 1 761 ? 11.222 -6.365 -24.168 1.00 74.19 761 SER A O 1
ATOM 5801 N N . PHE A 1 762 ? 11.227 -7.153 -26.268 1.00 81.50 762 PHE A N 1
ATOM 5802 C CA . PHE A 1 762 ? 9.892 -6.672 -26.608 1.00 81.50 762 PHE A CA 1
ATOM 5803 C C . PHE A 1 762 ? 8.772 -7.604 -26.136 1.00 81.50 762 PHE A C 1
ATOM 5805 O O . PHE A 1 762 ? 8.890 -8.838 -26.117 1.00 81.50 762 PHE A O 1
ATOM 5812 N N . SER A 1 763 ? 7.621 -7.001 -25.818 1.00 78.88 763 SER A N 1
ATOM 5813 C CA . SER A 1 763 ? 6.434 -7.754 -25.421 1.00 78.88 763 SER A CA 1
ATOM 5814 C C . SER A 1 763 ? 5.981 -8.710 -26.541 1.00 78.88 763 SER A C 1
ATOM 5816 O O . SER A 1 763 ? 6.196 -8.430 -27.726 1.00 78.88 763 SER A O 1
ATOM 5818 N N . PRO A 1 764 ? 5.312 -9.834 -26.220 1.00 75.38 764 PRO A N 1
ATOM 5819 C CA . PRO A 1 764 ? 4.755 -10.723 -27.243 1.00 75.38 764 PRO A CA 1
ATOM 5820 C C . PRO A 1 764 ? 3.818 -9.999 -28.226 1.00 75.38 764 PRO A C 1
ATOM 5822 O O . PRO A 1 764 ? 3.805 -10.310 -29.414 1.00 75.38 764 PRO A O 1
ATOM 5825 N N . ALA A 1 765 ? 3.079 -8.991 -27.749 1.00 74.50 765 ALA A N 1
ATOM 5826 C CA . ALA A 1 765 ? 2.201 -8.173 -28.581 1.00 74.50 765 ALA A CA 1
ATOM 5827 C C . ALA A 1 765 ? 2.980 -7.289 -29.572 1.00 74.50 765 ALA A C 1
ATOM 5829 O O . ALA A 1 765 ? 2.549 -7.110 -30.710 1.00 74.50 765 ALA A O 1
ATOM 5830 N N . ASP A 1 766 ? 4.134 -6.750 -29.171 1.00 81.19 766 ASP A N 1
ATOM 5831 C CA . ASP A 1 766 ? 5.001 -5.962 -30.055 1.00 81.19 766 ASP A CA 1
ATOM 5832 C C . ASP A 1 766 ? 5.649 -6.821 -31.135 1.00 81.19 766 ASP A C 1
ATOM 5834 O O . ASP A 1 766 ? 5.620 -6.453 -32.309 1.00 81.19 766 ASP A O 1
ATOM 5838 N N . ARG A 1 767 ? 6.169 -7.994 -30.756 1.00 86.12 767 ARG A N 1
ATOM 5839 C CA . ARG A 1 767 ? 6.724 -8.971 -31.704 1.00 86.12 767 ARG A CA 1
ATOM 5840 C C . ARG A 1 767 ? 5.670 -9.454 -32.697 1.00 86.12 767 ARG A C 1
ATOM 5842 O O . ARG A 1 767 ? 5.971 -9.600 -33.879 1.00 86.12 767 ARG A O 1
ATOM 5849 N N . ARG A 1 768 ? 4.418 -9.627 -32.251 1.00 83.00 768 ARG A N 1
ATOM 5850 C CA . ARG A 1 768 ? 3.308 -10.002 -33.137 1.00 83.00 768 ARG A CA 1
ATOM 5851 C C . ARG A 1 768 ? 2.996 -8.925 -34.167 1.00 83.00 768 ARG A C 1
ATOM 5853 O O . ARG A 1 768 ? 2.883 -9.250 -35.342 1.00 83.00 768 ARG A O 1
ATOM 5860 N N . ARG A 1 769 ? 2.947 -7.655 -33.754 1.00 82.44 769 ARG A N 1
ATOM 5861 C CA . ARG A 1 769 ? 2.756 -6.521 -34.673 1.00 82.44 769 ARG A CA 1
ATOM 5862 C C . ARG A 1 769 ? 3.862 -6.430 -35.727 1.00 82.44 769 ARG A C 1
ATOM 5864 O O . ARG A 1 769 ? 3.562 -6.218 -36.898 1.00 82.44 769 ARG A O 1
ATOM 5871 N N . LEU A 1 770 ? 5.120 -6.634 -35.329 1.00 85.94 770 LEU A N 1
ATOM 5872 C CA . LEU A 1 770 ? 6.255 -6.671 -36.260 1.00 85.94 770 LEU A CA 1
ATOM 5873 C C . LEU A 1 770 ? 6.136 -7.825 -37.265 1.00 85.94 770 LEU A C 1
ATOM 5875 O O . LEU A 1 770 ? 6.343 -7.619 -38.462 1.00 85.94 770 LEU A O 1
ATOM 5879 N N . LEU A 1 771 ? 5.762 -9.020 -36.797 1.00 86.50 771 LEU A N 1
ATOM 5880 C CA . LEU A 1 771 ? 5.544 -10.175 -37.666 1.00 86.50 771 LEU A CA 1
ATOM 5881 C C . LEU A 1 771 ? 4.404 -9.927 -38.660 1.00 86.50 771 LEU A C 1
ATOM 5883 O O . LEU A 1 771 ? 4.587 -10.164 -39.850 1.00 86.50 771 LEU A O 1
ATOM 5887 N N . ASP A 1 772 ? 3.250 -9.445 -38.197 1.00 82.25 772 ASP A N 1
ATOM 5888 C CA . ASP A 1 772 ? 2.093 -9.186 -39.061 1.00 82.25 772 ASP A CA 1
ATOM 5889 C C . ASP A 1 772 ? 2.439 -8.140 -40.145 1.00 82.25 772 ASP A C 1
ATOM 5891 O O . ASP A 1 772 ? 2.082 -8.319 -41.311 1.00 82.25 772 ASP A O 1
ATOM 5895 N N . CYS A 1 773 ? 3.223 -7.107 -39.798 1.00 83.00 773 CYS A N 1
ATOM 5896 C CA . CYS A 1 773 ? 3.749 -6.122 -40.750 1.00 83.00 773 CYS A CA 1
ATOM 5897 C C . CYS A 1 773 ? 4.656 -6.761 -41.821 1.00 83.00 773 CYS A C 1
ATOM 5899 O O . CYS A 1 773 ? 4.524 -6.454 -43.006 1.00 83.00 773 CYS A O 1
ATOM 5901 N N . GLN A 1 774 ? 5.546 -7.686 -41.439 1.00 84.06 774 GLN A N 1
ATOM 5902 C CA . GLN A 1 774 ? 6.399 -8.403 -42.398 1.00 84.06 774 GLN A CA 1
ATOM 5903 C C . GLN A 1 774 ? 5.601 -9.359 -43.287 1.00 84.06 774 GLN A C 1
ATOM 5905 O O . GLN A 1 774 ? 5.760 -9.341 -44.509 1.00 84.06 774 GLN A O 1
ATOM 5910 N N . LEU A 1 775 ? 4.707 -10.160 -42.702 1.00 81.25 775 LEU A N 1
ATOM 5911 C CA . LEU A 1 775 ? 3.902 -11.137 -43.438 1.00 81.25 775 LEU A CA 1
ATOM 5912 C C . LEU A 1 775 ? 2.988 -10.480 -44.477 1.00 81.25 775 LEU A C 1
ATOM 5914 O O . LEU A 1 775 ? 2.742 -11.083 -45.518 1.00 81.25 775 LEU A O 1
ATOM 5918 N N . ALA A 1 776 ? 2.537 -9.243 -44.248 1.00 73.25 776 ALA A N 1
ATOM 5919 C CA . ALA A 1 776 ? 1.752 -8.481 -45.220 1.00 73.25 776 ALA A CA 1
ATOM 5920 C C . ALA A 1 776 ? 2.501 -8.204 -46.541 1.00 73.25 776 ALA A C 1
ATOM 5922 O O . ALA A 1 776 ? 1.866 -7.972 -47.568 1.00 73.25 776 ALA A O 1
ATOM 5923 N N . THR A 1 777 ? 3.838 -8.247 -46.536 1.00 71.19 777 THR A N 1
ATOM 5924 C CA . THR A 1 777 ? 4.673 -8.017 -47.732 1.00 71.19 777 THR A CA 1
ATOM 5925 C C . THR A 1 777 ? 5.137 -9.293 -48.432 1.00 71.19 777 THR A C 1
ATOM 5927 O O . THR A 1 777 ? 5.655 -9.231 -49.549 1.00 71.19 777 THR A O 1
ATOM 5930 N N . ILE A 1 778 ? 4.931 -10.456 -47.808 1.00 73.44 778 ILE A N 1
ATOM 5931 C CA . ILE A 1 778 ? 5.383 -11.758 -48.305 1.00 73.44 778 ILE A CA 1
ATOM 5932 C C . ILE A 1 778 ? 4.216 -12.459 -49.019 1.00 73.44 778 ILE A C 1
ATOM 5934 O O . ILE A 1 778 ? 3.135 -12.645 -48.462 1.00 73.44 778 ILE A O 1
ATOM 5938 N N . THR A 1 779 ? 4.440 -12.867 -50.272 1.00 57.66 779 THR A N 1
ATOM 5939 C CA . THR A 1 779 ? 3.426 -13.488 -51.157 1.00 57.66 779 THR A CA 1
ATOM 5940 C C . THR A 1 779 ? 3.409 -15.025 -51.109 1.00 57.66 779 THR A C 1
ATOM 5942 O O . THR A 1 779 ? 2.747 -15.665 -51.921 1.00 57.66 779 THR A O 1
ATOM 5945 N N . GLU A 1 780 ? 4.130 -15.634 -50.166 1.00 59.28 780 GLU A N 1
ATOM 5946 C CA . GLU A 1 780 ? 4.191 -17.090 -49.972 1.00 59.28 780 GLU A CA 1
ATOM 5947 C C . GLU A 1 780 ? 2.914 -17.638 -49.290 1.00 59.28 780 GLU A C 1
ATOM 5949 O O . GLU A 1 780 ? 2.226 -16.923 -48.555 1.00 59.28 780 GLU A O 1
ATOM 5954 N N . ARG A 1 781 ? 2.579 -18.923 -49.515 1.00 46.00 781 ARG A N 1
ATOM 5955 C CA . ARG A 1 781 ? 1.420 -19.587 -48.879 1.00 46.00 781 ARG A CA 1
ATOM 5956 C C . ARG A 1 781 ? 1.512 -19.479 -47.349 1.00 46.00 781 ARG A C 1
ATOM 5958 O O . ARG A 1 781 ? 2.508 -19.881 -46.761 1.00 46.00 781 ARG A O 1
ATOM 5965 N N . GLY A 1 782 ? 0.449 -18.974 -46.713 1.00 52.12 782 GLY A N 1
ATOM 5966 C CA . GLY A 1 782 ? 0.363 -18.814 -45.254 1.00 52.12 782 GLY A CA 1
ATOM 5967 C C . GLY A 1 782 ? 0.428 -17.366 -44.745 1.00 52.12 782 GLY A C 1
ATOM 5968 O O . GLY A 1 782 ? 0.492 -17.161 -43.531 1.00 52.12 782 GLY A O 1
ATOM 5969 N N . SER A 1 783 ? 0.404 -16.357 -45.624 1.00 50.22 783 SER A N 1
ATOM 5970 C CA . SER A 1 783 ? 0.036 -14.978 -45.271 1.00 50.22 783 SER A CA 1
ATOM 5971 C C . SER A 1 783 ? -1.483 -14.780 -45.431 1.00 50.22 783 SER A C 1
ATOM 5973 O O . SER A 1 783 ? -2.120 -15.386 -46.293 1.00 50.22 783 SER A O 1
ATOM 5975 N N . GLN A 1 784 ? -2.105 -13.958 -44.575 1.00 47.50 784 GLN A N 1
ATOM 5976 C CA . GLN A 1 784 ? -3.573 -13.791 -44.503 1.00 47.50 784 GLN A CA 1
ATOM 5977 C C . GLN A 1 784 ? -4.227 -13.188 -45.770 1.00 47.50 784 GLN A C 1
ATOM 5979 O O . GLN A 1 784 ? -5.441 -13.005 -45.809 1.00 47.50 784 GLN A O 1
ATOM 5984 N N . LEU A 1 785 ? -3.456 -12.906 -46.823 1.00 45.19 785 LEU A N 1
ATOM 5985 C CA . LEU A 1 785 ? -3.932 -12.322 -48.080 1.00 45.19 785 LEU A CA 1
ATOM 5986 C C . LEU A 1 785 ? -4.256 -13.344 -49.183 1.00 45.19 785 LEU A C 1
ATOM 5988 O O . LEU A 1 785 ? -4.644 -12.946 -50.278 1.00 45.19 785 LEU A O 1
ATOM 5992 N N . ASN A 1 786 ? -4.219 -14.646 -48.890 1.00 45.66 786 ASN A N 1
ATOM 5993 C CA . ASN A 1 786 ? -4.702 -15.673 -49.825 1.00 45.66 786 ASN A CA 1
ATOM 5994 C C . ASN A 1 786 ? -6.236 -15.793 -49.910 1.00 45.66 786 ASN A C 1
ATOM 5996 O O . ASN A 1 786 ? -6.733 -16.612 -50.670 1.00 45.66 786 ASN A O 1
ATOM 6000 N N . ALA A 1 787 ? -7.014 -14.965 -49.206 1.00 48.00 787 ALA A N 1
ATOM 6001 C CA . ALA A 1 787 ? -8.479 -14.989 -49.313 1.00 48.00 787 ALA A CA 1
ATOM 6002 C C . ALA A 1 787 ? -9.030 -14.425 -50.646 1.00 48.00 787 ALA A C 1
ATOM 6004 O O . ALA A 1 787 ? -10.242 -14.407 -50.846 1.00 48.00 787 ALA A O 1
ATOM 6005 N N . VAL A 1 788 ? -8.167 -13.934 -51.545 1.00 48.75 788 VAL A N 1
ATOM 6006 C CA . VAL A 1 788 ? -8.577 -13.275 -52.801 1.00 48.75 788 VAL A CA 1
ATOM 6007 C C . VAL A 1 788 ? -8.314 -14.141 -54.037 1.00 48.75 788 VAL A C 1
ATOM 6009 O O . VAL A 1 788 ? -8.712 -13.754 -55.129 1.00 48.75 788 VAL A O 1
ATOM 6012 N N . VAL A 1 789 ? -7.687 -15.311 -53.908 1.00 50.16 789 VAL A N 1
ATOM 6013 C CA . VAL A 1 789 ? -7.314 -16.138 -55.065 1.00 50.16 789 VAL A CA 1
ATOM 6014 C C . VAL A 1 789 ? -7.758 -17.576 -54.826 1.00 50.16 789 VAL A C 1
ATOM 6016 O O . VAL A 1 789 ? -7.413 -18.150 -53.795 1.00 50.16 789 VAL A O 1
ATOM 6019 N N . ASP A 1 790 ? -8.551 -18.127 -55.746 1.00 50.69 790 ASP A N 1
ATOM 6020 C CA . ASP A 1 790 ? -9.003 -19.524 -55.665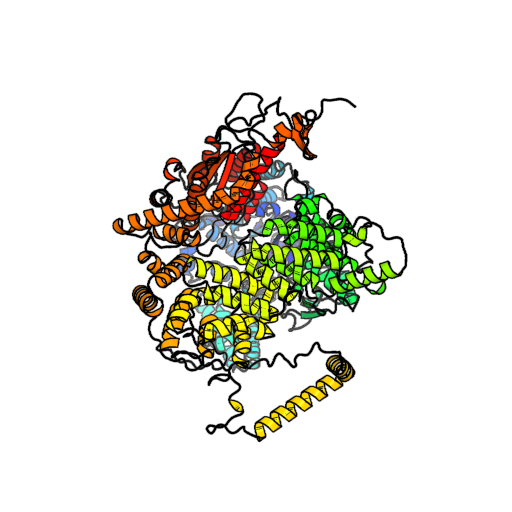 1.00 50.69 790 ASP A CA 1
ATOM 6021 C C . ASP A 1 790 ? -7.858 -20.499 -56.018 1.00 50.69 790 ASP A C 1
ATOM 6023 O O . ASP A 1 790 ? -6.789 -20.061 -56.460 1.00 50.69 790 ASP A O 1
ATOM 6027 N N . GLU A 1 791 ? -8.056 -21.811 -55.829 1.00 46.72 791 GLU A N 1
ATOM 6028 C CA . GLU A 1 791 ? -7.013 -22.852 -55.993 1.00 46.72 791 GLU A CA 1
ATOM 6029 C C . GLU A 1 791 ? -6.279 -22.817 -57.356 1.00 46.72 791 GLU A C 1
ATOM 6031 O O . GLU A 1 791 ? -5.121 -23.236 -57.434 1.00 46.72 791 GLU A O 1
ATOM 6036 N N . ASP A 1 792 ? -6.900 -22.231 -58.387 1.00 48.84 792 ASP A N 1
ATOM 6037 C CA . ASP A 1 792 ? -6.368 -22.087 -59.750 1.00 48.84 792 ASP A CA 1
ATOM 6038 C C . ASP A 1 792 ? -5.616 -20.764 -60.027 1.00 48.84 792 ASP A C 1
ATOM 6040 O O . ASP A 1 792 ? -5.140 -20.536 -61.141 1.00 48.84 792 ASP A O 1
ATOM 6044 N N . GLY A 1 793 ? -5.463 -19.874 -59.041 1.00 48.81 793 GLY A N 1
ATOM 6045 C CA . GLY A 1 793 ? -4.688 -18.638 -59.212 1.00 48.81 793 GLY A CA 1
ATOM 6046 C C . GLY A 1 793 ? -5.447 -17.464 -59.851 1.00 48.81 793 GLY A C 1
ATOM 6047 O O . GLY A 1 793 ? -4.832 -16.430 -60.125 1.00 48.81 793 GLY A O 1
ATOM 6048 N N . GLU A 1 794 ? -6.763 -17.574 -60.062 1.00 50.53 794 GLU A N 1
ATOM 6049 C CA . GLU A 1 794 ? -7.603 -16.458 -60.516 1.00 50.53 794 GLU A CA 1
ATOM 6050 C C . GLU A 1 794 ? -8.206 -15.675 -59.343 1.00 50.53 794 GLU A C 1
ATOM 6052 O O . GLU A 1 794 ? -8.682 -16.229 -58.349 1.00 50.53 794 GLU A O 1
ATOM 6057 N N . ALA A 1 795 ? -8.148 -14.345 -59.454 1.00 54.22 795 ALA A N 1
ATOM 6058 C CA . ALA A 1 795 ? -8.590 -13.441 -58.407 1.00 54.22 795 ALA A CA 1
ATOM 6059 C C . ALA A 1 795 ? -10.125 -13.426 -58.316 1.00 54.22 795 ALA A C 1
ATOM 6061 O O . ALA A 1 795 ? -10.808 -13.150 -59.305 1.00 54.22 795 ALA A O 1
ATOM 6062 N N . ASN A 1 796 ? -10.672 -13.681 -57.128 1.00 59.56 796 ASN A N 1
ATOM 6063 C CA . ASN A 1 796 ? -12.109 -13.719 -56.894 1.00 59.56 796 ASN A CA 1
ATOM 6064 C C . ASN A 1 796 ? -12.695 -12.299 -57.019 1.00 59.56 796 ASN A C 1
ATOM 6066 O O . ASN A 1 796 ? -12.576 -11.461 -56.117 1.00 59.56 796 ASN A O 1
ATOM 6070 N N . ALA A 1 797 ? -13.290 -12.017 -58.180 1.00 59.28 797 ALA A N 1
ATOM 6071 C CA . ALA A 1 797 ? -13.774 -10.693 -58.566 1.00 59.28 797 ALA A CA 1
ATOM 6072 C C . ALA A 1 797 ? -14.793 -10.111 -57.570 1.00 59.28 797 ALA A C 1
ATOM 6074 O O . ALA A 1 797 ? -14.834 -8.892 -57.371 1.00 59.28 797 ALA A O 1
ATOM 6075 N N . ASP A 1 798 ? -15.558 -10.965 -56.889 1.00 57.66 798 ASP A N 1
ATOM 6076 C CA . ASP A 1 798 ? -16.556 -10.545 -55.905 1.00 57.66 798 ASP A CA 1
ATOM 6077 C C . ASP A 1 798 ? -15.906 -10.045 -54.608 1.00 57.66 798 ASP A C 1
ATOM 6079 O O . ASP A 1 798 ? -16.323 -9.021 -54.060 1.00 57.66 798 ASP A O 1
ATOM 6083 N N . VAL A 1 799 ? -14.820 -10.685 -54.162 1.00 58.47 799 VAL A N 1
ATOM 6084 C CA . VAL A 1 799 ? -14.049 -10.260 -52.980 1.00 58.47 799 VAL A CA 1
ATOM 6085 C C . VAL A 1 799 ? -13.335 -8.937 -53.253 1.00 58.47 799 VAL A C 1
ATOM 6087 O O . VAL A 1 799 ? -13.371 -8.029 -52.423 1.00 58.47 799 VAL A O 1
ATOM 6090 N N . ILE A 1 800 ? -12.758 -8.771 -54.448 1.00 62.00 800 ILE A N 1
ATOM 6091 C CA . ILE A 1 800 ? -12.145 -7.498 -54.869 1.00 62.00 800 ILE A CA 1
ATOM 6092 C C . ILE A 1 800 ? -13.191 -6.383 -54.922 1.00 62.00 800 ILE A C 1
ATOM 6094 O O . ILE A 1 800 ? -12.920 -5.252 -54.514 1.00 62.00 800 ILE A O 1
ATOM 6098 N N . THR A 1 801 ? -14.398 -6.691 -55.395 1.00 67.88 801 THR A N 1
ATOM 6099 C CA . THR A 1 801 ? -15.493 -5.719 -55.465 1.00 67.88 801 THR A CA 1
ATOM 6100 C C . THR A 1 801 ? -15.959 -5.304 -54.069 1.00 67.88 801 THR A C 1
ATOM 6102 O O . THR A 1 801 ? -16.137 -4.110 -53.826 1.00 67.88 801 THR A O 1
ATOM 6105 N N . GLN A 1 802 ? -16.078 -6.245 -53.128 1.00 66.00 802 GLN A N 1
ATOM 6106 C CA . GLN A 1 802 ? -16.422 -5.950 -51.733 1.00 66.00 802 GLN A CA 1
ATOM 6107 C C . GLN A 1 802 ? -15.332 -5.151 -51.016 1.00 66.00 802 GLN A C 1
ATOM 6109 O O . GLN A 1 802 ? -15.642 -4.161 -50.355 1.00 66.00 802 GLN A O 1
ATOM 6114 N N . LEU A 1 803 ? -14.059 -5.518 -51.190 1.00 63.16 803 LEU A N 1
ATOM 6115 C CA . LEU A 1 803 ? -12.934 -4.767 -50.630 1.00 63.16 803 LEU A CA 1
ATOM 6116 C C . LEU A 1 803 ? -12.890 -3.349 -51.197 1.00 63.16 803 LEU A C 1
ATOM 6118 O O . LEU A 1 803 ? -12.758 -2.395 -50.440 1.00 63.16 803 LEU A O 1
ATOM 6122 N N . ARG A 1 804 ? -13.103 -3.179 -52.506 1.00 67.69 804 ARG A N 1
ATOM 6123 C CA . ARG A 1 804 ? -13.174 -1.854 -53.134 1.00 67.69 804 ARG A CA 1
ATOM 6124 C C . ARG A 1 804 ? -14.367 -1.034 -52.646 1.00 67.69 804 ARG A C 1
ATOM 6126 O O . ARG A 1 804 ? -14.242 0.178 -52.507 1.00 67.69 804 ARG A O 1
ATOM 6133 N N . GLN A 1 805 ? -15.512 -1.660 -52.382 1.00 70.19 805 GLN A N 1
ATOM 6134 C CA . GLN A 1 805 ? -16.660 -0.980 -51.777 1.00 70.19 805 GLN A CA 1
ATOM 6135 C C . GLN A 1 805 ? -16.377 -0.561 -50.331 1.00 70.19 805 GLN A C 1
ATOM 6137 O O . GLN A 1 805 ? -16.705 0.564 -49.964 1.00 70.19 805 GLN A O 1
ATOM 6142 N N . ALA A 1 806 ? -15.727 -1.414 -49.537 1.00 65.94 806 ALA A N 1
ATOM 6143 C CA . ALA A 1 806 ? -15.306 -1.085 -48.178 1.00 65.94 806 ALA A CA 1
ATOM 6144 C C . ALA A 1 806 ? -14.280 0.059 -48.161 1.00 65.94 806 ALA A C 1
ATOM 6146 O O . ALA A 1 806 ? -14.390 0.968 -47.343 1.00 65.94 806 ALA A O 1
ATOM 6147 N N . ASP A 1 807 ? -13.344 0.063 -49.109 1.00 69.50 807 ASP A N 1
ATOM 6148 C CA . ASP A 1 807 ? -12.319 1.100 -49.248 1.00 69.50 807 ASP A CA 1
ATOM 6149 C C . ASP A 1 807 ? -12.930 2.443 -49.686 1.00 69.50 807 ASP A C 1
ATOM 6151 O O . ASP A 1 807 ? -12.606 3.502 -49.149 1.00 69.50 807 ASP A O 1
ATOM 6155 N N . LEU A 1 808 ? -13.905 2.413 -50.604 1.00 69.69 808 LEU A N 1
ATOM 6156 C CA . LEU A 1 808 ? -14.682 3.596 -50.989 1.00 69.69 808 LEU A CA 1
ATOM 6157 C C . LEU A 1 808 ? -15.535 4.132 -49.832 1.00 69.69 808 LEU A C 1
ATOM 6159 O O . LEU A 1 808 ? -15.568 5.346 -49.635 1.00 69.69 808 LEU A O 1
ATOM 6163 N N . ALA A 1 809 ? -16.167 3.253 -49.051 1.00 74.50 809 ALA A N 1
ATOM 6164 C CA . ALA A 1 809 ? -16.943 3.633 -47.871 1.00 74.50 809 ALA A CA 1
ATOM 6165 C C . ALA A 1 809 ? -16.048 4.209 -46.761 1.00 74.50 809 ALA A C 1
ATOM 6167 O O . ALA A 1 809 ? -16.394 5.214 -46.142 1.00 74.50 809 ALA A O 1
ATOM 6168 N N . GLY A 1 810 ? -14.864 3.625 -46.551 1.00 70.12 810 GLY A N 1
ATOM 6169 C CA . GLY A 1 810 ? -13.842 4.152 -45.649 1.00 70.12 810 GLY A CA 1
ATOM 6170 C C . GLY A 1 810 ? -13.352 5.526 -46.098 1.00 70.12 810 GLY A C 1
ATOM 6171 O O . GLY A 1 810 ? -13.293 6.457 -45.296 1.00 70.12 810 GLY A O 1
ATOM 6172 N N . ARG A 1 811 ? -13.094 5.699 -47.399 1.00 70.38 811 ARG A N 1
ATOM 6173 C CA . ARG A 1 811 ? -12.731 6.997 -47.981 1.00 70.38 811 ARG A CA 1
ATOM 6174 C C . ARG A 1 811 ? -13.833 8.036 -47.791 1.00 70.38 811 ARG A C 1
ATOM 6176 O O . ARG A 1 811 ? -13.524 9.167 -47.432 1.00 70.38 811 ARG A O 1
ATOM 6183 N N . GLU A 1 812 ? -15.097 7.685 -48.015 1.00 73.94 812 GLU A N 1
ATOM 6184 C CA . GLU A 1 812 ? -16.231 8.586 -47.767 1.00 73.94 812 GLU A CA 1
ATOM 6185 C C . GLU A 1 812 ? -16.363 8.955 -46.288 1.00 73.94 812 GLU A C 1
ATOM 6187 O O . GLU A 1 812 ? -16.548 10.129 -45.976 1.00 73.94 812 GLU A O 1
ATOM 6192 N N . ALA A 1 813 ? -16.192 7.997 -45.374 1.00 75.31 813 ALA A N 1
ATOM 6193 C CA . ALA A 1 813 ? -16.210 8.259 -43.937 1.00 75.31 813 ALA A CA 1
ATOM 6194 C C . ALA A 1 813 ? -15.073 9.204 -43.511 1.00 75.31 813 ALA A C 1
ATOM 6196 O O . ALA A 1 813 ? -15.301 10.146 -42.754 1.00 75.31 813 ALA A O 1
ATOM 6197 N N . VAL A 1 814 ? -13.863 9.011 -44.044 1.00 70.62 814 VAL A N 1
ATOM 6198 C CA . VAL A 1 814 ? -12.717 9.898 -43.788 1.00 70.62 814 VAL A CA 1
ATOM 6199 C C . VAL A 1 814 ? -12.955 11.290 -44.374 1.00 70.62 814 VAL A C 1
ATOM 6201 O O . VAL A 1 814 ? -12.684 12.277 -43.699 1.00 70.62 814 VAL A O 1
ATOM 6204 N N . LEU A 1 815 ? -13.509 11.394 -45.585 1.00 75.94 815 LEU A N 1
ATOM 6205 C CA . LEU A 1 815 ? -13.837 12.681 -46.213 1.00 75.94 815 LEU A CA 1
ATOM 6206 C C . LEU A 1 815 ? -14.969 13.424 -45.495 1.00 75.94 815 LEU A C 1
ATOM 6208 O O . LEU A 1 815 ? -14.965 14.653 -45.469 1.00 75.94 815 LEU A O 1
ATOM 6212 N N . ALA A 1 816 ? -15.912 12.705 -44.884 1.00 75.50 816 ALA A N 1
ATOM 6213 C CA . ALA A 1 816 ? -16.973 13.297 -44.075 1.00 75.50 816 ALA A CA 1
ATOM 6214 C C . ALA A 1 816 ? -16.440 13.912 -42.770 1.00 75.50 816 ALA A C 1
ATOM 6216 O O . ALA A 1 816 ? -16.956 14.933 -42.317 1.00 75.50 816 ALA A O 1
ATOM 6217 N N . VAL A 1 817 ? -15.402 13.313 -42.176 1.00 76.81 817 VAL A N 1
ATOM 6218 C CA . VAL A 1 817 ? -14.763 13.810 -40.945 1.00 76.81 817 VAL A CA 1
ATOM 6219 C C . VAL A 1 817 ? -13.681 14.857 -41.251 1.00 76.81 817 VAL A C 1
ATOM 6221 O O . VAL A 1 817 ? -13.518 15.808 -40.489 1.00 76.81 817 VAL A O 1
ATOM 6224 N N . PHE A 1 818 ? -12.982 14.729 -42.384 1.00 74.75 818 PHE A N 1
ATOM 6225 C CA . PHE A 1 818 ? -11.879 15.600 -42.805 1.00 74.75 818 PHE A CA 1
ATOM 6226 C C . PHE A 1 818 ? -12.046 16.061 -44.269 1.00 74.75 818 PHE A C 1
ATOM 6228 O O . PHE A 1 818 ? -11.380 15.546 -45.172 1.00 74.75 818 PHE A O 1
ATOM 6235 N N . PRO A 1 819 ? -12.894 17.072 -44.534 1.00 72.81 819 PRO A N 1
ATOM 6236 C CA . PRO A 1 819 ? -13.239 17.490 -45.900 1.00 72.81 819 PRO A CA 1
ATOM 6237 C C . PRO A 1 819 ? -12.051 18.043 -46.708 1.00 72.81 819 PRO A C 1
ATOM 6239 O O . PRO A 1 819 ? -11.972 17.883 -47.928 1.00 72.81 819 PRO A O 1
ATOM 6242 N N . GLU A 1 820 ? -11.091 18.672 -46.025 1.00 71.38 820 GLU A N 1
ATOM 6243 C CA . GLU A 1 820 ? -9.907 19.291 -46.638 1.00 71.38 820 GLU A CA 1
ATOM 6244 C C . GLU A 1 820 ? -8.792 18.275 -46.967 1.00 71.38 820 GLU A C 1
ATOM 6246 O O . GLU A 1 820 ? -7.861 18.608 -47.702 1.00 71.38 820 GLU A O 1
ATOM 6251 N N . ILE A 1 821 ? -8.889 17.014 -46.513 1.00 69.75 821 ILE A N 1
ATOM 6252 C CA . ILE A 1 821 ? -7.833 15.999 -46.709 1.00 69.75 821 ILE A CA 1
ATOM 6253 C C . ILE A 1 821 ? -7.581 15.726 -48.198 1.00 69.75 821 ILE A C 1
ATOM 6255 O O . ILE A 1 821 ? -6.452 15.495 -48.623 1.00 69.75 821 ILE A O 1
ATOM 6259 N N . THR A 1 822 ? -8.624 15.832 -49.025 1.00 62.94 822 THR A N 1
ATOM 6260 C CA . THR A 1 822 ? -8.541 15.705 -50.486 1.00 62.94 822 THR A CA 1
ATOM 6261 C C . THR A 1 822 ? -7.708 16.802 -51.137 1.00 62.94 822 THR A C 1
ATOM 6263 O O . THR A 1 822 ? -7.135 16.586 -52.206 1.00 62.94 822 THR A O 1
ATOM 6266 N N . LYS A 1 823 ? -7.664 17.984 -50.520 1.00 62.44 823 LYS A N 1
ATOM 6267 C CA . LYS A 1 823 ? -6.897 19.135 -50.990 1.00 62.44 823 LYS A CA 1
ATOM 6268 C C . LYS A 1 823 ? -5.430 18.965 -50.606 1.00 62.44 823 LYS A C 1
ATOM 6270 O O . LYS A 1 823 ? -4.585 19.017 -51.492 1.00 62.44 823 LYS A O 1
ATOM 6275 N N . SER A 1 824 ? -5.158 18.577 -49.358 1.00 57.59 824 SER A N 1
ATOM 6276 C CA . SER A 1 824 ? -3.813 18.228 -48.881 1.00 57.59 824 SER A CA 1
ATOM 6277 C C . SER A 1 824 ? -3.205 17.036 -49.628 1.00 57.59 824 SER A C 1
ATOM 6279 O O . SER A 1 824 ? -2.034 17.075 -49.982 1.00 57.59 824 SER A O 1
ATOM 6281 N N . LEU A 1 825 ? -3.993 16.002 -49.953 1.00 56.44 825 LEU A N 1
ATOM 6282 C CA . LEU A 1 825 ? -3.536 14.861 -50.759 1.00 56.44 825 LEU A CA 1
ATOM 6283 C C . LEU A 1 825 ? -3.229 15.254 -52.210 1.00 56.44 825 LEU A C 1
ATOM 6285 O O . LEU A 1 825 ? -2.267 14.752 -52.779 1.00 56.44 825 LEU A O 1
ATOM 6289 N N . LYS A 1 826 ? -4.010 16.163 -52.812 1.00 56.81 826 LYS A N 1
ATOM 6290 C CA . LYS A 1 826 ? -3.722 16.704 -54.153 1.00 56.81 826 LYS A CA 1
ATOM 6291 C C . LYS A 1 826 ? -2.510 17.634 -54.155 1.00 56.81 826 LYS A C 1
ATOM 6293 O O . LYS A 1 826 ? -1.757 17.623 -55.120 1.00 56.81 826 LYS A O 1
ATOM 6298 N N . GLU A 1 827 ? -2.309 18.413 -53.099 1.00 51.78 827 GLU A N 1
ATOM 6299 C CA . GLU A 1 827 ? -1.123 19.259 -52.919 1.00 51.78 827 GLU A CA 1
ATOM 6300 C C . GLU A 1 827 ? 0.139 18.411 -52.680 1.00 51.78 827 GLU A C 1
ATOM 6302 O O . GLU A 1 827 ? 1.168 18.690 -53.289 1.00 51.78 827 GLU A O 1
ATOM 6307 N N . LEU A 1 828 ? 0.041 17.309 -51.925 1.00 50.28 828 LEU A N 1
ATOM 6308 C CA . LEU A 1 828 ? 1.093 16.289 -51.785 1.00 50.28 828 LEU A CA 1
ATOM 6309 C C . LEU A 1 828 ? 1.395 15.563 -53.105 1.00 50.28 828 LEU A C 1
ATOM 6311 O O . LEU A 1 828 ? 2.550 15.256 -53.381 1.00 50.28 828 LEU A O 1
ATOM 6315 N N . HIS A 1 829 ? 0.377 15.309 -53.933 1.00 49.03 829 HIS A N 1
ATOM 6316 C CA . HIS A 1 829 ? 0.535 14.667 -55.245 1.00 49.03 829 HIS A CA 1
ATOM 6317 C C . HIS A 1 829 ? 1.113 15.611 -56.315 1.00 49.03 829 HIS A C 1
ATOM 6319 O O . HIS A 1 829 ? 1.738 15.149 -57.265 1.00 49.03 829 HIS A O 1
ATOM 6325 N N . ASN A 1 830 ? 0.905 16.926 -56.166 1.00 43.84 830 ASN A N 1
ATOM 6326 C CA . ASN A 1 830 ? 1.358 17.962 -57.102 1.00 43.84 830 ASN A CA 1
ATOM 6327 C C . ASN A 1 830 ? 2.647 18.680 -56.661 1.00 43.84 830 ASN A C 1
ATOM 6329 O O . ASN A 1 830 ? 3.173 19.498 -57.419 1.00 43.84 830 ASN A O 1
ATOM 6333 N N . ALA A 1 831 ? 3.162 18.413 -55.457 1.00 37.41 831 ALA A N 1
ATOM 6334 C CA . ALA A 1 831 ? 4.486 18.868 -55.049 1.00 37.41 831 ALA A CA 1
ATOM 6335 C C . ALA A 1 831 ? 5.542 18.282 -56.007 1.00 37.41 831 ALA A C 1
ATOM 6337 O O . ALA A 1 831 ? 5.395 17.132 -56.428 1.00 37.41 831 ALA A O 1
ATOM 6338 N N . PRO A 1 832 ? 6.599 19.031 -56.383 1.00 36.69 832 PRO A N 1
ATOM 6339 C CA . PRO A 1 832 ? 7.632 18.523 -57.274 1.00 36.69 832 PRO A CA 1
ATOM 6340 C C . PRO A 1 832 ? 8.358 17.375 -56.576 1.00 36.69 832 PRO A C 1
ATOM 6342 O O . PRO A 1 832 ? 9.290 17.575 -55.801 1.00 36.69 832 PRO A O 1
ATOM 6345 N N . SER A 1 833 ? 7.906 16.153 -56.842 1.00 36.06 833 SER A N 1
ATOM 6346 C CA . SER A 1 833 ? 8.594 14.950 -56.426 1.00 36.06 833 SER A CA 1
ATOM 6347 C C . SER A 1 833 ? 9.963 14.968 -57.095 1.00 36.06 833 SER A C 1
ATOM 6349 O O . SER A 1 833 ? 10.055 14.953 -58.327 1.00 36.06 833 SER A O 1
ATOM 6351 N N . THR A 1 834 ? 11.038 14.967 -56.312 1.00 33.81 834 THR A N 1
ATOM 6352 C CA . THR A 1 834 ? 12.290 14.351 -56.753 1.00 33.81 834 THR A CA 1
ATOM 6353 C C . THR A 1 834 ? 11.928 12.968 -57.272 1.00 33.81 834 THR A C 1
ATOM 6355 O O . THR A 1 834 ? 11.495 12.126 -56.493 1.00 33.81 834 THR A O 1
ATOM 6358 N N . ASN A 1 835 ? 11.988 12.815 -58.596 1.00 32.31 835 ASN A N 1
ATOM 6359 C CA . ASN A 1 835 ? 11.544 11.655 -59.362 1.00 32.31 835 ASN A CA 1
ATOM 6360 C C . ASN A 1 835 ? 11.686 10.332 -58.579 1.00 32.31 835 ASN A C 1
ATOM 6362 O O . ASN A 1 835 ? 12.792 9.801 -58.498 1.00 32.31 835 ASN A O 1
ATOM 6366 N N . PRO A 1 836 ? 10.580 9.733 -58.101 1.00 35.72 836 PRO A N 1
ATOM 6367 C CA . PRO A 1 836 ? 10.549 8.332 -57.695 1.00 35.72 836 PRO A CA 1
ATOM 6368 C C . PRO A 1 836 ? 10.459 7.408 -58.924 1.00 35.72 836 PRO A C 1
ATOM 6370 O O . PRO A 1 836 ? 10.380 6.195 -58.798 1.00 35.72 836 PRO A O 1
ATOM 6373 N N . ALA A 1 837 ? 10.493 7.967 -60.141 1.00 30.77 837 ALA A N 1
ATOM 6374 C CA . ALA A 1 837 ? 10.406 7.228 -61.397 1.00 30.77 837 ALA A CA 1
ATOM 6375 C C . ALA A 1 837 ? 11.693 6.465 -61.787 1.00 30.77 837 ALA A C 1
ATOM 6377 O O . ALA A 1 837 ? 11.694 5.789 -62.815 1.00 30.77 837 ALA A O 1
ATOM 6378 N N . SER A 1 838 ? 12.772 6.530 -60.992 1.00 33.50 838 SER A N 1
ATOM 6379 C CA . SER A 1 838 ? 13.930 5.627 -61.140 1.00 33.50 838 SER A CA 1
ATOM 6380 C C . SER A 1 838 ? 14.064 4.582 -60.035 1.00 33.50 838 SER A C 1
ATOM 6382 O O . SER A 1 838 ? 14.775 3.606 -60.252 1.00 33.50 838 SER A O 1
ATOM 6384 N N . ASP A 1 839 ? 13.357 4.717 -58.912 1.00 34.22 839 ASP A N 1
ATOM 6385 C CA . ASP A 1 839 ? 13.211 3.630 -57.943 1.00 34.22 839 ASP A CA 1
ATOM 6386 C C . ASP A 1 839 ? 11.892 2.928 -58.244 1.00 34.22 839 ASP A C 1
ATOM 6388 O O . ASP A 1 839 ? 10.876 3.076 -57.567 1.00 34.22 839 ASP A O 1
ATOM 6392 N N . LYS A 1 840 ? 11.922 2.105 -59.299 1.00 33.28 840 LYS A N 1
ATOM 6393 C CA . LYS A 1 840 ? 11.128 0.882 -59.264 1.00 33.28 840 LYS A CA 1
ATOM 6394 C C . LYS A 1 840 ? 11.584 0.164 -58.000 1.00 33.28 840 LYS A C 1
ATOM 6396 O O . LYS A 1 840 ? 12.582 -0.554 -58.036 1.00 33.28 840 LYS A O 1
ATOM 6401 N N . THR A 1 841 ? 10.885 0.392 -56.89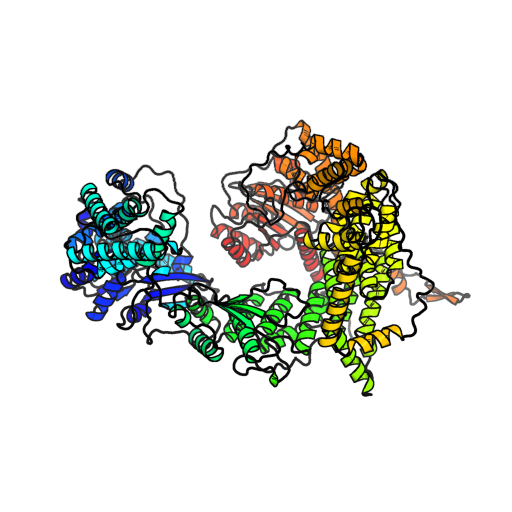1 1.00 32.69 841 THR A N 1
ATOM 6402 C CA . THR A 1 841 ? 10.867 -0.508 -55.752 1.00 32.69 841 THR A CA 1
ATOM 6403 C C . THR A 1 841 ? 10.433 -1.835 -56.332 1.00 32.69 841 THR A C 1
ATOM 6405 O O . THR A 1 841 ? 9.256 -2.122 -56.537 1.00 32.69 841 THR A O 1
ATOM 6408 N N . ALA A 1 842 ? 11.428 -2.619 -56.735 1.00 32.62 842 ALA A N 1
ATOM 6409 C CA . ALA A 1 842 ? 11.235 -4.014 -56.988 1.00 32.62 842 ALA A CA 1
ATOM 6410 C C . ALA A 1 842 ? 10.570 -4.515 -55.709 1.00 32.62 842 ALA A C 1
ATOM 6412 O O . ALA A 1 842 ? 11.187 -4.513 -54.644 1.00 32.62 842 ALA A O 1
ATOM 6413 N N . SER A 1 843 ? 9.295 -4.895 -55.793 1.00 35.75 843 SER A N 1
ATOM 6414 C CA . SER A 1 843 ? 8.784 -5.945 -54.932 1.00 35.75 843 SER A CA 1
ATOM 6415 C C . SER A 1 843 ? 9.682 -7.133 -55.257 1.00 35.75 843 SER A C 1
ATOM 6417 O O . SER A 1 843 ? 9.440 -7.868 -56.221 1.00 35.75 843 SER A O 1
ATOM 6419 N N . VAL A 1 844 ? 10.841 -7.200 -54.604 1.00 39.12 844 VAL A N 1
ATOM 6420 C CA . VAL A 1 844 ? 11.796 -8.262 -54.849 1.00 39.12 844 VAL A CA 1
ATOM 6421 C C . VAL A 1 844 ? 11.093 -9.484 -54.295 1.00 39.12 844 VAL A C 1
ATOM 6423 O O . VAL A 1 844 ? 10.949 -9.639 -53.087 1.00 39.12 844 VAL A O 1
ATOM 6426 N N . LYS A 1 845 ? 10.546 -10.286 -55.207 1.00 38.84 845 LYS A N 1
ATOM 6427 C CA . LYS A 1 845 ? 10.065 -11.625 -54.913 1.00 38.84 845 LYS A CA 1
ATOM 6428 C C . LYS A 1 845 ? 11.286 -12.394 -54.435 1.00 38.84 845 LYS A C 1
ATOM 6430 O O . LYS A 1 845 ? 12.141 -12.771 -55.233 1.00 38.84 845 LYS A O 1
ATOM 6435 N N . PHE A 1 846 ? 11.429 -12.492 -53.126 1.00 43.31 846 PHE A N 1
ATOM 6436 C CA . PHE A 1 846 ? 12.481 -13.266 -52.507 1.00 43.31 846 PHE A CA 1
ATOM 6437 C C . PHE A 1 846 ? 11.961 -14.693 -52.375 1.00 43.31 846 PHE A C 1
ATOM 6439 O O . PHE A 1 846 ? 11.226 -14.986 -51.444 1.00 43.31 846 PHE A O 1
ATOM 6446 N N . GLU A 1 847 ? 12.302 -15.559 -53.327 1.00 46.47 847 GLU A N 1
ATOM 6447 C CA . GLU A 1 847 ? 12.157 -17.004 -53.137 1.00 46.47 847 GLU A CA 1
ATOM 6448 C C . GLU A 1 847 ? 13.328 -17.481 -52.265 1.00 46.47 847 GLU A C 1
ATOM 6450 O O . GLU A 1 847 ? 14.493 -17.198 -52.575 1.00 46.47 847 GLU A O 1
ATOM 6455 N N . SER A 1 848 ? 13.037 -18.146 -51.142 1.00 49.56 848 SER A N 1
ATOM 6456 C CA . SER A 1 848 ? 14.074 -18.692 -50.264 1.00 49.56 848 SER A CA 1
ATOM 6457 C C . SER A 1 848 ? 14.836 -19.830 -50.961 1.00 49.56 848 SER A C 1
ATOM 6459 O O . SER A 1 848 ? 14.279 -20.620 -51.719 1.00 49.56 848 SER A O 1
ATOM 6461 N N . LYS A 1 849 ? 16.150 -19.926 -50.721 1.00 52.06 849 LYS A N 1
ATOM 6462 C CA . LYS A 1 849 ? 17.005 -21.019 -51.233 1.00 52.06 849 LYS A CA 1
ATOM 6463 C C . LYS A 1 849 ? 17.117 -22.187 -50.240 1.00 52.06 849 LYS A C 1
ATOM 6465 O O . LYS A 1 849 ? 18.226 -22.642 -49.957 1.00 52.06 849 LYS A O 1
ATOM 6470 N N . GLY A 1 850 ? 15.998 -22.645 -49.687 1.00 58.44 850 GLY A N 1
ATOM 6471 C CA . GLY A 1 850 ? 15.974 -23.705 -48.675 1.00 58.44 850 GLY A CA 1
ATOM 6472 C C . GLY A 1 850 ? 14.585 -24.301 -48.456 1.00 58.44 850 GLY A C 1
ATOM 6473 O O . GLY A 1 850 ? 13.625 -23.878 -49.095 1.00 58.44 850 GLY A O 1
ATOM 6474 N N . ASP A 1 851 ? 14.493 -25.264 -47.541 1.00 66.38 851 ASP A N 1
ATOM 6475 C CA . ASP A 1 851 ? 13.238 -25.933 -47.169 1.00 66.38 851 ASP A CA 1
ATOM 6476 C C . ASP A 1 851 ? 12.358 -25.036 -46.272 1.00 66.38 851 ASP A C 1
ATOM 6478 O O . ASP A 1 851 ? 11.152 -25.257 -46.158 1.00 66.38 851 ASP A O 1
ATOM 6482 N N . LEU A 1 852 ? 12.941 -23.999 -45.650 1.00 75.62 852 LEU A N 1
ATOM 6483 C CA . LEU A 1 852 ? 12.223 -22.984 -44.871 1.00 75.62 852 LEU A CA 1
ATOM 6484 C C . LEU A 1 852 ? 11.813 -21.786 -45.741 1.00 75.62 852 LEU A C 1
ATOM 6486 O O . LEU A 1 852 ? 12.660 -21.126 -46.358 1.00 75.62 852 LEU A O 1
ATOM 6490 N N . SER A 1 853 ? 10.521 -21.447 -45.721 1.00 80.44 853 SER A N 1
ATOM 6491 C CA . SER A 1 853 ? 9.986 -20.242 -46.370 1.00 80.44 853 SER A CA 1
ATOM 6492 C C . SER A 1 853 ? 10.479 -18.958 -45.685 1.00 80.44 853 SER A C 1
ATOM 6494 O O . SER A 1 853 ? 10.887 -18.973 -44.516 1.00 80.44 853 SER A O 1
ATOM 6496 N N . LEU A 1 854 ? 10.446 -17.816 -46.378 1.00 83.25 854 LEU A N 1
ATOM 6497 C CA . LEU A 1 854 ? 10.822 -16.534 -45.768 1.00 83.25 854 LEU A CA 1
ATOM 6498 C C . LEU A 1 854 ? 9.865 -16.165 -44.625 1.00 83.25 854 LEU A C 1
ATOM 6500 O O . LEU A 1 854 ? 10.299 -15.621 -43.604 1.00 83.25 854 LEU A O 1
ATOM 6504 N N . ALA A 1 855 ? 8.581 -16.500 -44.772 1.00 81.69 855 ALA A N 1
ATOM 6505 C CA . ALA A 1 855 ? 7.586 -16.326 -43.718 1.00 81.69 855 ALA A CA 1
ATOM 6506 C C . ALA A 1 855 ? 7.943 -17.128 -42.452 1.00 81.69 855 ALA A C 1
ATOM 6508 O O . ALA A 1 855 ? 7.863 -16.602 -41.340 1.00 81.69 855 ALA A O 1
ATOM 6509 N N . ASP A 1 856 ? 8.406 -18.368 -42.610 1.00 82.50 856 ASP A N 1
ATOM 6510 C CA . ASP A 1 856 ? 8.797 -19.238 -41.496 1.00 82.50 856 ASP A CA 1
ATOM 6511 C C . ASP A 1 856 ? 10.078 -18.766 -40.807 1.00 82.50 856 ASP A C 1
ATOM 6513 O O . ASP A 1 856 ? 10.175 -18.785 -39.580 1.00 82.50 856 ASP A O 1
ATOM 6517 N N . ARG A 1 857 ? 11.042 -18.240 -41.567 1.00 87.56 857 ARG A N 1
ATOM 6518 C CA . ARG A 1 857 ? 12.256 -17.636 -40.999 1.00 87.56 857 ARG A CA 1
ATOM 6519 C C . ARG A 1 857 ? 11.934 -16.427 -40.112 1.00 87.56 857 ARG A C 1
ATOM 6521 O O . ARG A 1 857 ? 12.494 -16.311 -39.024 1.00 87.56 857 ARG A O 1
ATOM 6528 N N . TRP A 1 858 ? 11.005 -15.557 -40.517 1.00 88.62 858 TRP A N 1
ATOM 6529 C CA . TRP A 1 858 ? 10.558 -14.429 -39.683 1.00 88.62 858 TRP A CA 1
ATOM 6530 C C . TRP A 1 858 ? 9.783 -14.868 -38.439 1.00 88.62 858 TRP A C 1
ATOM 6532 O O . TRP A 1 858 ? 9.968 -14.294 -37.364 1.00 88.62 858 TRP A O 1
ATOM 6542 N N . ARG A 1 859 ? 8.958 -15.911 -38.561 1.00 86.50 859 ARG A N 1
ATOM 6543 C CA . ARG A 1 859 ? 8.268 -16.538 -37.425 1.00 86.50 859 ARG A CA 1
ATOM 6544 C C . ARG A 1 859 ? 9.252 -17.090 -36.390 1.00 86.50 859 ARG A C 1
ATOM 6546 O O . ARG A 1 859 ? 9.085 -16.819 -35.202 1.00 86.50 859 ARG A O 1
ATOM 6553 N N . LEU A 1 860 ? 10.331 -17.742 -36.834 1.00 86.75 860 LEU A N 1
ATOM 6554 C CA . LEU A 1 860 ? 11.417 -18.214 -35.962 1.00 86.75 860 LEU A CA 1
ATOM 6555 C C . LEU A 1 860 ? 12.164 -17.065 -35.264 1.00 86.75 860 LEU A C 1
ATOM 6557 O O . LEU A 1 860 ? 12.482 -17.182 -34.078 1.00 86.75 860 LEU A O 1
ATOM 6561 N N . VAL A 1 861 ? 12.430 -15.958 -35.973 1.00 89.38 861 VAL A N 1
ATOM 6562 C CA . VAL A 1 861 ? 13.106 -14.769 -35.413 1.00 89.38 861 VAL A CA 1
ATOM 6563 C C . VAL A 1 861 ? 12.264 -14.108 -34.321 1.00 89.38 861 VAL A C 1
ATOM 6565 O O . VAL A 1 861 ? 12.796 -13.771 -33.266 1.00 89.38 861 VAL A O 1
ATOM 6568 N N . PHE A 1 862 ? 10.957 -13.939 -34.537 1.00 86.81 862 PHE A N 1
ATOM 6569 C CA . PHE A 1 862 ? 10.075 -13.309 -33.547 1.00 86.81 862 PHE A CA 1
ATOM 6570 C C . PHE A 1 862 ? 9.559 -14.271 -32.468 1.00 86.81 862 PHE A C 1
ATOM 6572 O O . PHE A 1 862 ? 9.091 -13.805 -31.426 1.00 86.81 862 PHE A O 1
ATOM 6579 N N . GLY A 1 863 ? 9.667 -15.584 -32.680 1.00 80.44 863 GLY A N 1
ATOM 6580 C CA . GLY A 1 863 ? 9.145 -16.602 -31.768 1.00 80.44 863 GLY A CA 1
ATOM 6581 C C . GLY A 1 863 ? 7.626 -16.615 -31.721 1.00 80.44 863 GLY A C 1
ATOM 6582 O O . GLY A 1 863 ? 7.035 -16.358 -30.672 1.00 80.44 863 GLY A O 1
ATOM 6583 N N . LEU A 1 864 ? 7.011 -16.791 -32.894 1.00 81.00 864 LEU A N 1
ATOM 6584 C CA . LEU A 1 864 ? 5.563 -16.843 -33.073 1.00 81.00 864 LEU A CA 1
ATOM 6585 C C . LEU A 1 864 ? 5.209 -17.914 -34.126 1.00 81.00 864 LEU A C 1
ATOM 6587 O O . LEU A 1 864 ? 5.488 -17.695 -35.308 1.00 81.00 864 LEU A O 1
ATOM 6591 N N . PRO A 1 865 ? 4.573 -19.035 -33.741 1.00 71.38 865 PRO A N 1
ATOM 6592 C CA . PRO A 1 865 ? 4.392 -20.199 -34.603 1.00 71.38 865 PRO A CA 1
ATOM 6593 C C . PRO A 1 865 ? 3.302 -19.980 -35.666 1.00 71.38 865 PRO A C 1
ATOM 6595 O O . PRO A 1 865 ? 2.361 -19.209 -35.440 1.00 71.38 865 PRO A O 1
ATOM 6598 N N . PRO A 1 866 ? 3.399 -20.652 -36.829 1.00 70.56 866 PRO A N 1
ATOM 6599 C CA . PRO A 1 866 ? 2.282 -20.794 -37.759 1.00 70.56 866 PRO A CA 1
ATOM 6600 C C . PRO A 1 866 ? 1.241 -21.795 -37.222 1.00 70.56 866 PRO A C 1
ATOM 6602 O O . PRO A 1 866 ? 1.544 -22.606 -36.349 1.00 70.56 866 PRO A O 1
ATOM 6605 N N . ASP A 1 867 ? 0.023 -21.762 -37.773 1.00 65.00 867 ASP A N 1
ATOM 6606 C CA . ASP A 1 867 ? -1.067 -22.665 -37.361 1.00 65.00 867 ASP A CA 1
ATOM 6607 C C . ASP A 1 867 ? -0.768 -24.151 -37.660 1.00 65.00 867 ASP A C 1
ATOM 6609 O O . ASP A 1 867 ? -1.248 -25.022 -36.934 1.00 65.00 867 ASP A O 1
ATOM 6613 N N . ASP A 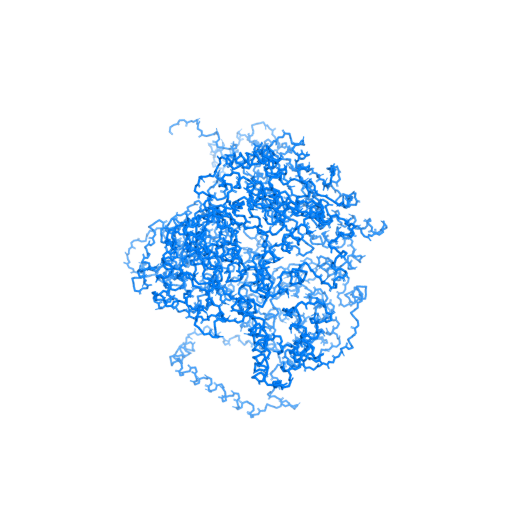1 868 ? 0.038 -24.435 -38.693 1.00 66.19 868 ASP A N 1
ATOM 6614 C CA . ASP A 1 868 ? 0.494 -25.783 -39.064 1.00 66.19 868 ASP A CA 1
ATOM 6615 C C . ASP A 1 868 ? 1.989 -25.760 -39.470 1.00 66.19 868 ASP A C 1
ATOM 6617 O O . ASP A 1 868 ? 2.319 -25.395 -40.604 1.00 66.19 868 ASP A O 1
ATOM 6621 N N . PRO A 1 869 ? 2.924 -26.020 -38.534 1.00 67.69 869 PRO A N 1
ATOM 6622 C CA . PRO A 1 869 ? 4.359 -25.887 -38.782 1.00 67.69 869 PRO A CA 1
ATOM 6623 C C . PRO A 1 869 ? 4.982 -27.095 -39.516 1.00 67.69 869 PRO A C 1
ATOM 6625 O O . PRO A 1 869 ? 4.715 -28.242 -39.154 1.00 67.69 869 PRO A O 1
ATOM 6628 N N . PRO A 1 870 ? 5.906 -26.871 -40.476 1.00 69.12 870 PRO A N 1
ATOM 6629 C CA . PRO A 1 870 ? 6.745 -27.930 -41.042 1.00 69.12 870 PRO A CA 1
ATOM 6630 C C . PRO A 1 870 ? 7.620 -28.632 -39.978 1.00 69.12 870 PRO A C 1
ATOM 6632 O O . PRO A 1 870 ? 8.044 -27.985 -39.020 1.00 69.12 870 PRO A O 1
ATOM 6635 N N . PRO A 1 871 ? 8.025 -29.906 -40.163 1.00 66.56 871 PRO A N 1
ATOM 6636 C CA . PRO A 1 871 ? 8.808 -30.649 -39.163 1.00 66.56 871 PRO A CA 1
ATOM 6637 C C . PRO A 1 871 ? 10.140 -29.982 -38.778 1.00 66.56 871 PRO A C 1
ATOM 6639 O O . PRO A 1 871 ? 10.502 -29.936 -37.604 1.00 66.56 871 PRO A O 1
ATOM 6642 N N . VAL A 1 872 ? 10.853 -29.421 -39.763 1.00 68.00 872 VAL A N 1
ATOM 6643 C CA . VAL A 1 872 ? 12.127 -28.703 -39.558 1.00 68.00 872 VAL A CA 1
ATOM 6644 C C . VAL A 1 872 ? 11.914 -27.410 -38.762 1.00 68.00 872 VAL A C 1
ATOM 6646 O O . VAL A 1 872 ? 12.731 -27.066 -37.908 1.00 68.00 872 VAL A O 1
ATOM 6649 N N . TYR A 1 873 ? 10.789 -26.722 -38.994 1.00 75.88 873 TYR A N 1
ATOM 6650 C CA . TYR A 1 873 ? 10.388 -25.550 -38.215 1.00 75.88 873 TYR A CA 1
ATOM 6651 C C . TYR A 1 873 ? 10.143 -25.937 -36.757 1.00 75.88 873 TYR A C 1
ATOM 6653 O O . TYR A 1 873 ? 10.675 -25.288 -35.859 1.00 75.88 873 TYR A O 1
ATOM 6661 N N . SER A 1 874 ? 9.369 -27.003 -36.524 1.00 72.69 874 SER A N 1
ATOM 6662 C CA . SER A 1 874 ? 8.996 -27.447 -35.180 1.00 72.69 874 SER A CA 1
ATOM 6663 C C . SER A 1 874 ? 10.213 -27.748 -34.311 1.00 72.69 874 SER A C 1
ATOM 6665 O O . SER A 1 874 ? 10.238 -27.277 -33.180 1.00 72.69 874 SER A O 1
ATOM 6667 N N . GLY A 1 875 ? 11.229 -28.440 -34.844 1.00 74.00 875 GLY A N 1
ATOM 6668 C CA . GLY A 1 875 ? 12.469 -28.728 -34.110 1.00 74.00 875 GLY A CA 1
ATOM 6669 C C . GLY A 1 875 ? 13.278 -27.471 -33.767 1.00 74.00 875 GLY A C 1
ATOM 6670 O O . GLY A 1 875 ? 13.699 -27.286 -32.629 1.00 74.00 875 GLY A O 1
ATOM 6671 N N . CYS A 1 876 ? 13.443 -26.547 -34.720 1.00 75.75 876 CYS A N 1
ATOM 6672 C CA . CYS A 1 876 ? 14.180 -25.299 -34.479 1.00 75.75 876 CYS A CA 1
ATOM 6673 C C . CYS A 1 876 ? 13.460 -24.376 -33.481 1.00 75.75 876 CYS A C 1
ATOM 6675 O O . CYS A 1 876 ? 14.100 -23.766 -32.620 1.00 75.75 876 CYS A O 1
ATOM 6677 N N . ALA A 1 877 ? 12.133 -24.270 -33.599 1.00 73.19 877 ALA A N 1
ATOM 6678 C CA . ALA A 1 877 ? 11.296 -23.465 -32.716 1.00 73.19 877 ALA A CA 1
ATOM 6679 C C . ALA A 1 877 ? 11.291 -24.033 -31.292 1.00 73.19 877 ALA A C 1
ATOM 6681 O O . ALA A 1 877 ? 11.574 -23.293 -30.350 1.00 73.19 877 ALA A O 1
ATOM 6682 N N . SER A 1 878 ? 11.077 -25.347 -31.135 1.00 71.88 878 SER A N 1
ATOM 6683 C CA . SER A 1 878 ? 11.074 -25.998 -29.821 1.00 71.88 878 SER A CA 1
ATOM 6684 C C . SER A 1 878 ? 12.408 -25.853 -29.098 1.00 71.88 878 SER A C 1
ATOM 6686 O O . SER A 1 878 ? 12.418 -25.599 -27.894 1.00 71.88 878 SER A O 1
ATOM 6688 N N . SER A 1 879 ? 13.531 -25.962 -29.816 1.00 75.75 879 SER A N 1
ATOM 6689 C CA . SER A 1 879 ? 14.860 -25.874 -29.204 1.00 75.75 879 SER A CA 1
ATOM 6690 C C . SER A 1 879 ? 15.199 -24.461 -28.721 1.00 75.75 879 SER A C 1
ATOM 6692 O O . SER A 1 879 ? 15.812 -24.319 -27.668 1.00 75.75 879 SER A O 1
ATOM 6694 N N . LEU A 1 880 ? 14.770 -23.402 -29.416 1.00 75.62 880 LEU A N 1
ATOM 6695 C CA . LEU A 1 880 ? 14.991 -22.018 -28.959 1.00 75.62 880 LEU A CA 1
ATOM 6696 C C . LEU A 1 880 ? 13.927 -21.526 -27.966 1.00 75.62 880 LEU A C 1
ATOM 6698 O O . LEU A 1 880 ? 14.195 -20.629 -27.165 1.00 75.62 880 LEU A O 1
ATOM 6702 N N . ASP A 1 881 ? 12.732 -22.114 -27.975 1.00 72.00 881 ASP A N 1
ATOM 6703 C CA . ASP A 1 881 ? 11.675 -21.837 -26.998 1.00 72.00 881 ASP A CA 1
ATOM 6704 C C . ASP A 1 881 ? 12.028 -22.269 -25.582 1.00 72.00 881 ASP A C 1
ATOM 6706 O O . ASP A 1 881 ? 11.563 -21.646 -24.627 1.00 72.00 881 ASP A O 1
ATOM 6710 N N . GLN A 1 882 ? 12.862 -23.295 -25.421 1.00 71.19 882 GLN A N 1
ATOM 6711 C CA . GLN A 1 882 ? 13.358 -23.667 -24.096 1.00 71.19 882 GLN A CA 1
ATOM 6712 C C . GLN A 1 882 ? 14.190 -22.547 -23.459 1.00 71.19 882 GLN A C 1
ATOM 6714 O O . GLN A 1 882 ? 14.124 -22.366 -22.247 1.00 71.19 882 GLN A O 1
ATOM 6719 N N . LEU A 1 883 ? 14.898 -21.752 -24.271 1.00 69.25 883 LEU A N 1
ATOM 6720 C CA . LEU A 1 883 ? 15.665 -20.597 -23.805 1.00 69.25 883 LEU A CA 1
ATOM 6721 C C . LEU A 1 883 ? 14.791 -19.338 -23.650 1.00 69.25 883 LEU A C 1
ATOM 6723 O O . LEU A 1 883 ? 14.851 -18.659 -22.631 1.00 69.25 883 LEU A O 1
ATOM 6727 N N . TYR A 1 884 ? 13.953 -19.024 -24.642 1.00 65.94 884 TYR A N 1
ATOM 6728 C CA . TYR A 1 884 ? 13.253 -17.728 -24.720 1.00 65.94 884 TYR A CA 1
ATOM 6729 C C . TYR A 1 884 ? 11.759 -17.760 -24.332 1.00 65.94 884 TYR A C 1
ATOM 6731 O O . TYR A 1 884 ? 11.122 -16.711 -24.199 1.00 65.94 884 TYR A O 1
ATOM 6739 N N . GLY A 1 885 ? 11.164 -18.943 -24.159 1.00 56.84 885 GLY A N 1
ATOM 6740 C CA . GLY A 1 885 ? 9.715 -19.167 -24.040 1.00 56.84 885 GLY A CA 1
ATOM 6741 C C . GLY A 1 885 ? 9.133 -19.140 -22.621 1.00 56.84 885 GLY A C 1
ATOM 6742 O O . GLY A 1 885 ? 7.967 -19.494 -22.443 1.00 56.84 885 GLY A O 1
ATOM 6743 N N . ARG A 1 886 ? 9.910 -18.746 -21.597 1.00 51.75 886 ARG A N 1
ATOM 6744 C CA . ARG A 1 886 ? 9.477 -18.635 -20.180 1.00 51.75 886 ARG A CA 1
ATOM 6745 C C . ARG A 1 886 ? 8.617 -19.820 -19.689 1.00 51.75 886 ARG A C 1
ATOM 6747 O O . ARG A 1 886 ? 7.538 -19.623 -19.131 1.00 51.75 886 ARG A O 1
ATOM 6754 N N . GLY A 1 887 ? 9.048 -21.057 -19.944 1.00 50.16 887 GLY A N 1
ATOM 6755 C CA . GLY A 1 887 ? 8.368 -22.266 -19.446 1.00 50.16 887 GLY A CA 1
ATOM 6756 C C . GLY A 1 887 ? 6.957 -22.524 -20.005 1.00 50.16 887 GLY A C 1
ATOM 6757 O O . GLY A 1 887 ? 6.239 -23.378 -19.488 1.00 50.16 887 GLY A O 1
ATOM 6758 N N . ARG A 1 888 ? 6.539 -21.807 -21.056 1.00 46.91 888 ARG A N 1
ATOM 6759 C CA . ARG A 1 888 ? 5.289 -22.023 -21.805 1.00 46.91 888 ARG A CA 1
ATOM 6760 C C . ARG A 1 888 ? 5.546 -21.824 -23.299 1.00 46.91 888 ARG A C 1
ATOM 6762 O O . ARG A 1 888 ? 4.956 -20.948 -23.925 1.00 46.91 888 ARG A O 1
ATOM 6769 N N . GLY A 1 889 ? 6.457 -22.631 -23.845 1.00 41.94 889 GLY A N 1
ATOM 6770 C CA . GLY A 1 889 ? 6.777 -22.639 -25.273 1.00 41.94 889 GLY A CA 1
ATOM 6771 C C . GLY A 1 889 ? 5.554 -22.889 -26.161 1.00 41.94 889 GLY A C 1
ATOM 6772 O O . GLY A 1 889 ? 4.471 -23.258 -25.684 1.00 41.94 889 GLY A O 1
ATOM 6773 N N . GLU A 1 890 ? 5.754 -22.709 -27.462 1.00 47.84 890 GLU A N 1
ATOM 6774 C CA . GLU A 1 890 ? 4.784 -22.684 -28.567 1.00 47.84 890 GLU A CA 1
ATOM 6775 C C . GLU A 1 890 ? 3.909 -23.959 -28.725 1.00 47.84 890 GLU A C 1
ATOM 6777 O O . GLU A 1 890 ? 3.092 -24.045 -29.638 1.00 47.84 890 GLU A O 1
ATOM 6782 N N . GLY A 1 891 ? 3.986 -24.922 -27.795 1.00 42.25 891 GLY A N 1
ATOM 6783 C CA . GLY A 1 891 ? 3.046 -26.042 -27.623 1.00 42.25 891 GLY A CA 1
ATOM 6784 C C . GLY A 1 891 ? 1.919 -25.811 -26.598 1.00 42.25 891 GLY A C 1
ATOM 6785 O O . GLY A 1 891 ? 0.992 -26.621 -26.506 1.00 42.25 891 GLY A O 1
ATOM 6786 N N . SER A 1 892 ? 1.945 -24.720 -25.822 1.00 40.31 892 SER A N 1
ATOM 6787 C CA . SER A 1 892 ? 0.865 -24.398 -24.880 1.00 40.31 892 SER A CA 1
ATOM 6788 C C . SER A 1 892 ? -0.223 -23.563 -25.565 1.00 40.31 892 SER A C 1
ATOM 6790 O O . SER A 1 892 ? -0.127 -22.351 -25.733 1.00 40.31 892 SER A O 1
ATOM 6792 N N . ARG A 1 893 ? -1.289 -24.239 -26.008 1.00 38.53 893 ARG A N 1
ATOM 6793 C CA . ARG A 1 893 ? -2.472 -23.604 -26.607 1.00 38.53 893 ARG A CA 1
ATOM 6794 C C . ARG A 1 893 ? -3.029 -22.509 -25.689 1.00 38.53 893 ARG A C 1
ATOM 6796 O O . ARG A 1 893 ? -3.632 -22.802 -24.660 1.00 38.53 893 ARG A O 1
ATOM 6803 N N . GLY A 1 894 ? -2.879 -21.257 -26.111 1.00 35.19 894 GLY A N 1
ATOM 6804 C CA . GLY A 1 894 ? -3.392 -20.067 -25.434 1.00 35.19 894 GLY A CA 1
ATOM 6805 C C . GLY A 1 894 ? -4.235 -19.185 -26.353 1.00 35.19 894 GLY A C 1
ATOM 6806 O O . GLY A 1 894 ? -3.988 -17.991 -26.443 1.00 35.19 894 GLY A O 1
ATOM 6807 N N . GLY A 1 895 ? -5.220 -19.759 -27.050 1.00 32.16 895 GLY A N 1
ATOM 6808 C CA . GLY A 1 895 ? -6.253 -19.000 -27.759 1.00 32.16 895 GLY A CA 1
ATOM 6809 C C . GLY A 1 895 ? -7.507 -18.848 -26.896 1.00 32.16 895 GLY A C 1
ATOM 6810 O O . GLY A 1 895 ? -8.192 -19.830 -26.608 1.00 32.16 895 GLY A O 1
ATOM 6811 N N . LEU A 1 896 ? -7.819 -17.619 -26.482 1.00 37.09 896 LEU A N 1
ATOM 6812 C CA . LEU A 1 896 ? -9.098 -17.235 -25.877 1.00 37.09 896 LEU A CA 1
ATOM 6813 C C . LEU A 1 896 ? -10.258 -17.601 -26.820 1.00 37.09 896 LEU A C 1
ATOM 6815 O O . LEU A 1 896 ? -10.548 -16.871 -27.761 1.00 37.09 896 LEU A O 1
ATOM 6819 N N . GLY A 1 897 ? -10.932 -18.725 -26.556 1.00 33.72 897 GLY A N 1
ATOM 6820 C CA . GLY A 1 897 ? -12.175 -19.068 -27.253 1.00 33.72 897 GLY A CA 1
ATOM 6821 C C . GLY A 1 897 ? -12.509 -20.554 -27.359 1.00 33.72 897 GLY A C 1
ATOM 6822 O O . GLY A 1 897 ? -12.684 -21.036 -28.469 1.00 33.72 897 GLY A O 1
ATOM 6823 N N . LYS A 1 898 ? -12.615 -21.275 -26.230 1.00 28.94 898 LYS A N 1
ATOM 6824 C CA . LYS A 1 898 ? -13.549 -22.406 -25.986 1.00 28.94 898 LYS A CA 1
ATOM 6825 C C . LYS A 1 898 ? -13.175 -23.105 -24.675 1.00 28.94 898 LYS A C 1
ATOM 6827 O O . LYS A 1 898 ? -12.206 -23.851 -24.603 1.00 28.94 898 LYS A O 1
ATOM 6832 N N . ARG A 1 899 ? -13.977 -22.891 -23.626 1.00 30.69 899 ARG A N 1
ATOM 6833 C CA . ARG A 1 899 ? -13.981 -23.761 -22.442 1.00 30.69 899 ARG A CA 1
ATOM 6834 C C . ARG A 1 899 ? -14.651 -25.082 -22.823 1.00 30.69 899 ARG A C 1
ATOM 6836 O O . ARG A 1 899 ? -15.873 -25.173 -22.826 1.00 30.69 899 ARG A O 1
ATOM 6843 N N . GLY A 1 900 ? -13.841 -26.081 -23.150 1.00 27.83 900 GLY A N 1
ATOM 6844 C CA . GLY A 1 900 ? -14.221 -27.490 -23.161 1.00 27.83 900 GLY A CA 1
ATOM 6845 C C . GLY A 1 900 ? -13.204 -28.258 -22.326 1.00 27.83 900 GLY A C 1
ATOM 6846 O O . GLY A 1 900 ? -12.016 -28.222 -22.628 1.00 27.83 900 GLY A O 1
ATOM 6847 N N . ALA A 1 901 ? -13.659 -28.889 -21.247 1.00 35.44 901 ALA A N 1
ATOM 6848 C CA . ALA A 1 901 ? -12.834 -29.745 -20.408 1.00 35.44 901 ALA A CA 1
ATOM 6849 C C . ALA A 1 901 ? -12.389 -30.983 -21.205 1.00 35.44 901 ALA A C 1
ATOM 6851 O O . ALA A 1 901 ? -13.220 -31.787 -21.617 1.00 35.44 901 ALA A O 1
ATOM 6852 N N . GLY A 1 902 ? -11.082 -31.126 -21.415 1.00 30.88 902 GLY A N 1
ATOM 6853 C CA . GLY A 1 902 ? -10.451 -32.317 -21.975 1.00 30.88 902 GLY A CA 1
ATOM 6854 C C . GLY A 1 902 ? -8.988 -32.358 -21.543 1.00 30.88 902 GLY A C 1
ATOM 6855 O O . GLY A 1 902 ? -8.236 -31.436 -21.850 1.00 30.88 902 GLY A O 1
ATOM 6856 N N . GLY A 1 903 ? -8.604 -33.383 -20.777 1.00 35.31 903 GLY A N 1
ATOM 6857 C CA . GLY A 1 903 ? -7.220 -33.606 -20.352 1.00 35.31 903 GLY A CA 1
ATOM 6858 C C . GLY A 1 903 ? -6.312 -33.857 -21.558 1.00 35.31 903 GLY A C 1
ATOM 6859 O O . GLY A 1 903 ? -6.644 -34.663 -22.424 1.00 35.31 903 GLY A O 1
ATOM 6860 N N . GLY A 1 904 ? -5.193 -33.135 -21.637 1.00 34.00 904 GLY A N 1
ATOM 6861 C CA . GLY A 1 904 ? -4.252 -33.214 -22.753 1.00 34.00 904 GLY A CA 1
ATOM 6862 C C . GLY A 1 904 ? -3.194 -34.301 -22.562 1.00 34.00 904 GLY A C 1
ATOM 6863 O O . GLY A 1 904 ? -2.453 -34.283 -21.585 1.00 34.00 904 GLY A O 1
ATOM 6864 N N . THR A 1 905 ? -3.094 -35.207 -23.533 1.00 35.88 905 THR A N 1
ATOM 6865 C CA . THR A 1 905 ? -2.005 -36.176 -23.736 1.00 35.88 905 THR A CA 1
ATOM 6866 C C . THR A 1 905 ? -0.854 -35.533 -24.528 1.00 35.88 905 THR A C 1
ATOM 6868 O O . THR A 1 905 ? -0.622 -35.881 -25.686 1.00 35.88 905 THR A O 1
ATOM 6871 N N . GLY A 1 906 ? -0.186 -34.527 -23.957 1.00 42.53 906 GLY A N 1
ATOM 6872 C CA . GLY A 1 906 ? 1.014 -33.930 -24.563 1.00 42.53 906 GLY A CA 1
ATOM 6873 C C . GLY A 1 906 ? 2.244 -34.831 -24.398 1.00 42.53 906 GLY A C 1
ATOM 6874 O O . GLY A 1 906 ? 2.331 -35.561 -23.411 1.00 42.53 906 GLY A O 1
ATOM 6875 N N . GLN A 1 907 ? 3.182 -34.794 -25.353 1.00 42.75 907 GLN A N 1
ATOM 6876 C CA . GLN A 1 907 ? 4.474 -35.470 -25.195 1.00 42.75 907 GLN A CA 1
ATOM 6877 C C . GLN A 1 907 ? 5.303 -34.807 -24.075 1.00 42.75 907 GLN A C 1
ATOM 6879 O O . GLN A 1 907 ? 5.216 -33.587 -23.907 1.00 42.75 907 GLN A O 1
ATOM 6884 N N . PRO A 1 908 ? 6.077 -35.588 -23.297 1.00 45.56 908 PRO A N 1
ATOM 6885 C CA . PRO A 1 908 ? 6.985 -35.043 -22.294 1.00 45.56 908 PRO A CA 1
ATOM 6886 C C . PRO A 1 908 ? 8.037 -34.136 -22.948 1.00 45.56 908 PRO A C 1
ATOM 6888 O O . PRO A 1 908 ? 8.501 -34.413 -24.051 1.00 45.56 908 PRO A O 1
ATOM 6891 N N . THR A 1 909 ? 8.397 -33.043 -22.275 1.00 53.44 909 THR A N 1
ATOM 6892 C CA . THR A 1 909 ? 9.503 -32.165 -22.687 1.00 53.44 909 THR A CA 1
ATOM 6893 C C . THR A 1 909 ? 10.821 -32.949 -22.690 1.00 53.44 909 THR A C 1
ATOM 6895 O O . THR A 1 909 ? 11.048 -33.687 -21.726 1.00 53.44 909 THR A O 1
ATOM 6898 N N . PRO A 1 910 ? 11.676 -32.802 -23.722 1.00 63.78 910 PRO A N 1
ATOM 6899 C CA . PRO A 1 910 ? 12.940 -33.530 -23.808 1.00 63.78 910 PRO A CA 1
ATOM 6900 C C . PRO A 1 910 ? 13.862 -33.159 -22.644 1.00 63.78 910 PRO A C 1
ATOM 6902 O O . PRO A 1 910 ? 13.793 -32.055 -22.095 1.00 63.78 910 PRO A O 1
ATOM 6905 N N . SER A 1 911 ? 14.710 -34.102 -22.248 1.00 69.12 911 SER A N 1
ATOM 6906 C CA . SER A 1 911 ? 15.748 -33.868 -21.246 1.00 69.12 911 SER A CA 1
ATOM 6907 C C . SER A 1 911 ? 16.784 -32.863 -21.759 1.00 69.12 911 SER A C 1
ATOM 6909 O O . SER A 1 911 ? 16.987 -32.715 -22.959 1.00 69.12 911 SER A O 1
ATOM 6911 N N . THR A 1 912 ? 17.492 -32.183 -20.857 1.00 71.25 912 THR A N 1
ATOM 6912 C CA . THR A 1 912 ? 18.522 -31.199 -21.237 1.00 71.25 912 THR A CA 1
ATOM 6913 C C . THR A 1 912 ? 19.653 -31.809 -22.070 1.00 71.25 912 THR A C 1
ATOM 6915 O O . THR A 1 912 ? 20.270 -31.111 -22.866 1.00 71.25 912 THR A O 1
ATOM 6918 N N . THR A 1 913 ? 19.905 -33.113 -21.920 1.00 72.19 913 THR A N 1
ATOM 6919 C CA . THR A 1 913 ? 20.871 -33.852 -22.740 1.00 72.19 913 THR A CA 1
ATOM 6920 C C . THR A 1 913 ? 20.365 -34.039 -24.166 1.00 72.19 913 THR A C 1
ATOM 6922 O O . THR A 1 913 ? 21.080 -33.690 -25.098 1.00 72.19 913 THR A O 1
ATOM 6925 N N . GLU A 1 914 ? 19.118 -34.488 -24.335 1.00 73.62 914 GLU A N 1
ATOM 6926 C CA . GLU A 1 914 ? 18.470 -34.577 -25.653 1.00 73.62 914 GLU A CA 1
ATOM 6927 C C . GLU A 1 914 ? 18.372 -33.189 -26.309 1.00 73.62 914 GLU A C 1
ATOM 6929 O O . GLU A 1 914 ? 18.623 -33.045 -27.498 1.00 73.62 914 GLU A O 1
ATOM 6934 N N . TRP A 1 915 ? 18.113 -32.138 -25.525 1.00 79.06 915 TRP A N 1
ATOM 6935 C CA . TRP A 1 915 ? 18.098 -30.760 -26.018 1.00 79.06 915 TRP A CA 1
ATOM 6936 C C . TRP A 1 915 ? 19.473 -30.262 -26.481 1.00 79.06 915 TRP A C 1
ATOM 6938 O O . TRP A 1 915 ? 19.560 -29.589 -27.504 1.00 79.06 915 TRP A O 1
ATOM 6948 N N . ALA A 1 916 ? 20.552 -30.578 -25.762 1.00 75.81 916 ALA A N 1
ATOM 6949 C CA . ALA A 1 916 ? 21.908 -30.216 -26.176 1.00 75.81 916 ALA A CA 1
ATOM 6950 C C . ALA A 1 916 ? 22.341 -30.972 -27.443 1.00 75.81 916 ALA A C 1
ATOM 6952 O O . ALA A 1 916 ? 22.954 -30.374 -28.325 1.00 75.81 916 ALA A O 1
ATOM 6953 N N . GLU A 1 917 ? 21.972 -32.252 -27.560 1.00 79.25 917 GLU A N 1
ATOM 6954 C CA . GLU A 1 917 ? 22.167 -33.047 -28.778 1.00 79.25 917 GLU A CA 1
ATOM 6955 C C . GLU A 1 917 ? 21.372 -32.458 -29.955 1.00 79.25 917 GLU A C 1
ATOM 6957 O O . GLU A 1 917 ? 21.921 -32.294 -31.046 1.00 79.25 917 GLU A O 1
ATOM 6962 N N . ASP A 1 918 ? 20.122 -32.043 -29.726 1.00 78.44 918 ASP A N 1
ATOM 6963 C CA . ASP A 1 918 ? 19.297 -31.351 -30.720 1.00 78.44 918 ASP A CA 1
ATOM 6964 C C . ASP A 1 918 ? 19.905 -29.997 -31.120 1.00 78.44 918 ASP A C 1
ATOM 6966 O O . ASP A 1 918 ? 19.937 -29.652 -32.301 1.00 78.44 918 ASP A O 1
ATOM 6970 N N . LEU A 1 919 ? 20.417 -29.213 -30.164 1.00 80.19 919 LEU A N 1
ATOM 6971 C CA . LEU A 1 919 ? 21.077 -27.933 -30.439 1.00 80.19 919 LEU A CA 1
ATOM 6972 C C . LEU A 1 919 ? 22.370 -28.119 -31.240 1.00 80.19 919 LEU A C 1
ATOM 6974 O O . LEU A 1 919 ? 22.622 -27.361 -32.179 1.00 80.19 919 LEU A O 1
ATOM 6978 N N . GLU A 1 920 ? 23.176 -29.122 -30.903 1.00 81.31 920 GLU A N 1
ATOM 6979 C CA . GLU A 1 920 ? 24.397 -29.450 -31.636 1.00 81.31 920 GLU A CA 1
ATOM 6980 C C . GLU A 1 920 ? 24.076 -29.944 -33.054 1.00 81.31 920 GLU A C 1
ATOM 6982 O O . GLU A 1 920 ? 24.701 -29.488 -34.016 1.00 81.31 920 GLU A O 1
ATOM 6987 N N . ALA A 1 921 ? 23.053 -30.789 -33.210 1.00 80.44 921 ALA A N 1
ATOM 6988 C CA . ALA A 1 921 ? 22.601 -31.295 -34.504 1.00 80.44 921 ALA A CA 1
ATOM 6989 C C . ALA A 1 921 ? 21.998 -30.199 -35.402 1.00 80.44 921 ALA A C 1
ATOM 6991 O O . ALA A 1 921 ? 22.225 -30.206 -36.614 1.00 80.44 921 ALA A O 1
ATOM 6992 N N . LEU A 1 922 ? 21.241 -29.255 -34.828 1.00 79.25 922 LEU A N 1
ATOM 6993 C CA . LEU A 1 922 ? 20.525 -28.210 -35.573 1.00 79.25 922 LEU A CA 1
ATOM 6994 C C . LEU A 1 922 ? 21.363 -26.943 -35.816 1.00 79.25 922 LEU A C 1
ATOM 6996 O O . LEU A 1 922 ? 21.245 -26.330 -36.879 1.00 79.25 922 LEU A O 1
ATOM 7000 N N . PHE A 1 923 ? 22.203 -26.532 -34.858 1.00 80.19 923 PHE A N 1
ATOM 7001 C CA . PHE A 1 923 ? 22.914 -25.242 -34.883 1.00 80.19 923 PHE A CA 1
ATOM 7002 C C . PHE A 1 923 ? 24.451 -25.362 -34.876 1.00 80.19 923 PHE A C 1
ATOM 7004 O O . PHE A 1 923 ? 25.137 -24.396 -35.232 1.00 80.19 923 PHE A O 1
ATOM 7011 N N . GLY A 1 924 ? 24.998 -26.537 -34.545 1.00 80.94 924 GLY A N 1
ATOM 7012 C CA . GLY A 1 924 ? 26.436 -26.803 -34.435 1.00 80.94 924 GLY A CA 1
ATOM 7013 C C . GLY A 1 924 ? 27.034 -26.460 -33.063 1.00 80.94 924 GLY A C 1
ATOM 7014 O O . GLY A 1 924 ? 26.447 -25.713 -32.281 1.00 80.94 924 GLY A O 1
ATOM 7015 N N . SER A 1 925 ? 28.239 -26.977 -32.791 1.00 77.56 925 SER A N 1
ATOM 7016 C CA . SER A 1 925 ? 28.921 -26.896 -31.485 1.00 77.56 925 SER A CA 1
ATOM 7017 C C . SER A 1 925 ? 29.103 -25.466 -30.965 1.00 77.56 925 SER A C 1
ATOM 7019 O O . SER A 1 925 ? 28.794 -25.182 -29.813 1.00 77.56 925 SER A O 1
ATOM 7021 N N . ASP A 1 926 ? 29.542 -24.543 -31.825 1.00 72.62 926 ASP A N 1
ATOM 7022 C CA . ASP A 1 926 ? 29.818 -23.153 -31.433 1.00 72.62 926 ASP A CA 1
ATOM 7023 C C . ASP A 1 926 ? 28.562 -22.427 -30.929 1.00 72.62 926 ASP A C 1
ATOM 7025 O O . ASP A 1 926 ? 28.636 -21.602 -30.023 1.00 72.62 926 ASP A O 1
ATOM 7029 N N . VAL A 1 927 ? 27.409 -22.707 -31.542 1.00 78.31 927 VAL A N 1
ATOM 7030 C CA . VAL A 1 927 ? 26.130 -22.077 -31.189 1.00 78.31 927 VAL A CA 1
ATOM 7031 C C . VAL A 1 927 ? 25.475 -22.814 -30.023 1.00 78.31 927 VAL A C 1
ATOM 7033 O O . VAL A 1 927 ? 24.858 -22.170 -29.180 1.00 78.31 927 VAL A O 1
ATOM 7036 N N . CYS A 1 928 ? 25.648 -24.135 -29.940 1.00 81.31 928 CYS A N 1
ATOM 7037 C CA . CYS A 1 928 ? 25.208 -24.937 -28.802 1.00 81.31 928 CYS A CA 1
ATOM 7038 C C . CYS A 1 928 ? 25.824 -24.419 -27.492 1.00 81.31 928 CYS A C 1
ATOM 7040 O O . CYS A 1 928 ? 25.083 -24.104 -26.567 1.00 81.31 928 CYS A O 1
ATOM 7042 N N . GLU A 1 929 ? 27.141 -24.191 -27.443 1.00 77.62 929 GLU A N 1
ATOM 7043 C CA . GLU A 1 929 ? 27.817 -23.629 -26.257 1.00 77.62 929 GLU A CA 1
ATOM 7044 C C . GLU A 1 929 ? 27.342 -22.205 -25.911 1.00 77.62 929 GLU A C 1
ATOM 7046 O O . GLU A 1 929 ? 27.199 -21.856 -24.738 1.00 77.62 929 GLU A O 1
ATOM 7051 N N . GLU A 1 930 ? 27.050 -21.369 -26.915 1.00 76.38 930 GLU A N 1
ATOM 7052 C CA . GLU A 1 930 ? 26.483 -20.028 -26.699 1.00 76.38 930 GLU A CA 1
ATOM 7053 C C . GLU A 1 930 ? 25.073 -20.098 -26.083 1.00 76.38 930 GLU A C 1
ATOM 7055 O O . GLU A 1 930 ? 24.788 -19.397 -25.110 1.00 76.38 930 GLU A O 1
ATOM 7060 N N . VAL A 1 931 ? 24.202 -20.959 -26.621 1.00 78.56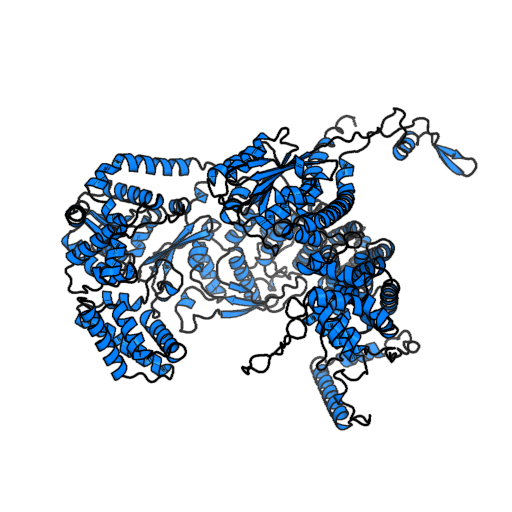 931 VAL A N 1
ATOM 7061 C CA . VAL A 1 931 ? 22.812 -21.140 -26.166 1.00 78.56 931 VAL A CA 1
ATOM 7062 C C . VAL A 1 931 ? 22.760 -21.814 -24.795 1.00 78.56 931 VAL A C 1
ATOM 7064 O O . VAL A 1 931 ? 21.991 -21.378 -23.942 1.00 78.56 931 VAL A O 1
ATOM 7067 N N . LEU A 1 932 ? 23.593 -22.829 -24.548 1.00 77.06 932 LEU A N 1
ATOM 7068 C CA . LEU A 1 932 ? 23.708 -23.486 -23.244 1.00 77.06 932 LEU A CA 1
ATOM 7069 C C . LEU A 1 932 ? 24.273 -22.536 -22.186 1.00 77.06 932 LEU A C 1
ATOM 7071 O O . LEU A 1 932 ? 23.813 -22.570 -21.047 1.00 77.06 932 LEU A O 1
ATOM 7075 N N . GLY A 1 933 ? 25.231 -21.674 -22.545 1.00 72.75 933 GLY A N 1
ATOM 7076 C CA . GLY A 1 933 ? 25.774 -20.659 -21.640 1.00 72.75 933 GLY A CA 1
ATOM 7077 C C . GLY A 1 933 ? 24.711 -19.647 -21.208 1.00 72.75 933 GLY A C 1
ATOM 7078 O O . GLY A 1 933 ? 24.595 -19.342 -20.022 1.00 72.75 933 GLY A O 1
ATOM 7079 N N . GLU A 1 934 ? 23.882 -19.189 -22.148 1.00 74.38 934 GLU A N 1
ATOM 7080 C CA . GLU A 1 934 ? 22.744 -18.301 -21.871 1.00 74.38 934 GLU A CA 1
ATOM 7081 C C . GLU A 1 934 ? 21.641 -19.011 -21.062 1.00 74.38 934 GLU A C 1
ATOM 7083 O O . GLU A 1 934 ? 21.058 -18.438 -20.141 1.00 74.38 934 GLU A O 1
ATOM 7088 N N . ALA A 1 935 ? 21.370 -20.283 -21.364 1.00 75.06 935 ALA A N 1
ATOM 7089 C CA . ALA A 1 935 ? 20.401 -21.098 -20.634 1.00 75.06 935 ALA A CA 1
ATOM 7090 C C . ALA A 1 935 ? 20.836 -21.345 -19.191 1.00 75.06 935 ALA A C 1
ATOM 7092 O O . ALA A 1 935 ? 20.018 -21.276 -18.274 1.00 75.06 935 ALA A O 1
ATOM 7093 N N . ALA A 1 936 ? 22.126 -21.612 -18.993 1.00 73.25 936 ALA A N 1
ATOM 7094 C CA . ALA A 1 936 ? 22.723 -21.757 -17.680 1.00 73.25 936 ALA A CA 1
ATOM 7095 C C . ALA A 1 936 ? 22.668 -20.438 -16.907 1.00 73.25 936 ALA A C 1
ATOM 7097 O O . ALA A 1 936 ? 22.237 -20.456 -15.763 1.00 73.25 936 ALA A O 1
ATOM 7098 N N . ALA A 1 937 ? 22.990 -19.302 -17.538 1.00 68.00 937 ALA A N 1
ATOM 7099 C CA . ALA A 1 937 ? 22.817 -17.968 -16.953 1.00 68.00 937 ALA A CA 1
ATOM 7100 C C . ALA A 1 937 ? 21.353 -17.667 -16.569 1.00 68.00 937 ALA A C 1
ATOM 7102 O O . ALA A 1 937 ? 21.096 -17.013 -15.565 1.00 68.00 937 ALA A O 1
ATOM 7103 N N . SER A 1 938 ? 20.393 -18.208 -17.323 1.00 67.19 938 SER A N 1
ATOM 7104 C CA . SER A 1 938 ? 18.952 -18.067 -17.072 1.00 67.19 938 SER A CA 1
ATOM 7105 C C . SER A 1 938 ? 18.381 -19.078 -16.060 1.00 67.19 938 SER A C 1
ATOM 7107 O O . SER A 1 938 ? 17.166 -19.109 -15.861 1.00 67.19 938 SER A O 1
ATOM 7109 N N . GLY A 1 939 ? 19.217 -19.919 -15.435 1.00 64.38 939 GLY A N 1
ATOM 7110 C CA . GLY A 1 939 ? 18.810 -20.848 -14.370 1.00 64.38 939 GLY A CA 1
ATOM 7111 C C . GLY A 1 939 ? 18.630 -22.320 -14.767 1.00 64.38 939 GLY A C 1
ATOM 7112 O O . GLY A 1 939 ? 18.099 -23.105 -13.980 1.00 64.38 939 GLY A O 1
ATOM 7113 N N . ASN A 1 940 ? 19.057 -22.749 -15.962 1.00 71.69 940 ASN A N 1
ATOM 7114 C CA . ASN A 1 940 ? 19.019 -24.167 -16.350 1.00 71.69 940 ASN A CA 1
ATOM 7115 C C . ASN A 1 940 ? 20.226 -24.942 -15.785 1.00 71.69 940 ASN A C 1
ATOM 7117 O O . ASN A 1 940 ? 21.286 -25.045 -16.406 1.00 71.69 940 ASN A O 1
ATOM 7121 N N . VAL A 1 941 ? 20.026 -25.544 -14.613 1.00 69.62 941 VAL A N 1
ATOM 7122 C CA . VAL A 1 941 ? 21.024 -26.328 -13.861 1.00 69.62 941 VAL A CA 1
ATOM 7123 C C . VAL A 1 941 ? 21.659 -27.456 -14.678 1.00 69.62 941 VAL A C 1
ATOM 7125 O O . VAL A 1 941 ? 22.862 -27.706 -14.589 1.00 69.62 941 VAL A O 1
ATOM 7128 N N . ALA A 1 942 ? 20.866 -28.163 -15.481 1.00 69.25 942 ALA A N 1
ATOM 7129 C CA . ALA A 1 942 ? 21.363 -29.298 -16.245 1.00 69.25 942 ALA A CA 1
ATOM 7130 C C . ALA A 1 942 ? 22.277 -28.848 -17.401 1.00 69.25 942 ALA A C 1
ATOM 7132 O O . ALA A 1 942 ? 23.277 -29.518 -17.665 1.00 69.25 942 ALA A O 1
ATOM 7133 N N . ALA A 1 943 ? 22.011 -27.682 -18.006 1.00 74.44 943 ALA A N 1
ATOM 7134 C CA . ALA A 1 943 ? 22.847 -27.105 -19.062 1.00 74.44 943 ALA A CA 1
ATOM 7135 C C . ALA A 1 943 ? 24.243 -26.753 -18.530 1.00 74.44 943 ALA A C 1
ATOM 7137 O O . ALA A 1 943 ? 25.245 -27.015 -19.192 1.00 74.44 943 ALA A O 1
ATOM 7138 N N . LEU A 1 944 ? 24.325 -26.276 -17.282 1.00 71.75 944 LEU A N 1
ATOM 7139 C CA . LEU A 1 944 ? 25.587 -25.943 -16.623 1.00 71.75 944 LEU A CA 1
ATOM 7140 C C . LEU A 1 944 ? 26.561 -27.130 -16.552 1.00 71.75 944 LEU A C 1
ATOM 7142 O O . LEU A 1 944 ? 27.770 -26.962 -16.698 1.00 71.75 944 LEU A O 1
ATOM 7146 N N . THR A 1 945 ? 26.050 -28.346 -16.348 1.00 69.62 945 THR A N 1
ATOM 7147 C CA . THR A 1 945 ? 26.899 -29.546 -16.246 1.00 69.62 945 THR A CA 1
ATOM 7148 C C . THR A 1 945 ? 27.514 -29.982 -17.578 1.00 69.62 945 THR A C 1
ATOM 7150 O O . THR A 1 945 ? 28.459 -30.776 -17.580 1.00 69.62 945 THR A O 1
ATOM 7153 N N . MET A 1 946 ? 26.998 -29.456 -18.690 1.00 72.69 946 MET A N 1
ATOM 7154 C CA . MET A 1 946 ? 27.412 -29.791 -20.053 1.00 72.69 946 MET A CA 1
ATOM 7155 C C . MET A 1 946 ? 28.415 -28.778 -20.628 1.00 72.69 946 MET A C 1
ATOM 7157 O O . MET A 1 946 ? 29.186 -29.141 -21.508 1.00 72.69 946 MET A O 1
ATOM 7161 N N . LEU A 1 947 ? 28.472 -27.564 -20.067 1.00 76.81 947 LEU A N 1
ATOM 7162 C CA . LEU A 1 947 ? 29.326 -26.457 -20.509 1.00 76.81 947 LEU A CA 1
ATOM 7163 C C . LEU A 1 947 ? 30.828 -26.757 -20.476 1.00 76.81 947 LEU A C 1
ATOM 7165 O O . LEU A 1 947 ? 31.368 -27.230 -19.466 1.00 76.81 947 LEU A O 1
ATOM 7169 N N . ASP A 1 948 ? 31.543 -26.394 -21.540 1.00 75.75 948 ASP A N 1
ATOM 7170 C CA . ASP A 1 948 ? 33.009 -26.409 -21.576 1.00 75.75 948 ASP A CA 1
ATOM 7171 C C . ASP A 1 948 ? 33.616 -25.123 -20.953 1.00 75.75 948 ASP A C 1
ATOM 7173 O O . ASP A 1 948 ? 33.435 -24.019 -21.476 1.00 75.75 948 ASP A O 1
ATOM 7177 N N . PRO A 1 949 ? 34.384 -25.223 -19.842 1.00 68.81 949 PRO A N 1
ATOM 7178 C CA . PRO A 1 949 ? 34.992 -24.063 -19.192 1.00 68.81 949 PRO A CA 1
ATOM 7179 C C . PRO A 1 949 ? 35.930 -23.257 -20.088 1.00 68.81 949 PRO A C 1
ATOM 7181 O O . PRO A 1 949 ? 36.176 -22.081 -19.799 1.00 68.81 949 PRO A O 1
ATOM 7184 N N . ASP A 1 950 ? 36.470 -23.872 -21.144 1.00 72.31 950 ASP A N 1
ATOM 7185 C CA . ASP A 1 950 ? 37.429 -23.240 -22.044 1.00 72.31 950 ASP A CA 1
ATOM 7186 C C . ASP A 1 950 ? 36.750 -22.399 -23.143 1.00 72.31 950 ASP A C 1
ATOM 7188 O O . ASP A 1 950 ? 37.343 -21.425 -23.630 1.00 72.31 950 ASP A O 1
ATOM 7192 N N . THR A 1 951 ? 35.480 -22.662 -23.451 1.00 69.62 951 THR A N 1
ATOM 7193 C CA . THR A 1 951 ? 34.753 -22.020 -24.557 1.00 69.62 951 THR A CA 1
ATOM 7194 C C . THR A 1 951 ? 33.621 -21.098 -24.102 1.00 69.62 951 THR A C 1
ATOM 7196 O O . THR A 1 951 ? 33.232 -20.221 -24.871 1.00 69.62 951 THR A O 1
ATOM 7199 N N . VAL A 1 952 ? 33.118 -21.192 -22.873 1.00 71.00 952 VAL A N 1
ATOM 7200 C CA . VAL A 1 952 ? 31.936 -20.428 -22.422 1.00 71.00 952 VAL A CA 1
ATOM 7201 C C . VAL A 1 952 ? 32.186 -18.928 -22.214 1.00 71.00 952 VAL A C 1
ATOM 7203 O O . VAL A 1 952 ? 33.285 -18.495 -21.870 1.00 71.00 952 VAL A O 1
ATOM 7206 N N . THR A 1 953 ? 31.154 -18.110 -22.474 1.00 66.62 953 THR A N 1
ATOM 7207 C CA . THR A 1 953 ? 31.210 -16.650 -22.287 1.00 66.62 953 THR A CA 1
ATOM 7208 C C . THR A 1 953 ? 31.121 -16.338 -20.794 1.00 66.62 953 THR A C 1
ATOM 7210 O O . THR A 1 953 ? 30.141 -16.739 -20.168 1.00 66.62 953 THR A O 1
ATOM 7213 N N . PRO A 1 954 ? 32.073 -15.591 -20.212 1.00 67.81 954 PRO A N 1
ATOM 7214 C CA . PRO A 1 954 ? 31.935 -15.122 -18.843 1.00 67.81 954 PRO A CA 1
ATOM 7215 C C . PRO A 1 954 ? 30.734 -14.183 -18.694 1.00 67.81 954 PRO A C 1
ATOM 7217 O O . PRO A 1 954 ? 30.643 -13.188 -19.412 1.00 67.81 954 PRO A O 1
ATOM 7220 N N . SER A 1 955 ? 29.835 -14.474 -17.754 1.00 65.00 955 SER A N 1
ATOM 7221 C CA . SER A 1 955 ? 28.756 -13.565 -17.356 1.00 65.00 955 SER A CA 1
ATOM 7222 C C . SER A 1 955 ? 28.509 -13.640 -15.849 1.00 65.00 955 SER A C 1
ATOM 7224 O O . SER A 1 955 ? 28.782 -14.658 -15.211 1.00 65.00 955 SER A O 1
ATOM 7226 N N . ILE A 1 956 ? 28.013 -12.540 -15.274 1.00 62.41 956 ILE A N 1
ATOM 7227 C CA . ILE A 1 956 ? 27.671 -12.461 -13.844 1.00 62.41 956 ILE A CA 1
ATOM 7228 C C . ILE A 1 956 ? 26.569 -13.473 -13.515 1.00 62.41 956 ILE A C 1
ATOM 7230 O O . ILE A 1 956 ? 26.692 -14.211 -12.542 1.00 62.41 956 ILE A O 1
ATOM 7234 N N . ASP A 1 957 ? 25.547 -13.547 -14.367 1.00 63.34 957 ASP A N 1
ATOM 7235 C CA . ASP A 1 957 ? 24.403 -14.445 -14.201 1.00 63.34 957 ASP A CA 1
ATOM 7236 C C . ASP A 1 957 ? 24.837 -15.922 -14.240 1.00 63.34 957 ASP A C 1
ATOM 7238 O O . ASP A 1 957 ? 24.423 -16.726 -13.408 1.00 63.34 957 ASP A O 1
ATOM 7242 N N . LEU A 1 958 ? 25.768 -16.286 -15.132 1.00 70.38 958 LEU A N 1
ATOM 7243 C CA . LEU A 1 958 ? 26.339 -17.635 -15.177 1.00 70.38 958 LEU A CA 1
ATOM 7244 C C . LEU A 1 958 ? 27.139 -17.964 -13.910 1.00 70.38 958 LEU A C 1
ATOM 7246 O O . LEU A 1 958 ? 27.031 -19.074 -13.390 1.00 70.38 958 LEU A O 1
ATOM 7250 N N . LEU A 1 959 ? 27.935 -17.019 -13.400 1.00 67.50 959 LEU A N 1
ATOM 7251 C CA . LEU A 1 959 ? 28.696 -17.210 -12.164 1.00 67.50 959 LEU A CA 1
ATOM 7252 C C . LEU A 1 959 ? 27.766 -17.426 -10.965 1.00 67.50 959 LEU A C 1
ATOM 7254 O O . LEU A 1 959 ? 28.003 -18.337 -10.179 1.00 67.50 959 LEU A O 1
ATOM 7258 N N . GLN A 1 960 ? 26.685 -16.650 -10.853 1.00 65.38 960 GLN A N 1
ATOM 7259 C CA . GLN A 1 960 ? 25.675 -16.831 -9.803 1.00 65.38 960 GLN A CA 1
ATOM 7260 C C . GLN A 1 960 ? 25.076 -18.242 -9.834 1.00 65.38 960 GLN A C 1
ATOM 7262 O O . GLN A 1 960 ? 25.010 -18.912 -8.803 1.00 65.38 960 GLN A O 1
ATOM 7267 N N . GLN A 1 961 ? 24.721 -18.729 -11.024 1.00 71.56 961 GLN A N 1
ATOM 7268 C CA . GLN A 1 961 ? 24.143 -20.062 -11.204 1.00 71.56 961 GLN A CA 1
ATOM 7269 C C . GLN A 1 961 ? 25.153 -21.173 -10.877 1.00 71.56 961 GLN A C 1
ATOM 7271 O O . GLN A 1 961 ? 24.805 -22.129 -10.186 1.00 71.56 961 GLN A O 1
ATOM 7276 N N . VAL A 1 962 ? 26.428 -21.015 -11.259 1.00 70.56 962 VAL A N 1
ATOM 7277 C CA . VAL A 1 962 ? 27.521 -21.929 -10.863 1.00 70.56 962 VAL A CA 1
ATOM 7278 C C . VAL A 1 962 ? 27.669 -22.031 -9.346 1.00 70.56 962 VAL A C 1
ATOM 7280 O O . VAL A 1 962 ? 27.808 -23.137 -8.822 1.00 70.56 962 VAL A O 1
ATOM 7283 N N . LEU A 1 963 ? 27.642 -20.898 -8.645 1.00 63.78 963 LEU A N 1
ATOM 7284 C CA . LEU A 1 963 ? 27.838 -20.855 -7.197 1.00 63.78 963 LEU A CA 1
ATOM 7285 C C . LEU A 1 963 ? 26.619 -21.387 -6.425 1.00 63.78 963 LEU A C 1
ATOM 7287 O O . LEU A 1 963 ? 26.805 -22.087 -5.434 1.00 63.78 963 LEU A O 1
ATOM 7291 N N . SER A 1 964 ? 25.393 -21.150 -6.910 1.00 64.38 964 SER A N 1
ATOM 7292 C CA . SER A 1 964 ? 24.157 -21.674 -6.293 1.00 64.38 964 SER A CA 1
ATOM 7293 C C . SER A 1 964 ? 24.105 -23.210 -6.228 1.00 64.38 964 SER A C 1
ATOM 7295 O O . SER A 1 964 ? 23.503 -23.791 -5.329 1.00 64.38 964 SER A O 1
ATOM 7297 N N . LEU A 1 965 ? 24.781 -23.888 -7.161 1.00 65.31 965 LEU A N 1
ATOM 7298 C CA . LEU A 1 965 ? 24.785 -25.348 -7.291 1.00 65.31 965 LEU A CA 1
ATOM 7299 C C . LEU A 1 965 ? 25.929 -26.036 -6.544 1.00 65.31 965 LEU A C 1
ATOM 7301 O O . LEU A 1 965 ? 25.949 -27.267 -6.443 1.00 65.31 965 LEU A O 1
ATOM 7305 N N . ALA A 1 966 ? 26.888 -25.262 -6.034 1.00 56.50 966 ALA A N 1
ATOM 7306 C CA . ALA A 1 966 ? 28.094 -25.785 -5.406 1.00 56.50 966 ALA A CA 1
ATOM 7307 C C . ALA A 1 966 ? 27.796 -26.619 -4.147 1.00 56.50 966 ALA A C 1
ATOM 7309 O O . ALA A 1 966 ? 28.467 -27.626 -3.924 1.00 56.50 966 ALA A O 1
ATOM 7310 N N . GLY A 1 967 ? 26.750 -26.275 -3.385 1.00 56.56 967 GLY A N 1
ATOM 7311 C CA . GLY A 1 967 ? 26.363 -26.982 -2.156 1.00 56.56 967 GLY A CA 1
ATOM 7312 C C . GLY A 1 967 ? 25.765 -28.386 -2.353 1.00 56.56 967 GLY A C 1
ATOM 7313 O O . GLY A 1 967 ? 25.651 -29.136 -1.389 1.00 56.56 967 GLY A O 1
ATOM 7314 N N . ALA A 1 968 ? 25.394 -28.778 -3.581 1.00 54.38 968 ALA A N 1
ATOM 7315 C CA . ALA A 1 968 ? 24.595 -29.985 -3.846 1.00 54.38 968 ALA A CA 1
ATOM 7316 C C . ALA A 1 968 ? 25.307 -31.079 -4.678 1.00 54.38 968 ALA A C 1
ATOM 7318 O O . ALA A 1 968 ? 24.668 -32.056 -5.080 1.00 54.38 968 ALA A O 1
ATOM 7319 N N . MET A 1 969 ? 26.606 -30.942 -4.983 1.00 57.94 969 MET A N 1
ATOM 7320 C CA . MET A 1 969 ? 27.283 -31.738 -6.028 1.00 57.94 969 MET A CA 1
ATOM 7321 C C . MET A 1 969 ? 28.468 -32.605 -5.530 1.00 57.94 969 MET A C 1
ATOM 7323 O O . MET A 1 969 ? 29.177 -32.212 -4.608 1.00 57.94 969 MET A O 1
ATOM 7327 N N . PRO A 1 970 ? 28.747 -33.776 -6.157 1.00 60.25 970 PRO A N 1
ATOM 7328 C CA . PRO A 1 970 ? 29.884 -34.646 -5.805 1.00 60.25 970 PRO A CA 1
ATOM 7329 C C . PRO A 1 970 ? 31.264 -34.033 -6.129 1.00 60.25 970 PRO A C 1
ATOM 7331 O O . PRO A 1 970 ? 31.421 -33.455 -7.205 1.00 60.25 970 PRO A O 1
ATOM 7334 N N . GLU A 1 971 ? 32.288 -34.294 -5.296 1.00 58.62 971 GLU A N 1
ATOM 7335 C CA . GLU A 1 971 ? 33.667 -33.737 -5.380 1.00 58.62 971 GLU A CA 1
ATOM 7336 C C . GLU A 1 971 ? 34.307 -33.750 -6.786 1.00 58.62 971 GLU A C 1
ATOM 7338 O O . GLU A 1 971 ? 35.016 -32.823 -7.174 1.00 58.62 971 GLU A O 1
ATOM 7343 N N . SER A 1 972 ? 34.042 -34.785 -7.591 1.00 56.50 972 SER A N 1
ATOM 7344 C CA . SER A 1 972 ? 34.585 -34.907 -8.957 1.00 56.50 972 SER A CA 1
ATOM 7345 C C . SER A 1 972 ? 34.072 -33.845 -9.947 1.00 56.50 972 SER A C 1
ATOM 7347 O O . SER A 1 972 ? 34.753 -33.546 -10.929 1.00 56.50 972 SER A O 1
ATOM 7349 N N . LYS A 1 973 ? 32.888 -33.263 -9.707 1.00 58.56 973 LYS A N 1
ATOM 7350 C CA . LYS A 1 973 ? 32.273 -32.226 -10.558 1.00 58.56 973 LYS A CA 1
ATOM 7351 C C . LYS A 1 973 ? 32.624 -30.806 -10.096 1.00 58.56 973 LYS A C 1
ATOM 7353 O O . LYS A 1 973 ? 32.572 -29.874 -10.898 1.00 58.56 973 LYS A O 1
ATOM 7358 N N . THR A 1 974 ? 33.049 -30.651 -8.844 1.00 63.72 974 THR A N 1
ATOM 7359 C CA . THR A 1 974 ? 33.360 -29.369 -8.196 1.00 63.72 974 THR A CA 1
ATOM 7360 C C . THR A 1 974 ? 34.615 -28.711 -8.779 1.00 63.72 974 THR A C 1
ATOM 7362 O O . THR A 1 974 ? 34.656 -27.497 -8.939 1.00 63.72 974 THR A O 1
ATOM 7365 N N . GLU A 1 975 ? 35.607 -29.493 -9.218 1.00 68.56 975 GLU A N 1
ATOM 7366 C CA . GLU A 1 975 ? 36.864 -28.968 -9.786 1.00 68.56 975 GLU A CA 1
ATOM 7367 C C . GLU A 1 975 ? 36.688 -28.297 -11.165 1.00 68.56 975 GLU A C 1
ATOM 7369 O O . GLU A 1 975 ? 37.408 -27.361 -11.526 1.00 68.56 975 GLU A O 1
ATOM 7374 N N . ARG A 1 976 ? 35.716 -28.762 -11.963 1.00 68.75 976 ARG A N 1
ATOM 7375 C CA . ARG A 1 976 ? 35.375 -28.154 -13.263 1.00 68.75 976 ARG A CA 1
ATOM 7376 C C . ARG A 1 976 ? 34.656 -26.819 -13.060 1.00 68.75 976 ARG A C 1
ATOM 7378 O O . ARG A 1 976 ? 34.999 -25.839 -13.718 1.00 68.75 976 ARG A O 1
ATOM 7385 N N . LEU A 1 977 ? 33.727 -26.776 -12.104 1.00 69.00 977 LEU A N 1
ATOM 7386 C CA . LEU A 1 977 ? 33.021 -25.559 -11.702 1.00 69.00 977 LEU A CA 1
ATOM 7387 C C . LEU A 1 977 ? 33.964 -24.547 -11.037 1.00 69.00 977 LEU A C 1
ATOM 7389 O O . LEU A 1 977 ? 33.842 -23.360 -11.312 1.00 69.00 977 LEU A O 1
ATOM 7393 N N . ARG A 1 978 ? 34.973 -25.001 -10.278 1.00 71.75 978 ARG A N 1
ATOM 7394 C CA . ARG A 1 978 ? 36.033 -24.150 -9.709 1.00 71.75 978 ARG A CA 1
ATOM 7395 C C . ARG A 1 978 ? 36.840 -23.417 -10.767 1.00 71.75 978 ARG A C 1
ATOM 7397 O O . ARG A 1 978 ? 37.034 -22.206 -10.671 1.00 71.75 978 ARG A O 1
ATOM 7404 N N . ARG A 1 979 ? 37.259 -24.124 -11.819 1.00 75.06 979 ARG A N 1
ATOM 7405 C CA . ARG A 1 979 ? 37.949 -23.504 -12.961 1.00 75.06 979 ARG A CA 1
ATOM 7406 C C . ARG A 1 979 ? 37.061 -22.517 -13.715 1.00 75.06 979 ARG A C 1
ATOM 7408 O O . ARG A 1 979 ? 37.536 -21.438 -14.064 1.00 75.06 979 ARG A O 1
ATOM 7415 N N . LEU A 1 980 ? 35.791 -22.865 -13.927 1.00 73.50 980 LEU A N 1
ATOM 7416 C CA . LEU A 1 980 ? 34.819 -21.986 -14.574 1.00 73.50 980 LEU A CA 1
ATOM 7417 C C . LEU A 1 980 ? 34.574 -20.715 -13.742 1.00 73.50 980 LEU A C 1
ATOM 7419 O O . LEU A 1 980 ? 34.739 -19.617 -14.264 1.00 73.50 980 LEU A O 1
ATOM 7423 N N . ALA A 1 981 ? 34.275 -20.849 -12.447 1.00 70.81 981 ALA A N 1
ATOM 7424 C CA . ALA A 1 981 ? 34.020 -19.727 -11.546 1.00 70.81 981 ALA A CA 1
ATOM 7425 C C . ALA A 1 981 ? 35.219 -18.779 -11.466 1.00 70.81 981 ALA A C 1
ATOM 7427 O O . ALA A 1 981 ? 35.058 -17.581 -11.668 1.00 70.81 981 ALA A O 1
ATOM 7428 N N . LYS A 1 982 ? 36.433 -19.315 -11.284 1.00 72.06 982 LYS A N 1
ATOM 7429 C CA . LYS A 1 982 ? 37.662 -18.512 -11.253 1.00 72.06 982 LYS A CA 1
ATOM 7430 C C . LYS A 1 982 ? 37.865 -17.707 -12.535 1.00 72.06 982 LYS A C 1
ATOM 7432 O O . LYS A 1 982 ? 38.111 -16.509 -12.473 1.00 72.06 982 LYS A O 1
ATOM 7437 N N . ARG A 1 983 ? 37.711 -18.342 -13.702 1.00 75.12 983 ARG A N 1
ATOM 7438 C CA . ARG A 1 983 ? 37.850 -17.657 -14.994 1.00 75.12 983 ARG A CA 1
ATOM 7439 C C . ARG A 1 983 ? 36.806 -16.555 -15.173 1.00 75.12 983 ARG A C 1
ATOM 7441 O O . ARG A 1 983 ? 37.130 -15.503 -15.723 1.00 75.12 983 ARG A O 1
ATOM 7448 N N . ILE A 1 984 ? 35.568 -16.797 -14.741 1.00 69.12 984 ILE A N 1
ATOM 7449 C CA . ILE A 1 984 ? 34.511 -15.789 -14.822 1.00 69.12 984 ILE A CA 1
ATOM 7450 C C . ILE A 1 984 ? 34.816 -14.619 -13.878 1.00 69.12 984 ILE A C 1
ATOM 7452 O O . ILE A 1 984 ? 34.749 -13.472 -14.315 1.00 69.12 984 ILE A O 1
ATOM 7456 N N . THR A 1 985 ? 35.229 -14.890 -12.636 1.00 67.19 985 THR A N 1
ATOM 7457 C CA . THR A 1 985 ? 35.640 -13.864 -11.664 1.00 67.19 985 THR A CA 1
ATOM 7458 C C . THR A 1 985 ? 36.804 -13.021 -12.189 1.00 67.19 985 THR A C 1
ATOM 7460 O O . THR A 1 985 ? 36.710 -11.795 -12.170 1.00 67.19 985 THR A O 1
ATOM 7463 N N . ASP A 1 986 ? 37.852 -13.647 -12.736 1.00 67.94 986 ASP A N 1
ATOM 7464 C CA . ASP A 1 986 ? 39.017 -12.951 -13.304 1.00 67.94 986 ASP A CA 1
ATOM 7465 C C . ASP A 1 986 ? 38.612 -12.033 -14.477 1.00 67.94 986 ASP A C 1
ATOM 7467 O O . ASP A 1 986 ? 39.005 -10.866 -14.532 1.00 67.94 986 ASP A O 1
ATOM 7471 N N . ALA A 1 987 ? 37.771 -12.525 -15.395 1.00 66.44 987 ALA A N 1
ATOM 7472 C CA . ALA A 1 987 ? 37.304 -11.755 -16.550 1.00 66.44 987 ALA A CA 1
ATOM 7473 C C . ALA A 1 987 ? 36.410 -10.562 -16.152 1.00 66.44 987 ALA A C 1
ATOM 7475 O O . ALA A 1 987 ? 36.548 -9.465 -16.702 1.00 66.44 987 ALA A O 1
ATOM 7476 N N . LEU A 1 988 ? 35.515 -10.753 -15.178 1.00 61.38 988 LEU A N 1
ATOM 7477 C CA . LEU A 1 988 ? 34.644 -9.693 -14.662 1.00 61.38 988 LEU A CA 1
ATOM 7478 C C . LEU A 1 988 ? 35.426 -8.651 -13.854 1.00 61.38 988 LEU A C 1
ATOM 7480 O O . LEU A 1 988 ? 35.151 -7.454 -13.968 1.00 61.38 988 LEU A O 1
ATOM 7484 N N . ALA A 1 989 ? 36.427 -9.079 -13.081 1.00 60.12 989 ALA A N 1
ATOM 7485 C CA . ALA A 1 989 ? 37.329 -8.184 -12.363 1.00 60.12 989 ALA A CA 1
ATOM 7486 C C . ALA A 1 989 ? 38.136 -7.306 -13.334 1.00 60.12 989 ALA A C 1
ATOM 7488 O O . ALA A 1 989 ? 38.269 -6.100 -13.108 1.00 60.12 989 ALA A O 1
ATOM 7489 N N . GLU A 1 990 ? 38.613 -7.861 -14.456 1.00 62.09 990 GLU A N 1
ATOM 7490 C CA . GLU A 1 990 ? 39.266 -7.082 -15.515 1.00 62.09 990 GLU A CA 1
ATOM 7491 C C . GLU A 1 990 ? 38.319 -6.055 -16.159 1.00 62.09 990 GLU A C 1
ATOM 7493 O O . GLU A 1 990 ? 38.707 -4.894 -16.345 1.00 62.09 990 GLU A O 1
ATOM 7498 N N . GLU A 1 991 ? 37.071 -6.430 -16.458 1.00 58.94 991 GLU A N 1
ATOM 7499 C CA . GLU A 1 991 ? 36.071 -5.511 -17.021 1.00 58.94 991 GLU A CA 1
ATOM 7500 C C . GLU A 1 991 ? 35.729 -4.369 -16.048 1.00 58.94 991 GLU A C 1
ATOM 7502 O O . GLU A 1 991 ? 35.737 -3.188 -16.424 1.00 58.94 991 GLU A O 1
ATOM 7507 N N . LEU A 1 992 ? 35.486 -4.690 -14.777 1.00 54.22 992 LEU A N 1
ATOM 7508 C CA . LEU A 1 992 ? 35.203 -3.704 -13.733 1.00 54.22 992 LEU A CA 1
ATOM 7509 C C . LEU A 1 992 ? 36.413 -2.810 -13.454 1.00 54.22 992 LEU A C 1
ATOM 7511 O O . LEU A 1 992 ? 36.248 -1.599 -13.288 1.00 54.22 992 LEU A O 1
ATOM 7515 N N . ALA A 1 993 ? 37.635 -3.340 -13.507 1.00 54.06 993 ALA A N 1
ATOM 7516 C CA . ALA A 1 993 ? 38.852 -2.539 -13.413 1.00 54.06 993 ALA A CA 1
ATOM 7517 C C . ALA A 1 993 ? 38.960 -1.518 -14.560 1.00 54.06 993 ALA A C 1
ATOM 7519 O O . ALA A 1 993 ? 39.414 -0.393 -14.339 1.00 54.06 993 ALA A O 1
ATOM 7520 N N . VAL A 1 994 ? 38.511 -1.855 -15.777 1.00 53.88 994 VAL A N 1
ATOM 7521 C CA . VAL A 1 994 ? 38.437 -0.906 -16.904 1.00 53.88 994 VAL A CA 1
ATOM 7522 C C . VAL A 1 994 ? 37.373 0.169 -16.662 1.00 53.88 994 VAL A C 1
ATOM 7524 O O . VAL A 1 994 ? 37.652 1.346 -16.905 1.00 53.88 994 VAL A O 1
ATOM 7527 N N . ARG A 1 995 ? 36.202 -0.190 -16.121 1.00 51.81 995 ARG A N 1
ATOM 7528 C CA . ARG A 1 995 ? 35.131 0.767 -15.767 1.00 51.81 995 ARG A CA 1
ATOM 7529 C C . ARG A 1 995 ? 35.508 1.687 -14.596 1.00 51.81 995 ARG A C 1
ATOM 7531 O O . ARG A 1 995 ? 35.086 2.840 -14.566 1.00 51.81 995 ARG A O 1
ATOM 7538 N N . LEU A 1 996 ? 36.343 1.219 -13.664 1.00 47.75 996 LEU A N 1
ATOM 7539 C CA . LEU A 1 996 ? 36.814 1.970 -12.490 1.00 47.75 996 LEU A CA 1
ATOM 7540 C C . LEU A 1 996 ? 38.122 2.757 -12.738 1.00 47.75 996 LEU A C 1
ATOM 7542 O O . LEU A 1 996 ? 38.514 3.590 -11.913 1.00 47.75 996 LEU A O 1
ATOM 7546 N N . ARG A 1 997 ? 38.793 2.576 -13.888 1.00 50.06 997 ARG A N 1
ATOM 7547 C CA . ARG A 1 997 ? 39.988 3.360 -14.283 1.00 50.06 997 ARG A CA 1
ATOM 7548 C C . ARG A 1 997 ? 39.769 4.883 -14.299 1.00 50.06 997 ARG A C 1
ATOM 7550 O O . ARG A 1 997 ? 40.643 5.595 -13.807 1.00 50.06 997 ARG A O 1
ATOM 7557 N N . PRO A 1 998 ? 38.647 5.432 -14.807 1.00 45.12 998 PRO A N 1
ATOM 7558 C CA . PRO A 1 998 ? 38.403 6.876 -14.777 1.00 45.12 998 PRO A CA 1
ATOM 7559 C C . PRO A 1 998 ? 38.253 7.427 -13.350 1.00 45.12 998 PRO A C 1
ATOM 7561 O O . PRO A 1 998 ? 38.668 8.553 -13.089 1.00 45.12 998 PRO A O 1
ATOM 7564 N N . ALA A 1 999 ? 37.722 6.620 -12.422 1.00 41.78 999 ALA A N 1
ATOM 7565 C CA . ALA A 1 999 ? 37.511 6.974 -11.016 1.00 41.78 999 ALA A CA 1
ATOM 7566 C C . ALA A 1 999 ? 38.805 6.943 -10.180 1.00 41.78 999 ALA A C 1
ATOM 7568 O O . ALA A 1 999 ? 38.990 7.759 -9.282 1.00 41.78 999 ALA A O 1
ATOM 7569 N N . THR A 1 1000 ? 39.726 6.034 -10.504 1.00 43.66 1000 THR A N 1
ATOM 7570 C CA . THR A 1 1000 ? 41.002 5.838 -9.788 1.00 43.66 1000 THR A CA 1
ATOM 7571 C C . THR A 1 1000 ? 42.136 6.739 -10.293 1.00 43.66 1000 THR A C 1
ATOM 7573 O O . THR A 1 1000 ? 43.118 6.962 -9.582 1.00 43.66 1000 THR A O 1
ATOM 7576 N N . ASN A 1 1001 ? 41.983 7.357 -11.470 1.00 41.91 1001 ASN A N 1
ATOM 7577 C CA . ASN A 1 1001 ? 42.933 8.343 -12.002 1.00 41.91 1001 ASN A CA 1
ATOM 7578 C C . ASN A 1 1001 ? 43.066 9.615 -11.135 1.00 41.91 1001 ASN A C 1
ATOM 7580 O O . ASN A 1 1001 ? 44.064 10.328 -11.254 1.00 41.91 1001 ASN A O 1
ATOM 7584 N N . GLY A 1 1002 ? 42.102 9.892 -10.246 1.00 46.84 1002 GLY A N 1
ATOM 7585 C CA . GLY A 1 1002 ? 42.167 10.998 -9.283 1.00 46.84 1002 GLY A CA 1
ATOM 7586 C C . GLY A 1 1002 ? 43.038 10.724 -8.049 1.00 46.84 1002 GLY A C 1
ATOM 7587 O O . GLY A 1 1002 ? 43.537 11.667 -7.439 1.00 46.84 1002 GLY A O 1
ATOM 7588 N N . LEU A 1 1003 ? 43.277 9.454 -7.705 1.00 43.97 1003 LEU A N 1
ATOM 7589 C CA . LEU A 1 1003 ? 43.982 9.053 -6.475 1.00 43.97 1003 LEU A CA 1
ATOM 7590 C C . LEU A 1 1003 ? 45.482 8.819 -6.675 1.00 43.97 1003 LEU A C 1
ATOM 7592 O O . LEU A 1 1003 ? 46.245 8.760 -5.717 1.00 43.97 1003 LEU A O 1
ATOM 7596 N N . SER A 1 1004 ? 45.946 8.764 -7.924 1.00 47.00 1004 SER A N 1
ATOM 7597 C CA . SER A 1 1004 ? 47.363 8.588 -8.230 1.00 47.00 1004 SER A CA 1
ATOM 7598 C C . SER A 1 1004 ? 47.808 9.534 -9.337 1.00 47.00 1004 SER A C 1
ATOM 7600 O O . SER A 1 1004 ? 48.189 9.123 -10.433 1.00 47.00 1004 SER A O 1
ATOM 7602 N N . THR A 1 1005 ? 47.763 10.843 -9.068 1.00 44.31 1005 THR A N 1
ATOM 7603 C CA . THR A 1 1005 ? 48.424 11.797 -9.961 1.00 44.31 1005 THR A CA 1
ATOM 7604 C C . THR A 1 1005 ? 49.934 11.743 -9.706 1.00 44.31 1005 THR A C 1
ATOM 7606 O O . THR A 1 1005 ? 50.400 12.068 -8.608 1.00 44.31 1005 THR A O 1
ATOM 7609 N N . PRO A 1 1006 ? 50.756 11.326 -10.687 1.00 53.28 1006 PRO A N 1
ATOM 7610 C CA . PRO A 1 1006 ? 52.196 11.383 -10.523 1.00 53.28 1006 PRO A CA 1
ATOM 7611 C C . PRO A 1 1006 ? 52.610 12.848 -10.370 1.00 53.28 1006 PRO A C 1
ATOM 7613 O O . PRO A 1 1006 ? 52.454 13.658 -11.287 1.00 53.28 1006 PRO A O 1
ATOM 7616 N N . ARG A 1 1007 ? 53.127 13.208 -9.191 1.00 59.34 1007 ARG A N 1
ATOM 7617 C CA . ARG A 1 1007 ? 53.520 14.589 -8.900 1.00 59.34 1007 ARG A CA 1
ATOM 7618 C C . ARG A 1 1007 ? 54.637 15.037 -9.852 1.00 59.34 1007 ARG A C 1
ATOM 7620 O O . ARG A 1 1007 ? 55.640 14.328 -9.989 1.00 59.34 1007 ARG A O 1
ATOM 7627 N N . PRO A 1 1008 ? 54.511 16.213 -10.489 1.00 63.09 1008 PRO A N 1
ATOM 7628 C CA . PRO A 1 1008 ? 55.575 16.771 -11.309 1.00 63.09 1008 PRO A CA 1
ATOM 7629 C C . PRO A 1 1008 ? 56.809 17.064 -10.455 1.00 63.09 1008 PRO A C 1
ATOM 7631 O O . PRO A 1 1008 ? 56.729 17.734 -9.428 1.00 63.09 1008 PRO A O 1
ATOM 7634 N N . THR A 1 1009 ? 57.957 16.554 -10.876 1.00 70.81 1009 THR A N 1
ATOM 7635 C CA . THR A 1 1009 ? 59.237 16.668 -10.183 1.00 70.81 1009 THR A CA 1
ATOM 7636 C C . THR A 1 1009 ? 60.331 17.091 -11.153 1.00 70.81 1009 THR A C 1
ATOM 7638 O O . THR A 1 1009 ? 60.309 16.764 -12.338 1.00 70.81 1009 THR A O 1
ATOM 7641 N N . ARG A 1 1010 ? 61.325 17.823 -10.650 1.00 72.06 1010 ARG A N 1
ATOM 7642 C CA . ARG A 1 1010 ? 62.546 18.154 -11.405 1.00 72.06 1010 ARG A CA 1
ATOM 7643 C C . ARG A 1 1010 ? 63.601 17.046 -11.311 1.00 72.06 1010 ARG A C 1
ATOM 7645 O O . ARG A 1 1010 ? 64.621 17.103 -11.992 1.00 72.06 1010 ARG A O 1
ATOM 7652 N N . ARG A 1 1011 ? 63.373 16.029 -10.470 1.00 74.50 1011 ARG A N 1
ATOM 7653 C CA . ARG A 1 1011 ? 64.262 14.870 -10.351 1.00 74.50 1011 ARG A CA 1
ATOM 7654 C C . ARG A 1 1011 ? 64.107 14.003 -11.599 1.00 74.50 1011 ARG A C 1
ATOM 7656 O O . ARG A 1 1011 ? 62.994 13.606 -11.932 1.00 74.50 1011 ARG A O 1
ATOM 7663 N N . ARG A 1 1012 ? 65.219 13.712 -12.282 1.00 72.19 1012 ARG A N 1
ATOM 7664 C CA . ARG A 1 1012 ? 65.218 12.900 -13.509 1.00 72.19 1012 ARG A CA 1
ATOM 7665 C C . ARG A 1 1012 ? 64.522 11.558 -13.258 1.00 72.19 1012 ARG A C 1
ATOM 7667 O O . ARG A 1 1012 ? 64.962 10.781 -12.414 1.00 72.19 1012 ARG A O 1
ATOM 7674 N N . SER A 1 1013 ? 63.447 11.304 -14.000 1.00 73.56 1013 SER A N 1
ATOM 7675 C CA . SER A 1 1013 ? 62.715 10.035 -14.029 1.00 73.56 1013 SER A CA 1
ATOM 7676 C C . SER A 1 1013 ? 62.542 9.589 -15.486 1.00 73.56 1013 SER A C 1
ATOM 7678 O O . SER A 1 1013 ? 62.761 10.371 -16.410 1.00 73.56 1013 SER A O 1
ATOM 7680 N N . ARG A 1 1014 ? 62.150 8.332 -15.726 1.00 72.00 1014 ARG A N 1
ATOM 7681 C CA . ARG A 1 1014 ? 61.925 7.823 -17.093 1.00 72.00 1014 ARG A CA 1
ATOM 7682 C C . ARG A 1 1014 ? 60.723 8.460 -17.807 1.00 72.00 1014 ARG A C 1
ATOM 7684 O O . ARG A 1 1014 ? 60.623 8.328 -19.021 1.00 72.00 1014 ARG A O 1
ATOM 7691 N N . ARG A 1 1015 ? 59.802 9.116 -17.090 1.00 73.38 1015 ARG A N 1
ATOM 7692 C CA . ARG A 1 1015 ? 58.553 9.657 -17.656 1.00 73.38 1015 ARG A CA 1
ATOM 7693 C C . ARG A 1 1015 ? 58.597 11.187 -17.672 1.00 73.38 1015 ARG A C 1
ATOM 7695 O O . ARG A 1 1015 ? 58.396 11.814 -16.636 1.00 73.38 1015 ARG A O 1
ATOM 7702 N N . LEU A 1 1016 ? 58.859 11.790 -18.833 1.00 79.81 1016 LEU A N 1
ATOM 7703 C CA . LEU A 1 1016 ? 58.846 13.248 -19.016 1.00 79.81 1016 LEU A CA 1
ATOM 7704 C C . LEU A 1 1016 ? 57.400 13.777 -19.024 1.00 79.81 1016 LEU A C 1
ATOM 7706 O O . LEU A 1 1016 ? 56.553 13.259 -19.748 1.00 79.81 1016 LEU A O 1
ATOM 7710 N N . ASN A 1 1017 ? 57.112 14.827 -18.252 1.00 79.94 1017 ASN A N 1
ATOM 7711 C CA . ASN A 1 1017 ? 55.838 15.542 -18.321 1.00 79.94 1017 ASN A CA 1
ATOM 7712 C C . ASN A 1 1017 ? 55.919 16.582 -19.445 1.00 79.94 1017 ASN A C 1
ATOM 7714 O O . ASN A 1 1017 ? 56.308 17.733 -19.221 1.00 79.94 1017 ASN A O 1
ATOM 7718 N N . LEU A 1 1018 ? 55.605 16.152 -20.668 1.00 77.06 1018 LEU A N 1
ATOM 7719 C CA . LEU A 1 1018 ? 55.757 16.973 -21.869 1.00 77.06 1018 LEU A CA 1
ATOM 7720 C C . LEU A 1 1018 ? 54.905 18.262 -21.835 1.00 77.06 1018 LEU A C 1
ATOM 7722 O O . LEU A 1 1018 ? 55.476 19.319 -22.091 1.00 77.06 1018 LEU A O 1
ATOM 7726 N N . PRO A 1 1019 ? 53.612 18.254 -21.439 1.00 79.31 1019 PRO A N 1
ATOM 7727 C CA . PRO A 1 1019 ? 52.800 19.476 -21.415 1.00 79.31 1019 PRO A CA 1
ATOM 7728 C C . PRO A 1 1019 ? 53.337 20.550 -20.461 1.00 79.31 1019 PRO A C 1
ATOM 7730 O O . PRO A 1 1019 ? 53.399 21.728 -20.816 1.00 79.31 1019 PRO A O 1
ATOM 7733 N N . ARG A 1 1020 ? 53.769 20.160 -19.253 1.00 78.44 1020 ARG A N 1
ATOM 7734 C CA . ARG A 1 1020 ? 54.314 21.107 -18.268 1.00 78.44 1020 ARG A CA 1
ATOM 7735 C C . ARG A 1 1020 ? 55.730 21.555 -18.628 1.00 78.44 1020 ARG A C 1
ATOM 7737 O O . ARG A 1 1020 ? 56.051 22.721 -18.432 1.00 78.44 1020 ARG A O 1
ATOM 7744 N N . THR A 1 1021 ? 56.535 20.661 -19.209 1.00 82.81 1021 THR A N 1
ATOM 7745 C CA . THR A 1 1021 ? 57.849 21.002 -19.776 1.00 82.81 1021 THR A CA 1
ATOM 7746 C C . THR A 1 1021 ? 57.699 22.018 -20.906 1.00 82.81 1021 THR A C 1
ATOM 7748 O O . THR A 1 1021 ? 58.405 23.015 -20.903 1.00 82.81 1021 THR A O 1
ATOM 7751 N N . ILE A 1 1022 ? 56.747 21.849 -21.828 1.00 82.12 1022 ILE A N 1
ATOM 7752 C CA . ILE A 1 1022 ? 56.497 22.842 -22.882 1.00 82.12 1022 ILE A CA 1
ATOM 7753 C C . ILE A 1 1022 ? 56.066 24.171 -22.256 1.00 82.12 1022 ILE A C 1
ATOM 7755 O O . ILE A 1 1022 ? 56.707 25.180 -22.523 1.00 82.12 1022 ILE A O 1
ATOM 7759 N N . ARG A 1 1023 ? 55.066 24.179 -21.361 1.00 80.12 1023 ARG A N 1
ATOM 7760 C CA . ARG A 1 1023 ? 54.542 25.413 -20.743 1.00 80.12 1023 ARG A CA 1
ATOM 7761 C C . ARG A 1 1023 ? 55.611 26.237 -20.015 1.00 80.12 1023 ARG A C 1
ATOM 7763 O O . ARG A 1 1023 ? 55.636 27.452 -20.153 1.00 80.12 1023 ARG A O 1
ATOM 7770 N N . GLU A 1 1024 ? 56.504 25.580 -19.282 1.00 79.00 1024 GLU A N 1
ATOM 7771 C CA . GLU A 1 1024 ? 57.595 26.224 -18.528 1.00 79.00 1024 GLU A CA 1
ATOM 7772 C C . GLU A 1 1024 ? 58.784 26.650 -19.401 1.00 79.00 1024 GLU A C 1
ATOM 7774 O O . GLU A 1 1024 ? 59.635 27.407 -18.942 1.00 79.00 1024 GLU A O 1
ATOM 7779 N N . ASN A 1 1025 ? 58.844 26.179 -20.651 1.00 81.88 1025 ASN A N 1
ATOM 7780 C CA . ASN A 1 1025 ? 59.859 26.568 -21.631 1.00 81.88 1025 ASN A CA 1
ATOM 7781 C C . ASN A 1 1025 ? 59.264 27.372 -22.802 1.00 81.88 1025 ASN A C 1
ATOM 7783 O O . ASN A 1 1025 ? 59.976 27.661 -23.757 1.00 81.88 1025 ASN A O 1
ATOM 7787 N N . LEU A 1 1026 ? 57.986 27.777 -22.746 1.00 83.50 1026 LEU A N 1
ATOM 7788 C CA . LEU A 1 1026 ? 57.345 28.578 -23.801 1.00 83.50 1026 LEU A CA 1
ATOM 7789 C C . LEU A 1 1026 ? 58.041 29.931 -24.017 1.00 83.50 1026 LEU A C 1
ATOM 7791 O O . LEU A 1 1026 ? 58.051 30.431 -25.137 1.00 83.50 1026 LEU A O 1
ATOM 7795 N N . SER A 1 1027 ? 58.673 30.496 -22.982 1.00 79.44 1027 SER A N 1
ATOM 7796 C CA . SER A 1 1027 ? 59.511 31.701 -23.096 1.00 79.44 1027 SER A CA 1
ATOM 7797 C C . SER A 1 1027 ? 60.738 31.507 -23.992 1.00 79.44 1027 SER A C 1
ATOM 7799 O O . SER A 1 1027 ? 61.313 32.485 -24.457 1.00 79.44 1027 SER A O 1
ATOM 7801 N N . ASN A 1 1028 ? 61.126 30.254 -24.242 1.00 79.69 1028 ASN A N 1
ATOM 7802 C CA . ASN A 1 1028 ? 62.296 29.858 -25.023 1.00 79.69 1028 ASN A CA 1
ATOM 7803 C C . ASN A 1 1028 ? 61.890 29.368 -26.428 1.00 79.69 1028 ASN A C 1
ATOM 7805 O O . ASN A 1 1028 ? 62.628 28.621 -27.079 1.00 79.69 1028 ASN A O 1
ATOM 7809 N N . ALA A 1 1029 ? 60.685 29.733 -26.877 1.00 79.00 1029 ALA A N 1
ATOM 7810 C CA . ALA A 1 1029 ? 60.202 29.445 -28.216 1.00 79.00 1029 ALA A CA 1
ATOM 7811 C C . ALA A 1 1029 ? 60.863 30.380 -29.240 1.00 79.00 1029 ALA A C 1
ATOM 7813 O O . ALA A 1 1029 ? 60.847 31.600 -29.088 1.00 79.00 1029 ALA A O 1
ATOM 7814 N N . TYR A 1 1030 ? 61.394 29.814 -30.319 1.00 80.12 1030 TYR A N 1
ATOM 7815 C CA . TYR A 1 1030 ? 61.920 30.558 -31.460 1.00 80.12 1030 TYR A CA 1
ATOM 7816 C C . TYR A 1 1030 ? 61.411 29.938 -32.761 1.00 80.12 1030 TYR A C 1
ATOM 7818 O O . TYR A 1 1030 ? 61.036 28.764 -32.814 1.00 80.12 1030 TYR A O 1
ATOM 7826 N N . ARG A 1 1031 ? 61.355 30.730 -33.833 1.00 77.88 1031 ARG A N 1
ATOM 7827 C CA . ARG A 1 1031 ? 61.007 30.201 -35.154 1.00 77.88 1031 ARG A CA 1
ATOM 7828 C C . ARG A 1 1031 ? 62.258 29.731 -35.874 1.00 77.88 1031 ARG A C 1
ATOM 7830 O O . ARG A 1 1031 ? 63.245 30.457 -35.964 1.00 77.88 1031 ARG A O 1
ATOM 7837 N N . MET A 1 1032 ? 62.186 28.516 -36.396 1.00 76.12 1032 MET A N 1
ATOM 7838 C CA . MET A 1 1032 ? 63.165 27.980 -37.328 1.00 76.12 1032 MET A CA 1
ATOM 7839 C C . MET A 1 1032 ? 63.118 28.771 -38.651 1.00 76.12 1032 MET A C 1
ATOM 7841 O O . MET A 1 1032 ? 62.091 29.381 -38.965 1.00 76.12 1032 MET A O 1
ATOM 7845 N N . PRO A 1 1033 ? 64.193 28.744 -39.460 1.00 69.44 1033 PRO A N 1
ATOM 7846 C CA . PRO A 1 1033 ? 64.238 29.418 -40.764 1.00 69.44 1033 PRO A CA 1
ATOM 7847 C C . PRO A 1 1033 ? 63.141 28.979 -41.755 1.00 69.44 1033 PRO A C 1
ATOM 7849 O O . PRO A 1 1033 ? 62.858 29.694 -42.708 1.00 69.44 1033 PRO A O 1
ATOM 7852 N N . ASP A 1 1034 ? 62.504 27.826 -41.521 1.00 75.88 1034 ASP A N 1
ATOM 7853 C CA . ASP A 1 1034 ? 61.380 27.276 -42.293 1.00 75.88 1034 ASP A CA 1
ATOM 7854 C C . ASP A 1 1034 ? 59.990 27.711 -41.772 1.00 75.88 1034 ASP A C 1
ATOM 7856 O O . ASP A 1 1034 ? 58.958 27.219 -42.229 1.00 75.88 1034 ASP A O 1
ATOM 7860 N N . GLY A 1 1035 ? 59.948 28.616 -40.790 1.00 76.12 1035 GLY A N 1
ATOM 7861 C CA . GLY A 1 1035 ? 58.722 29.154 -40.207 1.00 76.12 1035 GLY A CA 1
ATOM 7862 C C . GLY A 1 1035 ? 58.100 28.303 -39.095 1.00 76.12 1035 GLY A C 1
ATOM 7863 O O . GLY A 1 1035 ? 57.150 28.772 -38.459 1.00 76.12 1035 GLY A O 1
ATOM 7864 N N . ARG A 1 1036 ? 58.617 27.105 -38.788 1.00 77.12 1036 ARG A N 1
ATOM 7865 C CA . ARG A 1 1036 ? 58.090 26.262 -37.698 1.00 77.12 1036 ARG A CA 1
ATOM 7866 C C . ARG A 1 1036 ? 58.538 26.781 -36.332 1.00 77.12 1036 ARG A C 1
ATOM 7868 O O . ARG A 1 1036 ? 59.707 27.098 -36.123 1.00 77.12 1036 ARG A O 1
ATOM 7875 N N . ALA A 1 1037 ? 57.610 26.864 -35.381 1.00 76.81 1037 ALA A N 1
ATOM 7876 C CA . ALA A 1 1037 ? 57.937 27.209 -34.000 1.00 76.81 1037 ALA A CA 1
ATOM 7877 C C . ALA A 1 1037 ? 58.597 26.005 -33.307 1.00 76.81 1037 ALA A C 1
ATOM 7879 O O . ALA A 1 1037 ? 58.047 24.906 -33.314 1.00 76.81 1037 ALA A O 1
ATOM 7880 N N . SER A 1 1038 ? 59.779 26.207 -32.731 1.00 82.56 1038 SER A N 1
ATOM 7881 C CA . SER A 1 1038 ? 60.515 25.215 -31.941 1.00 82.56 1038 SER A CA 1
ATOM 7882 C C . SER A 1 1038 ? 60.823 25.774 -30.556 1.00 82.56 1038 SER A C 1
ATOM 7884 O O . SER A 1 1038 ? 60.983 26.978 -30.384 1.00 82.56 1038 SER A O 1
ATOM 7886 N N . ILE A 1 1039 ? 60.880 24.899 -29.554 1.00 83.38 1039 ILE A N 1
ATOM 7887 C CA . ILE A 1 1039 ? 61.090 25.273 -28.150 1.00 83.38 1039 ILE A CA 1
ATOM 7888 C C . ILE A 1 1039 ? 62.346 24.571 -27.642 1.00 83.38 1039 ILE A C 1
ATOM 7890 O O . ILE A 1 1039 ? 62.448 23.347 -27.740 1.00 83.38 1039 ILE A O 1
ATOM 7894 N N . ILE A 1 1040 ? 63.286 25.329 -27.071 1.00 84.12 1040 ILE A N 1
ATOM 7895 C CA . ILE A 1 1040 ? 64.452 24.757 -26.383 1.00 84.12 1040 ILE A CA 1
ATOM 7896 C C . ILE A 1 1040 ? 64.030 24.364 -24.965 1.00 84.12 1040 ILE A C 1
ATOM 7898 O O . ILE A 1 1040 ? 63.756 25.219 -24.123 1.00 84.12 1040 ILE A O 1
ATOM 7902 N N . ALA A 1 1041 ? 63.965 23.060 -24.696 1.00 76.69 1041 ALA A N 1
ATOM 7903 C CA . ALA A 1 1041 ? 63.552 22.523 -23.402 1.00 76.69 1041 ALA A CA 1
ATOM 7904 C C . ALA A 1 1041 ? 64.713 22.518 -22.385 1.00 76.69 1041 ALA A C 1
ATOM 7906 O O . ALA A 1 1041 ? 65.302 21.476 -22.102 1.00 76.69 1041 ALA A O 1
ATOM 7907 N N . GLU A 1 1042 ? 65.042 23.684 -21.822 1.00 80.00 1042 GLU A N 1
ATOM 7908 C CA . GLU A 1 1042 ? 66.066 23.825 -20.772 1.00 80.00 1042 GLU A CA 1
ATOM 7909 C C . GLU A 1 1042 ? 65.599 23.259 -19.422 1.00 80.00 1042 GLU A C 1
ATOM 7911 O O . GLU A 1 1042 ? 66.363 22.628 -18.689 1.00 80.00 1042 GLU A O 1
ATOM 7916 N N . ARG A 1 1043 ? 64.321 23.460 -19.082 1.00 80.69 1043 ARG A N 1
ATOM 7917 C CA . ARG A 1 1043 ? 63.720 23.042 -17.807 1.00 80.69 1043 ARG A CA 1
ATOM 7918 C C . ARG A 1 1043 ? 62.863 21.799 -17.995 1.00 80.69 1043 ARG A C 1
ATOM 7920 O O . ARG A 1 1043 ? 61.651 21.895 -18.172 1.00 80.69 1043 ARG A O 1
ATOM 7927 N N . LEU A 1 1044 ? 63.490 20.627 -17.949 1.00 83.81 1044 LEU A N 1
ATOM 7928 C CA . LEU A 1 1044 ? 62.787 19.345 -18.056 1.00 83.81 1044 LEU A CA 1
ATOM 7929 C C . LEU A 1 1044 ? 62.049 19.009 -16.753 1.00 83.81 1044 LEU A C 1
ATOM 7931 O O . LEU A 1 1044 ? 62.665 18.890 -15.691 1.00 83.81 1044 LEU A O 1
ATOM 7935 N N . ILE A 1 1045 ? 60.728 18.834 -16.839 1.00 81.31 1045 ILE A N 1
ATOM 7936 C CA . ILE A 1 1045 ? 59.879 18.407 -15.722 1.00 81.31 1045 ILE A CA 1
ATOM 7937 C C . ILE A 1 1045 ? 59.433 16.971 -15.979 1.00 81.31 1045 ILE A C 1
ATOM 7939 O O . ILE A 1 1045 ? 58.886 16.644 -17.030 1.00 81.31 1045 ILE A O 1
ATOM 7943 N N . PHE A 1 1046 ? 59.655 16.106 -15.000 1.00 83.50 1046 PHE A N 1
ATOM 7944 C CA . PHE A 1 1046 ? 59.351 14.682 -15.052 1.00 83.50 1046 PHE A CA 1
ATOM 7945 C C . PHE A 1 1046 ? 58.172 14.353 -14.135 1.00 83.50 1046 PHE A C 1
ATOM 7947 O O . PHE A 1 1046 ? 57.838 15.109 -13.229 1.00 83.50 1046 PHE A O 1
ATOM 7954 N N . ASN A 1 1047 ? 57.535 13.212 -14.350 1.00 72.00 1047 ASN A N 1
ATOM 7955 C CA . ASN A 1 1047 ? 56.518 12.665 -13.459 1.00 72.00 1047 ASN A CA 1
ATOM 7956 C C . ASN A 1 1047 ? 57.196 11.763 -12.416 1.00 72.00 1047 ASN A C 1
ATOM 7958 O O . ASN A 1 1047 ? 58.008 10.902 -12.779 1.00 72.00 1047 ASN A O 1
ATOM 7962 N N . ALA A 1 1048 ? 56.897 11.951 -11.127 1.00 66.00 1048 ALA A N 1
ATOM 7963 C CA . ALA A 1 1048 ? 57.352 11.034 -10.082 1.00 66.00 1048 ALA A CA 1
ATOM 7964 C C . ALA A 1 1048 ? 56.707 9.644 -10.279 1.00 66.00 1048 ALA A C 1
ATOM 7966 O O . ALA A 1 1048 ? 55.550 9.574 -10.697 1.00 66.00 1048 ALA A O 1
ATOM 7967 N N . PRO A 1 1049 ? 57.420 8.533 -10.012 1.00 56.69 1049 PRO A N 1
ATOM 7968 C CA . PRO A 1 1049 ? 56.805 7.209 -10.018 1.00 56.69 1049 PRO A CA 1
ATOM 7969 C C . PRO A 1 1049 ? 55.759 7.127 -8.896 1.00 56.69 1049 PRO A C 1
ATOM 7971 O O . PRO A 1 1049 ? 56.083 7.360 -7.734 1.00 56.69 1049 PRO A O 1
ATOM 7974 N N . ALA A 1 1050 ? 54.509 6.830 -9.254 1.00 53.41 1050 ALA A N 1
ATOM 7975 C CA . ALA A 1 1050 ? 53.437 6.584 -8.297 1.00 53.41 1050 ALA A CA 1
ATOM 7976 C C . ALA A 1 1050 ? 53.707 5.271 -7.549 1.00 53.41 1050 ALA A C 1
ATOM 7978 O O . ALA A 1 1050 ? 53.940 4.237 -8.181 1.00 53.41 1050 ALA A O 1
ATOM 7979 N N . ARG A 1 1051 ? 53.709 5.308 -6.215 1.00 50.78 1051 ARG A N 1
ATOM 7980 C CA . ARG A 1 1051 ? 53.742 4.096 -5.391 1.00 50.78 1051 ARG A CA 1
ATOM 7981 C C . ARG A 1 1051 ? 52.317 3.532 -5.354 1.00 50.78 1051 ARG A C 1
ATOM 7983 O O . ARG A 1 1051 ? 51.377 4.301 -5.193 1.00 50.78 1051 ARG A O 1
ATOM 7990 N N . ARG A 1 1052 ? 52.164 2.220 -5.558 1.00 48.47 1052 ARG A N 1
ATOM 7991 C CA . ARG A 1 1052 ? 50.910 1.506 -5.275 1.00 48.47 1052 ARG A CA 1
ATOM 7992 C C . ARG A 1 1052 ? 50.807 1.391 -3.755 1.00 48.47 1052 ARG A C 1
ATOM 7994 O O . ARG A 1 1052 ? 51.614 0.676 -3.170 1.00 48.47 1052 ARG A O 1
ATOM 8001 N N . GLU A 1 1053 ? 49.897 2.127 -3.139 1.00 51.75 1053 GLU A N 1
ATOM 8002 C CA . GLU A 1 1053 ? 49.535 1.981 -1.727 1.00 51.75 1053 GLU A CA 1
ATOM 8003 C C . GLU A 1 1053 ? 48.026 1.710 -1.682 1.00 51.75 1053 GLU A C 1
ATOM 8005 O O . GLU A 1 1053 ? 47.271 2.323 -2.436 1.00 51.75 1053 GLU A O 1
ATOM 8010 N N . MET A 1 1054 ? 47.620 0.712 -0.896 1.00 55.72 1054 MET A N 1
ATOM 8011 C CA . MET A 1 1054 ? 46.219 0.320 -0.723 1.00 55.72 1054 MET A CA 1
ATOM 8012 C C . MET A 1 1054 ? 45.542 1.372 0.157 1.00 55.72 1054 MET A C 1
ATOM 8014 O O . MET A 1 1054 ? 46.000 1.613 1.272 1.00 55.72 1054 MET A O 1
ATOM 8018 N N . ASP A 1 1055 ? 44.500 2.031 -0.349 1.00 65.56 1055 ASP A N 1
ATOM 8019 C CA . ASP A 1 1055 ? 43.988 3.265 0.259 1.00 65.56 1055 ASP A CA 1
ATOM 8020 C C . ASP A 1 1055 ? 42.713 3.072 1.098 1.00 65.56 1055 ASP A C 1
ATOM 8022 O O . ASP A 1 1055 ? 42.397 3.963 1.888 1.00 65.56 1055 ASP A O 1
ATOM 8026 N N . TRP A 1 1056 ? 41.999 1.947 0.955 1.00 79.19 1056 TRP A N 1
ATOM 8027 C CA . TRP A 1 1056 ? 40.679 1.719 1.562 1.00 79.19 1056 TRP A CA 1
ATOM 8028 C C . TRP A 1 1056 ? 40.478 0.280 2.069 1.00 79.19 1056 TRP A C 1
ATOM 8030 O O . TRP A 1 1056 ? 40.927 -0.688 1.448 1.00 79.19 1056 TRP A O 1
ATOM 8040 N N . HIS A 1 1057 ? 39.760 0.154 3.188 1.00 86.31 1057 HIS A N 1
ATOM 8041 C CA . HIS A 1 1057 ? 39.391 -1.116 3.820 1.00 86.31 1057 HIS A CA 1
ATOM 8042 C C . HIS A 1 1057 ? 37.884 -1.355 3.678 1.00 86.31 1057 HIS A C 1
ATOM 8044 O O . HIS A 1 1057 ? 37.092 -0.477 4.012 1.00 86.31 1057 HIS A O 1
ATOM 8050 N N . LEU A 1 1058 ? 37.485 -2.524 3.185 1.00 88.00 1058 LEU A N 1
ATOM 8051 C CA . LEU A 1 1058 ? 36.094 -2.918 2.980 1.00 88.00 1058 LEU A CA 1
ATOM 8052 C C . LEU A 1 1058 ? 35.800 -4.186 3.784 1.00 88.00 1058 LEU A C 1
ATOM 8054 O O . LEU A 1 1058 ? 36.447 -5.205 3.570 1.00 88.00 1058 LEU A O 1
ATOM 8058 N N . THR A 1 1059 ? 34.814 -4.138 4.674 1.00 91.38 1059 THR A N 1
ATOM 8059 C CA . THR A 1 1059 ? 34.391 -5.291 5.479 1.00 91.38 1059 THR A CA 1
ATOM 8060 C C . THR A 1 1059 ? 32.971 -5.693 5.097 1.00 91.38 1059 THR A C 1
ATOM 8062 O O . THR A 1 1059 ? 32.035 -4.917 5.303 1.00 91.38 1059 THR A O 1
ATOM 8065 N N . PHE A 1 1060 ? 32.810 -6.901 4.560 1.00 89.88 1060 PHE A N 1
ATOM 8066 C CA . PHE A 1 1060 ? 31.518 -7.566 4.399 1.00 89.88 1060 PHE A CA 1
ATOM 8067 C C . PHE A 1 1060 ? 31.130 -8.248 5.708 1.00 89.88 1060 PHE A C 1
ATOM 8069 O O . PHE A 1 1060 ? 31.942 -8.952 6.303 1.00 89.88 1060 PHE A O 1
ATOM 8076 N N . VAL A 1 1061 ? 29.896 -8.026 6.147 1.00 91.44 1061 VAL A N 1
ATOM 8077 C CA . VAL A 1 1061 ? 29.285 -8.646 7.326 1.00 91.44 1061 VAL A CA 1
ATOM 8078 C C . VAL A 1 1061 ? 28.022 -9.339 6.837 1.00 91.44 1061 VAL A C 1
ATOM 8080 O O . VAL A 1 1061 ? 27.073 -8.661 6.453 1.00 91.44 1061 VAL A O 1
ATOM 8083 N N . VAL A 1 1062 ? 28.035 -10.665 6.763 1.00 88.06 1062 VAL A N 1
ATOM 8084 C CA . VAL A 1 1062 ? 27.043 -11.456 6.021 1.00 88.06 1062 VAL A CA 1
ATOM 8085 C C . VAL A 1 1062 ? 26.352 -12.446 6.948 1.00 88.06 1062 VAL A C 1
ATOM 8087 O O . VAL A 1 1062 ? 27.016 -13.227 7.627 1.00 88.06 1062 VAL A O 1
ATOM 8090 N N . ASP A 1 1063 ? 25.026 -12.404 6.960 1.00 86.44 1063 ASP A N 1
ATOM 8091 C CA . ASP A 1 1063 ? 24.167 -13.327 7.701 1.00 86.44 1063 ASP A CA 1
ATOM 8092 C C . ASP A 1 1063 ? 24.075 -14.686 6.987 1.00 86.44 1063 ASP A C 1
ATOM 8094 O O . ASP A 1 1063 ? 23.912 -14.732 5.766 1.00 86.44 1063 ASP A O 1
ATOM 8098 N N . VAL A 1 1064 ? 24.184 -15.781 7.744 1.00 80.12 1064 VAL A N 1
ATOM 8099 C CA . VAL A 1 1064 ? 24.142 -17.173 7.251 1.00 80.12 1064 VAL A CA 1
ATOM 8100 C C . VAL A 1 1064 ? 22.929 -17.950 7.787 1.00 80.12 1064 VAL A C 1
ATOM 8102 O O . VAL A 1 1064 ? 22.982 -19.160 8.036 1.00 80.12 1064 VAL A O 1
ATOM 8105 N N . SER A 1 1065 ? 21.818 -17.264 8.026 1.00 74.12 1065 SER A N 1
ATOM 8106 C CA . SER A 1 1065 ? 20.551 -17.911 8.363 1.00 74.12 1065 SER A CA 1
ATOM 8107 C C . SER A 1 1065 ? 19.963 -18.693 7.179 1.00 74.12 1065 SER A C 1
ATOM 8109 O O . SER A 1 1065 ? 20.289 -18.454 6.018 1.00 74.12 1065 SER A O 1
ATOM 8111 N N . GLY A 1 1066 ? 19.060 -19.641 7.452 1.00 59.56 1066 GLY A N 1
ATOM 8112 C CA . GLY A 1 1066 ? 18.456 -20.492 6.411 1.00 59.56 1066 GLY A CA 1
ATOM 8113 C C . GLY A 1 1066 ? 17.636 -19.762 5.337 1.00 59.56 1066 GLY A C 1
ATOM 8114 O O . GLY A 1 1066 ? 17.288 -20.369 4.328 1.00 59.56 1066 GLY A O 1
ATOM 8115 N N . SER A 1 1067 ? 17.313 -18.478 5.530 1.00 61.97 1067 SER A N 1
ATOM 8116 C CA . SER A 1 1067 ? 16.694 -17.597 4.527 1.00 61.97 1067 SER A CA 1
ATOM 8117 C C . SER A 1 1067 ? 17.717 -16.881 3.630 1.00 61.97 1067 SER A C 1
ATOM 8119 O O . SER A 1 1067 ? 17.314 -16.271 2.638 1.00 61.97 1067 SER A O 1
ATOM 8121 N N . MET A 1 1068 ? 19.016 -16.949 3.954 1.00 70.75 1068 MET A N 1
ATOM 8122 C CA . MET A 1 1068 ? 20.080 -16.111 3.388 1.00 70.75 1068 MET A CA 1
ATOM 8123 C C . MET A 1 1068 ? 20.956 -16.791 2.329 1.00 70.75 1068 MET A C 1
ATOM 8125 O O . MET A 1 1068 ? 21.800 -16.110 1.748 1.00 70.75 1068 MET A O 1
ATOM 8129 N N . ASP A 1 1069 ? 20.754 -18.072 2.010 1.00 62.09 1069 ASP A N 1
ATOM 8130 C CA . ASP A 1 1069 ? 21.618 -18.855 1.103 1.00 62.09 1069 ASP A CA 1
ATOM 8131 C C . ASP A 1 1069 ? 21.964 -18.124 -0.212 1.00 62.09 1069 ASP A C 1
ATOM 8133 O O . ASP A 1 1069 ? 23.139 -17.955 -0.551 1.00 62.09 1069 ASP A O 1
ATOM 8137 N N . ALA A 1 1070 ? 20.963 -17.590 -0.923 1.00 60.06 1070 ALA A N 1
ATOM 8138 C CA . ALA A 1 1070 ? 21.167 -16.837 -2.168 1.00 60.06 1070 ALA A CA 1
ATOM 8139 C C . ALA A 1 1070 ? 21.975 -15.537 -1.967 1.00 60.06 1070 ALA A C 1
ATOM 8141 O O . ALA A 1 1070 ? 22.756 -15.116 -2.827 1.00 60.06 1070 ALA A O 1
ATOM 8142 N N . SER A 1 1071 ? 21.825 -14.907 -0.803 1.00 71.50 1071 SER A N 1
ATOM 8143 C CA . SER A 1 1071 ? 22.482 -13.650 -0.436 1.00 71.50 1071 SER A CA 1
ATOM 8144 C C . SER A 1 1071 ? 23.910 -13.854 0.094 1.00 71.50 1071 SER A C 1
ATOM 8146 O O . SER A 1 1071 ? 24.762 -12.979 -0.094 1.00 71.50 1071 SER A O 1
ATOM 8148 N N . VAL A 1 1072 ? 24.222 -15.021 0.669 1.00 72.81 1072 VAL A N 1
ATOM 8149 C CA . VAL A 1 1072 ? 25.594 -15.439 1.018 1.00 72.81 1072 VAL A CA 1
ATOM 8150 C C . VAL A 1 1072 ? 26.407 -15.674 -0.253 1.00 72.81 1072 VAL A C 1
ATOM 8152 O O . VAL A 1 1072 ? 27.493 -15.108 -0.403 1.00 72.81 1072 VAL A O 1
ATOM 8155 N N . VAL A 1 1073 ? 25.844 -16.419 -1.213 1.00 67.56 1073 VAL A N 1
ATOM 8156 C CA . VAL A 1 1073 ? 26.432 -16.644 -2.548 1.00 67.56 1073 VAL A CA 1
ATOM 8157 C C . VAL A 1 1073 ? 26.752 -15.319 -3.234 1.00 67.56 1073 VAL A C 1
ATOM 8159 O O . VAL A 1 1073 ? 27.862 -15.098 -3.726 1.00 67.56 1073 VAL A O 1
ATOM 8162 N N . TYR A 1 1074 ? 25.784 -14.406 -3.216 1.00 67.19 1074 TYR A N 1
ATOM 8163 C CA . TYR A 1 1074 ? 25.925 -13.067 -3.767 1.00 67.19 1074 TYR A CA 1
ATOM 8164 C C . TYR A 1 1074 ? 27.055 -12.266 -3.103 1.00 67.19 1074 TYR A C 1
ATOM 8166 O O . TYR A 1 1074 ? 27.870 -11.644 -3.786 1.00 67.19 1074 TYR A O 1
ATOM 8174 N N . SER A 1 1075 ? 27.136 -12.299 -1.774 1.00 75.56 1075 SER A N 1
ATOM 8175 C CA . SER A 1 1075 ? 28.139 -11.550 -1.014 1.00 75.56 1075 SER A CA 1
ATOM 8176 C C . SER A 1 1075 ? 29.551 -12.077 -1.248 1.00 75.56 1075 SER A C 1
ATOM 8178 O O . SER A 1 1075 ? 30.474 -11.283 -1.432 1.00 75.56 1075 SER A O 1
ATOM 8180 N N . ALA A 1 1076 ? 29.717 -13.401 -1.298 1.00 74.38 1076 ALA A N 1
ATOM 8181 C CA . ALA A 1 1076 ? 30.993 -14.051 -1.591 1.00 74.38 1076 ALA A CA 1
ATOM 8182 C C . ALA A 1 1076 ? 31.512 -13.671 -2.987 1.00 74.38 1076 ALA A C 1
ATOM 8184 O O . ALA A 1 1076 ? 32.683 -13.332 -3.156 1.00 74.38 1076 ALA A O 1
ATOM 8185 N N . LEU A 1 1077 ? 30.619 -13.638 -3.981 1.00 68.19 1077 LEU A N 1
ATOM 8186 C CA . LEU A 1 1077 ? 30.929 -13.226 -5.351 1.00 68.19 1077 LEU A CA 1
ATOM 8187 C C . LEU A 1 1077 ? 31.411 -11.774 -5.416 1.00 68.19 1077 LEU A C 1
ATOM 8189 O O . LEU A 1 1077 ? 32.425 -11.481 -6.050 1.00 68.19 1077 LEU A O 1
ATOM 8193 N N . VAL A 1 1078 ? 30.699 -10.851 -4.766 1.00 71.94 1078 VAL A N 1
ATOM 8194 C CA . VAL A 1 1078 ? 31.069 -9.430 -4.805 1.00 71.94 1078 VAL A CA 1
ATOM 8195 C C . VAL A 1 1078 ? 32.363 -9.171 -4.034 1.00 71.94 1078 VAL A C 1
ATOM 8197 O O . VAL A 1 1078 ? 33.189 -8.377 -4.488 1.00 71.94 1078 VAL A O 1
ATOM 8200 N N . ALA A 1 1079 ? 32.579 -9.869 -2.919 1.00 77.12 1079 ALA A N 1
ATOM 8201 C CA . ALA A 1 1079 ? 33.832 -9.814 -2.179 1.00 77.12 1079 ALA A CA 1
ATOM 8202 C C . ALA A 1 1079 ? 35.018 -10.284 -3.041 1.00 77.12 1079 ALA A C 1
ATOM 8204 O O . ALA A 1 1079 ? 36.001 -9.551 -3.141 1.00 77.12 1079 ALA A O 1
ATOM 8205 N N . ALA A 1 1080 ? 34.890 -11.413 -3.750 1.00 74.69 1080 ALA A N 1
ATOM 8206 C CA . ALA A 1 1080 ? 35.924 -11.937 -4.651 1.00 74.69 1080 ALA A CA 1
ATOM 8207 C C . ALA A 1 1080 ? 36.258 -10.975 -5.807 1.00 74.69 1080 ALA A C 1
ATOM 8209 O O . ALA A 1 1080 ? 37.423 -10.755 -6.141 1.00 74.69 1080 ALA A O 1
ATOM 8210 N N . ILE A 1 10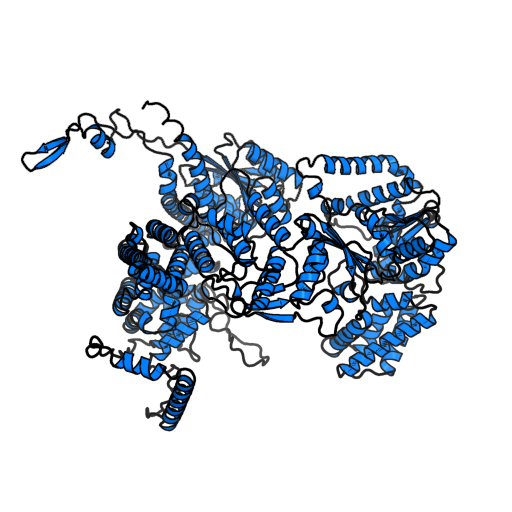81 ? 35.237 -10.347 -6.401 1.00 70.31 1081 ILE A N 1
ATOM 8211 C CA . ILE A 1 1081 ? 35.418 -9.349 -7.467 1.00 70.31 1081 ILE A CA 1
ATOM 8212 C C . ILE A 1 1081 ? 36.170 -8.109 -6.954 1.00 70.31 1081 ILE A C 1
ATOM 8214 O O . ILE A 1 1081 ? 37.024 -7.568 -7.661 1.00 70.31 1081 ILE A O 1
ATOM 8218 N N . LEU A 1 1082 ? 35.844 -7.628 -5.749 1.00 73.81 1082 LEU A N 1
ATOM 8219 C CA . LEU A 1 1082 ? 36.462 -6.433 -5.167 1.00 73.81 1082 LEU A CA 1
ATOM 8220 C C . LEU A 1 1082 ? 37.863 -6.703 -4.603 1.00 73.81 1082 LEU A C 1
ATOM 8222 O O . LEU A 1 1082 ? 38.692 -5.795 -4.638 1.00 73.81 1082 LEU A O 1
ATOM 8226 N N . ASP A 1 1083 ? 38.147 -7.925 -4.150 1.00 79.06 1083 ASP A N 1
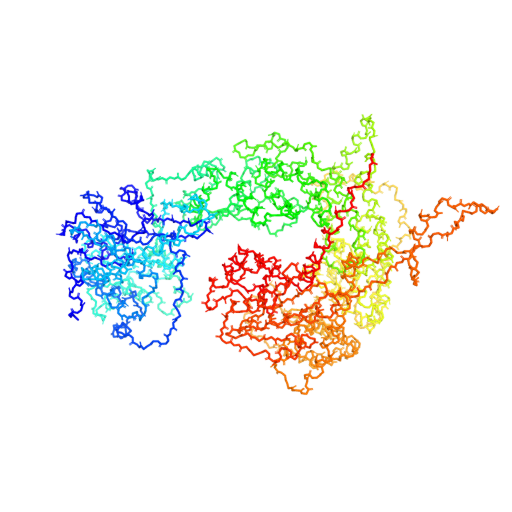ATOM 8227 C CA . ASP A 1 1083 ? 39.478 -8.357 -3.701 1.00 79.06 1083 ASP A CA 1
ATOM 8228 C C . ASP A 1 1083 ? 40.501 -8.367 -4.852 1.00 79.06 1083 ASP A C 1
ATOM 8230 O O . ASP A 1 1083 ? 41.658 -7.978 -4.687 1.00 79.06 1083 ASP A O 1
ATOM 8234 N N . GLY A 1 1084 ? 40.045 -8.653 -6.077 1.00 68.75 1084 GLY A N 1
ATOM 8235 C CA . GLY A 1 1084 ? 40.855 -8.518 -7.292 1.00 68.75 1084 GLY A CA 1
ATOM 8236 C C . GLY A 1 1084 ? 41.297 -7.079 -7.622 1.00 68.75 1084 GLY A C 1
ATOM 8237 O O . GLY A 1 1084 ? 42.129 -6.877 -8.516 1.00 68.75 1084 GLY A O 1
ATOM 8238 N N . LEU A 1 1085 ? 40.776 -6.052 -6.932 1.00 70.12 1085 LEU A N 1
ATOM 8239 C CA . LEU A 1 1085 ? 41.122 -4.649 -7.177 1.00 70.12 1085 LEU A CA 1
ATOM 8240 C C . LEU A 1 1085 ? 42.334 -4.203 -6.335 1.00 70.12 1085 LEU A C 1
ATOM 8242 O O . LEU A 1 1085 ? 42.259 -4.135 -5.112 1.00 70.12 1085 LEU A O 1
ATOM 8246 N N . PRO A 1 1086 ? 43.425 -3.709 -6.953 1.00 60.12 1086 PRO A N 1
ATOM 8247 C CA . PRO A 1 1086 ? 44.677 -3.389 -6.251 1.00 60.12 1086 PRO A CA 1
ATOM 8248 C C . PRO A 1 1086 ? 44.622 -2.173 -5.299 1.00 60.12 1086 PRO A C 1
ATOM 8250 O O . PRO A 1 1086 ? 45.659 -1.777 -4.769 1.00 60.12 1086 PRO A O 1
ATOM 8253 N N . ALA A 1 1087 ? 43.460 -1.533 -5.132 1.00 68.50 1087 ALA A N 1
ATOM 8254 C CA . ALA A 1 1087 ? 43.256 -0.338 -4.306 1.00 68.50 1087 ALA A CA 1
ATOM 8255 C C . ALA A 1 1087 ? 42.420 -0.595 -3.036 1.00 68.50 1087 ALA A C 1
ATOM 8257 O O . ALA A 1 1087 ? 42.318 0.304 -2.198 1.00 68.50 1087 ALA A O 1
ATOM 8258 N N . LEU A 1 1088 ? 41.834 -1.790 -2.902 1.00 75.44 1088 LEU A N 1
ATOM 8259 C CA . LEU A 1 1088 ? 40.962 -2.190 -1.799 1.00 75.44 1088 LEU A CA 1
ATOM 8260 C C . LEU A 1 1088 ? 41.587 -3.362 -1.042 1.00 75.44 1088 LEU A C 1
ATOM 8262 O O . LEU A 1 1088 ? 42.310 -4.165 -1.618 1.00 75.44 1088 LEU A O 1
ATOM 8266 N N . SER A 1 1089 ? 41.302 -3.446 0.253 1.00 83.81 1089 SER A N 1
ATOM 8267 C CA . SER A 1 1089 ? 41.468 -4.679 1.030 1.00 83.81 1089 SER A CA 1
ATOM 8268 C C . SER A 1 1089 ? 40.092 -5.125 1.492 1.00 83.81 1089 SER A C 1
ATOM 8270 O O . SER A 1 1089 ? 39.340 -4.298 2.015 1.00 83.81 1089 SER A O 1
ATOM 8272 N N . VAL A 1 1090 ? 39.757 -6.391 1.262 1.00 86.50 1090 VAL A N 1
ATOM 8273 C CA . VAL A 1 1090 ? 38.436 -6.945 1.562 1.00 86.50 1090 VAL A CA 1
ATOM 8274 C C . VAL A 1 1090 ? 38.545 -7.892 2.753 1.00 86.50 1090 VAL A C 1
ATOM 8276 O O . VAL A 1 1090 ? 39.444 -8.722 2.813 1.00 86.50 1090 VAL A O 1
ATOM 8279 N N . ARG A 1 1091 ? 37.639 -7.747 3.719 1.00 88.81 1091 ARG A N 1
ATOM 8280 C CA . ARG A 1 1091 ? 37.416 -8.703 4.808 1.00 88.81 1091 ARG A CA 1
ATOM 8281 C C . ARG A 1 1091 ? 36.015 -9.274 4.695 1.00 88.81 1091 ARG A C 1
ATOM 8283 O O . ARG A 1 1091 ? 35.090 -8.526 4.379 1.00 88.81 1091 ARG A O 1
ATOM 8290 N N . PHE A 1 1092 ? 35.856 -10.559 4.981 1.00 89.69 1092 PHE A N 1
ATOM 8291 C CA . PHE A 1 1092 ? 34.569 -11.244 4.900 1.00 89.69 1092 PHE A CA 1
ATOM 8292 C C . PHE A 1 1092 ? 34.244 -11.905 6.236 1.00 89.69 1092 PHE A C 1
ATOM 8294 O O . PHE A 1 1092 ? 34.898 -12.861 6.638 1.00 89.69 1092 PHE A O 1
ATOM 8301 N N . LEU A 1 1093 ? 33.246 -11.370 6.935 1.00 89.38 1093 LEU A N 1
ATOM 8302 C CA . LEU A 1 1093 ? 32.761 -11.881 8.211 1.00 89.38 1093 LEU A CA 1
ATOM 8303 C C . LEU A 1 1093 ? 31.399 -12.528 7.987 1.00 89.38 1093 LEU A C 1
ATOM 8305 O O . LEU A 1 1093 ? 30.452 -11.845 7.601 1.00 89.38 1093 LEU A O 1
ATOM 8309 N N . ALA A 1 1094 ? 31.304 -13.824 8.249 1.00 87.06 1094 ALA A N 1
ATOM 8310 C CA . ALA A 1 1094 ? 30.047 -14.557 8.236 1.00 87.06 1094 ALA A CA 1
ATOM 8311 C C . ALA A 1 1094 ? 29.535 -14.694 9.675 1.00 87.06 1094 ALA A C 1
ATOM 8313 O O . ALA A 1 1094 ? 30.322 -14.996 10.578 1.00 87.06 1094 ALA A O 1
ATOM 8314 N N . PHE A 1 1095 ? 28.246 -14.456 9.909 1.00 86.38 1095 PHE A N 1
ATOM 8315 C CA . PHE A 1 1095 ? 27.670 -14.514 11.251 1.00 86.38 1095 PHE A CA 1
ATOM 8316 C C . PHE A 1 1095 ? 26.333 -15.264 11.300 1.00 86.38 1095 PHE A C 1
ATOM 8318 O O . PHE A 1 1095 ? 25.543 -15.236 10.362 1.00 86.38 1095 PHE A O 1
ATOM 8325 N N . SER A 1 1096 ? 26.099 -15.933 12.425 1.00 84.12 1096 SER A N 1
ATOM 8326 C CA . SER A 1 1096 ? 24.813 -16.514 12.833 1.00 84.12 1096 SER A CA 1
ATOM 8327 C C . SER A 1 1096 ? 24.630 -16.251 14.335 1.00 84.12 1096 SER A C 1
ATOM 8329 O O . SER A 1 1096 ? 24.472 -15.098 14.730 1.00 84.12 1096 SER A O 1
ATOM 8331 N N . THR A 1 1097 ? 24.771 -17.269 15.189 1.00 74.50 1097 THR A N 1
ATOM 8332 C CA . THR A 1 1097 ? 24.992 -17.125 16.642 1.00 74.50 1097 THR A CA 1
ATOM 8333 C C . THR A 1 1097 ? 26.476 -17.022 17.014 1.00 74.50 1097 THR A C 1
ATOM 8335 O O . THR A 1 1097 ? 26.816 -16.714 18.154 1.00 74.50 1097 THR A O 1
ATOM 8338 N N . GLU A 1 1098 ? 27.367 -17.289 16.059 1.00 80.62 1098 GLU A N 1
ATOM 8339 C CA . GLU A 1 1098 ? 28.819 -17.114 16.160 1.00 80.62 1098 GLU A CA 1
ATOM 8340 C C . GLU A 1 1098 ? 29.320 -16.307 14.951 1.00 80.62 1098 GLU A C 1
ATOM 8342 O O . GLU A 1 1098 ? 28.620 -16.210 13.942 1.00 80.62 1098 GLU A O 1
ATOM 8347 N N . VAL A 1 1099 ? 30.518 -15.716 15.044 1.00 85.38 1099 VAL A N 1
ATOM 8348 C CA . VAL A 1 1099 ? 31.153 -14.976 13.938 1.00 85.38 1099 VAL A CA 1
ATOM 8349 C C . VAL A 1 1099 ? 32.414 -15.701 13.497 1.00 85.38 1099 VAL A C 1
ATOM 8351 O O . VAL A 1 1099 ? 33.284 -15.985 14.323 1.00 85.38 1099 VAL A O 1
ATOM 8354 N N . ILE A 1 1100 ? 32.532 -15.933 12.192 1.00 84.44 1100 ILE A N 1
ATOM 8355 C CA . ILE A 1 1100 ? 33.686 -16.561 11.546 1.00 84.44 1100 ILE A CA 1
ATOM 8356 C C . ILE A 1 1100 ? 34.276 -15.572 10.531 1.00 84.44 1100 ILE A C 1
ATOM 8358 O O . ILE A 1 1100 ? 33.545 -14.911 9.791 1.00 84.44 1100 ILE A O 1
ATOM 8362 N N . ASP A 1 1101 ? 35.603 -15.440 10.520 1.00 86.06 1101 ASP A N 1
ATOM 8363 C CA . ASP A 1 1101 ? 36.338 -14.575 9.591 1.00 86.06 1101 ASP A CA 1
ATOM 8364 C C . ASP A 1 1101 ? 36.905 -15.416 8.436 1.00 86.06 1101 ASP A C 1
ATOM 8366 O O . ASP A 1 1101 ? 37.803 -16.225 8.650 1.00 86.06 1101 ASP A O 1
ATOM 8370 N N . PHE A 1 1102 ? 36.383 -15.204 7.226 1.00 83.69 1102 PHE A N 1
ATOM 8371 C CA . PHE A 1 1102 ? 36.786 -15.876 5.982 1.00 83.69 1102 PHE A CA 1
ATOM 8372 C C . PHE A 1 1102 ? 37.645 -14.973 5.083 1.00 83.69 1102 PHE A C 1
ATOM 8374 O O . PHE A 1 1102 ? 37.717 -15.170 3.869 1.00 83.69 1102 PHE A O 1
ATOM 8381 N N . SER A 1 1103 ? 38.297 -13.947 5.643 1.00 82.75 1103 SER A N 1
ATOM 8382 C CA . SER A 1 1103 ? 39.088 -12.985 4.857 1.00 82.75 1103 SER A CA 1
ATOM 8383 C C . SER A 1 1103 ? 40.197 -13.635 4.010 1.00 82.75 1103 SER A C 1
ATOM 8385 O O . SER A 1 1103 ? 40.515 -13.111 2.946 1.00 82.75 1103 SER A O 1
ATOM 8387 N N . ASP A 1 1104 ? 40.754 -14.775 4.433 1.00 79.06 1104 ASP A N 1
ATOM 8388 C CA . ASP A 1 1104 ? 41.821 -15.485 3.704 1.00 79.06 1104 ASP A CA 1
ATOM 8389 C C . ASP A 1 1104 ? 41.305 -16.312 2.503 1.00 79.06 1104 ASP A C 1
ATOM 8391 O O . ASP A 1 1104 ? 42.091 -16.729 1.649 1.00 79.06 1104 ASP A O 1
ATOM 8395 N N . GLU A 1 1105 ? 39.988 -16.513 2.398 1.00 74.44 1105 GLU A N 1
ATOM 8396 C CA . GLU A 1 1105 ? 39.337 -17.366 1.389 1.00 74.44 1105 GLU A CA 1
ATOM 8397 C C . GLU A 1 1105 ? 38.533 -16.579 0.346 1.00 74.44 1105 GLU A C 1
ATOM 8399 O O . GLU A 1 1105 ? 38.004 -17.155 -0.603 1.00 74.44 1105 GLU A O 1
ATOM 8404 N N . VAL A 1 1106 ? 38.491 -15.247 0.455 1.00 78.31 1106 VAL A N 1
ATOM 8405 C CA . VAL A 1 1106 ? 37.731 -14.358 -0.446 1.00 78.31 1106 VAL A CA 1
ATOM 8406 C C . VAL A 1 1106 ? 38.131 -14.523 -1.919 1.00 78.31 1106 VAL A C 1
ATOM 8408 O O . VAL A 1 1106 ? 37.292 -14.387 -2.809 1.00 78.31 1106 VAL A O 1
ATOM 8411 N N . ALA A 1 1107 ? 39.393 -14.863 -2.191 1.00 70.19 1107 ALA A N 1
ATOM 8412 C CA . ALA A 1 1107 ? 39.899 -15.087 -3.545 1.00 70.19 1107 ALA A CA 1
ATOM 8413 C C . ALA A 1 1107 ? 39.357 -16.372 -4.212 1.00 70.19 1107 ALA A C 1
ATOM 8415 O O . ALA A 1 1107 ? 39.464 -16.513 -5.434 1.00 70.19 1107 ALA A O 1
ATOM 8416 N N . ASP A 1 1108 ? 38.788 -17.308 -3.443 1.00 71.62 1108 ASP A N 1
ATOM 8417 C CA . ASP A 1 1108 ? 38.126 -18.516 -3.944 1.00 71.62 1108 ASP A CA 1
ATOM 8418 C C . ASP A 1 1108 ? 36.673 -18.588 -3.433 1.00 71.62 1108 ASP A C 1
ATOM 8420 O O . ASP A 1 1108 ? 36.393 -19.252 -2.430 1.00 71.62 1108 ASP A O 1
ATOM 8424 N N . PRO A 1 1109 ? 35.718 -17.947 -4.138 1.00 67.69 1109 PRO A N 1
ATOM 8425 C CA . PRO A 1 1109 ? 34.335 -17.846 -3.676 1.00 67.69 1109 PRO A CA 1
ATOM 8426 C C . PRO A 1 1109 ? 33.646 -19.209 -3.524 1.00 67.69 1109 PRO A C 1
ATOM 8428 O O . PRO A 1 1109 ? 32.690 -19.317 -2.766 1.00 67.69 1109 PRO A O 1
ATOM 8431 N N . LEU A 1 1110 ? 34.110 -20.258 -4.214 1.00 64.75 1110 LEU A N 1
ATOM 8432 C CA . LEU A 1 1110 ? 33.548 -21.603 -4.067 1.00 64.75 1110 LEU A CA 1
ATOM 8433 C C . LEU A 1 1110 ? 33.989 -22.284 -2.776 1.00 64.75 1110 LEU A C 1
ATOM 8435 O O . LEU A 1 1110 ? 33.178 -22.973 -2.169 1.00 64.75 1110 LEU A O 1
ATOM 8439 N N . SER A 1 1111 ? 35.248 -22.119 -2.372 1.00 68.44 1111 SER A N 1
ATOM 8440 C CA . SER A 1 1111 ? 35.735 -22.692 -1.113 1.00 68.44 1111 SER A CA 1
ATOM 8441 C C . SER A 1 1111 ? 35.083 -21.985 0.077 1.00 68.44 1111 SER A C 1
ATOM 8443 O O . SER A 1 1111 ? 34.504 -22.661 0.920 1.00 68.44 1111 SER A O 1
ATOM 8445 N N . LEU A 1 1112 ? 34.988 -20.650 0.030 1.00 72.56 1112 LEU A N 1
ATOM 8446 C CA . LEU A 1 1112 ? 34.267 -19.848 1.024 1.00 72.56 1112 LEU A CA 1
ATOM 8447 C C . LEU A 1 1112 ? 32.811 -20.325 1.202 1.00 72.56 1112 LEU A C 1
ATOM 8449 O O . LEU A 1 1112 ? 32.350 -20.510 2.322 1.00 72.56 1112 LEU A O 1
ATOM 8453 N N . LEU A 1 1113 ? 32.081 -20.592 0.113 1.00 66.00 1113 LEU A N 1
ATOM 8454 C CA . LEU A 1 1113 ? 30.685 -21.053 0.190 1.00 66.00 1113 LEU A CA 1
ATOM 8455 C C . LEU A 1 1113 ? 30.515 -22.498 0.674 1.00 66.00 1113 LEU A C 1
ATOM 8457 O O . LEU A 1 1113 ? 29.450 -22.839 1.179 1.00 66.00 1113 LEU A O 1
ATOM 8461 N N . LEU A 1 1114 ? 31.528 -23.351 0.509 1.00 65.12 1114 LEU A N 1
ATOM 8462 C CA . LEU A 1 1114 ? 31.500 -24.730 1.006 1.00 65.12 1114 LEU A CA 1
ATOM 8463 C C . LEU A 1 1114 ? 31.816 -24.814 2.505 1.00 65.12 1114 LEU A C 1
ATOM 8465 O O . LEU A 1 1114 ? 31.376 -25.755 3.165 1.00 65.12 1114 LEU A O 1
ATOM 8469 N N . GLU A 1 1115 ? 32.574 -23.853 3.035 1.00 66.62 1115 GLU A N 1
ATOM 8470 C CA . GLU A 1 1115 ? 32.936 -23.789 4.456 1.00 66.62 1115 GLU A CA 1
ATOM 8471 C C . GLU A 1 1115 ? 31.872 -23.096 5.321 1.00 66.62 1115 GLU A C 1
ATOM 8473 O O . GLU A 1 1115 ? 31.755 -23.371 6.518 1.00 66.62 1115 GLU A O 1
ATOM 8478 N N . VAL A 1 1116 ? 31.043 -22.247 4.714 1.00 67.06 1116 VAL A N 1
ATOM 8479 C CA . VAL A 1 1116 ? 29.944 -21.551 5.384 1.00 67.06 1116 VAL A CA 1
ATOM 8480 C C . VAL A 1 1116 ? 28.781 -22.522 5.666 1.00 67.06 1116 VAL A C 1
ATOM 8482 O O . VAL A 1 1116 ? 28.036 -22.914 4.771 1.00 67.06 1116 VAL A O 1
ATOM 8485 N N . GLN A 1 1117 ? 28.612 -22.925 6.931 1.00 58.03 1117 GLN A N 1
ATOM 8486 C CA . GLN A 1 1117 ? 27.488 -23.762 7.379 1.00 58.03 1117 GLN A CA 1
ATOM 8487 C C . GLN A 1 1117 ? 26.278 -22.913 7.793 1.00 58.03 1117 GLN A C 1
ATOM 8489 O O . GLN A 1 1117 ? 26.392 -22.024 8.635 1.00 58.03 1117 GLN A O 1
ATOM 8494 N N . VAL A 1 1118 ? 25.108 -23.237 7.237 1.00 57.47 1118 VAL A N 1
ATOM 8495 C CA . VAL A 1 1118 ? 23.829 -22.563 7.514 1.00 57.47 1118 VAL A CA 1
ATOM 8496 C C . VAL A 1 1118 ? 23.292 -22.976 8.889 1.00 57.47 1118 VAL A C 1
ATOM 8498 O O . VAL A 1 1118 ? 23.086 -24.163 9.157 1.00 57.47 1118 VAL A O 1
ATOM 8501 N N . GLY A 1 1119 ? 23.080 -21.997 9.772 1.00 55.31 1119 GLY A N 1
ATOM 8502 C CA . GLY A 1 1119 ? 22.678 -22.185 11.173 1.00 55.31 1119 GLY A CA 1
ATOM 8503 C C . GLY A 1 1119 ? 21.284 -21.627 11.501 1.00 55.31 1119 GLY A C 1
ATOM 8504 O O . GLY A 1 1119 ? 20.735 -20.802 10.778 1.00 55.31 1119 GLY A O 1
ATOM 8505 N N . GLY A 1 1120 ? 20.690 -22.087 12.610 1.00 53.12 1120 GLY A N 1
ATOM 8506 C CA . GLY A 1 1120 ? 19.305 -21.789 13.016 1.00 53.12 1120 GLY A CA 1
ATOM 8507 C C . GLY A 1 1120 ? 19.110 -20.577 13.943 1.00 53.12 1120 GLY A C 1
ATOM 8508 O O . GLY A 1 1120 ? 18.333 -20.686 14.890 1.00 53.12 1120 GLY A O 1
ATOM 8509 N N . GLY A 1 1121 ? 19.803 -19.456 13.708 1.00 63.41 1121 GLY A N 1
ATOM 8510 C CA . GLY A 1 1121 ? 19.615 -18.200 14.454 1.00 63.41 1121 GLY A CA 1
ATOM 8511 C C . GLY A 1 1121 ? 20.504 -17.049 13.955 1.00 63.41 1121 GLY A C 1
ATOM 8512 O O . GLY A 1 1121 ? 21.593 -17.305 13.444 1.00 63.41 1121 GLY A O 1
ATOM 8513 N N . THR A 1 1122 ? 20.051 -15.801 14.130 1.00 78.25 1122 THR A N 1
ATOM 8514 C CA . THR A 1 1122 ? 20.693 -14.580 13.597 1.00 78.25 1122 THR A CA 1
ATOM 8515 C C . THR A 1 1122 ? 20.953 -13.553 14.704 1.00 78.25 1122 THR A C 1
ATOM 8517 O O . THR A 1 1122 ? 19.999 -13.084 15.325 1.00 78.25 1122 THR A O 1
ATOM 8520 N N . ASP A 1 1123 ? 22.220 -13.173 14.920 1.00 85.31 1123 ASP A N 1
ATOM 8521 C CA . ASP A 1 1123 ? 22.644 -12.045 15.773 1.00 85.31 1123 ASP A CA 1
ATOM 8522 C C . ASP A 1 1123 ? 23.430 -11.009 14.943 1.00 85.31 1123 ASP A C 1
ATOM 8524 O O . ASP A 1 1123 ? 24.652 -11.100 14.765 1.00 85.31 1123 ASP A O 1
ATOM 8528 N N . ILE A 1 1124 ? 22.726 -10.002 14.416 1.00 85.06 1124 ILE A N 1
ATOM 8529 C CA . ILE A 1 1124 ? 23.319 -8.960 13.558 1.00 85.06 1124 ILE A CA 1
ATOM 8530 C C . ILE A 1 1124 ? 24.218 -8.038 14.386 1.00 85.06 1124 ILE A C 1
ATOM 8532 O O . ILE A 1 1124 ? 25.273 -7.582 13.924 1.00 85.06 1124 ILE A O 1
ATOM 8536 N N . GLY A 1 1125 ? 23.836 -7.783 15.639 1.00 84.38 1125 GLY A N 1
ATOM 8537 C CA . GLY A 1 1125 ? 24.634 -7.009 16.588 1.00 84.38 1125 GLY A CA 1
ATOM 8538 C C . GLY A 1 1125 ? 26.031 -7.595 16.812 1.00 84.38 1125 GLY A C 1
ATOM 8539 O O . GLY A 1 1125 ? 27.018 -6.850 16.830 1.00 84.38 1125 GLY A O 1
ATOM 8540 N N . LEU A 1 1126 ? 26.144 -8.918 16.934 1.00 87.00 1126 LEU A N 1
ATOM 8541 C CA . LEU A 1 1126 ? 27.416 -9.624 17.084 1.00 87.00 1126 LEU A CA 1
ATOM 8542 C C . LEU A 1 1126 ? 28.316 -9.447 15.852 1.00 87.00 1126 LEU A C 1
ATOM 8544 O O . LEU A 1 1126 ? 29.498 -9.112 16.002 1.00 87.00 1126 LEU A O 1
ATOM 8548 N N . GLY A 1 1127 ? 27.758 -9.594 14.647 1.00 86.81 1127 GLY A N 1
ATOM 8549 C CA . GLY A 1 1127 ? 28.480 -9.390 13.386 1.00 86.81 1127 GLY A CA 1
ATOM 8550 C C . GLY A 1 1127 ? 29.026 -7.964 13.241 1.00 86.81 1127 GLY A C 1
ATOM 8551 O O . GLY A 1 1127 ? 30.210 -7.763 12.950 1.00 86.81 1127 GLY A O 1
ATOM 8552 N N . LEU A 1 1128 ? 28.202 -6.952 13.529 1.00 90.38 1128 LEU A N 1
ATOM 8553 C CA . LEU A 1 1128 ? 28.613 -5.542 13.478 1.00 90.38 1128 LEU A CA 1
ATOM 8554 C C . LEU A 1 1128 ? 29.677 -5.197 14.527 1.00 90.38 1128 LEU A C 1
ATOM 8556 O O . LEU A 1 1128 ? 30.609 -4.436 14.246 1.00 90.38 1128 LEU A O 1
ATOM 8560 N N . ARG A 1 1129 ? 29.591 -5.784 15.725 1.00 89.06 1129 ARG A N 1
ATOM 8561 C CA . ARG A 1 1129 ? 30.610 -5.619 16.770 1.00 89.06 1129 ARG A CA 1
ATOM 8562 C C . ARG A 1 1129 ? 31.956 -6.203 16.345 1.00 89.06 1129 ARG A C 1
ATOM 8564 O O . ARG A 1 1129 ? 32.991 -5.570 16.572 1.00 89.06 1129 ARG A O 1
ATOM 8571 N N . ALA A 1 1130 ? 31.955 -7.379 15.719 1.00 86.94 1130 ALA A N 1
ATOM 8572 C CA . ALA A 1 1130 ? 33.165 -7.999 15.183 1.00 86.94 1130 ALA A CA 1
ATOM 8573 C C . ALA A 1 1130 ? 33.788 -7.147 14.066 1.00 86.94 1130 ALA A C 1
ATOM 8575 O O . ALA A 1 1130 ? 34.999 -6.907 14.073 1.00 86.94 1130 ALA A O 1
ATOM 8576 N N . ALA A 1 1131 ? 32.961 -6.591 13.175 1.00 89.25 1131 ALA A N 1
ATOM 8577 C CA . ALA A 1 1131 ? 33.414 -5.652 12.152 1.00 89.25 1131 ALA A CA 1
ATOM 8578 C C . ALA A 1 1131 ? 34.071 -4.415 12.775 1.00 89.25 1131 ALA A C 1
ATOM 8580 O O . ALA A 1 1131 ? 35.184 -4.053 12.396 1.00 89.25 1131 ALA A O 1
ATOM 8581 N N . ARG A 1 1132 ? 33.438 -3.811 13.789 1.00 88.44 1132 ARG A N 1
ATOM 8582 C CA . ARG A 1 1132 ? 33.975 -2.646 14.507 1.00 88.44 1132 ARG A CA 1
ATOM 8583 C C . ARG A 1 1132 ? 35.316 -2.933 15.179 1.00 88.44 1132 ARG A C 1
ATOM 8585 O O . ARG A 1 1132 ? 36.210 -2.092 15.113 1.00 88.44 1132 ARG A O 1
ATOM 8592 N N . ALA A 1 1133 ? 35.482 -4.106 15.790 1.00 86.56 1133 ALA A N 1
ATOM 8593 C CA . ALA A 1 1133 ? 36.748 -4.517 16.404 1.00 86.56 1133 ALA A CA 1
ATOM 8594 C C . ALA A 1 1133 ? 37.897 -4.634 15.382 1.00 86.56 1133 ALA A C 1
ATOM 8596 O O . ALA A 1 1133 ? 39.062 -4.464 15.737 1.00 86.56 1133 ALA A O 1
ATOM 8597 N N . GLY A 1 1134 ? 37.569 -4.894 14.113 1.00 81.44 1134 GLY A N 1
ATOM 8598 C CA . GLY A 1 1134 ? 38.517 -5.005 13.009 1.00 81.44 1134 GLY A CA 1
ATOM 8599 C C . GLY A 1 1134 ? 38.903 -3.691 12.321 1.00 81.44 1134 GLY A C 1
ATOM 8600 O O . GLY A 1 1134 ? 39.772 -3.718 11.447 1.00 81.44 1134 GLY A O 1
ATOM 8601 N N . ILE A 1 1135 ? 38.282 -2.560 12.675 1.00 88.06 1135 ILE A N 1
ATOM 8602 C CA . ILE A 1 1135 ? 38.493 -1.265 12.010 1.00 88.06 1135 ILE A CA 1
ATOM 8603 C C . ILE A 1 1135 ? 39.649 -0.500 12.661 1.00 88.06 1135 ILE A C 1
ATOM 8605 O O . ILE A 1 1135 ? 39.626 -0.187 13.848 1.00 88.06 1135 ILE A O 1
ATOM 8609 N N . THR A 1 1136 ? 40.648 -0.138 11.855 1.00 80.19 1136 THR A N 1
ATOM 8610 C CA . THR A 1 1136 ? 41.833 0.625 12.291 1.00 80.19 1136 THR A CA 1
ATOM 8611 C C . THR A 1 1136 ? 41.780 2.098 11.882 1.00 80.19 1136 THR A C 1
ATOM 8613 O O . THR A 1 1136 ? 42.207 2.963 12.646 1.00 80.19 1136 THR A O 1
ATOM 8616 N N . VAL A 1 1137 ? 41.243 2.404 10.694 1.00 85.00 1137 VAL A N 1
ATOM 8617 C CA . VAL A 1 1137 ? 41.129 3.770 10.150 1.00 85.00 1137 VAL A CA 1
ATOM 8618 C C . VAL A 1 1137 ? 39.682 4.031 9.714 1.00 85.00 1137 VAL A C 1
ATOM 8620 O O . VAL A 1 1137 ? 39.341 3.791 8.552 1.00 85.00 1137 VAL A O 1
ATOM 8623 N N . PRO A 1 1138 ? 38.813 4.536 10.611 1.00 84.44 1138 PRO A N 1
ATOM 8624 C CA . PRO A 1 1138 ? 37.383 4.689 10.336 1.00 84.44 1138 PRO A CA 1
ATOM 8625 C C . PRO A 1 1138 ? 37.056 5.520 9.088 1.00 84.44 1138 PRO A C 1
ATOM 8627 O O . PRO A 1 1138 ? 36.227 5.121 8.280 1.00 84.44 1138 PRO A O 1
ATOM 8630 N N . SER A 1 1139 ? 37.788 6.614 8.856 1.00 80.62 1139 SER A N 1
ATOM 8631 C CA . SER A 1 1139 ? 37.579 7.521 7.715 1.00 80.62 1139 SER A CA 1
ATOM 8632 C C . SER A 1 1139 ? 37.893 6.918 6.339 1.00 80.62 1139 SER A C 1
ATOM 8634 O O . SER A 1 1139 ? 37.555 7.520 5.321 1.00 80.62 1139 SER A O 1
ATOM 8636 N N . ARG A 1 1140 ? 38.557 5.757 6.305 1.00 82.81 1140 ARG A N 1
ATOM 8637 C CA . ARG A 1 1140 ? 38.896 4.986 5.097 1.00 82.81 1140 ARG A CA 1
ATOM 8638 C C . ARG A 1 1140 ? 38.364 3.551 5.168 1.00 82.81 1140 ARG A C 1
ATOM 8640 O O . ARG A 1 1140 ? 38.885 2.663 4.494 1.00 82.81 1140 ARG A O 1
ATOM 8647 N N . SER A 1 1141 ? 37.351 3.329 6.007 1.00 89.44 1141 SER A N 1
ATOM 8648 C CA . SER A 1 1141 ? 36.708 2.030 6.190 1.00 89.44 1141 SER A CA 1
ATOM 8649 C C . SER A 1 1141 ? 35.268 2.068 5.686 1.00 89.44 1141 SER A C 1
ATOM 8651 O O . SER A 1 1141 ? 34.509 2.996 5.983 1.00 89.44 1141 SER A O 1
ATOM 8653 N N . LEU A 1 1142 ? 34.908 1.046 4.918 1.00 89.81 1142 LEU A N 1
ATOM 8654 C CA . LEU A 1 1142 ? 33.571 0.789 4.401 1.00 89.81 1142 LEU A CA 1
ATOM 8655 C C . LEU A 1 1142 ? 33.046 -0.494 5.053 1.00 89.81 1142 LEU A C 1
ATOM 8657 O O . LEU A 1 1142 ? 33.752 -1.502 5.068 1.00 89.81 1142 LEU A O 1
ATOM 8661 N N . VAL A 1 1143 ? 31.819 -0.474 5.566 1.00 92.38 1143 VAL A N 1
ATOM 8662 C CA . VAL A 1 1143 ? 31.145 -1.663 6.112 1.00 92.38 1143 VAL A CA 1
ATOM 8663 C C . VAL A 1 1143 ? 29.890 -1.940 5.295 1.00 92.38 1143 VAL A C 1
ATOM 8665 O O . VAL A 1 1143 ? 29.047 -1.058 5.128 1.00 92.38 1143 VAL A O 1
ATOM 8668 N N . VAL A 1 1144 ? 29.780 -3.164 4.783 1.00 91.00 1144 VAL A N 1
ATOM 8669 C CA . VAL A 1 1144 ? 28.627 -3.648 4.017 1.00 91.00 1144 VAL A CA 1
ATOM 8670 C C . VAL A 1 1144 ? 27.964 -4.755 4.824 1.00 91.00 1144 VAL A C 1
ATOM 8672 O O . VAL A 1 1144 ? 28.535 -5.833 4.969 1.00 91.00 1144 VAL A O 1
ATOM 8675 N N . LEU A 1 1145 ? 26.776 -4.479 5.358 1.00 89.94 1145 LEU A N 1
ATOM 8676 C CA . LEU A 1 1145 ? 25.964 -5.462 6.072 1.00 89.94 1145 LEU A CA 1
ATOM 8677 C C . LEU A 1 1145 ? 24.995 -6.128 5.093 1.00 89.94 1145 LEU A C 1
ATOM 8679 O O . LEU A 1 1145 ? 24.240 -5.419 4.436 1.00 89.94 1145 LEU A O 1
ATOM 8683 N N . VAL A 1 1146 ? 24.982 -7.456 5.018 1.00 87.38 1146 VAL A N 1
ATOM 8684 C CA . VAL A 1 1146 ? 24.064 -8.237 4.177 1.00 87.38 1146 VAL A CA 1
ATOM 8685 C C . VAL A 1 1146 ? 23.217 -9.141 5.066 1.00 87.38 1146 VAL A C 1
ATOM 8687 O O . VAL A 1 1146 ? 23.745 -10.060 5.687 1.00 87.38 1146 VAL A O 1
ATOM 8690 N N . SER A 1 1147 ? 21.918 -8.853 5.154 1.00 85.12 1147 SER A N 1
ATOM 8691 C CA . SER A 1 1147 ? 20.944 -9.580 5.983 1.00 85.12 1147 SER A CA 1
ATOM 8692 C C . SER A 1 1147 ? 19.518 -9.308 5.473 1.00 85.12 1147 SER A C 1
ATOM 8694 O O . SER A 1 1147 ? 19.271 -8.319 4.774 1.00 85.12 1147 SER A O 1
ATOM 8696 N N . ASP A 1 1148 ? 18.559 -10.162 5.824 1.00 80.25 1148 ASP A N 1
ATOM 8697 C CA . ASP A 1 1148 ? 17.118 -9.896 5.678 1.00 80.25 1148 ASP A CA 1
ATOM 8698 C C . ASP A 1 1148 ? 16.601 -8.872 6.715 1.00 80.25 1148 ASP A C 1
ATOM 8700 O O . ASP A 1 1148 ? 15.437 -8.457 6.684 1.00 80.25 1148 ASP A O 1
ATOM 8704 N N . PHE A 1 1149 ? 17.504 -8.387 7.574 1.00 80.00 1149 PHE A N 1
ATOM 8705 C CA . PHE A 1 1149 ? 17.256 -7.452 8.664 1.00 80.00 1149 PHE A CA 1
ATOM 8706 C C . PHE A 1 1149 ? 16.292 -8.000 9.718 1.00 80.00 1149 PHE A C 1
ATOM 8708 O O . PHE A 1 1149 ? 15.761 -7.204 10.489 1.00 80.00 1149 PHE A O 1
ATOM 8715 N N . GLU A 1 1150 ? 16.079 -9.317 9.788 1.00 77.19 1150 GLU A N 1
ATOM 8716 C CA . GLU A 1 1150 ? 15.353 -9.975 10.876 1.00 77.19 1150 GLU A CA 1
ATOM 8717 C C . GLU A 1 1150 ? 16.321 -10.308 12.019 1.00 77.19 1150 GLU A C 1
ATOM 8719 O O . GLU A 1 1150 ? 17.017 -11.317 12.035 1.00 77.19 1150 GLU A O 1
ATOM 8724 N N . GLU A 1 1151 ? 16.390 -9.412 13.001 1.00 79.62 1151 GLU A N 1
ATOM 8725 C CA . GLU A 1 1151 ? 17.244 -9.592 14.175 1.00 79.62 1151 GLU A CA 1
ATOM 8726 C C . GLU A 1 1151 ? 16.599 -10.576 15.166 1.00 79.62 1151 GLU A C 1
ATOM 8728 O O . GLU A 1 1151 ? 15.529 -10.302 15.715 1.00 79.62 1151 GLU A O 1
ATOM 8733 N N . GLY A 1 1152 ? 17.259 -11.715 15.398 1.00 60.72 1152 GLY A N 1
ATOM 8734 C CA . GLY A 1 1152 ? 16.762 -12.801 16.245 1.00 60.72 1152 GLY A CA 1
ATOM 8735 C C . GLY A 1 1152 ? 17.112 -12.668 17.728 1.00 60.72 1152 GLY A C 1
ATOM 8736 O O . GLY A 1 1152 ? 16.579 -13.428 18.538 1.00 60.72 1152 GLY A O 1
ATOM 8737 N N . VAL A 1 1153 ? 17.991 -11.727 18.101 1.00 70.94 1153 VAL A N 1
ATOM 8738 C CA . VAL A 1 1153 ? 18.465 -11.560 19.485 1.00 70.94 1153 VAL A CA 1
ATOM 8739 C C . VAL A 1 1153 ? 18.061 -10.212 20.077 1.00 70.94 1153 VAL A C 1
ATOM 8741 O O . VAL A 1 1153 ? 17.323 -10.164 21.061 1.00 70.94 1153 VAL A O 1
ATOM 8744 N N . SER A 1 1154 ? 18.562 -9.094 19.541 1.00 76.06 1154 SER A N 1
ATOM 8745 C CA . SER A 1 1154 ? 18.252 -7.767 20.094 1.00 76.06 1154 SER A CA 1
ATOM 8746 C C . SER A 1 1154 ? 18.369 -6.643 19.071 1.00 76.06 1154 SER A C 1
ATOM 8748 O O . SER A 1 1154 ? 19.460 -6.162 18.756 1.00 76.06 1154 SER A O 1
ATOM 8750 N N . VAL A 1 1155 ? 17.215 -6.118 18.651 1.00 78.19 1155 VAL A N 1
ATOM 8751 C CA . VAL A 1 1155 ? 17.117 -4.963 17.739 1.00 78.19 1155 VAL A CA 1
ATOM 8752 C C . VAL A 1 1155 ? 17.816 -3.731 18.328 1.00 78.19 1155 VAL A C 1
ATOM 8754 O O . VAL A 1 1155 ? 18.506 -2.997 17.622 1.00 78.19 1155 VAL A O 1
ATOM 8757 N N . GLY A 1 1156 ? 17.692 -3.512 19.642 1.00 73.06 1156 GLY A N 1
ATOM 8758 C CA . GLY A 1 1156 ? 18.375 -2.416 20.335 1.00 73.06 1156 GLY A CA 1
ATOM 8759 C C . GLY A 1 1156 ? 19.903 -2.551 20.306 1.00 73.06 1156 GLY A C 1
ATOM 8760 O O . GLY A 1 1156 ? 20.603 -1.559 20.082 1.00 73.06 1156 GLY A O 1
ATOM 8761 N N . GLY A 1 1157 ? 20.417 -3.775 20.474 1.00 75.56 1157 GLY A N 1
ATOM 8762 C CA . GLY A 1 1157 ? 21.844 -4.088 20.381 1.00 75.56 1157 GLY A CA 1
ATOM 8763 C C . GLY A 1 1157 ? 22.408 -3.810 18.989 1.00 75.56 1157 GLY A C 1
ATOM 8764 O O . GLY A 1 1157 ? 23.382 -3.063 18.868 1.00 75.56 1157 GLY A O 1
ATOM 8765 N N . MET A 1 1158 ? 21.741 -4.306 17.946 1.00 87.19 1158 MET A N 1
ATOM 8766 C CA . MET A 1 1158 ? 22.086 -4.036 16.547 1.00 87.19 1158 MET A CA 1
ATOM 8767 C C . MET A 1 1158 ? 22.180 -2.529 16.268 1.00 87.19 1158 MET A C 1
ATOM 8769 O O . MET A 1 1158 ? 23.217 -2.040 15.819 1.00 87.19 1158 MET A O 1
ATOM 8773 N N . LEU A 1 1159 ? 21.133 -1.761 16.592 1.00 85.56 1159 LEU A N 1
ATOM 8774 C CA . LEU A 1 1159 ? 21.093 -0.317 16.320 1.00 85.56 1159 LEU A CA 1
ATOM 8775 C C . LEU A 1 1159 ? 22.190 0.465 17.054 1.00 85.56 1159 LEU A C 1
ATOM 8777 O O . LEU A 1 1159 ? 22.665 1.482 16.543 1.00 85.56 1159 LEU A O 1
ATOM 8781 N N . SER A 1 1160 ? 22.601 0.010 18.240 1.00 81.62 1160 SER A N 1
ATOM 8782 C CA . SER A 1 1160 ? 23.689 0.640 18.992 1.00 81.62 1160 SER A CA 1
ATOM 8783 C C . SER A 1 1160 ? 25.048 0.489 18.299 1.00 81.62 1160 SER A C 1
ATOM 8785 O O . SER A 1 1160 ? 25.803 1.458 18.225 1.00 81.62 1160 SER A O 1
ATOM 8787 N N . GLU A 1 1161 ? 25.336 -0.680 17.720 1.00 87.75 1161 GLU A N 1
ATOM 8788 C CA . GLU A 1 1161 ? 26.589 -0.922 16.994 1.00 87.75 1161 GLU A CA 1
ATOM 8789 C C . GLU A 1 1161 ? 26.600 -0.191 15.642 1.00 87.75 1161 GLU A C 1
ATOM 8791 O O . GLU A 1 1161 ? 27.634 0.355 15.255 1.00 87.75 1161 GLU A O 1
ATOM 8796 N N . VAL A 1 1162 ? 25.446 -0.080 14.964 1.00 88.56 1162 VAL A N 1
ATOM 8797 C CA . VAL A 1 1162 ? 25.300 0.750 13.751 1.00 88.56 1162 VAL A CA 1
ATOM 8798 C C . VAL A 1 1162 ? 25.665 2.204 14.034 1.00 88.56 1162 VAL A C 1
ATOM 8800 O O . VAL A 1 1162 ? 26.515 2.769 13.345 1.00 88.56 1162 VAL A O 1
ATOM 8803 N N . ARG A 1 1163 ? 25.071 2.801 15.075 1.00 85.25 1163 ARG A N 1
ATOM 8804 C CA . ARG A 1 1163 ? 25.382 4.184 15.468 1.00 85.25 1163 ARG A CA 1
ATOM 8805 C C . ARG A 1 1163 ? 26.851 4.338 15.832 1.00 85.25 1163 ARG A C 1
ATOM 8807 O O . ARG A 1 1163 ? 27.488 5.269 15.365 1.00 85.25 1163 ARG A O 1
ATOM 8814 N N . ALA A 1 1164 ? 27.420 3.387 16.574 1.00 83.75 1164 ALA A N 1
ATOM 8815 C CA . ALA A 1 1164 ? 28.831 3.429 16.950 1.00 83.75 1164 ALA A CA 1
ATOM 8816 C C . ALA A 1 1164 ? 29.784 3.420 15.738 1.00 83.75 1164 ALA A C 1
ATOM 8818 O O . ALA A 1 1164 ? 30.809 4.101 15.762 1.00 83.75 1164 ALA A O 1
ATOM 8819 N N . LEU A 1 1165 ? 29.466 2.668 14.679 1.00 88.19 1165 LEU A N 1
ATOM 8820 C CA . LEU A 1 1165 ? 30.238 2.659 13.430 1.00 88.19 1165 LEU A CA 1
ATOM 8821 C C . LEU A 1 1165 ? 30.100 3.981 12.661 1.00 88.19 1165 LEU A C 1
ATOM 8823 O O . LEU A 1 1165 ? 31.104 4.552 12.226 1.00 88.19 1165 LEU A O 1
ATOM 8827 N N . VAL A 1 1166 ? 28.872 4.485 12.525 1.00 86.62 1166 VAL A N 1
ATOM 8828 C CA . VAL A 1 1166 ? 28.581 5.742 11.817 1.00 86.62 1166 VAL A CA 1
ATOM 8829 C C . VAL A 1 1166 ? 29.214 6.938 12.535 1.00 86.62 1166 VAL A C 1
ATOM 8831 O O . VAL A 1 1166 ? 29.905 7.734 11.898 1.00 86.62 1166 VAL A O 1
ATOM 8834 N N . ASP A 1 1167 ? 29.074 7.019 13.860 1.00 82.56 1167 ASP A N 1
ATOM 8835 C CA . ASP A 1 1167 ? 29.658 8.072 14.701 1.00 82.56 1167 ASP A CA 1
ATOM 8836 C C . ASP A 1 1167 ? 31.194 8.046 14.673 1.00 82.56 1167 ASP A C 1
ATOM 8838 O O . ASP A 1 1167 ? 31.844 9.090 14.753 1.00 82.56 1167 ASP A O 1
ATOM 8842 N N . ALA A 1 1168 ? 31.799 6.864 14.500 1.00 81.38 1168 ALA A N 1
ATOM 8843 C CA . ALA A 1 1168 ? 33.241 6.725 14.307 1.00 81.38 1168 ALA A CA 1
ATOM 8844 C C . ALA A 1 1168 ? 33.723 7.240 12.934 1.00 81.38 1168 ALA A C 1
ATOM 8846 O O . ALA A 1 1168 ? 34.929 7.382 12.726 1.00 81.38 1168 ALA A O 1
ATOM 8847 N N . GLY A 1 1169 ? 32.814 7.543 12.001 1.00 80.50 1169 GLY A N 1
ATOM 8848 C CA . GLY A 1 1169 ? 33.121 8.036 10.657 1.00 80.50 1169 GLY A CA 1
ATOM 8849 C C . GLY A 1 1169 ? 33.266 6.943 9.596 1.00 80.50 1169 GLY A C 1
ATOM 8850 O O . GLY A 1 1169 ? 33.744 7.236 8.497 1.00 80.50 1169 GLY A O 1
ATOM 8851 N N . VAL A 1 1170 ? 32.859 5.707 9.908 1.00 88.69 1170 VAL A N 1
ATOM 8852 C CA . VAL A 1 1170 ? 32.822 4.575 8.968 1.00 88.69 1170 VAL A CA 1
ATOM 8853 C C . VAL A 1 1170 ? 31.643 4.751 8.017 1.00 88.69 1170 VAL A C 1
ATOM 8855 O O . VAL A 1 1170 ? 30.532 5.078 8.439 1.00 88.69 1170 VAL A O 1
ATOM 8858 N N . LYS A 1 1171 ? 31.847 4.512 6.719 1.00 87.81 1171 LYS A N 1
ATOM 8859 C CA . LYS A 1 1171 ? 30.736 4.527 5.756 1.00 87.81 1171 LYS A CA 1
ATOM 8860 C C . LYS A 1 1171 ? 30.066 3.161 5.748 1.00 87.81 1171 LYS A C 1
ATOM 8862 O O . LYS A 1 1171 ? 30.673 2.179 5.329 1.00 87.81 1171 LYS A O 1
ATOM 8867 N N . CYS A 1 1172 ? 28.824 3.114 6.213 1.00 88.38 1172 CYS A N 1
ATOM 8868 C CA . CYS A 1 1172 ? 28.063 1.877 6.337 1.00 88.38 1172 CYS A CA 1
ATOM 8869 C C . CYS A 1 1172 ? 26.953 1.826 5.280 1.00 88.38 1172 CYS A C 1
ATOM 8871 O O . CYS A 1 1172 ? 26.332 2.850 4.997 1.00 88.38 1172 CYS A O 1
ATOM 8873 N N . VAL A 1 1173 ? 26.690 0.650 4.715 1.00 88.19 1173 VAL A N 1
ATOM 8874 C CA . VAL A 1 1173 ? 25.526 0.393 3.855 1.00 88.19 1173 VAL A CA 1
ATOM 8875 C C . VAL A 1 1173 ? 24.933 -0.971 4.187 1.00 88.19 1173 VAL A C 1
ATOM 8877 O O . VAL A 1 1173 ? 25.658 -1.950 4.358 1.00 88.19 1173 VAL A O 1
ATOM 8880 N N . GLY A 1 1174 ? 23.610 -1.015 4.289 1.00 85.25 1174 GLY A N 1
ATOM 8881 C CA . GLY A 1 1174 ? 22.845 -2.237 4.461 1.00 85.25 1174 GLY A CA 1
ATOM 8882 C C . GLY A 1 1174 ? 22.326 -2.742 3.118 1.00 85.25 1174 GLY A C 1
ATOM 8883 O O . GLY A 1 1174 ? 21.731 -1.985 2.350 1.00 85.25 1174 GLY A O 1
ATOM 8884 N N . LEU A 1 1175 ? 22.528 -4.021 2.835 1.00 80.94 1175 LEU A N 1
ATOM 8885 C CA . LEU A 1 1175 ? 22.021 -4.708 1.658 1.00 80.94 1175 LEU A CA 1
ATOM 8886 C C . LEU A 1 1175 ? 20.945 -5.691 2.087 1.00 80.94 1175 LEU A C 1
ATOM 8888 O O . LEU A 1 1175 ? 21.211 -6.627 2.838 1.00 80.94 1175 LEU A O 1
ATOM 8892 N N . ALA A 1 1176 ? 19.727 -5.441 1.612 1.00 74.50 1176 ALA A N 1
ATOM 8893 C CA . ALA A 1 1176 ? 18.610 -6.345 1.828 1.00 74.50 1176 ALA A CA 1
ATOM 8894 C C . ALA A 1 1176 ? 18.832 -7.657 1.077 1.00 74.50 1176 ALA A C 1
ATOM 8896 O O . ALA A 1 1176 ? 19.282 -7.635 -0.074 1.00 74.50 1176 ALA A O 1
ATOM 8897 N N . ALA A 1 1177 ? 18.470 -8.766 1.720 1.00 65.38 1177 ALA A N 1
ATOM 8898 C CA . ALA A 1 1177 ? 18.518 -10.083 1.111 1.00 65.38 1177 ALA A CA 1
ATOM 8899 C C . ALA A 1 1177 ? 17.730 -10.116 -0.208 1.00 65.38 1177 ALA A C 1
ATOM 8901 O O . ALA A 1 1177 ? 16.636 -9.552 -0.326 1.00 65.38 1177 ALA A O 1
ATOM 8902 N N . LEU A 1 1178 ? 18.311 -10.762 -1.213 1.00 60.12 1178 LEU A N 1
ATOM 8903 C CA . LEU A 1 1178 ? 17.690 -11.026 -2.507 1.00 60.12 1178 LEU A CA 1
ATOM 8904 C C . LEU A 1 1178 ? 17.227 -12.485 -2.520 1.00 60.12 1178 LEU A C 1
ATOM 8906 O O . LEU A 1 1178 ? 17.978 -13.366 -2.103 1.00 60.12 1178 LEU A O 1
ATOM 8910 N N . ASP A 1 1179 ? 16.003 -12.736 -2.985 1.00 49.06 1179 ASP A N 1
ATOM 8911 C CA . ASP A 1 1179 ? 15.557 -14.096 -3.297 1.00 49.06 1179 ASP A CA 1
ATOM 8912 C C . ASP A 1 1179 ? 16.169 -14.604 -4.620 1.00 49.06 1179 ASP A C 1
ATOM 8914 O O . ASP A 1 1179 ? 16.787 -13.841 -5.368 1.00 49.06 1179 ASP A O 1
ATOM 8918 N N . ASP A 1 1180 ? 15.958 -15.884 -4.946 1.00 41.31 1180 ASP A N 1
ATOM 8919 C CA . ASP A 1 1180 ? 16.438 -16.523 -6.188 1.00 41.31 1180 ASP A CA 1
ATOM 8920 C C . ASP A 1 1180 ? 15.926 -15.842 -7.479 1.00 41.31 1180 ASP A C 1
ATOM 8922 O O . ASP A 1 1180 ? 16.395 -16.138 -8.578 1.00 41.31 1180 ASP A O 1
ATOM 8926 N N . SER A 1 1181 ? 14.951 -14.929 -7.364 1.00 36.16 1181 SER A N 1
ATOM 8927 C CA . SER A 1 1181 ? 14.380 -14.135 -8.458 1.00 36.16 1181 SER A CA 1
ATOM 8928 C C . SER A 1 1181 ? 14.890 -12.686 -8.508 1.00 36.16 1181 SER A C 1
ATOM 8930 O O . SER A 1 1181 ? 14.460 -11.914 -9.369 1.00 36.16 1181 SER A O 1
ATOM 8932 N N . GLY A 1 1182 ? 15.800 -12.298 -7.607 1.00 42.56 1182 GLY A N 1
ATOM 8933 C CA . GLY A 1 1182 ? 16.322 -10.935 -7.485 1.00 42.56 1182 GLY A CA 1
ATOM 8934 C C . GLY A 1 1182 ? 15.352 -9.946 -6.828 1.00 42.56 1182 GLY A C 1
ATOM 8935 O O . GLY A 1 1182 ? 15.574 -8.733 -6.898 1.00 42.56 1182 GLY A O 1
ATOM 8936 N N . THR A 1 1183 ? 14.280 -10.429 -6.193 1.00 42.50 1183 THR A N 1
ATOM 8937 C CA . THR A 1 1183 ? 13.328 -9.603 -5.443 1.00 42.50 1183 THR A CA 1
ATOM 8938 C C . THR A 1 1183 ? 13.815 -9.455 -4.005 1.00 42.50 1183 THR A C 1
ATOM 8940 O O . THR A 1 1183 ? 14.173 -10.425 -3.342 1.00 42.50 1183 THR A O 1
ATOM 8943 N N . ALA A 1 1184 ? 13.851 -8.218 -3.513 1.00 52.56 1184 ALA A N 1
ATOM 8944 C CA . ALA A 1 1184 ? 14.326 -7.934 -2.166 1.00 52.56 1184 ALA A CA 1
ATOM 8945 C C . ALA A 1 1184 ? 13.330 -8.437 -1.111 1.00 52.56 1184 ALA A C 1
ATOM 8947 O O . ALA A 1 1184 ? 12.165 -8.026 -1.110 1.00 52.56 1184 ALA A O 1
ATOM 8948 N N . ARG A 1 1185 ? 13.800 -9.278 -0.190 1.00 52.81 1185 ARG A N 1
ATOM 8949 C CA . ARG A 1 1185 ? 13.038 -9.792 0.950 1.00 52.81 1185 ARG A CA 1
ATOM 8950 C C . ARG A 1 1185 ? 13.701 -9.307 2.234 1.00 52.81 1185 ARG A C 1
ATOM 8952 O O . ARG A 1 1185 ? 14.809 -9.713 2.549 1.00 52.81 1185 ARG A O 1
ATOM 8959 N N . TYR A 1 1186 ? 13.042 -8.399 2.945 1.00 68.06 1186 TYR A N 1
ATOM 8960 C CA . TYR A 1 1186 ? 13.549 -7.871 4.209 1.00 68.06 1186 TYR A CA 1
ATOM 8961 C C . TYR A 1 1186 ? 12.424 -7.307 5.072 1.00 68.06 1186 TYR A C 1
ATOM 8963 O O . TYR A 1 1186 ? 11.391 -6.854 4.560 1.00 68.06 1186 TYR A O 1
ATOM 8971 N N . HIS A 1 1187 ? 12.644 -7.274 6.384 1.00 69.12 1187 HIS A N 1
ATOM 8972 C CA . HIS A 1 1187 ? 11.699 -6.667 7.311 1.00 69.12 1187 HIS A CA 1
ATOM 8973 C C . HIS A 1 1187 ? 11.737 -5.134 7.194 1.00 69.12 1187 HIS A C 1
ATOM 8975 O O . HIS A 1 1187 ? 12.668 -4.468 7.660 1.00 69.12 1187 HIS A O 1
ATOM 8981 N N . GLN A 1 1188 ? 10.710 -4.547 6.564 1.00 67.25 1188 GLN A N 1
ATOM 8982 C CA . GLN A 1 1188 ? 10.660 -3.104 6.273 1.00 67.25 1188 GLN A CA 1
ATOM 8983 C C . GLN A 1 1188 ? 10.797 -2.231 7.529 1.00 67.25 1188 GLN A C 1
ATOM 8985 O O . GLN A 1 1188 ? 11.435 -1.181 7.466 1.00 67.25 1188 GLN A O 1
ATOM 8990 N N . GLY A 1 1189 ? 10.256 -2.676 8.669 1.00 68.62 1189 GLY A N 1
ATOM 8991 C CA . GLY A 1 1189 ? 10.364 -1.951 9.937 1.00 68.62 1189 GLY A CA 1
ATOM 8992 C C . GLY A 1 1189 ? 11.803 -1.861 10.454 1.00 68.62 1189 GLY A C 1
ATOM 8993 O O . GLY A 1 1189 ? 12.254 -0.786 10.841 1.00 68.62 1189 GLY A O 1
ATOM 8994 N N . TYR A 1 1190 ? 12.567 -2.955 10.388 1.00 75.50 1190 TYR A N 1
ATOM 8995 C CA . TYR A 1 1190 ? 13.942 -2.991 10.901 1.00 75.50 1190 TYR A CA 1
ATOM 8996 C C . TYR A 1 1190 ? 14.919 -2.295 9.955 1.00 75.50 1190 TYR A C 1
ATOM 8998 O O . TYR A 1 1190 ? 15.757 -1.514 10.404 1.00 75.50 1190 TYR A O 1
ATOM 9006 N N . ALA A 1 1191 ? 14.739 -2.459 8.643 1.00 71.88 1191 ALA A N 1
ATOM 9007 C CA . ALA A 1 1191 ? 15.500 -1.715 7.644 1.00 71.88 1191 ALA A CA 1
ATOM 9008 C C . ALA A 1 1191 ? 15.305 -0.191 7.771 1.00 71.88 1191 ALA A C 1
ATOM 9010 O O . ALA A 1 1191 ? 16.276 0.561 7.678 1.00 71.88 1191 ALA A O 1
ATOM 9011 N N . GLN A 1 1192 ? 14.081 0.281 8.046 1.00 72.94 1192 GLN A N 1
ATOM 9012 C CA . GLN A 1 1192 ? 13.828 1.703 8.321 1.00 72.94 1192 GLN A CA 1
ATOM 9013 C C . GLN A 1 1192 ? 14.516 2.177 9.606 1.00 72.94 1192 GLN A C 1
ATOM 9015 O O . GLN A 1 1192 ? 15.058 3.281 9.635 1.00 72.94 1192 GLN A O 1
ATOM 9020 N N . MET A 1 1193 ? 14.540 1.354 10.658 1.00 74.19 1193 MET A N 1
ATOM 9021 C CA . MET A 1 1193 ? 15.225 1.683 11.914 1.00 74.19 1193 MET A CA 1
ATOM 9022 C C . MET A 1 1193 ? 16.749 1.756 11.744 1.00 74.19 1193 MET A C 1
ATOM 9024 O O . MET A 1 1193 ? 17.376 2.668 12.283 1.00 74.19 1193 MET A O 1
ATOM 9028 N N . VAL A 1 1194 ? 17.344 0.848 10.964 1.00 76.31 1194 VAL A N 1
ATOM 9029 C CA . VAL A 1 1194 ? 18.779 0.854 10.626 1.00 76.31 1194 VAL A CA 1
ATOM 9030 C C . VAL A 1 1194 ? 19.139 2.052 9.739 1.00 76.31 1194 VAL A C 1
ATOM 9032 O O . VAL A 1 1194 ? 20.135 2.733 10.001 1.00 76.31 1194 VAL A O 1
ATOM 9035 N N . ALA A 1 1195 ? 18.286 2.388 8.766 1.00 76.25 1195 ALA A N 1
ATOM 9036 C CA . ALA A 1 1195 ? 18.419 3.604 7.961 1.00 76.25 1195 ALA A CA 1
ATOM 9037 C C . ALA A 1 1195 ? 18.357 4.872 8.823 1.00 76.25 1195 ALA A C 1
ATOM 9039 O O . ALA A 1 1195 ? 19.219 5.743 8.705 1.00 76.25 1195 ALA A O 1
ATOM 9040 N N . ALA A 1 1196 ? 17.410 4.940 9.762 1.00 68.69 1196 ALA A N 1
ATOM 9041 C CA . ALA A 1 1196 ? 17.306 6.035 10.724 1.00 68.69 1196 ALA A CA 1
ATOM 9042 C C . ALA A 1 1196 ? 18.496 6.104 11.702 1.00 68.69 1196 ALA A C 1
ATOM 9044 O O . ALA A 1 1196 ? 18.758 7.157 12.279 1.00 68.69 1196 ALA A O 1
ATOM 9045 N N . ALA A 1 1197 ? 19.227 5.002 11.899 1.00 73.44 1197 ALA A N 1
ATOM 9046 C CA . ALA A 1 1197 ? 20.461 4.955 12.682 1.00 73.44 1197 ALA A CA 1
ATOM 9047 C C . ALA A 1 1197 ? 21.715 5.387 11.891 1.00 73.44 1197 ALA A C 1
ATOM 9049 O O . ALA A 1 1197 ? 22.801 5.410 12.466 1.00 73.44 1197 ALA A O 1
ATOM 9050 N N . GLY A 1 1198 ? 21.573 5.757 10.612 1.00 71.00 1198 GLY A N 1
ATOM 9051 C CA . GLY A 1 1198 ? 22.648 6.304 9.779 1.00 71.00 1198 GLY A CA 1
ATOM 9052 C C . GLY A 1 1198 ? 23.268 5.322 8.780 1.00 71.00 1198 GLY A C 1
ATOM 9053 O O . GLY A 1 1198 ? 24.193 5.706 8.065 1.00 71.00 1198 GLY A O 1
ATOM 9054 N N . MET A 1 1199 ? 22.772 4.081 8.690 1.00 84.94 1199 MET A N 1
ATOM 9055 C CA . MET A 1 1199 ? 23.187 3.109 7.671 1.00 84.94 1199 MET A CA 1
ATOM 9056 C C . MET A 1 1199 ? 22.073 2.931 6.625 1.00 84.94 1199 MET A C 1
ATOM 9058 O O . MET A 1 1199 ? 21.110 2.215 6.894 1.00 84.94 1199 MET A O 1
ATOM 9062 N N . PRO A 1 1200 ? 22.168 3.547 5.431 1.00 80.69 1200 PRO A N 1
ATOM 9063 C CA . PRO A 1 1200 ? 21.151 3.399 4.394 1.00 80.69 1200 PRO A CA 1
ATOM 9064 C C . PRO A 1 1200 ? 21.001 1.934 3.975 1.00 80.69 1200 PRO A C 1
ATOM 9066 O O . PRO A 1 1200 ? 21.998 1.256 3.728 1.00 80.69 1200 PRO A O 1
ATOM 9069 N N . VAL A 1 1201 ? 19.754 1.468 3.868 1.00 78.88 1201 VAL A N 1
ATOM 9070 C CA . VAL A 1 1201 ? 19.421 0.106 3.436 1.00 78.88 1201 VAL A CA 1
ATOM 9071 C C . VAL A 1 1201 ? 18.873 0.143 2.016 1.00 78.88 1201 VAL A C 1
ATOM 9073 O O . VAL A 1 1201 ? 17.931 0.884 1.730 1.00 78.88 1201 VAL A O 1
ATOM 9076 N N . ALA A 1 1202 ? 19.451 -0.647 1.116 1.00 67.00 1202 ALA A N 1
ATOM 9077 C CA . ALA A 1 1202 ? 19.012 -0.719 -0.270 1.00 67.00 1202 ALA A CA 1
ATOM 9078 C C . ALA A 1 1202 ? 19.151 -2.136 -0.842 1.00 67.00 1202 ALA A C 1
ATOM 9080 O O . ALA A 1 1202 ? 20.057 -2.887 -0.494 1.00 67.00 1202 ALA A O 1
ATOM 9081 N N . ALA A 1 1203 ? 18.271 -2.479 -1.781 1.00 61.69 1203 ALA A N 1
ATOM 9082 C CA . ALA A 1 1203 ? 18.450 -3.636 -2.649 1.00 61.69 1203 ALA A CA 1
ATOM 9083 C C . ALA A 1 1203 ? 19.355 -3.219 -3.816 1.00 61.69 1203 ALA A C 1
ATOM 9085 O O . ALA A 1 1203 ? 18.930 -2.511 -4.736 1.00 61.69 1203 ALA A O 1
ATOM 9086 N N . VAL A 1 1204 ? 20.639 -3.566 -3.735 1.00 58.31 1204 VAL A N 1
ATOM 9087 C CA . VAL A 1 1204 ? 21.668 -3.049 -4.646 1.00 58.31 1204 VAL A CA 1
ATOM 9088 C C . VAL A 1 1204 ? 22.290 -4.196 -5.431 1.00 58.31 1204 VAL A C 1
ATOM 9090 O O . VAL A 1 1204 ? 22.888 -5.083 -4.838 1.00 58.31 1204 VAL A O 1
ATOM 9093 N N . SER A 1 1205 ? 22.203 -4.138 -6.763 1.00 53.19 1205 SER A N 1
ATOM 9094 C CA . SER A 1 1205 ? 22.915 -5.032 -7.695 1.00 53.19 1205 SER A CA 1
ATOM 9095 C C . SER A 1 1205 ? 24.447 -4.846 -7.631 1.00 53.19 1205 SER A C 1
ATOM 9097 O O . SER A 1 1205 ? 24.881 -3.728 -7.328 1.00 53.19 1205 SER A O 1
ATOM 9099 N N . PRO A 1 1206 ? 25.281 -5.821 -8.052 1.00 52.84 1206 PRO A N 1
ATOM 9100 C CA . PRO A 1 1206 ? 26.741 -5.772 -7.893 1.00 52.84 1206 PRO A CA 1
ATOM 9101 C C . PRO A 1 1206 ? 27.373 -4.540 -8.534 1.00 52.84 1206 PRO A C 1
ATOM 9103 O O . PRO A 1 1206 ? 28.225 -3.880 -7.946 1.00 52.84 1206 PRO A O 1
ATOM 9106 N N . GLU A 1 1207 ? 26.889 -4.165 -9.719 1.00 53.16 1207 GLU A N 1
ATOM 9107 C CA . GLU A 1 1207 ? 27.368 -2.988 -10.444 1.00 53.16 1207 GLU A CA 1
ATOM 9108 C C . GLU A 1 1207 ? 27.062 -1.677 -9.709 1.00 53.16 1207 GLU A C 1
ATOM 9110 O O . GLU A 1 1207 ? 27.859 -0.739 -9.737 1.00 53.16 1207 GLU A O 1
ATOM 9115 N N . ARG A 1 1208 ? 25.912 -1.602 -9.026 1.00 59.22 1208 ARG A N 1
ATOM 9116 C CA . ARG A 1 1208 ? 25.526 -0.436 -8.223 1.00 59.22 1208 ARG A CA 1
ATOM 9117 C C . ARG A 1 1208 ? 26.302 -0.387 -6.909 1.00 59.22 1208 ARG A C 1
ATOM 9119 O O . ARG A 1 1208 ? 26.680 0.712 -6.513 1.00 59.22 1208 ARG A O 1
ATOM 9126 N N . LEU A 1 1209 ? 26.595 -1.530 -6.280 1.00 65.62 1209 LEU A N 1
ATOM 9127 C CA . LEU A 1 1209 ? 27.445 -1.572 -5.086 1.00 65.62 1209 LEU A CA 1
ATOM 9128 C C . LEU A 1 1209 ? 28.880 -1.172 -5.444 1.00 65.62 1209 LEU A C 1
ATOM 9130 O O . LEU A 1 1209 ? 29.451 -0.306 -4.791 1.00 65.62 1209 LEU A O 1
ATOM 9134 N N . ALA A 1 1210 ? 29.429 -1.710 -6.535 1.00 60.78 1210 ALA A N 1
ATOM 9135 C CA . ALA A 1 1210 ? 30.746 -1.329 -7.044 1.00 60.78 1210 ALA A CA 1
ATOM 9136 C C . ALA A 1 1210 ? 30.814 0.163 -7.418 1.00 60.78 1210 ALA A C 1
ATOM 9138 O O . ALA A 1 1210 ? 31.814 0.829 -7.142 1.00 60.78 1210 ALA A O 1
ATOM 9139 N N . ARG A 1 1211 ? 29.739 0.718 -7.998 1.00 62.50 1211 ARG A N 1
ATOM 9140 C CA . ARG A 1 1211 ? 29.619 2.159 -8.269 1.00 62.50 1211 ARG A CA 1
ATOM 9141 C C . ARG A 1 1211 ? 29.584 2.974 -6.977 1.00 62.50 1211 ARG A C 1
ATOM 9143 O O . ARG A 1 1211 ? 30.328 3.941 -6.877 1.00 62.50 1211 ARG A O 1
ATOM 9150 N N . TRP A 1 1212 ? 28.798 2.554 -5.985 1.00 72.06 1212 TRP A N 1
ATOM 9151 C CA . TRP A 1 1212 ? 28.730 3.204 -4.674 1.00 72.06 1212 TRP A CA 1
ATOM 9152 C C . TRP A 1 1212 ? 30.090 3.199 -3.968 1.00 72.06 1212 TRP A C 1
ATOM 9154 O O . TRP A 1 1212 ? 30.556 4.260 -3.559 1.00 72.06 1212 TRP A O 1
ATOM 9164 N N . VAL A 1 1213 ? 30.775 2.049 -3.914 1.00 69.19 1213 VAL A N 1
ATOM 9165 C CA . VAL A 1 1213 ? 32.152 1.940 -3.398 1.00 69.19 1213 VAL A CA 1
ATOM 9166 C C . VAL A 1 1213 ? 33.071 2.902 -4.157 1.00 69.19 1213 VAL A C 1
ATOM 9168 O O . VAL A 1 1213 ? 33.808 3.673 -3.545 1.00 69.19 1213 VAL A O 1
ATOM 9171 N N . GLY A 1 1214 ? 32.979 2.932 -5.489 1.00 62.91 1214 GLY A N 1
ATOM 9172 C CA . GLY A 1 1214 ? 33.739 3.854 -6.333 1.00 62.91 1214 GLY A CA 1
ATOM 9173 C C . GLY A 1 1214 ? 33.461 5.336 -6.051 1.00 62.91 1214 GLY A C 1
ATOM 9174 O O . GLY A 1 1214 ? 34.391 6.141 -6.069 1.00 62.91 1214 GLY A O 1
ATOM 9175 N N . ASP A 1 1215 ? 32.216 5.714 -5.769 1.00 64.12 1215 ASP A N 1
ATOM 9176 C CA . ASP A 1 1215 ? 31.826 7.096 -5.478 1.00 64.12 1215 ASP A CA 1
ATOM 9177 C C . ASP A 1 1215 ? 32.241 7.539 -4.068 1.00 64.12 1215 ASP A C 1
ATOM 9179 O O . ASP A 1 1215 ? 32.730 8.661 -3.909 1.00 64.12 1215 ASP A O 1
ATOM 9183 N N . GLN A 1 1216 ? 32.161 6.654 -3.066 1.00 70.06 1216 GLN A N 1
ATOM 9184 C CA . GLN A 1 1216 ? 32.696 6.920 -1.721 1.00 70.06 1216 GLN A CA 1
ATOM 9185 C C . GLN A 1 1216 ? 34.213 7.145 -1.763 1.00 70.06 1216 GLN A C 1
ATOM 9187 O O . GLN A 1 1216 ? 34.728 8.110 -1.196 1.00 70.06 1216 GLN A O 1
ATOM 9192 N N . VAL A 1 1217 ? 34.923 6.317 -2.534 1.00 66.19 1217 VAL A N 1
ATOM 9193 C CA . VAL A 1 1217 ? 36.369 6.445 -2.757 1.00 66.19 1217 VAL A CA 1
ATOM 9194 C C . VAL A 1 1217 ? 36.727 7.767 -3.471 1.00 66.19 1217 VAL A C 1
ATOM 9196 O O . VAL A 1 1217 ? 37.758 8.371 -3.158 1.00 66.19 1217 VAL A O 1
ATOM 9199 N N . LYS A 1 1218 ? 35.874 8.279 -4.379 1.00 60.69 1218 LYS A N 1
ATOM 9200 C CA . LYS A 1 1218 ? 36.061 9.583 -5.061 1.00 60.69 1218 LYS A CA 1
ATOM 9201 C C . LYS A 1 1218 ? 35.855 10.787 -4.139 1.00 60.69 1218 LYS A C 1
ATOM 9203 O O . LYS A 1 1218 ? 36.666 11.716 -4.174 1.00 60.69 1218 LYS A O 1
ATOM 9208 N N . GLN A 1 1219 ? 34.774 10.811 -3.354 1.00 54.78 1219 GLN A N 1
ATOM 9209 C CA . GLN A 1 1219 ? 34.386 11.986 -2.559 1.00 54.78 1219 GLN A CA 1
ATOM 9210 C C . GLN A 1 1219 ? 35.457 12.372 -1.528 1.00 54.78 1219 GLN A C 1
ATOM 9212 O O . GLN A 1 1219 ? 35.737 13.556 -1.338 1.00 54.78 1219 GLN A O 1
ATOM 9217 N N . SER A 1 1220 ? 36.145 11.396 -0.931 1.00 49.69 1220 SER A N 1
ATOM 9218 C CA . SER A 1 1220 ? 37.226 11.668 0.027 1.00 49.69 1220 SER A CA 1
ATOM 9219 C C . SER A 1 1220 ? 38.543 12.107 -0.632 1.00 49.69 1220 SER A C 1
ATOM 9221 O O . SER A 1 1220 ? 39.350 12.780 0.009 1.00 49.69 1220 SER A O 1
ATOM 9223 N N . GLY A 1 1221 ? 38.769 11.779 -1.912 1.00 42.41 1221 GLY A N 1
ATOM 9224 C CA . GLY A 1 1221 ? 39.951 12.210 -2.673 1.00 42.41 1221 GLY A CA 1
ATOM 9225 C C . GLY A 1 1221 ? 39.928 13.694 -3.071 1.00 42.41 1221 GLY A C 1
ATOM 9226 O O . GLY A 1 1221 ? 40.984 14.309 -3.230 1.00 42.41 1221 GLY A O 1
ATOM 9227 N N . GLY A 1 1222 ? 38.738 14.297 -3.182 1.00 35.22 1222 GLY A N 1
ATOM 9228 C CA . GLY A 1 1222 ? 38.555 15.711 -3.543 1.00 35.22 1222 GLY A CA 1
ATOM 9229 C C . GLY A 1 1222 ? 38.861 16.709 -2.418 1.00 35.22 1222 GLY A C 1
ATOM 9230 O O . GLY A 1 1222 ? 39.240 17.850 -2.691 1.00 35.22 1222 GLY A O 1
ATOM 9231 N N . ALA A 1 1223 ? 38.786 16.284 -1.153 1.00 31.39 1223 ALA A N 1
ATOM 9232 C CA . ALA A 1 1223 ? 38.984 17.160 0.006 1.00 31.39 1223 ALA A CA 1
ATOM 9233 C C . ALA A 1 1223 ? 40.439 17.657 0.175 1.00 31.39 1223 ALA A C 1
ATOM 9235 O O . ALA A 1 1223 ? 40.685 18.649 0.858 1.00 31.39 1223 ALA A O 1
ATOM 9236 N N . GLY A 1 1224 ? 41.416 17.015 -0.479 1.00 28.53 1224 GLY A N 1
ATOM 9237 C CA . GLY A 1 1224 ? 42.835 17.381 -0.389 1.00 28.53 1224 GLY A CA 1
ATOM 9238 C C . GLY A 1 1224 ? 43.313 18.466 -1.365 1.00 28.53 1224 GLY A C 1
ATOM 9239 O O . GLY A 1 1224 ? 44.437 18.945 -1.220 1.00 28.53 1224 GLY A O 1
ATOM 9240 N N . ALA A 1 1225 ? 42.511 18.864 -2.361 1.00 26.75 1225 ALA A N 1
ATOM 9241 C CA . ALA A 1 1225 ? 42.964 19.757 -3.439 1.00 26.75 1225 ALA A CA 1
ATOM 9242 C C . ALA A 1 1225 ? 42.618 21.248 -3.237 1.00 26.75 1225 ALA A C 1
ATOM 9244 O O . ALA A 1 1225 ? 43.197 22.100 -3.910 1.00 26.75 1225 ALA A O 1
ATOM 9245 N N . HIS A 1 1226 ? 41.735 21.589 -2.291 1.00 25.56 1226 HIS A N 1
ATOM 9246 C CA . HIS A 1 1226 ? 41.290 22.975 -2.070 1.00 25.56 1226 HIS A CA 1
ATOM 9247 C C . HIS A 1 1226 ? 42.092 23.769 -1.021 1.00 25.56 1226 HIS A C 1
ATOM 9249 O O . HIS A 1 1226 ? 41.849 24.961 -0.850 1.00 25.56 1226 HIS A O 1
ATOM 9255 N N . ALA A 1 1227 ? 43.094 23.171 -0.366 1.00 25.91 1227 ALA A N 1
ATOM 9256 C CA . ALA A 1 1227 ? 43.850 23.831 0.707 1.00 25.91 1227 ALA A CA 1
ATOM 9257 C C . ALA A 1 1227 ? 45.128 24.582 0.263 1.00 25.91 1227 ALA A C 1
ATOM 9259 O O . ALA A 1 1227 ? 45.826 25.142 1.104 1.00 25.91 1227 ALA A O 1
ATOM 9260 N N . THR A 1 1228 ? 45.468 24.638 -1.032 1.00 26.03 1228 THR A N 1
ATOM 9261 C CA . THR A 1 1228 ? 46.729 25.269 -1.487 1.00 26.03 1228 THR A CA 1
ATOM 9262 C C . THR A 1 1228 ? 46.572 26.184 -2.701 1.00 26.03 1228 THR A C 1
ATOM 9264 O O . THR A 1 1228 ? 47.307 26.029 -3.667 1.00 26.03 1228 THR A O 1
ATOM 9267 N N . LEU A 1 1229 ? 45.649 27.149 -2.673 1.00 25.58 1229 LEU A N 1
ATOM 9268 C CA . LEU A 1 1229 ? 45.660 28.312 -3.585 1.00 25.58 1229 LEU A CA 1
ATOM 9269 C C . LEU A 1 1229 ? 45.095 29.583 -2.907 1.00 25.58 1229 LEU A C 1
ATOM 9271 O O . LEU A 1 1229 ? 44.330 30.336 -3.493 1.00 25.58 1229 LEU A O 1
ATOM 9275 N N . SER A 1 1230 ? 45.499 29.847 -1.662 1.00 26.20 1230 SER A N 1
ATOM 9276 C CA . SER A 1 1230 ? 45.361 31.163 -1.018 1.00 26.20 1230 SER A CA 1
ATOM 9277 C C . SER A 1 1230 ? 46.720 31.540 -0.439 1.00 26.20 1230 SER A C 1
ATOM 9279 O O . SER A 1 1230 ? 47.084 31.150 0.667 1.00 26.20 1230 SER A O 1
ATOM 9281 N N . GLY A 1 1231 ? 47.545 32.182 -1.264 1.00 28.81 1231 GLY A N 1
ATOM 9282 C CA . GLY A 1 1231 ? 48.924 32.488 -0.899 1.00 28.81 1231 GLY A CA 1
ATOM 9283 C C . GLY A 1 1231 ? 49.771 33.014 -2.050 1.00 28.81 1231 GLY A C 1
ATOM 9284 O O . GLY A 1 1231 ? 50.867 32.512 -2.260 1.00 28.81 1231 GLY A O 1
ATOM 9285 N N . ALA A 1 1232 ? 49.274 33.992 -2.810 1.00 23.14 1232 ALA A N 1
ATOM 9286 C CA . ALA A 1 1232 ? 50.106 34.942 -3.552 1.00 23.14 1232 ALA A CA 1
ATOM 9287 C C . ALA A 1 1232 ? 49.254 36.139 -3.997 1.00 23.14 1232 ALA A C 1
ATOM 9289 O O . ALA A 1 1232 ? 48.149 35.981 -4.497 1.00 23.14 1232 ALA A O 1
ATOM 9290 N N . SER A 1 1233 ? 49.794 37.325 -3.749 1.00 23.45 1233 SER A N 1
ATOM 9291 C CA . SER A 1 1233 ? 49.192 38.653 -3.829 1.00 23.45 1233 SER A CA 1
ATOM 9292 C C . SER A 1 1233 ? 48.764 39.147 -5.219 1.00 23.45 1233 SER A C 1
ATOM 9294 O O . SER A 1 1233 ? 49.480 38.893 -6.190 1.00 23.45 1233 SER A O 1
ATOM 9296 N N . ARG A 1 1234 ? 47.797 40.079 -5.164 1.00 27.92 1234 ARG A N 1
ATOM 9297 C CA . ARG A 1 1234 ? 47.309 41.084 -6.135 1.00 27.92 1234 ARG A CA 1
ATOM 9298 C C . ARG A 1 1234 ? 46.015 40.754 -6.855 1.00 27.92 1234 ARG A C 1
ATOM 9300 O O . ARG A 1 1234 ? 45.996 39.778 -7.628 1.00 27.92 1234 ARG A O 1
#

Sequence (1234 aa):
MKALEPIIQSRSPLLIGVRHHSAMLARAMPQILQDFRPECLLVELPEDLQDWVPYLAHPDTRAPVAISAVDPQGGLFLYPLADFSPEWVAIRWAFENGVPVKACDLSIASKGQAVESNAAENAVPTALDRLLQQTGDADTGELWQRLVESPGCDAAAENLRAAALTFGWLVRQSTPNVSSYDVLRESVMRQAIREAPDHSVAVVGSFHAPALTPEEVHNNREPDAQRLAGLRSEQSNSTTKSQTDREMGVSLIAYSFEQLDERSGYPAGIRDPVWHQRMVEAKDHDAMDAAALEFATSICRRLRQAGHVAGTPDATETIRMMRDLARMRNLASAGRGEFVEAIQSCLVQGDLMGRGRAVASAAADVLIGDCRGQVTSTAPRCGLAVHIDKLFKELNLPGPESLTTSKTAKDPKEIKLDVLRKPRDRARAVVLRRLCAASIPYATRVDTVETELRENLIERWQVQWQQGTAATIESQSRLGVTLPQVVESIVRLAGQSDGEASGDLPTTILRRLRIATQCGLVRLAGQSLAEIDGHFRSVASLSELVGAITIVARVAAGHFPGLPTRPEDTYPAVVAVFHPPHSLASVNELLCTCLDRLDGLEGSRDPSDVQAIVDLVDWFGSDLAVNLAEAEKTVEASGQPASDTSSLSVANQQARLVHWCRLTLERGSDRMRGAAAGVLCQLNAWPSSKFTSLTEGWLDAAVHRDGRTRLTAAISGATQVMLPLMQSDSVWLSGLGRGIAIRQDADFLKRLPSLRAAFHSFSPADRRRLLDCQLATITERGSQLNAVVDEDGEANADVITQLRQADLAGREAVLAVFPEITKSLKELHNAPSTNPASDKTASVKFESKGDLSLADRWRLVFGLPPDDPPPVYSGCASSLDQLYGRGRGEGSRGGLGKRGAGGGTGQPTPSTTEWAEDLEALFGSDVCEEVLGEAAASGNVAALTMLDPDTVTPSIDLLQQVLSLAGAMPESKTERLRRLAKRITDALAEELAVRLRPATNGLSTPRPTRRRSRRLNLPRTIRENLSNAYRMPDGRASIIAERLIFNAPARREMDWHLTFVVDVSGSMDASVVYSALVAAILDGLPALSVRFLAFSTEVIDFSDEVADPLSLLLEVQVGGGTDIGLGLRAARAGITVPSRSLVVLVSDFEEGVSVGGMLSEVRALVDAGVKCVGLAALDDSGTARYHQGYAQMVAAAGMPVAAVSPERLARWVGDQVKQSGGAGAHATLSGASR

Foldseek 3Di:
DVLLVLLLPFVLPAEFADAQFALQLLLLLLVVCVVLVFLAEEEQDAQLCLVVLVQLLDPQWADQKWKWKAWLVGDIDISTHHSRGSRSSNSNSCVVVVRYYGYQFHHPLVVVVQPDDDDDDDDDQAPVNVVCVVLVPPDLVVVCCQQQVLLADVDNSSSNRSSLLVSLVRVLRRDPDDGPRLVLGLLSNLVVSVVGDSRYYYYYHSVSSSCNRPVNSVVCPVVSVVSVVVVVVVVVVVPPDPPLSGDILIFMGKDALVCLDVVVVDVSHDHLVVLSVQSNVQNDQVSNLVVLLVLLVQLLVQLVVVVHHRDPVLSVQLSVQQQVVCVVSVTNHRGPVSNVVSCCVRQCVPVCPPRVVSSVVSSCCRRSHTDMIDGDPPTDAFLALVQVVVLCVVLVHDDPCLSVDDPPQPFFDKDKAQLQPDLSSLLVQLVQLLCVLLVQPFKDWPDPDPPVQDDDSITIMGGHDDPCNRSSSSSLCSQHSHSLSSSVSSLVVVQPLPDPDDPGQLVSLLVQLVSCLQNLVQVSNQVSQLVCDPVSLVRDDLLSLLSNLSSLLCLVVLVHSNERQDQVSHDVSRHDHHDHDPNGDDSLVSLVSSLVNVVVCLAPLDVVVLVSVLSVLVVCVHPSVVVQLVVVVVVVVVPDDDDVCVCRHSVNSLVSLLVSLVVSCVRGQLLSVLQSLLSCVSSVVDDLVVLLVVLLVLLVQCPDPVSLVSNLNNLLSNCVNCLVVLLVAVSNCVSVLVSLLADELLSLLLNLLSLLNSCLPDDLVSLVSNLLNNLVLAPDPQRPPCPQAPPVGDGDVVVVVVVVVVVVVVVVVCCVVPVCVVVVVVVVVPPPPPDPVVPPVPSPNRAHPYPDGSSLSSCSSSLHDGPDDDPLSVLSSLLCCLLRVVPQHPPNDDDPDDPDDDDDPDDDRDDVVVSLVSCCVRNNDLVSLASLLSSLLVQPLVSLLVHDLVRHDQDPSNLLSLQLCLQPDDPVSNVRSQSSNLVSLVVVLVVLCVVLVVLCCLVWFQDKDQPDDPAWPVVVLCVVQVVQWDADPVRDIDTDRPRTIGGHDTDQDQQAEEEEQEEQAPQFLSVLLVSLSLLLSVCSDSRYQYWYWYDFPDIDTPSVCSVRSSVVSNPRDHDHGHALLNSLVVVVVVDDDLLRYEYEYEDLLPHRPDLPSNLVSLLVSVVSNHQAEYAAGADPVLDGHHDPVSQVSSVSSVHHYDNADSVRVSVVVSVSSNVVSVVPPPPPDDDDDD